Protein AF-0000000075216061 (afdb_homodimer)

Structure (mmCIF, N/CA/C/O backbone):
data_AF-0000000075216061-model_v1
#
loop_
_entity.id
_entity.type
_entity.pdbx_description
1 polymer 'Methyl-accepting chemotaxis protein'
#
loop_
_atom_site.group_PDB
_atom_site.id
_atom_site.type_symbol
_atom_site.label_atom_id
_atom_site.label_alt_id
_atom_site.label_comp_id
_atom_site.label_asym_id
_atom_site.label_entity_id
_atom_site.label_seq_id
_atom_site.pdbx_PDB_ins_code
_atom_site.Cartn_x
_atom_site.Cartn_y
_atom_site.Cartn_z
_atom_site.occupancy
_atom_site.B_iso_or_equiv
_atom_site.auth_seq_id
_atom_site.auth_comp_id
_atom_site.auth_asym_id
_atom_site.auth_atom_id
_atom_site.pdbx_PDB_model_num
ATOM 1 N N . MET A 1 1 ? -27.922 -80 -83.312 1 24.53 1 MET A N 1
ATOM 2 C CA . MET A 1 1 ? -28.703 -79.5 -82.188 1 24.53 1 MET A CA 1
ATOM 3 C C . MET A 1 1 ? -27.812 -79.312 -81 1 24.53 1 MET A C 1
ATOM 5 O O . MET A 1 1 ? -27.844 -80.125 -80.062 1 24.53 1 MET A O 1
ATOM 9 N N . ARG A 1 2 ? -26.609 -78.75 -81.188 1 28.78 2 ARG A N 1
ATOM 10 C CA . ARG A 1 2 ? -25.453 -78.625 -80.312 1 28.78 2 ARG A CA 1
ATOM 11 C C . ARG A 1 2 ? -25.719 -77.625 -79.188 1 28.78 2 ARG A C 1
ATOM 13 O O . ARG A 1 2 ? -25.016 -77.625 -78.188 1 28.78 2 ARG A O 1
ATOM 20 N N . ALA A 1 3 ? -26.641 -76.688 -79.5 1 29.98 3 ALA A N 1
ATOM 21 C CA . ALA A 1 3 ? -26.344 -75.375 -79 1 29.98 3 ALA A CA 1
ATOM 22 C C . ALA A 1 3 ? -26.703 -75.25 -77.5 1 29.98 3 ALA A C 1
ATOM 24 O O . ALA A 1 3 ? -26.328 -74.25 -76.875 1 29.98 3 ALA A O 1
ATOM 25 N N . GLN A 1 4 ? -27.547 -76 -77 1 23.17 4 GLN A N 1
ATOM 26 C CA . GLN A 1 4 ? -28.391 -75.312 -76.062 1 23.17 4 GLN A CA 1
ATOM 27 C C . GLN A 1 4 ? -27.672 -75.125 -74.688 1 23.17 4 GLN A C 1
ATOM 29 O O . GLN A 1 4 ? -28.141 -74.438 -73.812 1 23.17 4 GLN A O 1
ATOM 34 N N . MET A 1 5 ? -26.766 -76.062 -74.25 1 22.55 5 MET A N 1
ATOM 35 C CA . MET A 1 5 ? -26.766 -76.25 -72.812 1 22.55 5 MET A CA 1
ATOM 36 C C . MET A 1 5 ? -25.969 -75.188 -72.125 1 22.55 5 MET A C 1
ATOM 38 O O . MET A 1 5 ? -24.781 -75.375 -71.812 1 22.55 5 MET A O 1
ATOM 42 N N . LYS A 1 6 ? -26.047 -73.812 -72.688 1 34.03 6 LYS A N 1
ATOM 43 C CA . LYS A 1 6 ? -25.297 -72.75 -72.062 1 34.03 6 LYS A CA 1
ATOM 44 C C . LYS A 1 6 ? -25.75 -72.438 -70.625 1 34.03 6 LYS A C 1
ATOM 46 O O . LYS A 1 6 ? -26.422 -71.5 -70.375 1 34.03 6 LYS A O 1
ATOM 51 N N . GLN A 1 7 ? -26.391 -73.5 -69.938 1 27.36 7 GLN A N 1
ATOM 52 C CA . GLN A 1 7 ? -26.938 -72.938 -68.75 1 27.36 7 GLN A CA 1
ATOM 53 C C . GLN A 1 7 ? -25.828 -72.375 -67.812 1 27.36 7 GLN A C 1
ATOM 55 O O . GLN A 1 7 ? -24.797 -73 -67.625 1 27.36 7 GLN A O 1
ATOM 60 N N . PRO A 1 8 ? -25.844 -71 -67.625 1 30.83 8 PRO A N 1
ATOM 61 C CA . PRO A 1 8 ? -24.828 -70.25 -66.875 1 30.83 8 PRO A CA 1
ATOM 62 C C . PRO A 1 8 ? -24.688 -70.688 -65.438 1 30.83 8 PRO A C 1
ATOM 64 O O . PRO A 1 8 ? -25.672 -71.062 -64.812 1 30.83 8 PRO A O 1
ATOM 67 N N . LEU A 1 9 ? -23.734 -71.562 -65.125 1 25.78 9 LEU A N 1
ATOM 68 C CA . LEU A 1 9 ? -23.359 -71.875 -63.781 1 25.78 9 LEU A CA 1
ATOM 69 C C . LEU A 1 9 ? -23.062 -70.625 -62.938 1 25.78 9 LEU A C 1
ATOM 71 O O . LEU A 1 9 ? -21.969 -70.062 -63.031 1 25.78 9 LEU A O 1
ATOM 75 N N . LYS A 1 10 ? -24.062 -69.562 -63.062 1 30.91 10 LYS A N 1
ATOM 76 C CA . LYS A 1 10 ? -23.906 -68.375 -62.312 1 30.91 10 LYS A CA 1
ATOM 77 C C . LYS A 1 10 ? -23.422 -68.625 -60.875 1 30.91 10 LYS A C 1
ATOM 79 O O . LYS A 1 10 ? -22.453 -68.062 -60.406 1 30.91 10 LYS A O 1
ATOM 84 N N . ASN A 1 11 ? -24.359 -68.5 -60.125 1 26.83 11 ASN A N 1
ATOM 85 C CA . ASN A 1 11 ? -24.234 -67.75 -58.875 1 26.83 11 ASN A CA 1
ATOM 86 C C . ASN A 1 11 ? -23.688 -68.688 -57.781 1 26.83 11 ASN A C 1
ATOM 88 O O . ASN A 1 11 ? -24.422 -69.062 -56.844 1 26.83 11 ASN A O 1
ATOM 92 N N . ILE A 1 12 ? -22.969 -69.688 -57.938 1 25.88 12 ILE A N 1
ATOM 93 C CA . ILE A 1 12 ? -22.625 -70.312 -56.656 1 25.88 12 ILE A CA 1
ATOM 94 C C . ILE A 1 12 ? -21.844 -69.312 -55.781 1 25.88 12 ILE A C 1
ATOM 96 O O . ILE A 1 12 ? -20.672 -69.062 -56.062 1 25.88 12 ILE A O 1
ATOM 100 N N . LYS A 1 13 ? -22.5 -68.25 -55.531 1 36.12 13 LYS A N 1
ATOM 101 C CA . LYS A 1 13 ? -21.984 -67.5 -54.406 1 36.12 13 LYS A CA 1
ATOM 102 C C . LYS A 1 13 ? -21.594 -68.375 -53.25 1 36.12 13 LYS A C 1
ATOM 104 O O . LYS A 1 13 ? -22.438 -69.062 -52.656 1 36.12 13 LYS A O 1
ATOM 109 N N . THR A 1 14 ? -20.469 -68.938 -53.406 1 27.11 14 THR A N 1
ATOM 110 C CA . THR A 1 14 ? -19.812 -69.688 -52.344 1 27.11 14 THR A CA 1
ATOM 111 C C . THR A 1 14 ? -19.812 -68.875 -51.062 1 27.11 14 THR A C 1
ATOM 113 O O . THR A 1 14 ? -19.188 -67.812 -50.969 1 27.11 14 THR A O 1
ATOM 116 N N . HIS A 1 15 ? -20.969 -68.688 -50.469 1 31.53 15 HIS A N 1
ATOM 117 C CA . HIS A 1 15 ? -21.016 -68.25 -49.062 1 31.53 15 HIS A CA 1
ATOM 118 C C . HIS A 1 15 ? -20.078 -69.125 -48.219 1 31.53 15 HIS A C 1
ATOM 120 O O . HIS A 1 15 ? -20.406 -70.188 -47.812 1 31.53 15 HIS A O 1
ATOM 126 N N . ILE A 1 16 ? -18.859 -69.125 -48.5 1 29.3 16 ILE A N 1
ATOM 127 C CA . ILE A 1 16 ? -17.906 -69.625 -47.5 1 29.3 16 ILE A CA 1
ATOM 128 C C . ILE A 1 16 ? -18.047 -68.75 -46.219 1 29.3 16 ILE A C 1
ATOM 130 O O . ILE A 1 16 ? -17.641 -67.625 -46.188 1 29.3 16 ILE A O 1
ATOM 134 N N . GLY A 1 17 ? -19.281 -68.688 -45.719 1 33.47 17 GLY A N 1
ATOM 135 C CA . GLY A 1 17 ? -19.391 -68.125 -44.344 1 33.47 17 GLY A CA 1
ATOM 136 C C . GLY A 1 17 ? -18.266 -68.625 -43.438 1 33.47 17 GLY A C 1
ATOM 137 O O . GLY A 1 17 ? -17.922 -69.812 -43.406 1 33.47 17 GLY A O 1
ATOM 138 N N . THR A 1 18 ? -17.281 -67.75 -43.281 1 35.41 18 THR A N 1
ATOM 139 C CA . THR A 1 18 ? -16.266 -67.812 -42.219 1 35.41 18 THR A CA 1
ATOM 140 C C . THR A 1 18 ? -16.906 -68.375 -40.938 1 35.41 18 THR A C 1
ATOM 142 O O . THR A 1 18 ? -17.781 -67.75 -40.375 1 35.41 18 THR A O 1
ATOM 145 N N . PHE A 1 19 ? -17.266 -69.562 -40.78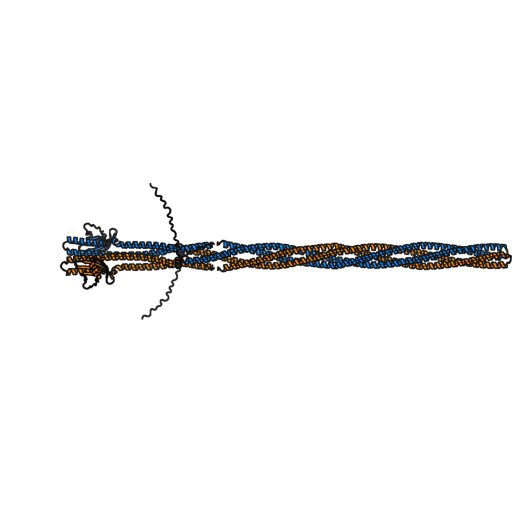1 1 33.97 19 PHE A N 1
ATOM 146 C CA . PHE A 1 19 ? -17.641 -70.188 -39.531 1 33.97 19 PHE A CA 1
ATOM 147 C C . PHE A 1 19 ? -16.812 -69.625 -38.375 1 33.97 19 PHE A C 1
ATOM 149 O O . PHE A 1 19 ? -15.625 -69.938 -38.25 1 33.97 19 PHE A O 1
ATOM 156 N N . HIS A 1 20 ? -17.016 -68.438 -38.031 1 42.38 20 HIS A N 1
ATOM 157 C CA . HIS A 1 20 ? -16.578 -68 -36.719 1 42.38 20 HIS A CA 1
ATOM 158 C C . HIS A 1 20 ? -17.016 -68.938 -35.625 1 42.38 20 HIS A C 1
ATOM 160 O O . HIS A 1 20 ? -18.141 -68.875 -35.125 1 42.38 20 HIS A O 1
ATOM 166 N N . ALA A 1 21 ? -16.766 -70.125 -35.75 1 45.75 21 ALA A N 1
ATOM 167 C CA . ALA A 1 21 ? -17.094 -71 -34.656 1 45.75 21 ALA A CA 1
ATOM 168 C C . ALA A 1 21 ? -16.641 -70.438 -33.312 1 45.75 21 ALA A C 1
ATOM 170 O O . ALA A 1 21 ? -15.445 -70.312 -33.031 1 45.75 21 ALA A O 1
ATOM 171 N N . GLN A 1 22 ? -17.406 -69.562 -32.812 1 49.66 22 GLN A N 1
ATOM 172 C CA . GLN A 1 22 ? -17.281 -69.188 -31.391 1 49.66 22 GLN A CA 1
ATOM 173 C C . GLN A 1 22 ? -16.984 -70.438 -30.531 1 49.66 22 GLN A C 1
ATOM 175 O O . GLN A 1 22 ? -17.828 -71.312 -30.422 1 49.66 22 GLN A O 1
ATOM 180 N N . LEU A 1 23 ? -15.758 -70.812 -30.484 1 55.75 23 LEU A N 1
ATOM 181 C CA . LEU A 1 23 ? -15.375 -71.938 -29.641 1 55.75 23 LEU A CA 1
ATOM 182 C C . LEU A 1 23 ? -16.078 -71.812 -28.281 1 55.75 23 LEU A C 1
ATOM 184 O O . LEU A 1 23 ? -16.203 -70.75 -27.703 1 55.75 23 LEU A O 1
ATOM 188 N N . SER A 1 24 ? -16.859 -72.75 -27.953 1 63.09 24 SER A N 1
ATOM 189 C CA . SER A 1 24 ? -17.5 -72.812 -26.641 1 63.09 24 SER A CA 1
ATOM 190 C C . SER A 1 24 ? -16.531 -72.375 -25.531 1 63.09 24 SER A C 1
ATOM 192 O O . SER A 1 24 ? -15.32 -72.562 -25.672 1 63.09 24 SER A O 1
ATOM 194 N N . PRO A 1 25 ? -17.047 -71.562 -24.625 1 66.69 25 PRO A N 1
ATOM 195 C CA . PRO A 1 25 ? -16.219 -71.125 -23.516 1 66.69 25 PRO A CA 1
ATOM 196 C C . PRO A 1 25 ? -15.391 -72.188 -22.891 1 66.69 25 PRO A C 1
ATOM 198 O O . PRO A 1 25 ? -14.266 -72 -22.438 1 66.69 25 PRO A O 1
ATOM 201 N N . LYS A 1 26 ? -15.938 -73.375 -22.906 1 69.56 26 LYS A N 1
ATOM 202 C CA . LYS A 1 26 ? -15.203 -74.5 -22.344 1 69.56 26 LYS A CA 1
ATOM 203 C C . LYS A 1 26 ? -14.008 -74.875 -23.219 1 69.56 26 LYS A C 1
ATOM 205 O O . LYS A 1 26 ? -12.922 -75.188 -22.703 1 69.56 26 LYS A O 1
ATOM 210 N N . VAL A 1 27 ? -14.172 -74.812 -24.469 1 65.38 27 VAL A N 1
ATOM 211 C CA . VAL A 1 27 ? -13.078 -75.125 -25.375 1 65.38 27 VAL A CA 1
ATOM 212 C C . VAL A 1 27 ? -12.023 -74.062 -25.328 1 65.38 27 VAL A C 1
ATOM 214 O O . VAL A 1 27 ? -10.82 -74.375 -25.344 1 65.38 27 VAL A O 1
ATOM 217 N N . LYS A 1 28 ? -12.609 -72.938 -25.172 1 71.06 28 LYS A N 1
ATOM 218 C CA . LYS A 1 28 ? -11.688 -71.812 -25.078 1 71.06 28 LYS A CA 1
ATOM 219 C C . LYS A 1 28 ? -10.812 -71.875 -23.828 1 71.06 28 LYS A C 1
ATOM 221 O O . LYS A 1 28 ? -9.609 -71.625 -23.891 1 71.06 28 LYS A O 1
ATOM 226 N N . LYS A 1 29 ? -11.398 -72.188 -22.828 1 73.5 29 LYS A N 1
ATOM 227 C CA . LYS A 1 29 ? -10.664 -72.375 -21.578 1 73.5 29 LYS A CA 1
ATOM 228 C C . LYS A 1 29 ? -9.648 -73.5 -21.672 1 73.5 29 LYS A C 1
ATOM 230 O O . LYS A 1 29 ? -8.539 -73.375 -21.141 1 73.5 29 LYS A O 1
ATOM 235 N N . TRP A 1 30 ? -10.023 -74.5 -22.359 1 72.31 30 TRP A N 1
ATOM 236 C CA . TRP A 1 30 ? -9.133 -75.625 -22.5 1 72.31 30 TRP A CA 1
ATOM 237 C C . TRP A 1 30 ? -7.945 -75.25 -23.391 1 72.31 30 TRP A C 1
ATOM 239 O O . TRP A 1 30 ? -6.809 -75.625 -23.094 1 72.31 30 TRP A O 1
ATOM 249 N N . LEU A 1 31 ? -8.148 -74.5 -24.422 1 71.81 31 LEU A N 1
ATOM 250 C CA . LEU A 1 31 ? -7.09 -74.125 -25.344 1 71.81 31 LEU A CA 1
ATOM 251 C C . LEU A 1 31 ? -6.102 -73.188 -24.672 1 71.81 31 LEU A C 1
ATOM 253 O O . LEU A 1 31 ? -4.91 -73.188 -24.984 1 71.81 31 LEU A O 1
ATOM 257 N N . LEU A 1 32 ? -6.582 -72.562 -23.781 1 73.56 32 LEU A N 1
ATOM 258 C CA . LEU A 1 32 ? -5.734 -71.562 -23.109 1 73.56 32 LEU A CA 1
ATOM 259 C C . LEU A 1 32 ? -4.781 -72.25 -22.141 1 73.56 32 LEU A C 1
ATOM 261 O O . LEU A 1 32 ? -3.807 -71.625 -21.688 1 73.56 32 LEU A O 1
ATOM 265 N N . LYS A 1 33 ? -4.965 -73.5 -22 1 74.06 33 LYS A N 1
ATOM 266 C CA . LYS A 1 33 ? -4.082 -74.25 -21.109 1 74.06 33 LYS A CA 1
ATOM 267 C C . LYS A 1 33 ? -2.941 -74.938 -21.875 1 74.06 33 LYS A C 1
ATOM 269 O O . LYS A 1 33 ? -1.955 -75.375 -21.281 1 74.06 33 LYS A O 1
ATOM 274 N N . ILE A 1 34 ? -3.139 -74.812 -23.172 1 75.75 34 ILE A N 1
ATOM 275 C CA . ILE A 1 34 ? -2.123 -75.5 -23.984 1 75.75 34 ILE A CA 1
ATOM 276 C C . ILE A 1 34 ? -1.195 -74.5 -24.609 1 75.75 34 ILE A C 1
ATOM 278 O O . ILE A 1 34 ? -1.646 -73.625 -25.359 1 75.75 34 ILE A O 1
ATOM 282 N N . SER A 1 35 ? 0.084 -74.688 -24.328 1 76.12 35 SER A N 1
ATOM 283 C CA . SER A 1 35 ? 1.083 -73.75 -24.859 1 76.12 35 SER A CA 1
ATOM 284 C C . SER A 1 35 ? 1.168 -73.875 -26.375 1 76.12 35 SER A C 1
ATOM 286 O O . SER A 1 35 ? 0.651 -74.812 -26.969 1 76.12 35 SER A O 1
ATOM 288 N N . LEU A 1 36 ? 1.574 -72.875 -27.031 1 76.31 36 LEU A N 1
ATOM 289 C CA . LEU A 1 36 ? 1.767 -72.875 -28.469 1 76.31 36 LEU A CA 1
ATOM 290 C C . LEU A 1 36 ? 2.623 -74.062 -28.906 1 76.31 36 LEU A C 1
ATOM 292 O O . LEU A 1 36 ? 2.332 -74.75 -29.922 1 76.31 36 LEU A O 1
ATOM 296 N N . GLN A 1 37 ? 3.582 -74.312 -28.125 1 76.12 37 GLN A N 1
ATOM 297 C CA . GLN A 1 37 ? 4.465 -75.438 -28.406 1 76.12 37 GLN A CA 1
ATOM 298 C C . GLN A 1 37 ? 3.691 -76.75 -28.438 1 76.12 37 GLN A C 1
ATOM 300 O O . GLN A 1 37 ? 3.814 -77.5 -29.375 1 76.12 37 GLN A O 1
ATOM 305 N N . ASN A 1 38 ? 2.91 -76.875 -27.406 1 80.31 38 ASN A N 1
ATOM 306 C CA . ASN A 1 38 ? 2.166 -78.125 -27.281 1 80.31 38 ASN A CA 1
ATOM 307 C C . ASN A 1 38 ? 1.09 -78.25 -28.359 1 80.31 38 ASN A C 1
ATOM 309 O O . ASN A 1 38 ? 0.821 -79.375 -28.859 1 80.31 38 ASN A O 1
ATOM 313 N N . ARG A 1 39 ? 0.628 -77.25 -28.703 1 78.06 39 ARG A N 1
ATOM 314 C CA . ARG A 1 39 ? -0.383 -77.25 -29.75 1 78.06 39 ARG A CA 1
ATOM 315 C C . ARG A 1 39 ? 0.227 -77.688 -31.094 1 78.06 39 ARG A C 1
ATOM 317 O O . ARG A 1 39 ? -0.363 -78.438 -31.828 1 78.06 39 ARG A O 1
ATOM 324 N N . LEU A 1 40 ? 1.407 -77.125 -31.312 1 80.12 40 LEU A N 1
ATOM 325 C CA . LEU A 1 40 ? 2.098 -77.5 -32.531 1 80.12 40 LEU A CA 1
ATOM 326 C C . LEU A 1 40 ? 2.539 -78.938 -32.531 1 80.12 40 LEU A C 1
ATOM 328 O O . LEU A 1 40 ? 2.438 -79.625 -33.562 1 80.12 40 LEU A O 1
ATOM 332 N N . PHE A 1 41 ? 2.924 -79.312 -31.359 1 81.38 41 PHE A N 1
ATOM 333 C CA . PHE A 1 41 ? 3.312 -80.75 -31.219 1 81.38 41 PHE A CA 1
ATOM 334 C C . PHE A 1 41 ? 2.139 -81.688 -31.531 1 81.38 41 PHE A C 1
ATOM 336 O O . PHE A 1 41 ? 2.273 -82.625 -32.312 1 81.38 41 PHE A O 1
ATOM 343 N N . ILE A 1 42 ? 1.037 -81.375 -30.984 1 80.75 42 ILE A N 1
ATOM 344 C CA . ILE A 1 42 ? -0.134 -82.25 -31.125 1 80.75 42 ILE A CA 1
ATOM 345 C C . ILE A 1 42 ? -0.576 -82.25 -32.594 1 80.75 42 ILE A C 1
ATOM 347 O O . ILE A 1 42 ? -0.851 -83.312 -33.156 1 80.75 42 ILE A O 1
ATOM 351 N N . LEU A 1 43 ? -0.529 -81.188 -33.156 1 79.38 43 LEU A N 1
ATOM 352 C CA . LEU A 1 43 ? -0.997 -81.062 -34.531 1 79.38 43 LEU A CA 1
ATOM 353 C C . LEU A 1 43 ? -0.025 -81.75 -35.5 1 79.38 43 LEU A C 1
ATOM 355 O O . LEU A 1 43 ? -0.437 -82.562 -36.344 1 79.38 43 LEU A O 1
ATOM 359 N N . PHE A 1 44 ? 1.248 -81.5 -35.25 1 81 44 PHE A N 1
ATOM 360 C CA . PHE A 1 44 ? 2.268 -82 -36.156 1 81 44 PHE A CA 1
ATOM 361 C C . PHE A 1 44 ? 2.4 -83.5 -35.969 1 81 44 PHE A C 1
ATOM 363 O O . PHE A 1 44 ? 2.482 -84.25 -36.969 1 81 44 PHE A O 1
ATOM 370 N N . PHE A 1 45 ? 2.32 -83.938 -34.781 1 83.56 45 PHE A N 1
ATOM 371 C CA . PHE A 1 45 ? 2.48 -85.375 -34.5 1 83.56 45 PHE A CA 1
ATOM 372 C C . PHE A 1 45 ? 1.273 -86.125 -35.031 1 83.56 45 PHE A C 1
ATOM 374 O O . PHE A 1 45 ? 1.422 -87.25 -35.562 1 83.56 45 PHE A O 1
ATOM 381 N N . SER A 1 46 ? 0.167 -85.562 -34.906 1 82.12 46 SER A N 1
ATOM 382 C CA . SER A 1 46 ? -1.037 -86.25 -35.375 1 82.12 46 SER A CA 1
ATOM 383 C C . SER A 1 46 ? -1.021 -86.438 -36.875 1 82.12 46 SER A C 1
ATOM 385 O O . SER A 1 46 ? -1.272 -87.562 -37.344 1 82.12 46 SER A O 1
ATOM 387 N N . VAL A 1 47 ? -0.562 -85.5 -37.562 1 82.12 47 VAL A N 1
ATOM 388 C CA . VAL A 1 47 ? -0.571 -85.562 -39.031 1 82.12 47 VAL A CA 1
ATOM 389 C C . VAL A 1 47 ? 0.561 -86.5 -39.5 1 82.12 47 VAL A C 1
ATOM 391 O O . VAL A 1 47 ? 0.37 -87.312 -40.375 1 82.12 47 VAL A O 1
ATOM 394 N N . LEU A 1 48 ? 1.689 -86.312 -38.844 1 85.06 48 LEU A N 1
ATOM 395 C CA . LEU A 1 48 ? 2.863 -87.062 -39.219 1 85.06 48 LEU A CA 1
ATOM 396 C C . LEU A 1 48 ? 2.654 -88.562 -38.969 1 85.06 48 LEU A C 1
ATOM 398 O O . LEU A 1 48 ? 2.85 -89.438 -39.844 1 85.06 48 LEU A O 1
ATOM 402 N N . ILE A 1 49 ? 2.162 -88.938 -37.844 1 84 49 ILE A N 1
ATOM 403 C CA . ILE A 1 49 ? 1.991 -90.312 -37.438 1 84 49 ILE A CA 1
ATOM 404 C C . ILE A 1 49 ? 0.859 -90.938 -38.25 1 84 49 ILE A C 1
ATOM 406 O O . ILE A 1 49 ? 0.99 -92.125 -38.719 1 84 49 ILE A O 1
ATOM 410 N N . THR A 1 50 ? -0.184 -90.25 -38.438 1 82.38 50 THR A N 1
ATOM 411 C CA . THR A 1 50 ? -1.323 -90.812 -39.188 1 82.38 50 THR A CA 1
ATOM 412 C C . THR A 1 50 ? -0.96 -91.062 -40.656 1 82.38 50 THR A C 1
ATOM 414 O O . THR A 1 50 ? -1.287 -92.062 -41.219 1 82.38 50 THR A O 1
ATOM 417 N N . SER A 1 51 ? -0.185 -90.188 -41.188 1 84.06 51 SER A N 1
ATOM 418 C CA . SER A 1 51 ? 0.171 -90.312 -42.594 1 84.06 51 SER A CA 1
ATOM 419 C C . SER A 1 51 ? 1.168 -91.438 -42.844 1 84.06 51 SER A C 1
ATOM 421 O O . SER A 1 51 ? 1 -92.25 -43.75 1 84.06 51 SER A O 1
ATOM 423 N N . LEU A 1 52 ? 2.141 -91.5 -41.969 1 84.88 52 LEU A N 1
ATOM 424 C CA . LEU A 1 52 ? 3.162 -92.5 -42.094 1 84.88 52 LEU A CA 1
ATOM 425 C C . LEU A 1 52 ? 2.584 -93.938 -41.812 1 84.88 52 LEU A C 1
ATOM 427 O O . LEU A 1 52 ? 2.943 -94.875 -42.438 1 84.88 52 LEU A O 1
ATOM 431 N N . SER A 1 53 ? 1.58 -94 -40.938 1 83.38 53 SER A N 1
ATOM 432 C CA . SER A 1 53 ? 0.938 -95.25 -40.562 1 83.38 53 SER A CA 1
ATOM 433 C C . SER A 1 53 ? 0.06 -95.75 -41.719 1 83.38 53 SER A C 1
ATOM 435 O O . SER A 1 53 ? 0.051 -97 -42 1 83.38 53 SER A O 1
ATOM 437 N N . ILE A 1 54 ? -0.525 -94.938 -42.344 1 82.69 54 ILE A N 1
ATOM 438 C CA . ILE A 1 54 ? -1.414 -95.312 -43.438 1 82.69 54 ILE A CA 1
ATOM 439 C C . ILE A 1 54 ? -0.591 -95.812 -44.625 1 82.69 54 ILE A C 1
ATOM 441 O O . ILE A 1 54 ? -0.883 -96.938 -45.156 1 82.69 54 ILE A O 1
ATOM 445 N N . VAL A 1 55 ? 0.483 -95.125 -44.875 1 81 55 VAL A N 1
ATOM 446 C CA . VAL A 1 55 ? 1.329 -95.5 -45.969 1 81 55 VAL A CA 1
ATOM 447 C C . VAL A 1 55 ? 2.021 -96.812 -45.656 1 81 55 VAL A C 1
ATOM 449 O O . VAL A 1 55 ? 2.1 -97.75 -46.5 1 81 55 VAL A O 1
ATOM 452 N N . GLY A 1 56 ? 2.406 -97 -44.406 1 80.12 56 GLY A N 1
ATOM 453 C CA . GLY A 1 56 ? 3.047 -98.188 -43.969 1 80.12 56 GLY A CA 1
ATOM 454 C C . GLY A 1 56 ? 2.113 -99.438 -44 1 80.12 56 GLY A C 1
ATOM 455 O O . GLY A 1 56 ? 2.492 -100.5 -44.438 1 80.12 56 GLY A O 1
ATOM 456 N N . MET A 1 57 ? 0.912 -99.188 -43.688 1 82.94 57 MET A N 1
ATOM 457 C CA . MET A 1 57 ? -0.076 -100.25 -43.625 1 82.94 57 MET A CA 1
ATOM 458 C C . MET A 1 57 ? -0.474 -100.688 -45.031 1 82.94 57 MET A C 1
ATOM 460 O O . MET A 1 57 ? -0.592 -101.875 -45.281 1 82.94 57 MET A O 1
ATOM 464 N N . ILE A 1 58 ? -0.592 -99.812 -45.812 1 81.31 58 ILE A N 1
ATOM 465 C CA . ILE A 1 58 ? -0.953 -100.125 -47.188 1 81.31 58 ILE A CA 1
ATOM 466 C C . ILE A 1 58 ? 0.179 -100.875 -47.844 1 81.31 58 ILE A C 1
ATOM 468 O O . ILE A 1 58 ? -0.061 -101.938 -48.531 1 81.31 58 ILE A O 1
ATOM 472 N N . ALA A 1 59 ? 1.374 -100.438 -47.562 1 79.81 59 ALA A N 1
ATOM 473 C CA . ALA A 1 59 ? 2.547 -101.125 -48.125 1 79.81 59 ALA A CA 1
ATOM 474 C C . ALA A 1 59 ? 2.674 -102.562 -47.594 1 79.81 59 ALA A C 1
ATOM 476 O O . ALA A 1 59 ? 2.916 -103.5 -48.375 1 79.81 59 ALA A O 1
ATOM 477 N N . TYR A 1 60 ? 2.363 -102.688 -46.375 1 81.5 60 TYR A N 1
ATOM 478 C CA . TYR A 1 60 ? 2.457 -104 -45.75 1 81.5 60 TYR A CA 1
ATOM 479 C C . TYR A 1 60 ? 1.405 -104.938 -46.312 1 81.5 60 TYR A C 1
ATOM 481 O O . TYR A 1 60 ? 1.721 -106.062 -46.688 1 81.5 60 TYR A O 1
ATOM 489 N N . HIS A 1 61 ? 0.251 -104.5 -46.438 1 82.31 61 HIS A N 1
ATOM 490 C CA . HIS A 1 61 ? -0.853 -105.375 -46.875 1 82.31 61 HIS A CA 1
ATOM 491 C C . HIS A 1 61 ? -0.7 -105.75 -48.344 1 82.31 61 HIS A C 1
ATOM 493 O O . HIS A 1 61 ? -0.89 -106.938 -48.719 1 82.31 61 HIS A O 1
ATOM 499 N N . GLN A 1 62 ? -0.264 -104.875 -49.094 1 80 62 GLN A N 1
ATOM 500 C CA . GLN A 1 62 ? -0.126 -105.125 -50.531 1 80 62 GLN A CA 1
ATOM 501 C C . GLN A 1 62 ? 1.054 -106.062 -50.812 1 80 62 GLN A C 1
ATOM 503 O O . GLN A 1 62 ? 0.957 -106.938 -51.625 1 80 62 GLN A O 1
ATOM 508 N N . ALA A 1 63 ? 2.1 -105.938 -50.094 1 78.94 63 ALA A N 1
ATOM 509 C CA . ALA A 1 63 ? 3.275 -106.75 -50.25 1 78.94 63 ALA A CA 1
ATOM 510 C C . ALA A 1 63 ? 2.986 -108.188 -49.75 1 78.94 63 ALA A C 1
ATOM 512 O O . ALA A 1 63 ? 3.385 -109.188 -50.406 1 78.94 63 ALA A O 1
ATOM 513 N N . LYS A 1 64 ? 2.236 -108.312 -48.812 1 82.56 64 LYS A N 1
ATOM 514 C CA . LYS A 1 64 ? 1.877 -109.625 -48.25 1 82.56 64 LYS A CA 1
ATOM 515 C C . LYS A 1 64 ? 0.975 -110.375 -49.219 1 82.56 64 LYS A C 1
ATOM 517 O O . LYS A 1 64 ? 1.22 -111.562 -49.5 1 82.56 64 LYS A O 1
ATOM 522 N N . GLU A 1 65 ? 0.06 -109.688 -49.688 1 82.5 65 GLU A N 1
ATOM 523 C CA . GLU A 1 65 ? -0.887 -110.375 -50.594 1 82.5 65 GLU A CA 1
ATOM 524 C C . GLU A 1 65 ? -0.194 -110.812 -51.875 1 82.5 65 GLU A C 1
ATOM 526 O O . GLU A 1 65 ? -0.424 -111.938 -52.312 1 82.5 65 GLU A O 1
ATOM 531 N N . ALA A 1 66 ? 0.661 -110 -52.312 1 76.69 66 ALA A N 1
ATOM 532 C CA . ALA A 1 66 ? 1.37 -110.312 -53.562 1 76.69 66 ALA A CA 1
ATOM 533 C C . ALA A 1 66 ? 2.293 -111.5 -53.344 1 76.69 66 ALA A C 1
ATOM 535 O O . ALA A 1 66 ? 2.348 -112.438 -54.156 1 76.69 66 ALA A O 1
ATOM 536 N N . THR A 1 67 ? 2.902 -111.688 -52.219 1 78.38 67 THR A N 1
ATOM 537 C CA . THR A 1 67 ? 3.852 -112.75 -51.938 1 78.38 67 THR A CA 1
ATOM 538 C C . THR A 1 67 ? 3.121 -114.062 -51.656 1 78.38 67 THR A C 1
ATOM 540 O O . THR A 1 67 ? 3.498 -115.125 -52.188 1 78.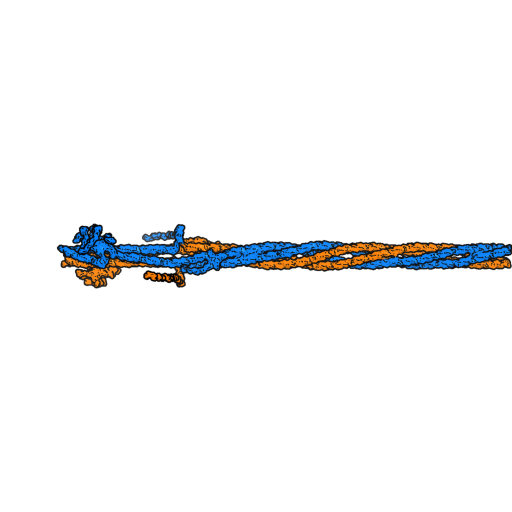38 67 THR A O 1
ATOM 543 N N . VAL A 1 68 ? 2.059 -114 -50.969 1 82.62 68 VAL A N 1
ATOM 544 C CA . VAL A 1 68 ? 1.298 -115.188 -50.625 1 82.62 68 VAL A CA 1
ATOM 545 C C . VAL A 1 68 ? 0.689 -115.812 -51.906 1 82.62 68 VAL A C 1
ATOM 547 O O . VAL A 1 68 ? 0.78 -117 -52.125 1 82.62 68 VAL A O 1
ATOM 550 N N . LYS A 1 69 ? 0.206 -115 -52.719 1 82.69 69 LYS A N 1
ATOM 551 C CA . LYS A 1 69 ? -0.408 -115.5 -53.938 1 82.69 69 LYS A CA 1
ATOM 552 C C . LYS A 1 69 ? 0.631 -116.125 -54.844 1 82.69 69 LYS A C 1
ATOM 554 O O . LYS A 1 69 ? 0.378 -117.188 -55.438 1 82.69 69 LYS A O 1
ATOM 559 N N . ALA A 1 70 ? 1.745 -115.5 -54.875 1 78.75 70 ALA A N 1
ATOM 560 C CA . ALA A 1 70 ? 2.814 -116 -55.719 1 78.75 70 ALA A CA 1
ATOM 561 C C . ALA A 1 70 ? 3.268 -117.375 -55.219 1 78.75 70 ALA A C 1
ATOM 563 O O . ALA A 1 70 ? 3.449 -118.312 -56.031 1 78.75 70 ALA A O 1
ATOM 564 N N . ILE A 1 71 ? 3.359 -117.562 -53.969 1 83 71 ILE A N 1
ATOM 565 C CA . ILE A 1 71 ? 3.838 -118.812 -53.406 1 83 71 ILE A CA 1
ATOM 566 C C . ILE A 1 71 ? 2.748 -119.875 -53.5 1 83 71 ILE A C 1
ATOM 568 O O . ILE A 1 71 ? 3.031 -121.062 -53.812 1 83 71 ILE A O 1
ATOM 572 N N . GLU A 1 72 ? 1.565 -119.562 -53.375 1 87.56 72 GLU A N 1
ATOM 573 C CA . GLU A 1 72 ? 0.445 -120.5 -53.531 1 87.56 72 GLU A CA 1
ATOM 574 C C . GLU A 1 72 ? 0.408 -121.062 -54.938 1 87.56 72 GLU A C 1
ATOM 576 O O . GLU A 1 72 ? 0.293 -122.312 -55.094 1 87.56 72 GLU A O 1
ATOM 581 N N . ASN A 1 73 ? 0.585 -120.188 -55.844 1 84.44 73 ASN A N 1
ATOM 582 C CA . ASN A 1 73 ? 0.569 -120.625 -57.219 1 84.44 73 ASN A CA 1
ATOM 583 C C . ASN A 1 73 ? 1.737 -121.562 -57.531 1 84.44 73 ASN A C 1
ATOM 585 O O . ASN A 1 73 ? 1.568 -122.562 -58.219 1 84.44 73 ASN A O 1
ATOM 589 N N . ARG A 1 74 ? 2.795 -121.25 -56.906 1 83.38 74 ARG A N 1
ATOM 590 C CA . ARG A 1 74 ? 3.992 -122.062 -57.125 1 83.38 74 ARG A CA 1
ATOM 591 C C . ARG A 1 74 ? 3.828 -123.438 -56.5 1 83.38 74 ARG A C 1
ATOM 593 O O . ARG A 1 74 ? 4.121 -124.438 -57.156 1 83.38 74 ARG A O 1
ATOM 600 N N . LEU A 1 75 ? 3.316 -123.562 -55.406 1 88.44 75 LEU A N 1
ATOM 601 C CA . LEU A 1 75 ? 3.158 -124.875 -54.719 1 88.44 75 LEU A CA 1
ATOM 602 C C . LEU A 1 75 ? 2.092 -125.75 -55.375 1 88.44 75 LEU A C 1
ATOM 604 O O . LEU A 1 75 ? 2.26 -126.938 -55.531 1 88.44 75 LEU A O 1
ATOM 608 N N . GLU A 1 76 ? 1.095 -125.125 -55.75 1 90.12 76 GLU A N 1
ATOM 609 C CA . GLU A 1 76 ? 0.056 -125.812 -56.469 1 90.12 76 GLU A CA 1
ATOM 610 C C . GLU A 1 76 ? 0.61 -126.438 -57.75 1 90.12 76 GLU A C 1
ATOM 612 O O . GLU A 1 76 ? 0.297 -127.562 -58.094 1 90.12 76 GLU A O 1
ATOM 617 N N . ARG A 1 77 ? 1.427 -125.688 -58.344 1 86 77 ARG A N 1
ATOM 618 C CA . ARG A 1 77 ? 2.053 -126.188 -59.562 1 86 77 ARG A CA 1
ATOM 619 C C . ARG A 1 77 ? 2.984 -127.375 -59.281 1 86 77 ARG A C 1
ATOM 621 O O . ARG A 1 77 ? 3.029 -128.375 -60.031 1 86 77 ARG A O 1
ATOM 628 N N . GLU A 1 78 ? 3.652 -127.312 -58.25 1 87.38 78 GLU A N 1
ATOM 629 C CA . GLU A 1 78 ? 4.547 -128.375 -57.844 1 87.38 78 GLU A CA 1
ATOM 630 C C . GLU A 1 78 ? 3.775 -129.625 -57.625 1 87.38 78 GLU A C 1
ATOM 632 O O . GLU A 1 78 ? 4.219 -130.75 -58.031 1 87.38 78 GLU A O 1
ATOM 637 N N . ALA A 1 79 ? 2.689 -129.625 -57.062 1 89.38 79 ALA A N 1
ATOM 638 C CA . ALA A 1 79 ? 1.848 -130.75 -56.812 1 89.38 79 ALA A CA 1
ATOM 639 C C . ALA A 1 79 ? 1.302 -131.375 -58.125 1 89.38 79 ALA A C 1
ATOM 641 O O . ALA A 1 79 ? 1.294 -132.625 -58.344 1 89.38 79 ALA A O 1
ATOM 642 N N . THR A 1 80 ? 0.936 -130.5 -58.938 1 86.12 80 THR A N 1
ATOM 643 C CA . THR A 1 80 ? 0.405 -130.875 -60.219 1 86.12 80 THR A CA 1
ATOM 644 C C . THR A 1 80 ? 1.493 -131.5 -61.094 1 86.12 80 THR A C 1
ATOM 646 O O . THR A 1 80 ? 1.232 -132.5 -61.812 1 86.12 80 THR A O 1
ATOM 649 N N . MET A 1 81 ? 2.617 -131.125 -60.938 1 84.56 81 MET A N 1
ATOM 650 C CA . MET A 1 81 ? 3.752 -131.75 -61.656 1 84.56 81 MET A CA 1
ATOM 651 C C . MET A 1 81 ? 4.031 -133.125 -61.219 1 84.56 81 MET A C 1
ATOM 653 O O . MET A 1 81 ? 4.316 -134 -62.031 1 84.56 81 MET A O 1
ATOM 657 N N . MET A 1 82 ? 3.969 -133.375 -60.062 1 87.12 82 MET A N 1
ATOM 658 C CA . MET A 1 82 ? 4.223 -134.625 -59.531 1 87.12 82 MET A CA 1
ATOM 659 C C . MET A 1 82 ? 3.137 -135.625 -60 1 87.12 82 MET A C 1
ATOM 661 O O . MET A 1 82 ? 3.4 -136.875 -60.188 1 87.12 82 MET A O 1
ATOM 665 N N . PHE A 1 83 ? 1.989 -135.125 -60.156 1 84.5 83 PHE A N 1
ATOM 666 C CA . PHE A 1 83 ? 0.919 -136 -60.75 1 84.5 83 PHE A CA 1
ATOM 667 C C . PHE A 1 83 ? 1.311 -136.5 -62.156 1 84.5 83 PHE A C 1
ATOM 669 O O . PHE A 1 83 ? 1.197 -137.625 -62.469 1 84.5 83 PHE A O 1
ATOM 676 N N . GLU A 1 84 ? 1.89 -135.5 -62.875 1 80.06 84 GLU A N 1
ATOM 677 C CA . GLU A 1 84 ? 2.295 -135.875 -64.25 1 80.06 84 GLU A CA 1
ATOM 678 C C . GLU A 1 84 ? 3.498 -136.75 -64.25 1 80.06 84 GLU A C 1
ATOM 680 O O . GLU A 1 84 ? 3.539 -137.75 -65 1 80.06 84 GLU A O 1
ATOM 685 N N . VAL A 1 85 ? 4.312 -136.5 -63.469 1 83.31 85 VAL A N 1
ATOM 686 C CA . VAL A 1 85 ? 5.52 -137.375 -63.375 1 83.31 85 VAL A CA 1
ATOM 687 C C . VAL A 1 85 ? 5.16 -138.75 -62.938 1 83.31 85 VAL A C 1
ATOM 689 O O . VAL A 1 85 ? 5.637 -139.75 -63.5 1 83.31 85 VAL A O 1
ATOM 692 N N . THR A 1 86 ? 4.305 -138.875 -62.031 1 86.19 86 THR A N 1
ATOM 693 C CA . THR A 1 86 ? 3.895 -140.125 -61.5 1 86.19 86 THR A CA 1
ATOM 694 C C . THR A 1 86 ? 3.158 -141 -62.562 1 86.19 86 THR A C 1
ATOM 696 O O . THR A 1 86 ? 3.404 -142.125 -62.719 1 86.19 86 THR A O 1
ATOM 699 N N . ARG A 1 87 ? 2.387 -140.375 -63.25 1 83.12 87 ARG A N 1
ATOM 700 C CA . ARG A 1 87 ? 1.646 -141 -64.312 1 83.12 87 ARG A CA 1
ATOM 701 C C . ARG A 1 87 ? 2.59 -141.5 -65.375 1 83.12 87 ARG A C 1
ATOM 703 O O . ARG A 1 87 ? 2.447 -142.625 -65.812 1 83.12 87 ARG A O 1
ATOM 710 N N . ASN A 1 88 ? 3.518 -140.75 -65.688 1 82.25 88 ASN A N 1
ATOM 711 C CA . ASN A 1 88 ? 4.492 -141.125 -66.688 1 82.25 88 ASN A CA 1
ATOM 712 C C . ASN A 1 88 ? 5.387 -142.375 -66.188 1 82.25 88 ASN A C 1
ATOM 714 O O . ASN A 1 88 ? 5.676 -143.25 -66.875 1 82.25 88 ASN A O 1
ATOM 718 N N . LEU A 1 89 ? 5.754 -142.25 -65 1 85.88 89 LEU A N 1
ATOM 719 C CA . LEU A 1 89 ? 6.598 -143.25 -64.438 1 85.88 89 LEU A CA 1
ATOM 720 C C . LEU A 1 89 ? 5.848 -144.5 -64.375 1 85.88 89 LEU A C 1
ATOM 722 O O . LEU A 1 89 ? 6.43 -145.625 -64.562 1 85.88 89 LEU A O 1
ATOM 726 N N . MET A 1 90 ? 4.637 -144.5 -64.125 1 85.44 90 MET A N 1
ATOM 727 C CA . MET A 1 90 ? 3.828 -145.75 -64.062 1 85.44 90 MET A CA 1
ATOM 728 C C . MET A 1 90 ? 3.727 -146.375 -65.438 1 85.44 90 MET A C 1
ATOM 730 O O . MET A 1 90 ? 3.752 -147.625 -65.562 1 85.44 90 MET A O 1
ATOM 734 N N . TYR A 1 91 ? 3.713 -145.625 -66.375 1 82.44 91 TYR A N 1
ATOM 735 C CA . TYR A 1 91 ? 3.652 -146.125 -67.75 1 82.44 91 TYR A CA 1
ATOM 736 C C . TYR A 1 91 ? 4.988 -146.75 -68.125 1 82.44 91 TYR A C 1
ATOM 738 O O . TYR A 1 91 ? 5.023 -147.75 -68.812 1 82.44 91 TYR A O 1
ATOM 746 N N . ILE A 1 92 ? 6.031 -146.125 -67.75 1 82 92 ILE A N 1
ATOM 747 C CA . ILE A 1 92 ? 7.375 -146.625 -68.062 1 82 92 ILE A CA 1
ATOM 748 C C . ILE A 1 92 ? 7.684 -147.875 -67.375 1 82 92 ILE A C 1
ATOM 750 O O . ILE A 1 92 ? 8.258 -148.875 -68 1 82 92 ILE A O 1
ATOM 754 N N . HIS A 1 93 ? 7.281 -148 -66.25 1 84.38 93 HIS A N 1
ATOM 755 C CA . HIS A 1 93 ? 7.641 -149.125 -65.438 1 84.38 93 HIS A CA 1
ATOM 756 C C . HIS A 1 93 ? 6.434 -150.125 -65.25 1 84.38 93 HIS A C 1
ATOM 758 O O . HIS A 1 93 ? 6.277 -150.625 -64.188 1 84.38 93 HIS A O 1
ATOM 764 N N . ALA A 1 94 ? 5.633 -150.125 -66.188 1 79.69 94 ALA A N 1
ATOM 765 C CA . ALA A 1 94 ? 4.43 -150.875 -66.125 1 79.69 94 ALA A CA 1
ATOM 766 C C . ALA A 1 94 ? 4.773 -152.375 -65.812 1 79.69 94 ALA A C 1
ATOM 768 O O . ALA A 1 94 ? 5.539 -153 -66.562 1 79.69 94 ALA A O 1
ATOM 769 N N . GLY A 1 95 ? 4.418 -153 -64.688 1 80 95 GLY A N 1
ATOM 770 C CA . GLY A 1 95 ? 4.648 -154.375 -64.312 1 80 95 GLY A CA 1
ATOM 771 C C . GLY A 1 95 ? 5.77 -154.5 -63.312 1 80 95 GLY A C 1
ATOM 772 O O . GLY A 1 95 ? 5.969 -155.625 -62.812 1 80 95 GLY A O 1
ATOM 773 N N . ASN A 1 96 ? 6.609 -153.625 -63.062 1 86.62 96 ASN A N 1
ATOM 774 C CA . ASN A 1 96 ? 7.684 -153.625 -62.094 1 86.62 96 ASN A CA 1
ATOM 775 C C . ASN A 1 96 ? 7.484 -152.625 -60.969 1 86.62 96 ASN A C 1
ATOM 777 O O . ASN A 1 96 ? 7.961 -151.5 -61.062 1 86.62 96 ASN A O 1
ATOM 781 N N . GLU A 1 97 ? 6.957 -152.875 -59.938 1 86.75 97 GLU A N 1
ATOM 782 C CA . GLU A 1 97 ? 6.574 -152 -58.844 1 86.75 97 GLU A CA 1
ATOM 783 C C . GLU A 1 97 ? 7.801 -151.5 -58.125 1 86.75 97 GLU A C 1
ATOM 785 O O . GLU A 1 97 ? 7.812 -150.375 -57.656 1 86.75 97 GLU A O 1
ATOM 790 N N . GLN A 1 98 ? 8.859 -152.25 -58.094 1 86.56 98 GLN A N 1
ATOM 791 C CA . GLN A 1 98 ? 10.062 -151.875 -57.344 1 86.56 98 GLN A CA 1
ATOM 792 C C . GLN A 1 98 ? 10.797 -150.75 -58.062 1 86.56 98 GLN A C 1
ATOM 794 O O . GLN A 1 98 ? 11.234 -149.75 -57.438 1 86.56 98 GLN A O 1
ATOM 799 N N . LEU A 1 99 ? 10.789 -150.875 -59.312 1 86.19 99 LEU A N 1
ATOM 800 C CA . LEU A 1 99 ? 11.469 -149.75 -60.062 1 86.19 99 LEU A CA 1
ATOM 801 C C . LEU A 1 99 ? 10.648 -148.5 -60.094 1 86.19 99 LEU A C 1
ATOM 803 O O . LEU A 1 99 ? 11.211 -147.375 -60.125 1 86.19 99 LEU A O 1
ATOM 807 N N . PHE A 1 100 ? 9.445 -148.75 -60.156 1 88.81 100 PHE A N 1
ATOM 808 C CA . PHE A 1 100 ? 8.555 -147.625 -60.094 1 88.81 100 PHE A CA 1
ATOM 809 C C . PHE A 1 100 ? 8.773 -146.75 -58.812 1 88.81 100 PHE A C 1
ATOM 811 O O . PHE A 1 100 ? 8.961 -145.625 -58.812 1 88.81 100 PHE A O 1
ATOM 818 N N . GLU A 1 101 ? 8.797 -147.5 -57.75 1 87.62 101 GLU A N 1
ATOM 819 C CA . GLU A 1 101 ? 8.953 -146.875 -56.438 1 87.62 101 GLU A CA 1
ATOM 820 C C . GLU A 1 101 ? 10.312 -146.125 -56.312 1 87.62 101 GLU A C 1
ATOM 822 O O . GLU A 1 101 ? 10.414 -145.125 -55.719 1 87.62 101 GLU A O 1
ATOM 827 N N . LYS A 1 102 ? 11.25 -146.75 -56.844 1 87.69 102 LYS A N 1
ATOM 828 C CA . LYS A 1 102 ? 12.594 -146.125 -56.812 1 87.69 102 LYS A CA 1
ATOM 829 C C . LYS A 1 102 ? 12.672 -144.875 -57.656 1 87.69 102 LYS A C 1
ATOM 831 O O . LYS A 1 102 ? 13.234 -143.875 -57.219 1 87.69 102 LYS A O 1
ATOM 836 N N . SER A 1 103 ? 12.031 -145 -58.75 1 87.06 103 SER A N 1
ATOM 837 C CA . SER A 1 103 ? 12.031 -143.75 -59.625 1 87.06 103 SER A CA 1
ATOM 838 C C . SER A 1 103 ? 11.188 -142.625 -59.031 1 87.06 103 SER A C 1
ATOM 840 O O . SER A 1 103 ? 11.547 -141.5 -59.156 1 87.06 103 SER A O 1
ATOM 842 N N . LEU A 1 104 ? 10.18 -143 -58.531 1 89.75 104 LEU A N 1
ATOM 843 C CA . LEU A 1 104 ? 9.32 -142 -57.875 1 89.75 104 LEU A CA 1
ATOM 844 C C . LEU A 1 104 ? 10.055 -141.375 -56.719 1 89.75 104 LEU A C 1
ATOM 846 O O . LEU A 1 104 ? 10 -140.125 -56.594 1 89.75 104 LEU A O 1
ATOM 850 N N . ARG A 1 105 ? 10.664 -142.125 -55.875 1 88.25 105 ARG A N 1
ATOM 851 C CA . ARG A 1 105 ? 11.43 -141.5 -54.781 1 88.25 105 ARG A CA 1
ATOM 852 C C . ARG A 1 105 ? 12.523 -140.625 -55.281 1 88.25 105 ARG A C 1
ATOM 854 O O . ARG A 1 105 ? 12.781 -139.5 -54.656 1 88.25 105 ARG A O 1
ATOM 861 N N . SER A 1 106 ? 13.047 -140.875 -56.312 1 87.69 106 SER A N 1
ATOM 862 C CA . SER A 1 106 ? 14.086 -140.125 -56.906 1 87.69 106 SER A CA 1
ATOM 863 C C . SER A 1 106 ? 13.516 -138.75 -57.406 1 87.69 106 SER A C 1
ATOM 865 O O . SER A 1 106 ? 14.117 -137.75 -57.219 1 87.69 106 SER A O 1
ATOM 867 N N . ALA A 1 107 ? 12.391 -138.875 -58 1 85.94 107 ALA A N 1
ATOM 868 C CA . ALA A 1 107 ? 11.727 -137.625 -58.5 1 85.94 107 ALA A CA 1
ATOM 869 C C . ALA A 1 107 ? 11.32 -136.75 -57.375 1 85.94 107 ALA A C 1
ATOM 871 O O . ALA A 1 107 ? 11.477 -135.5 -57.469 1 85.94 107 ALA A O 1
ATOM 872 N N . ILE A 1 108 ? 10.812 -137.25 -56.406 1 90.31 108 ILE A N 1
ATOM 873 C CA . ILE A 1 108 ? 10.398 -136.5 -55.219 1 90.31 108 ILE A CA 1
ATOM 874 C C . ILE A 1 108 ? 11.617 -135.875 -54.562 1 90.31 108 ILE A C 1
ATOM 876 O O . ILE A 1 108 ? 11.578 -134.75 -54.125 1 90.31 108 ILE A O 1
ATOM 880 N N . LYS A 1 109 ? 12.633 -136.625 -54.438 1 88.44 109 LYS A N 1
ATOM 881 C CA . LYS A 1 109 ? 13.867 -136.125 -53.875 1 88.44 109 LYS A CA 1
ATOM 882 C C . LYS A 1 109 ? 14.391 -134.875 -54.688 1 88.44 109 LYS A C 1
ATOM 884 O O . LYS A 1 109 ? 14.867 -133.875 -54.125 1 88.44 109 LYS A O 1
ATOM 889 N N . GLN A 1 110 ? 14.211 -135 -55.906 1 86.12 110 GLN A N 1
ATOM 890 C CA . GLN A 1 110 ? 14.656 -133.875 -56.781 1 86.12 110 GLN A CA 1
ATOM 891 C C . GLN A 1 110 ? 13.773 -132.625 -56.625 1 86.12 110 GLN A C 1
ATOM 893 O O . GLN A 1 110 ? 14.281 -131.5 -56.594 1 86.12 110 GLN A O 1
ATOM 898 N N . GLN A 1 111 ? 12.531 -133 -56.594 1 87.62 111 GLN A N 1
ATOM 899 C CA . GLN A 1 111 ? 11.602 -131.875 -56.344 1 87.62 111 GLN A CA 1
ATOM 900 C C . GLN A 1 111 ? 11.906 -131.125 -55 1 87.62 111 GLN A C 1
ATOM 902 O O . GLN A 1 111 ? 11.953 -130 -54.938 1 87.62 111 GLN A O 1
ATOM 907 N N . LYS A 1 112 ? 12.039 -131.875 -54 1 88.69 112 LYS A N 1
ATOM 908 C CA . LYS A 1 112 ? 12.375 -131.375 -52.688 1 88.69 112 LYS A CA 1
ATOM 909 C C . LYS A 1 112 ? 13.68 -130.5 -52.75 1 88.69 112 LYS A C 1
ATOM 911 O O . LYS A 1 112 ? 13.773 -129.5 -52.188 1 88.69 112 LYS A O 1
ATOM 916 N N . ALA A 1 113 ? 14.609 -131 -53.469 1 88.38 113 ALA A N 1
ATOM 917 C CA . ALA A 1 113 ? 15.906 -130.375 -53.594 1 88.38 113 ALA A CA 1
ATOM 918 C C . ALA A 1 113 ? 15.789 -129 -54.312 1 88.38 113 ALA A C 1
ATOM 920 O O . ALA A 1 113 ? 16.391 -128 -53.906 1 88.38 113 ALA A O 1
ATOM 921 N N . GLU A 1 114 ? 14.992 -129 -55.25 1 85 114 GLU A N 1
ATOM 922 C CA . GLU A 1 114 ? 14.812 -127.75 -56.031 1 85 114 GLU A CA 1
ATOM 923 C C . GLU A 1 114 ? 14.086 -126.688 -55.25 1 85 114 GLU A C 1
ATOM 925 O O . GLU A 1 114 ? 14.453 -125.5 -55.281 1 85 114 GLU A O 1
ATOM 930 N N . LEU A 1 115 ? 13.055 -127.125 -54.625 1 87.75 115 LEU A N 1
ATOM 931 C CA . LEU A 1 115 ? 12.32 -126.188 -53.781 1 87.75 115 LEU A CA 1
ATOM 932 C C . LEU A 1 115 ? 13.188 -125.688 -52.625 1 87.75 115 LEU A C 1
ATOM 934 O O . LEU A 1 115 ? 13.148 -124.5 -52.281 1 87.75 115 LEU A O 1
ATOM 938 N N . MET A 1 116 ? 14.008 -126.625 -52.094 1 87.69 116 MET A N 1
ATOM 939 C CA . MET A 1 116 ? 14.93 -126.188 -51.031 1 87.69 116 MET A CA 1
ATOM 940 C C . MET A 1 116 ? 15.961 -125.25 -51.562 1 87.69 116 MET A C 1
ATOM 942 O O . MET A 1 116 ? 16.344 -124.312 -50.844 1 87.69 116 MET A O 1
ATOM 946 N N . GLN A 1 117 ? 16.406 -125.375 -52.75 1 85.69 117 GLN A N 1
ATOM 947 C CA . GLN A 1 117 ? 17.375 -124.5 -53.375 1 85.69 117 GLN A CA 1
ATOM 948 C C . GLN A 1 117 ? 16.781 -123.125 -53.562 1 85.69 117 GLN A C 1
ATOM 950 O O . GLN A 1 117 ? 17.484 -122.125 -53.5 1 85.69 117 GLN A O 1
ATOM 955 N N . ASP A 1 118 ? 15.523 -123.125 -53.719 1 82.25 118 ASP A N 1
ATOM 956 C CA . ASP A 1 118 ? 14.836 -121.812 -53.906 1 82.25 118 ASP A CA 1
ATOM 957 C C . ASP A 1 118 ? 14.445 -121.188 -52.594 1 82.25 118 ASP A C 1
ATOM 959 O O . ASP A 1 118 ? 13.719 -120.188 -52.531 1 82.25 118 ASP A O 1
ATOM 963 N N . GLY A 1 119 ? 14.867 -121.875 -51.625 1 79.94 119 GLY A N 1
ATOM 964 C CA . GLY A 1 119 ? 14.68 -121.312 -50.281 1 79.94 119 GLY A CA 1
ATOM 965 C C . GLY A 1 119 ? 13.398 -121.812 -49.625 1 79.94 119 GLY A C 1
ATOM 966 O O . GLY A 1 119 ? 12.969 -121.25 -48.625 1 79.94 119 GLY A O 1
ATOM 967 N N . LEU A 1 120 ? 12.727 -122.75 -50.188 1 88.06 120 LEU A N 1
ATOM 968 C CA . LEU A 1 120 ? 11.492 -123.25 -49.625 1 88.06 120 LEU A CA 1
ATOM 969 C C . LEU A 1 120 ? 11.719 -124.688 -49.062 1 88.06 120 LEU A C 1
ATOM 971 O O . LEU A 1 120 ? 11.945 -125.625 -49.812 1 88.06 120 LEU A O 1
ATOM 975 N N . SER A 1 121 ? 11.797 -124.812 -47.812 1 86 121 SER A N 1
ATOM 976 C CA . SER A 1 121 ? 11.859 -126.062 -47.156 1 86 121 SER A CA 1
ATOM 977 C C . SER A 1 121 ? 10.492 -126.75 -47.125 1 86 121 SER A C 1
ATOM 979 O O . SER A 1 121 ? 9.578 -126.312 -46.469 1 86 121 SER A O 1
ATOM 981 N N . VAL A 1 122 ? 10.367 -127.75 -47.875 1 89.25 122 VAL A N 1
ATOM 982 C CA . VAL A 1 122 ? 9.039 -128.25 -48.062 1 89.25 122 VAL A CA 1
ATOM 983 C C . VAL A 1 122 ? 8.977 -129.625 -47.406 1 89.25 122 VAL A C 1
ATOM 985 O O . VAL A 1 122 ? 10 -130.375 -47.281 1 89.25 122 VAL A O 1
ATOM 988 N N . ASP A 1 123 ? 7.906 -130 -46.938 1 90.06 123 ASP A N 1
ATOM 989 C CA . ASP A 1 123 ? 7.551 -131.375 -46.5 1 90.06 123 ASP A CA 1
ATOM 990 C C . ASP A 1 123 ? 6.605 -132 -47.5 1 90.06 123 ASP A C 1
ATOM 992 O O . ASP A 1 123 ? 5.543 -131.5 -47.812 1 90.06 123 ASP A O 1
ATOM 996 N N . ILE A 1 124 ? 7.07 -133.125 -47.969 1 92.06 124 ILE A N 1
ATOM 997 C CA . ILE A 1 124 ? 6.27 -133.875 -48.969 1 92.06 124 ILE A CA 1
ATOM 998 C C . ILE A 1 124 ? 5.805 -135.125 -48.406 1 92.06 124 ILE A C 1
ATOM 1000 O O . ILE A 1 124 ? 6.605 -135.875 -47.875 1 92.06 124 ILE A O 1
ATOM 1004 N N . PHE A 1 125 ? 4.586 -135.5 -48.594 1 92.06 125 PHE A N 1
ATOM 1005 C CA . PHE A 1 125 ? 4.062 -136.75 -48.125 1 92.06 125 PHE A CA 1
ATOM 1006 C C . PHE A 1 125 ? 2.816 -137.125 -48.906 1 92.06 125 PHE A C 1
ATOM 1008 O O . PHE A 1 125 ? 2.279 -136.375 -49.688 1 92.06 125 PHE A O 1
ATOM 1015 N N . LEU A 1 126 ? 2.525 -138.5 -48.688 1 90.56 126 LEU A N 1
ATOM 1016 C CA . LEU A 1 126 ? 1.352 -139 -49.344 1 90.56 126 LEU A CA 1
ATOM 1017 C C . LEU A 1 126 ? 0.299 -139.375 -48.344 1 90.56 126 LEU A C 1
ATOM 1019 O O . LEU A 1 126 ? 0.62 -140 -47.312 1 90.56 126 LEU A O 1
ATOM 1023 N N . ILE A 1 127 ? -0.883 -139 -48.594 1 91.75 127 ILE A N 1
ATOM 1024 C CA . ILE A 1 127 ? -1.993 -139.5 -47.75 1 91.75 127 ILE A CA 1
ATOM 1025 C C . ILE A 1 127 ? -2.793 -140.5 -48.438 1 91.75 127 ILE A C 1
ATOM 1027 O O . ILE A 1 127 ? -3.4 -140.375 -49.469 1 91.75 127 ILE A O 1
ATOM 1031 N N . ARG A 1 128 ? -2.693 -141.75 -47.875 1 87.69 128 ARG A N 1
ATOM 1032 C CA . ARG A 1 128 ? -3.414 -142.875 -48.375 1 87.69 128 ARG A CA 1
ATOM 1033 C C . ARG A 1 128 ? -4.223 -143.625 -47.281 1 87.69 128 ARG A C 1
ATOM 1035 O O . ARG A 1 128 ? -3.67 -144 -46.25 1 87.69 128 ARG A O 1
ATOM 1042 N N . ASP A 1 129 ? -5.457 -144 -47.562 1 81.38 129 ASP A N 1
ATOM 1043 C CA . ASP A 1 129 ? -6.336 -144.625 -46.594 1 81.38 129 ASP A CA 1
ATOM 1044 C C . ASP A 1 129 ? -6.168 -144.125 -45.188 1 81.38 129 ASP A C 1
ATOM 1046 O O . ASP A 1 129 ? -6.012 -144.875 -44.25 1 81.38 129 ASP A O 1
ATOM 1050 N N . GLU A 1 130 ? -6.133 -142.75 -44.938 1 79.44 130 GLU A N 1
ATOM 1051 C CA . GLU A 1 130 ? -6.059 -141.875 -43.688 1 79.44 130 GLU A CA 1
ATOM 1052 C C . GLU A 1 130 ? -4.734 -142.125 -42.969 1 79.44 130 GLU A C 1
ATOM 1054 O O . GLU A 1 130 ? -4.668 -142.125 -41.75 1 79.44 130 GLU A O 1
ATOM 1059 N N . LYS A 1 131 ? -3.715 -142.5 -43.688 1 83.56 131 LYS A N 1
ATOM 1060 C CA . LYS A 1 131 ? -2.369 -142.625 -43.156 1 83.56 131 LYS A CA 1
ATOM 1061 C C . LYS A 1 131 ? -1.354 -141.875 -43.969 1 83.56 131 LYS A C 1
ATOM 1063 O O . LYS A 1 131 ? -1.494 -141.75 -45.188 1 83.56 131 LYS A O 1
ATOM 1068 N N . VAL A 1 132 ? -0.371 -141.375 -43.219 1 88.56 132 VAL A N 1
ATOM 1069 C CA . VAL A 1 132 ? 0.669 -140.5 -43.844 1 88.56 132 VAL A CA 1
ATOM 1070 C C . VAL A 1 132 ? 1.87 -141.375 -44.188 1 88.56 132 VAL A C 1
ATOM 1072 O O . VAL A 1 132 ? 2.402 -142.125 -43.344 1 88.56 132 VAL A O 1
ATOM 1075 N N . LYS A 1 133 ? 2.213 -141.5 -45.469 1 88.38 133 LYS A N 1
ATOM 1076 C CA . LYS A 1 133 ? 3.398 -142.25 -45.938 1 88.38 133 LYS A CA 1
ATOM 1077 C C . LYS A 1 133 ? 4.453 -141.25 -46.438 1 88.38 133 LYS A C 1
ATOM 1079 O O . LYS A 1 133 ? 4.137 -140.375 -47.219 1 88.38 133 LYS A O 1
ATOM 1084 N N . THR A 1 134 ? 5.566 -141.375 -45.938 1 87.56 134 THR A N 1
ATOM 1085 C CA . THR A 1 134 ? 6.676 -140.625 -46.406 1 87.56 134 THR A CA 1
ATOM 1086 C C . THR A 1 134 ? 7.492 -141.375 -47.469 1 87.56 134 THR A C 1
ATOM 1088 O O . THR A 1 134 ? 7.41 -142.5 -47.594 1 87.56 134 THR A O 1
ATOM 1091 N N . PHE A 1 135 ? 8.023 -140.625 -48.281 1 83.62 135 PHE A N 1
ATOM 1092 C CA . PHE A 1 135 ? 8.781 -141.25 -49.375 1 83.62 135 PHE A CA 1
ATOM 1093 C C . PHE A 1 135 ? 10.242 -141.375 -48.969 1 83.62 135 PHE A C 1
ATOM 1095 O O . PHE A 1 135 ? 10.984 -142.125 -49.656 1 83.62 135 PHE A O 1
ATOM 1102 N N . GLU A 1 136 ? 10.695 -140.875 -47.875 1 77.19 136 GLU A N 1
ATOM 1103 C CA . GLU A 1 136 ? 12.055 -141.125 -47.375 1 77.19 136 GLU A CA 1
ATOM 1104 C C . GLU A 1 136 ? 12.086 -142.125 -46.219 1 77.19 136 GLU A C 1
ATOM 1106 O O . GLU A 1 136 ? 11.164 -142.125 -45.375 1 77.19 136 GLU A O 1
ATOM 1111 N N . ARG A 1 137 ? 12.945 -143.375 -46.188 1 65.44 137 ARG A N 1
ATOM 1112 C CA . ARG A 1 137 ? 12.992 -144.5 -45.312 1 65.44 137 ARG A CA 1
ATOM 1113 C C . ARG A 1 137 ? 12.961 -144.125 -43.844 1 65.44 137 ARG A C 1
ATOM 1115 O O . ARG A 1 137 ? 12.352 -144.75 -43 1 65.44 137 ARG A O 1
ATOM 1122 N N . ASN A 1 138 ? 13.586 -143.125 -43.438 1 63.16 138 ASN A N 1
ATOM 1123 C CA . ASN A 1 138 ? 13.781 -142.875 -42.031 1 63.16 138 ASN A CA 1
ATOM 1124 C C . ASN A 1 138 ? 13.039 -141.625 -41.562 1 63.16 138 ASN A C 1
ATOM 1126 O O . ASN A 1 138 ? 13.312 -141 -40.5 1 63.16 138 ASN A O 1
ATOM 1130 N N . GLU A 1 139 ? 12.016 -141.25 -42.375 1 70.38 139 GLU A N 1
ATOM 1131 C CA . GLU A 1 139 ? 11.391 -140 -41.969 1 70.38 139 GLU A CA 1
ATOM 1132 C C . GLU A 1 139 ? 9.945 -140.125 -41.531 1 70.38 139 GLU A C 1
ATOM 1134 O O . GLU A 1 139 ? 9.156 -140.75 -42.25 1 70.38 139 GLU A O 1
ATOM 1139 N N . LYS A 1 140 ? 9.711 -140.125 -40.125 1 70.19 140 LYS A N 1
ATOM 1140 C CA . LYS A 1 140 ? 8.352 -140.25 -39.594 1 70.19 140 LYS A CA 1
ATOM 1141 C C . LYS A 1 140 ? 7.766 -138.875 -39.438 1 70.19 140 LYS A C 1
ATOM 1143 O O . LYS A 1 140 ? 8.32 -138 -38.719 1 70.19 140 LYS A O 1
ATOM 1148 N N . LEU A 1 141 ? 6.82 -138.375 -40.438 1 80.94 141 LEU A N 1
ATOM 1149 C CA . LEU A 1 141 ? 6.117 -137.125 -40.344 1 80.94 141 LEU A CA 1
ATOM 1150 C C . LEU A 1 141 ? 4.758 -137.25 -39.656 1 80.94 141 LEU A C 1
ATOM 1152 O O . LEU A 1 141 ? 3.965 -138.125 -40.062 1 80.94 141 LEU A O 1
ATOM 1156 N N . HIS A 1 142 ? 4.539 -136.75 -38.438 1 82 142 HIS A N 1
ATOM 1157 C CA . HIS A 1 142 ? 3.258 -136.75 -37.75 1 82 142 HIS A CA 1
ATOM 1158 C C . HIS A 1 142 ? 2.354 -135.625 -38.188 1 82 142 HIS A C 1
ATOM 1160 O O . HIS A 1 142 ? 2.492 -134.5 -37.688 1 82 142 HIS A O 1
ATOM 1166 N N . VAL A 1 143 ? 1.544 -135.875 -39.156 1 88.25 143 VAL A N 1
ATOM 1167 C CA . VAL A 1 143 ? 0.561 -134.875 -39.625 1 88.25 143 VAL A CA 1
ATOM 1168 C C . VAL A 1 143 ? -0.769 -135.125 -38.906 1 88.25 143 VAL A C 1
ATOM 1170 O O . VAL A 1 143 ? -1.307 -136.25 -38.938 1 88.25 143 VAL A O 1
ATOM 1173 N N . PRO A 1 144 ? -1.246 -134.125 -38.156 1 88.19 144 PRO A N 1
ATOM 1174 C CA . PRO A 1 144 ? -2.506 -134.375 -37.438 1 88.19 144 PRO A CA 1
ATOM 1175 C C . PRO A 1 144 ? -3.652 -134.75 -38.344 1 88.19 144 PRO A C 1
ATOM 1177 O O . PRO A 1 144 ? -3.682 -134.5 -39.531 1 88.19 144 PRO A O 1
ATOM 1180 N N . THR A 1 145 ? -4.594 -135.5 -37.781 1 87.31 145 THR A N 1
ATOM 1181 C CA . THR A 1 145 ? -5.727 -136.125 -38.469 1 87.31 145 THR A CA 1
ATOM 1182 C C . THR A 1 145 ? -6.617 -135 -39.062 1 87.31 145 THR A C 1
ATOM 1184 O O . THR A 1 145 ? -7.246 -135.25 -40.125 1 87.31 145 THR A O 1
ATOM 1187 N N . SER A 1 146 ? -6.594 -133.875 -38.438 1 87.5 146 SER A N 1
ATOM 1188 C CA . SER A 1 146 ? -7.422 -132.875 -38.906 1 87.5 146 SER A CA 1
ATOM 1189 C C . SER A 1 146 ? -6.934 -132.375 -40.25 1 87.5 146 SER A C 1
ATOM 1191 O O . SER A 1 146 ? -7.738 -132 -41.156 1 87.5 146 SER A O 1
ATOM 1193 N N . ILE A 1 147 ? -5.645 -132.25 -40.406 1 90.94 147 ILE A N 1
ATOM 1194 C CA . ILE A 1 147 ? -5.043 -131.875 -41.688 1 90.94 147 ILE A CA 1
ATOM 1195 C C . ILE A 1 147 ? -5.277 -132.875 -42.75 1 90.94 147 ILE A C 1
ATOM 1197 O O . ILE A 1 147 ? -5.625 -132.625 -43.875 1 90.94 147 ILE A O 1
ATOM 1201 N N . GLN A 1 148 ? -5.227 -134.125 -42.375 1 89.19 148 GLN A N 1
ATOM 1202 C CA . GLN A 1 148 ? -5.422 -135.25 -43.281 1 89.19 148 GLN A CA 1
ATOM 1203 C C . GLN A 1 148 ? -6.848 -135.25 -43.844 1 89.19 148 GLN A C 1
ATOM 1205 O O . GLN A 1 148 ? -7.062 -135.375 -45.031 1 89.19 148 GLN A O 1
ATOM 1210 N N . LYS A 1 149 ? -7.797 -135 -43.031 1 88.44 149 LYS A N 1
ATOM 1211 C CA . LYS A 1 149 ? -9.203 -135 -43.406 1 88.44 149 LYS A CA 1
ATOM 1212 C C . LYS A 1 149 ? -9.523 -133.875 -44.344 1 88.44 149 LYS A C 1
ATOM 1214 O O . LYS A 1 149 ? -10.25 -134 -45.344 1 88.44 149 LYS A O 1
ATOM 1219 N N . THR A 1 150 ? -8.898 -132.75 -44.031 1 87.56 150 THR A N 1
ATOM 1220 C CA . THR A 1 150 ? -9.164 -131.625 -44.875 1 87.56 150 THR A CA 1
ATOM 1221 C C . THR A 1 150 ? -8.609 -131.75 -46.281 1 87.56 150 THR A C 1
ATOM 1223 O O . THR A 1 150 ? -9.281 -131.5 -47.281 1 87.56 150 THR A O 1
ATOM 1226 N N . ILE A 1 151 ? -7.441 -132.25 -46.344 1 88.06 151 ILE A N 1
ATOM 1227 C CA . ILE A 1 151 ? -6.773 -132.375 -47.625 1 88.06 151 ILE A CA 1
ATOM 1228 C C . ILE A 1 151 ? -7.473 -133.5 -48.375 1 88.06 151 ILE A C 1
ATOM 1230 O O . ILE A 1 151 ? -7.668 -133.5 -49.594 1 88.06 151 ILE A O 1
ATOM 1234 N N . ALA A 1 152 ? -7.867 -134.625 -47.688 1 83.81 152 ALA A N 1
ATOM 1235 C CA . ALA A 1 152 ? -8.539 -135.75 -48.312 1 83.81 152 ALA A CA 1
ATOM 1236 C C . ALA A 1 152 ? -9.898 -135.375 -48.875 1 83.81 152 ALA A C 1
ATOM 1238 O O . ALA A 1 152 ? -10.328 -135.875 -49.906 1 83.81 152 ALA A O 1
ATOM 1239 N N . LYS A 1 153 ? -10.523 -134.5 -48.156 1 85.69 153 LYS A N 1
ATOM 1240 C CA . LYS A 1 153 ? -11.844 -134 -48.594 1 85.69 153 LYS A CA 1
ATOM 1241 C C . LYS A 1 153 ? -11.75 -133.125 -49.844 1 85.69 153 LYS A C 1
ATOM 1243 O O . LYS A 1 153 ? -12.586 -133.25 -50.719 1 85.69 153 LYS A O 1
ATOM 1248 N N . GLN A 1 154 ? -10.703 -132.25 -49.969 1 86.44 154 GLN A N 1
ATOM 1249 C CA . GLN A 1 154 ? -10.625 -131.375 -51.062 1 86.44 154 GLN A CA 1
ATOM 1250 C C . GLN A 1 154 ? -10.008 -132 -52.281 1 86.44 154 GLN A C 1
ATOM 1252 O O . GLN A 1 154 ? -10.234 -131.5 -53.406 1 86.44 154 GLN A O 1
ATOM 1257 N N . LYS A 1 155 ? -9.281 -133.125 -52.188 1 83.06 155 LYS A N 1
ATOM 1258 C CA . LYS A 1 155 ? -8.656 -133.875 -53.219 1 83.06 155 LYS A CA 1
ATOM 1259 C C . LYS A 1 155 ? -7.582 -133.125 -53.969 1 83.06 155 LYS A C 1
ATOM 1261 O O . LYS A 1 155 ? -6.512 -133.625 -54.25 1 83.06 155 LYS A O 1
ATOM 1266 N N . ASN A 1 156 ? -7.902 -131.75 -54.438 1 87.62 156 ASN A N 1
ATOM 1267 C CA . ASN A 1 156 ? -6.961 -130.875 -55.125 1 87.62 156 ASN A CA 1
ATOM 1268 C C . ASN A 1 156 ? -7.082 -129.5 -54.656 1 87.62 156 ASN A C 1
ATOM 1270 O O . ASN A 1 156 ? -8.172 -129 -54.344 1 87.62 156 ASN A O 1
ATOM 1274 N N . GLY A 1 157 ? -5.801 -128.75 -54.469 1 88.38 157 GLY A N 1
ATOM 1275 C CA . GLY A 1 157 ? -5.852 -127.375 -54.156 1 88.38 157 GLY A CA 1
ATOM 1276 C C . GLY A 1 157 ? -4.773 -126.938 -53.188 1 88.38 157 GLY A C 1
ATOM 1277 O O . GLY A 1 157 ? -3.736 -127.562 -53.062 1 88.38 157 GLY A O 1
ATOM 1278 N N . VAL A 1 158 ? -4.93 -125.625 -52.719 1 92.06 158 VAL A N 1
ATOM 1279 C CA . VAL A 1 158 ? -4.004 -125 -51.781 1 92.06 158 VAL A CA 1
ATOM 1280 C C . VAL A 1 158 ? -4.766 -124.625 -50.5 1 92.06 158 VAL A C 1
ATOM 1282 O O . VAL A 1 158 ? -5.883 -124.125 -50.594 1 92.06 158 VAL A O 1
ATOM 1285 N N . SER A 1 159 ? -4.34 -124.875 -49.312 1 91.5 159 SER A N 1
ATOM 1286 C CA . SER A 1 159 ? -4.941 -124.5 -48.062 1 91.5 159 SER A CA 1
ATOM 1287 C C . SER A 1 159 ? -3.891 -124 -47.062 1 91.5 159 SER A C 1
ATOM 1289 O O . SER A 1 159 ? -2.729 -124.375 -47.125 1 91.5 159 SER A O 1
ATOM 1291 N N . HIS A 1 160 ? -4.336 -123.125 -46.344 1 91.25 160 HIS A N 1
ATOM 1292 C CA . HIS A 1 160 ? -3.496 -122.625 -45.281 1 91.25 160 HIS A CA 1
ATOM 1293 C C . HIS A 1 160 ? -3.92 -123.188 -43.938 1 91.25 160 HIS A C 1
ATOM 1295 O O . HIS A 1 160 ? -5.031 -122.938 -43.469 1 91.25 160 HIS A O 1
ATOM 1301 N N . LEU A 1 161 ? -3.051 -124.062 -43.344 1 87.25 161 LEU A N 1
ATOM 1302 C CA . LEU A 1 161 ? -3.396 -124.75 -42.094 1 87.25 161 LEU A CA 1
ATOM 1303 C C . LEU A 1 161 ? -2.275 -124.625 -41.062 1 87.25 161 LEU A C 1
ATOM 1305 O O . LEU A 1 161 ? -1.116 -124.375 -41.438 1 87.25 161 LEU A O 1
ATOM 1309 N N . GLU A 1 162 ? -2.619 -124.75 -39.844 1 89.94 162 GLU A N 1
ATOM 1310 C CA . GLU A 1 162 ? -1.663 -124.688 -38.75 1 89.94 162 GLU A CA 1
ATOM 1311 C C . GLU A 1 162 ? -1.09 -126.062 -38.406 1 89.94 162 GLU A C 1
ATOM 1313 O O . GLU A 1 162 ? -1.838 -127 -38.188 1 89.94 162 GLU A O 1
ATOM 1318 N N . TRP A 1 163 ? 0.161 -126.188 -38.562 1 84.38 163 TRP A N 1
ATOM 1319 C CA . TRP A 1 163 ? 0.895 -127.375 -38.25 1 84.38 163 TRP A CA 1
ATOM 1320 C C . TRP A 1 163 ? 2.033 -127.062 -37.281 1 84.38 163 TRP A C 1
ATOM 1322 O O . TRP A 1 163 ? 2.926 -126.312 -37.594 1 84.38 163 TRP A O 1
ATOM 1332 N N . ASN A 1 164 ? 2.031 -127.688 -36.062 1 83.75 164 ASN A N 1
ATOM 1333 C CA . ASN A 1 164 ? 3.045 -127.5 -35.031 1 83.75 164 ASN A CA 1
ATOM 1334 C C . ASN A 1 164 ? 3.213 -126.062 -34.656 1 83.75 164 ASN A C 1
ATOM 1336 O O . ASN A 1 164 ? 4.336 -125.5 -34.594 1 83.75 164 ASN A O 1
ATOM 1340 N N . ARG A 1 165 ? 2.125 -125.188 -34.625 1 82.88 165 ARG A N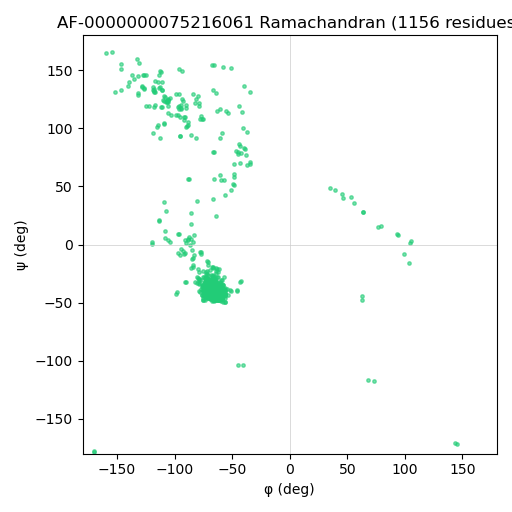 1
ATOM 1341 C CA . ARG A 1 165 ? 2.037 -123.812 -34.156 1 82.88 165 ARG A CA 1
ATOM 1342 C C . ARG A 1 165 ? 2.582 -122.875 -35.188 1 82.88 165 ARG A C 1
ATOM 1344 O O . ARG A 1 165 ? 2.949 -121.75 -34.875 1 82.88 165 ARG A O 1
ATOM 1351 N N . ARG A 1 166 ? 2.707 -123.375 -36.312 1 88.38 166 ARG A N 1
ATOM 1352 C CA . ARG A 1 166 ? 3.094 -122.562 -37.406 1 88.38 166 ARG A CA 1
ATOM 1353 C C . ARG A 1 166 ? 2.107 -122.688 -38.594 1 88.38 166 ARG A C 1
ATOM 1355 O O . ARG A 1 166 ? 1.494 -123.688 -38.781 1 88.38 166 ARG A O 1
ATOM 1362 N N . THR A 1 167 ? 1.961 -121.5 -39.281 1 89.31 167 THR A N 1
ATOM 1363 C CA . THR A 1 167 ? 1.08 -121.562 -40.438 1 89.31 167 THR A CA 1
ATOM 1364 C C . THR A 1 167 ? 1.811 -122.125 -41.656 1 89.31 167 THR A C 1
ATOM 1366 O O . THR A 1 167 ? 2.914 -121.688 -41.969 1 89.31 167 THR A O 1
ATOM 1369 N N . TYR A 1 168 ? 1.231 -123.188 -42.25 1 89 168 TYR A N 1
ATOM 1370 C CA . TYR A 1 168 ? 1.796 -123.812 -43.438 1 89 168 TYR A CA 1
ATOM 1371 C C . TYR A 1 168 ? 0.881 -123.625 -44.656 1 89 168 TYR A C 1
ATOM 1373 O O . TYR A 1 168 ? -0.341 -123.562 -44.5 1 89 168 TYR A O 1
ATOM 1381 N N . THR A 1 169 ? 1.426 -123.5 -45.688 1 92.44 169 THR A N 1
ATOM 1382 C CA . THR A 1 169 ? 0.714 -123.562 -46.969 1 92.44 169 THR A CA 1
ATOM 1383 C C . THR A 1 169 ? 0.821 -124.938 -47.562 1 92.44 169 THR A C 1
ATOM 1385 O O . THR A 1 169 ? 1.922 -125.438 -47.844 1 92.44 169 THR A O 1
ATOM 1388 N N . PHE A 1 170 ? -0.305 -125.625 -47.75 1 92.12 170 PHE A N 1
ATOM 1389 C CA . PHE A 1 170 ? -0.372 -126.938 -48.281 1 92.12 170 PHE A CA 1
ATOM 1390 C C . PHE A 1 170 ? -0.883 -126.938 -49.719 1 92.12 170 PHE A C 1
ATOM 1392 O O . PHE A 1 170 ? -1.921 -126.375 -50.031 1 92.12 170 PHE A O 1
ATOM 1399 N N . ALA A 1 171 ? -0.212 -127.438 -50.5 1 94 171 ALA A N 1
ATOM 1400 C CA . ALA A 1 171 ? -0.688 -127.75 -51.844 1 94 171 ALA A CA 1
ATOM 1401 C C . ALA A 1 171 ? -0.819 -129.25 -52.062 1 94 171 ALA A C 1
ATOM 1403 O O . ALA A 1 171 ? 0.062 -130 -51.688 1 94 171 ALA A O 1
ATOM 1404 N N . TYR A 1 172 ? -1.875 -129.75 -52.594 1 93.06 172 TYR A N 1
ATOM 1405 C CA . TYR A 1 172 ? -2.105 -131.125 -52.688 1 93.06 172 TYR A CA 1
ATOM 1406 C C . TYR A 1 172 ? -2.877 -131.5 -53.969 1 93.06 172 TYR A C 1
ATOM 1408 O O . TYR A 1 172 ? -3.619 -130.625 -54.5 1 93.06 172 TYR A O 1
ATOM 1416 N N . LYS A 1 173 ? -2.619 -132.625 -54.375 1 92.62 173 LYS A N 1
ATOM 1417 C CA . LYS A 1 173 ? -3.266 -133.25 -55.562 1 92.62 173 LYS A CA 1
ATOM 1418 C C . LYS A 1 173 ? -3.434 -134.75 -55.438 1 92.62 173 LYS A C 1
ATOM 1420 O O . LYS A 1 173 ? -2.482 -135.375 -55.125 1 92.62 173 LYS A O 1
ATOM 1425 N N . THR A 1 174 ? -4.602 -135.25 -55.75 1 93.44 174 THR A N 1
ATOM 1426 C CA . THR A 1 174 ? -4.875 -136.625 -55.719 1 93.44 174 THR A CA 1
ATOM 1427 C C . THR A 1 174 ? -4.332 -137.375 -56.969 1 93.44 174 THR A C 1
ATOM 1429 O O . THR A 1 174 ? -4.637 -136.875 -58.094 1 93.44 174 THR A O 1
ATOM 1432 N N . ILE A 1 175 ? -3.494 -138.25 -56.688 1 90.94 175 ILE A N 1
ATOM 1433 C CA . ILE A 1 175 ? -2.875 -139 -57.781 1 90.94 175 ILE A CA 1
ATOM 1434 C C . ILE A 1 175 ? -3.389 -140.5 -57.719 1 90.94 175 ILE A C 1
ATOM 1436 O O . ILE A 1 175 ? -3.086 -141.25 -56.781 1 90.94 175 ILE A O 1
ATOM 1440 N N . GLN A 1 176 ? -4.055 -141 -58.688 1 87.19 176 GLN A N 1
ATOM 1441 C CA . GLN A 1 176 ? -4.68 -142.25 -58.75 1 87.19 176 GLN A CA 1
ATOM 1442 C C . GLN A 1 176 ? -3.627 -143.375 -58.781 1 87.19 176 GLN A C 1
ATOM 1444 O O . GLN A 1 176 ? -3.801 -144.375 -58.188 1 87.19 176 GLN A O 1
ATOM 1449 N N . GLU A 1 177 ? -2.602 -143.125 -59.406 1 86.69 177 GLU A N 1
ATOM 1450 C CA . GLU A 1 177 ? -1.525 -144.125 -59.562 1 86.69 177 GLU A CA 1
ATOM 1451 C C . GLU A 1 177 ? -0.88 -144.375 -58.219 1 86.69 177 GLU A C 1
ATOM 1453 O O . GLU A 1 177 ? -0.341 -145.5 -58.031 1 86.69 177 GLU A O 1
ATOM 1458 N N . LEU A 1 178 ? -1.062 -143.5 -57.375 1 89.69 178 LEU A N 1
ATOM 1459 C CA . LEU A 1 178 ? -0.472 -143.75 -56.031 1 89.69 178 LEU A CA 1
ATOM 1460 C C . LEU A 1 178 ? -1.54 -144.125 -55.031 1 89.69 178 LEU A C 1
ATOM 1462 O O . LEU A 1 178 ? -1.231 -144.25 -53.844 1 89.69 178 LEU A O 1
ATOM 1466 N N . LYS A 1 179 ? -2.754 -144.25 -55.469 1 88.62 179 LYS A N 1
ATOM 1467 C CA . LYS A 1 179 ? -3.906 -144.5 -54.625 1 88.62 179 LYS A CA 1
ATOM 1468 C C . LYS A 1 179 ? -3.916 -143.625 -53.406 1 88.62 179 LYS A C 1
ATOM 1470 O O . LYS A 1 179 ? -4.148 -144.125 -52.281 1 88.62 179 LYS A O 1
ATOM 1475 N N . GLY A 1 180 ? -3.562 -142.25 -53.688 1 91.31 180 GLY A N 1
ATOM 1476 C CA . GLY A 1 180 ? -3.52 -141.375 -52.562 1 91.31 180 GLY A CA 1
ATOM 1477 C C . GLY A 1 180 ? -3.365 -139.875 -53.031 1 91.31 180 GLY A C 1
ATOM 1478 O O . GLY A 1 180 ? -3.4 -139.625 -54.219 1 91.31 180 GLY A O 1
ATOM 1479 N N . THR A 1 181 ? -3.291 -139 -51.938 1 92.75 181 THR A N 1
ATOM 1480 C CA . THR A 1 181 ? -3.15 -137.625 -52.188 1 92.75 181 THR A CA 1
ATOM 1481 C C . THR A 1 181 ? -1.732 -137.125 -51.875 1 92.75 181 THR A C 1
ATOM 1483 O O . THR A 1 181 ? -1.265 -137.25 -50.75 1 92.75 181 THR A O 1
ATOM 1486 N N . TYR A 1 182 ? -1.011 -136.5 -52.906 1 93.25 182 TYR A N 1
ATOM 1487 C CA . TYR A 1 182 ? 0.333 -136 -52.781 1 93.25 182 TYR A CA 1
ATOM 1488 C C . TYR A 1 182 ? 0.295 -134.625 -52.188 1 93.25 182 TYR A C 1
ATOM 1490 O O . TYR A 1 182 ? -0.448 -133.75 -52.688 1 93.25 182 TYR A O 1
ATOM 1498 N N . VAL A 1 183 ? 1.036 -134.375 -51.188 1 92.56 183 VAL A N 1
ATOM 1499 C CA . VAL A 1 183 ? 0.979 -133.125 -50.469 1 92.56 183 VAL A CA 1
ATOM 1500 C C . VAL A 1 183 ? 2.379 -132.5 -50.375 1 92.56 183 VAL A C 1
ATOM 1502 O O . VAL A 1 183 ? 3.344 -133.125 -50.062 1 92.56 183 VAL A O 1
ATOM 1505 N N . VAL A 1 184 ? 2.443 -131.25 -50.656 1 93 184 VAL A N 1
ATOM 1506 C CA . VAL A 1 184 ? 3.633 -130.375 -50.469 1 93 184 VAL A CA 1
ATOM 1507 C C . VAL A 1 184 ? 3.332 -129.25 -49.469 1 93 184 VAL A C 1
ATOM 1509 O O . VAL A 1 184 ? 2.436 -128.5 -49.688 1 93 184 VAL A O 1
ATOM 1512 N N . ALA A 1 185 ? 4.004 -129.25 -48.469 1 92.38 185 ALA A N 1
ATOM 1513 C CA . ALA A 1 185 ? 3.764 -128.25 -47.406 1 92.38 185 ALA A CA 1
ATOM 1514 C C . ALA A 1 185 ? 4.988 -127.375 -47.188 1 92.38 185 ALA A C 1
ATOM 1516 O O . ALA A 1 185 ? 6.117 -127.875 -47.125 1 92.38 185 ALA A O 1
ATOM 1517 N N . VAL A 1 186 ? 4.785 -126 -47.062 1 91.56 186 VAL A N 1
ATOM 1518 C CA . VAL A 1 186 ? 5.852 -125 -46.781 1 91.56 186 VAL A CA 1
ATOM 1519 C C . VAL A 1 186 ? 5.441 -124.062 -45.656 1 91.56 186 VAL A C 1
ATOM 1521 O O . VAL A 1 186 ? 4.328 -123.562 -45.656 1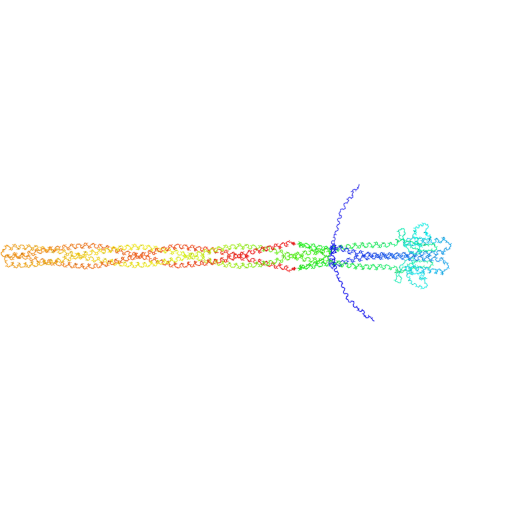 91.56 186 VAL A O 1
ATOM 1524 N N . PRO A 1 187 ? 6.234 -123.875 -44.719 1 89.38 187 PRO A N 1
ATOM 1525 C CA . PRO A 1 187 ? 5.945 -122.938 -43.688 1 89.38 187 PRO A CA 1
ATOM 1526 C C . PRO A 1 187 ? 5.93 -121.5 -44.188 1 89.38 187 PRO A C 1
ATOM 1528 O O . PRO A 1 187 ? 6.812 -121.062 -44.969 1 89.38 187 PRO A O 1
ATOM 1531 N N . ASP A 1 188 ? 4.93 -120.812 -43.812 1 87.56 188 ASP A N 1
ATOM 1532 C CA . ASP A 1 188 ? 4.734 -119.438 -44.281 1 87.56 188 ASP A CA 1
ATOM 1533 C C . ASP A 1 188 ? 5.918 -118.562 -43.906 1 87.56 188 ASP A C 1
ATOM 1535 O O . ASP A 1 188 ? 6.234 -117.562 -44.625 1 87.56 188 ASP A O 1
ATOM 1539 N N . GLU A 1 189 ? 6.582 -118.812 -42.844 1 86.5 189 GLU A N 1
ATOM 1540 C CA . GLU A 1 189 ? 7.672 -118 -42.344 1 86.5 189 GLU A CA 1
ATOM 1541 C C . GLU A 1 189 ? 8.828 -117.938 -43.312 1 86.5 189 GLU A C 1
ATOM 1543 O O . GLU A 1 189 ? 9.586 -116.938 -43.344 1 86.5 189 GLU A O 1
ATOM 1548 N N . GLN A 1 190 ? 8.906 -118.938 -44.156 1 81.19 190 GLN A N 1
ATOM 1549 C CA . GLN A 1 190 ? 10.031 -119 -45.094 1 81.19 190 GLN A CA 1
ATOM 1550 C C . GLN A 1 190 ? 9.922 -117.938 -46.188 1 81.19 190 GLN A C 1
ATOM 1552 O O . GLN A 1 190 ? 10.938 -117.438 -46.688 1 81.19 190 GLN A O 1
ATOM 1557 N N . PHE A 1 191 ? 8.688 -117.438 -46.469 1 79.19 191 PHE A N 1
ATOM 1558 C CA . PHE A 1 191 ? 8.586 -116.438 -47.531 1 79.19 191 PHE A CA 1
ATOM 1559 C C . PHE A 1 191 ? 8.031 -115.125 -47.031 1 79.19 191 PHE A C 1
ATOM 1561 O O . PHE A 1 191 ? 7.953 -114.188 -47.781 1 79.19 191 PHE A O 1
ATOM 1568 N N . MET A 1 192 ? 7.801 -115.125 -45.812 1 81.69 192 MET A N 1
ATOM 1569 C CA . MET A 1 192 ? 7.281 -113.875 -45.25 1 81.69 192 MET A CA 1
ATOM 1570 C C . MET A 1 192 ? 8.414 -113 -44.688 1 81.69 192 MET A C 1
ATOM 1572 O O . MET A 1 192 ? 8.188 -111.875 -44.281 1 81.69 192 MET A O 1
ATOM 1576 N N . GLN A 1 193 ? 9.594 -113.438 -44.688 1 81.06 193 GLN A N 1
ATOM 1577 C CA . GLN A 1 193 ? 10.734 -112.75 -44.125 1 81.06 193 GLN A CA 1
ATOM 1578 C C . GLN A 1 193 ? 10.914 -111.375 -44.719 1 81.06 193 GLN A C 1
ATOM 1580 O O . GLN A 1 193 ? 11.078 -110.375 -44.031 1 81.06 193 GLN A O 1
ATOM 1585 N N . PRO A 1 194 ? 10.695 -111.188 -46.031 1 74.56 194 PRO A N 1
ATOM 1586 C CA . PRO A 1 194 ? 10.867 -109.812 -46.625 1 74.56 194 PRO A CA 1
ATOM 1587 C C . PRO A 1 194 ? 9.773 -108.875 -46.188 1 74.56 194 PRO A C 1
ATOM 1589 O O . PRO A 1 194 ? 10.031 -107.625 -46.094 1 74.56 194 PRO A O 1
ATOM 1592 N N . ILE A 1 195 ? 8.664 -109.438 -45.938 1 78 195 ILE A N 1
ATOM 1593 C CA . ILE A 1 195 ? 7.531 -108.562 -45.5 1 78 195 ILE A CA 1
ATOM 1594 C C . ILE A 1 195 ? 7.738 -108.125 -44.094 1 78 195 ILE A C 1
ATOM 1596 O O . ILE A 1 195 ? 7.426 -106.938 -43.75 1 78 195 ILE A O 1
ATOM 1600 N N . GLN A 1 196 ? 8.266 -108.938 -43.25 1 82.69 196 GLN A N 1
ATOM 1601 C CA . GLN A 1 196 ? 8.562 -108.562 -41.875 1 82.69 196 GLN A CA 1
ATOM 1602 C C . GLN A 1 196 ? 9.664 -107.5 -41.844 1 82.69 196 GLN A C 1
ATOM 1604 O O . GLN A 1 196 ? 9.633 -106.562 -41 1 82.69 196 GLN A O 1
ATOM 1609 N N . GLN A 1 197 ? 10.547 -107.5 -42.844 1 81.06 197 GLN A N 1
ATOM 1610 C CA . GLN A 1 197 ? 11.602 -106.5 -42.938 1 81.06 197 GLN A CA 1
ATOM 1611 C C . GLN A 1 197 ? 11.031 -105.125 -43.344 1 81.06 197 GLN A C 1
ATOM 1613 O O . GLN A 1 197 ? 11.469 -104.125 -42.844 1 81.06 197 GLN A O 1
ATOM 1618 N N . LEU A 1 198 ? 9.992 -105.25 -44.156 1 78.56 198 LEU A N 1
ATOM 1619 C CA . LEU A 1 198 ? 9.305 -104 -44.531 1 78.56 198 LEU A CA 1
ATOM 1620 C C . LEU A 1 198 ? 8.625 -103.375 -43.344 1 78.56 198 LEU A C 1
ATOM 1622 O O . LEU A 1 198 ? 8.695 -102.125 -43.188 1 78.56 198 LEU A O 1
ATOM 1626 N N . ALA A 1 199 ? 8.039 -104.188 -42.562 1 81.69 199 ALA A N 1
ATOM 1627 C CA . ALA A 1 199 ? 7.355 -103.688 -41.375 1 81.69 199 ALA A CA 1
ATOM 1628 C C . ALA A 1 199 ? 8.336 -103 -40.406 1 81.69 199 ALA A C 1
ATOM 1630 O O . ALA A 1 199 ? 8.078 -101.875 -39.906 1 81.69 199 ALA A O 1
ATOM 1631 N N . ASN A 1 200 ? 9.523 -103.562 -40.219 1 86.38 200 ASN A N 1
ATOM 1632 C CA . ASN A 1 200 ? 10.508 -103.062 -39.281 1 86.38 200 ASN A CA 1
ATOM 1633 C C . ASN A 1 200 ? 11.125 -101.75 -39.812 1 86.38 200 ASN A C 1
ATOM 1635 O O . ASN A 1 200 ? 11.352 -100.812 -39.062 1 86.38 200 ASN A O 1
ATOM 1639 N N . LEU A 1 201 ? 11.219 -101.688 -41.188 1 80.62 201 LEU A N 1
ATOM 1640 C CA . LEU A 1 201 ? 11.805 -100.438 -41.781 1 80.62 201 LEU A CA 1
ATOM 1641 C C . LEU A 1 201 ? 10.82 -99.312 -41.719 1 80.62 201 LEU A C 1
ATOM 1643 O O . LEU A 1 201 ? 11.211 -98.188 -41.5 1 80.62 201 LEU A O 1
ATOM 1647 N N . THR A 1 202 ? 9.57 -99.688 -41.906 1 79.31 202 THR A N 1
ATOM 1648 C CA . THR A 1 202 ? 8.547 -98.688 -41.844 1 79.31 202 THR A CA 1
ATOM 1649 C C . THR A 1 202 ? 8.453 -98.125 -40.438 1 79.31 202 THR A C 1
ATOM 1651 O O . THR A 1 202 ? 8.359 -96.875 -40.25 1 79.31 202 THR A O 1
ATOM 1654 N N . LEU A 1 203 ? 8.57 -99 -39.469 1 85.19 203 LEU A N 1
ATOM 1655 C CA . LEU A 1 203 ? 8.5 -98.562 -38.062 1 85.19 203 LEU A CA 1
ATOM 1656 C C . LEU A 1 203 ? 9.695 -97.688 -37.719 1 85.19 203 LEU A C 1
ATOM 1658 O O . LEU A 1 203 ? 9.555 -96.688 -37 1 85.19 203 LEU A O 1
ATOM 1662 N N . MET A 1 204 ? 10.867 -98.062 -38.281 1 86.25 204 MET A N 1
ATOM 1663 C CA . MET A 1 204 ? 12.062 -97.25 -38.031 1 86.25 204 MET A CA 1
ATOM 1664 C C . MET A 1 204 ? 11.93 -95.875 -38.656 1 86.25 204 MET A C 1
ATOM 1666 O O . MET A 1 204 ? 12.32 -94.875 -38.062 1 86.25 204 MET A O 1
ATOM 1670 N N . ALA A 1 205 ? 11.273 -95.812 -39.812 1 79.69 205 ALA A N 1
ATOM 1671 C CA . ALA A 1 205 ? 11.094 -94.5 -40.469 1 79.69 205 ALA A CA 1
ATOM 1672 C C . ALA A 1 205 ? 10.141 -93.625 -39.719 1 79.69 205 ALA A C 1
ATOM 1674 O O . ALA A 1 205 ? 10.359 -92.375 -39.625 1 79.69 205 ALA A O 1
ATOM 1675 N N . ILE A 1 206 ? 9.172 -94.25 -39.125 1 81.75 206 ILE A N 1
ATOM 1676 C CA . ILE A 1 206 ? 8.219 -93.5 -38.344 1 81.75 206 ILE A CA 1
ATOM 1677 C C . ILE A 1 206 ? 8.922 -92.875 -37.125 1 81.75 206 ILE A C 1
ATOM 1679 O O . ILE A 1 206 ? 8.789 -91.688 -36.875 1 81.75 206 ILE A O 1
ATOM 1683 N N . VAL A 1 207 ? 9.75 -93.625 -36.469 1 87.19 207 VAL A N 1
ATOM 1684 C CA . VAL A 1 207 ? 10.422 -93.188 -35.25 1 87.19 207 VAL A CA 1
ATOM 1685 C C . VAL A 1 207 ? 11.398 -92.062 -35.594 1 87.19 207 VAL A C 1
ATOM 1687 O O . VAL A 1 207 ? 11.422 -91 -34.938 1 87.19 207 VAL A O 1
ATOM 1690 N N . ILE A 1 208 ? 12.094 -92.25 -36.719 1 86 208 ILE A N 1
ATOM 1691 C CA . ILE A 1 208 ? 13.07 -91.25 -37.125 1 86 208 ILE A CA 1
ATOM 1692 C C . ILE A 1 208 ? 12.352 -89.938 -37.531 1 86 208 ILE A C 1
ATOM 1694 O O . ILE A 1 208 ? 12.781 -88.875 -37.156 1 86 208 ILE A O 1
ATOM 1698 N N . SER A 1 209 ? 11.227 -90.062 -38.188 1 83.56 209 SER A N 1
ATOM 1699 C CA . SER A 1 209 ? 10.477 -88.938 -38.625 1 83.56 209 SER A CA 1
ATOM 1700 C C . SER A 1 209 ? 9.93 -88.125 -37.406 1 83.56 209 SER A C 1
ATOM 1702 O O . SER A 1 209 ? 9.938 -86.938 -37.406 1 83.56 209 SER A O 1
ATOM 1704 N N . VAL A 1 210 ? 9.508 -88.812 -36.438 1 83.19 210 VAL A N 1
ATOM 1705 C CA . VAL A 1 210 ? 8.961 -88.188 -35.25 1 83.19 210 VAL A CA 1
ATOM 1706 C C . VAL A 1 210 ? 10.07 -87.438 -34.469 1 83.19 210 VAL A C 1
ATOM 1708 O O . VAL A 1 210 ? 9.867 -86.312 -34 1 83.19 210 VAL A O 1
ATOM 1711 N N . ILE A 1 211 ? 11.25 -88 -34.406 1 87.38 211 ILE A N 1
ATOM 1712 C CA . ILE A 1 211 ? 12.367 -87.375 -33.688 1 87.38 211 ILE A CA 1
ATOM 1713 C C . ILE A 1 211 ? 12.789 -86.125 -34.438 1 87.38 211 ILE A C 1
ATOM 1715 O O . ILE A 1 211 ? 12.961 -85.062 -33.781 1 87.38 211 ILE A O 1
ATOM 1719 N N . VAL A 1 212 ? 12.82 -86.125 -35.75 1 84.38 212 VAL A N 1
ATOM 1720 C CA . VAL A 1 212 ? 13.227 -84.938 -36.562 1 84.38 212 VAL A CA 1
ATOM 1721 C C . VAL A 1 212 ? 12.18 -83.875 -36.406 1 84.38 212 VAL A C 1
ATOM 1723 O O . VAL A 1 212 ? 12.523 -82.688 -36.25 1 84.38 212 VAL A O 1
ATOM 1726 N N . ALA A 1 213 ? 10.969 -84.25 -36.469 1 81.44 213 ALA A N 1
ATOM 1727 C CA . ALA A 1 213 ? 9.891 -83.312 -36.344 1 81.44 213 ALA A CA 1
ATOM 1728 C C . ALA A 1 213 ? 9.922 -82.625 -34.969 1 81.44 213 ALA A C 1
ATOM 1730 O O . ALA A 1 213 ? 9.711 -81.438 -34.844 1 81.44 213 ALA A O 1
ATOM 1731 N N . THR A 1 214 ? 10.203 -83.438 -33.906 1 82.88 214 THR A N 1
ATOM 1732 C CA . THR A 1 214 ? 10.258 -82.875 -32.531 1 82.88 214 THR A CA 1
ATOM 1733 C C . THR A 1 214 ? 11.367 -81.812 -32.406 1 82.88 214 THR A C 1
ATOM 1735 O O . THR A 1 214 ? 11.156 -80.75 -31.844 1 82.88 214 THR A O 1
ATOM 1738 N N . LEU A 1 215 ? 12.492 -82.062 -32.969 1 85.44 215 LEU A N 1
ATOM 1739 C CA . LEU A 1 215 ? 13.625 -81.125 -32.875 1 85.44 215 LEU A CA 1
ATOM 1740 C C . LEU A 1 215 ? 13.344 -79.875 -33.656 1 85.44 215 LEU A C 1
ATOM 1742 O O . LEU A 1 215 ? 13.641 -78.75 -33.156 1 85.44 215 LEU A O 1
ATOM 1746 N N . MET A 1 216 ? 12.664 -80 -34.719 1 80.44 216 MET A N 1
ATOM 1747 C CA . MET A 1 216 ? 12.375 -78.812 -35.562 1 80.44 216 MET A CA 1
ATOM 1748 C C . MET A 1 216 ? 11.336 -77.938 -34.906 1 80.44 216 MET A C 1
ATOM 1750 O O . MET A 1 216 ? 11.484 -76.688 -34.906 1 80.44 216 MET A O 1
ATOM 1754 N N . ILE A 1 217 ? 10.344 -78.562 -34.344 1 79.12 217 ILE A N 1
ATOM 1755 C CA . ILE A 1 217 ? 9.273 -77.812 -33.719 1 79.12 217 ILE A CA 1
ATOM 1756 C C . ILE A 1 217 ? 9.828 -77.062 -32.5 1 79.12 217 ILE A C 1
ATOM 1758 O O . ILE A 1 217 ? 9.508 -75.875 -32.25 1 79.12 217 ILE A O 1
ATOM 1762 N N . ARG A 1 218 ? 10.656 -77.688 -31.719 1 81.38 218 ARG A N 1
ATOM 1763 C CA . ARG A 1 218 ? 11.242 -77.062 -30.531 1 81.38 218 ARG A CA 1
ATOM 1764 C C . ARG A 1 218 ? 12.094 -75.875 -30.938 1 81.38 218 ARG A C 1
ATOM 1766 O O . ARG A 1 218 ? 12.062 -74.812 -30.266 1 81.38 218 ARG A O 1
ATOM 1773 N N . TRP A 1 219 ? 12.742 -76 -31.984 1 80.38 219 TRP A N 1
ATOM 1774 C CA . TRP A 1 219 ? 13.602 -74.938 -32.469 1 80.38 219 TRP A CA 1
ATOM 1775 C C . TRP A 1 219 ? 12.773 -73.75 -32.969 1 80.38 219 TRP A C 1
ATOM 1777 O O . TRP A 1 219 ? 13.07 -72.625 -32.625 1 80.38 219 TRP A O 1
ATOM 1787 N N . LEU A 1 220 ? 11.672 -73.938 -33.594 1 75 220 LEU A N 1
ATOM 1788 C CA . LEU A 1 220 ? 10.82 -72.875 -34.125 1 75 220 LEU A CA 1
ATOM 1789 C C . LEU A 1 220 ? 10.047 -72.125 -33.031 1 75 220 LEU A C 1
ATOM 1791 O O . LEU A 1 220 ? 10.008 -70.938 -33 1 75 220 LEU A O 1
ATOM 1795 N N . VAL A 1 221 ? 9.492 -73 -32.219 1 76.19 221 VAL A N 1
ATOM 1796 C CA . VAL A 1 221 ? 8.633 -72.438 -31.188 1 76.19 221 VAL A CA 1
ATOM 1797 C C . VAL A 1 221 ? 9.453 -71.625 -30.203 1 76.19 221 VAL A C 1
ATOM 1799 O O . VAL A 1 221 ? 9 -70.562 -29.734 1 76.19 221 VAL A O 1
ATOM 1802 N N . SER A 1 222 ? 10.648 -72.062 -29.938 1 77.31 222 SER A N 1
ATOM 1803 C CA . SER A 1 222 ? 11.5 -71.312 -29.031 1 77.31 222 SER A CA 1
ATOM 1804 C C . SER A 1 222 ? 11.852 -69.938 -29.609 1 77.31 222 SER A C 1
ATOM 1806 O O . SER A 1 222 ? 11.992 -68.938 -28.875 1 77.31 222 SER A O 1
ATOM 1808 N N . GLY A 1 223 ? 11.984 -69.812 -30.891 1 74.69 223 GLY A N 1
ATOM 1809 C CA . GLY A 1 223 ? 12.258 -68.562 -31.562 1 74.69 223 GLY A CA 1
ATOM 1810 C C . GLY A 1 223 ? 11.086 -67.562 -31.531 1 74.69 223 GLY A C 1
ATOM 1811 O O . GLY A 1 223 ? 11.266 -66.375 -31.609 1 74.69 223 GLY A O 1
ATOM 1812 N N . LEU A 1 224 ? 9.875 -68.062 -31.328 1 73.62 224 LEU A N 1
ATOM 1813 C CA . LEU A 1 224 ? 8.664 -67.25 -31.281 1 73.62 224 LEU A CA 1
ATOM 1814 C C . LEU A 1 224 ? 8.273 -66.938 -29.859 1 73.62 224 LEU A C 1
ATOM 1816 O O . LEU A 1 224 ? 7.91 -65.75 -29.562 1 73.62 224 LEU A O 1
ATOM 1820 N N . THR A 1 225 ? 8.375 -67.812 -29.016 1 76.69 225 THR A N 1
ATOM 1821 C CA . THR A 1 225 ? 7.836 -67.625 -27.672 1 76.69 225 THR A CA 1
ATOM 1822 C C . THR A 1 225 ? 8.773 -66.812 -26.797 1 76.69 225 THR A C 1
ATOM 1824 O O . THR A 1 225 ? 8.328 -66.062 -25.938 1 76.69 225 THR A O 1
ATOM 1827 N N . LYS A 1 226 ? 10.07 -66.875 -27.078 1 81.19 226 LYS A N 1
ATOM 1828 C CA . LYS A 1 226 ? 11.016 -66.188 -26.219 1 81.19 226 LYS A CA 1
ATOM 1829 C C . LYS A 1 226 ? 10.859 -64.625 -26.391 1 81.19 226 LYS A C 1
ATOM 1831 O O . LYS A 1 226 ? 10.703 -63.938 -25.406 1 81.19 226 LYS A O 1
ATOM 1836 N N . PRO A 1 227 ? 10.805 -64.188 -27.641 1 81.06 227 PRO A N 1
ATOM 1837 C CA . PRO A 1 227 ? 10.617 -62.719 -27.781 1 81.06 227 PRO A CA 1
ATOM 1838 C C . PRO A 1 227 ? 9.266 -62.25 -27.266 1 81.06 227 PRO A C 1
ATOM 1840 O O . PRO A 1 227 ? 9.164 -61.156 -26.719 1 81.06 227 PRO A O 1
ATOM 1843 N N . ILE A 1 228 ? 8.25 -62.938 -27.375 1 80.88 228 ILE A N 1
ATOM 1844 C CA . ILE A 1 228 ? 6.926 -62.562 -26.875 1 80.88 228 ILE A CA 1
ATOM 1845 C C . ILE A 1 228 ? 6.949 -62.5 -25.359 1 80.88 228 ILE A C 1
ATOM 1847 O O . ILE A 1 228 ? 6.348 -61.594 -24.766 1 80.88 228 ILE A O 1
ATOM 1851 N N . ALA A 1 229 ? 7.656 -63.438 -24.766 1 82.38 229 ALA A N 1
ATOM 1852 C CA . ALA A 1 229 ? 7.793 -63.438 -23.312 1 82.38 229 ALA A CA 1
ATOM 1853 C C . ALA A 1 229 ? 8.57 -62.219 -22.844 1 82.38 229 ALA A C 1
ATOM 1855 O O . ALA A 1 229 ? 8.219 -61.594 -21.828 1 82.38 229 ALA A O 1
ATOM 1856 N N . GLN A 1 230 ? 9.562 -61.844 -23.578 1 85.62 230 GLN A N 1
ATOM 1857 C CA . GLN A 1 230 ? 10.336 -60.656 -23.25 1 85.62 230 GLN A CA 1
ATOM 1858 C C . GLN A 1 230 ? 9.492 -59.375 -23.359 1 85.62 230 GLN A C 1
ATOM 1860 O O . GLN A 1 230 ? 9.562 -58.5 -22.5 1 85.62 230 GLN A O 1
ATOM 1865 N N . LEU A 1 231 ? 8.75 -59.25 -24.391 1 84.5 231 LEU A N 1
ATOM 1866 C CA . LEU A 1 231 ? 7.852 -58.094 -24.578 1 84.5 231 LEU A CA 1
ATOM 1867 C C . LEU A 1 231 ? 6.816 -58.031 -23.453 1 84.5 231 LEU A C 1
ATOM 1869 O O . LEU A 1 231 ? 6.512 -56.969 -22.953 1 84.5 231 LEU A O 1
ATOM 1873 N N . ARG A 1 232 ? 6.309 -59.25 -23.172 1 83.75 232 ARG A N 1
ATOM 1874 C CA . ARG A 1 232 ? 5.352 -59.312 -22.062 1 83.75 232 ARG A CA 1
ATOM 1875 C C . ARG A 1 232 ? 5.965 -58.812 -20.766 1 83.75 232 ARG A C 1
ATOM 1877 O O . ARG A 1 232 ? 5.336 -58.031 -20.047 1 83.75 232 ARG A O 1
ATOM 1884 N N . HIS A 1 233 ? 7.188 -59.219 -20.484 1 86.25 233 HIS A N 1
ATOM 1885 C CA . HIS A 1 233 ? 7.879 -58.781 -19.281 1 86.25 233 HIS A CA 1
ATOM 1886 C C . HIS A 1 233 ? 8.133 -57.281 -19.312 1 86.25 233 HIS A C 1
ATOM 1888 O O . HIS A 1 233 ? 7.93 -56.594 -18.312 1 86.25 233 HIS A O 1
ATOM 1894 N N . ALA A 1 234 ? 8.523 -56.781 -20.391 1 86.31 234 ALA A N 1
ATOM 1895 C CA . ALA A 1 234 ? 8.773 -55.344 -20.547 1 86.31 234 ALA A CA 1
ATOM 1896 C C . ALA A 1 234 ? 7.488 -54.531 -20.344 1 86.31 234 ALA A C 1
ATOM 1898 O O . ALA A 1 234 ? 7.488 -53.531 -19.656 1 86.31 234 ALA A O 1
ATOM 1899 N N . MET A 1 235 ? 6.434 -54.969 -20.906 1 83.69 235 MET A N 1
ATOM 1900 C CA . MET A 1 235 ? 5.145 -54.281 -20.781 1 83.69 235 MET A CA 1
ATOM 1901 C C . MET A 1 235 ? 4.645 -54.344 -19.328 1 83.69 235 MET A C 1
ATOM 1903 O O . MET A 1 235 ? 4.074 -53.344 -18.844 1 83.69 235 MET A O 1
ATOM 1907 N N . SER A 1 236 ? 4.855 -55.469 -18.766 1 84.88 236 SER A N 1
ATOM 1908 C CA . SER A 1 236 ? 4.461 -55.594 -17.359 1 84.88 236 SER A CA 1
ATOM 1909 C C . SER A 1 236 ? 5.246 -54.656 -16.484 1 84.88 236 SER A C 1
ATOM 1911 O O . SER A 1 236 ? 4.672 -54 -15.602 1 84.88 236 SER A O 1
ATOM 1913 N N . ARG A 1 237 ? 6.492 -54.531 -16.719 1 85.88 237 ARG A N 1
ATOM 1914 C CA . ARG A 1 237 ? 7.32 -53.594 -15.961 1 85.88 237 ARG A CA 1
ATOM 1915 C C . ARG A 1 237 ? 6.883 -52.156 -16.219 1 85.88 237 ARG A C 1
ATOM 1917 O O . ARG A 1 237 ? 6.82 -51.344 -15.289 1 85.88 237 ARG A O 1
ATOM 1924 N N . LEU A 1 238 ? 6.633 -51.844 -17.422 1 83.31 238 LEU A N 1
ATOM 1925 C CA . LEU A 1 238 ? 6.168 -50.5 -17.766 1 83.31 238 LEU A CA 1
ATOM 1926 C C . LEU A 1 238 ? 4.852 -50.188 -17.062 1 83.31 238 LEU A C 1
ATOM 1928 O O . LEU A 1 238 ? 4.656 -49.062 -16.594 1 83.31 238 LEU A O 1
ATOM 1932 N N . SER A 1 239 ? 3.941 -51.188 -17.047 1 81.25 239 SER A N 1
ATOM 1933 C CA . SER A 1 239 ? 2.648 -50.969 -16.406 1 81.25 239 SER A CA 1
ATOM 1934 C C . SER A 1 239 ? 2.812 -50.719 -14.906 1 81.25 239 SER A C 1
ATOM 1936 O O . SER A 1 239 ? 1.936 -50.125 -14.281 1 81.25 239 SER A O 1
ATOM 1938 N N . ARG A 1 240 ? 3.957 -51.25 -14.336 1 82.19 240 ARG A N 1
ATOM 1939 C CA . ARG A 1 240 ? 4.238 -51 -12.922 1 82.19 240 ARG A CA 1
ATOM 1940 C C . ARG A 1 240 ? 5.074 -49.75 -12.727 1 82.19 240 ARG A C 1
ATOM 1942 O O . ARG A 1 240 ? 5.539 -49.469 -11.617 1 82.19 240 ARG A O 1
ATOM 1949 N N . GLY A 1 241 ? 5.316 -49.094 -13.805 1 85.56 241 GLY A N 1
ATOM 1950 C CA . GLY A 1 241 ? 5.938 -47.812 -13.688 1 85.56 241 GLY A CA 1
ATOM 1951 C C . GLY A 1 241 ? 7.406 -47.812 -14.062 1 85.56 241 GLY A C 1
ATOM 1952 O O . GLY A 1 241 ? 8.07 -46.75 -14.016 1 85.56 241 GLY A O 1
ATOM 1953 N N . ASP A 1 242 ? 7.973 -48.906 -14.477 1 87.19 242 ASP A N 1
ATOM 1954 C CA . ASP A 1 242 ? 9.383 -49 -14.844 1 87.19 242 ASP A CA 1
ATOM 1955 C C . ASP A 1 242 ? 9.578 -48.656 -16.328 1 87.19 242 ASP A C 1
ATOM 1957 O O . ASP A 1 242 ? 9.328 -49.5 -17.188 1 87.19 242 ASP A O 1
ATOM 1961 N N . LEU A 1 243 ? 10.07 -47.438 -16.562 1 85.88 243 LEU A N 1
ATOM 1962 C CA . LEU A 1 243 ? 10.273 -47.031 -17.938 1 85.88 243 LEU A CA 1
ATOM 1963 C C . LEU A 1 243 ? 11.719 -47.25 -18.375 1 85.88 243 LEU A C 1
ATOM 1965 O O . LEU A 1 243 ? 12.117 -46.844 -19.469 1 85.88 243 LEU A O 1
ATOM 1969 N N . THR A 1 244 ? 12.578 -47.938 -17.578 1 85.25 244 THR A N 1
ATOM 1970 C CA . THR A 1 244 ? 13.984 -48.188 -17.891 1 85.25 244 THR A CA 1
ATOM 1971 C C . THR A 1 244 ? 14.141 -49.438 -18.75 1 85.25 244 THR A C 1
ATOM 1973 O O . THR A 1 244 ? 15.258 -49.875 -19.047 1 85.25 244 THR A O 1
ATOM 1976 N N . VAL A 1 245 ? 13.086 -50 -19.141 1 76.75 245 VAL A N 1
ATOM 1977 C CA . VAL A 1 245 ? 13.117 -51.25 -19.891 1 76.75 245 VAL A CA 1
ATOM 1978 C C . VAL A 1 245 ? 13.766 -51 -21.25 1 76.75 245 VAL A C 1
ATOM 1980 O O . VAL A 1 245 ? 13.336 -50.125 -22.016 1 76.75 245 VAL A O 1
ATOM 1983 N N . ASP A 1 246 ? 15.078 -50.906 -21.469 1 66.81 246 ASP A N 1
ATOM 1984 C CA . ASP A 1 246 ? 15.797 -50.781 -22.734 1 66.81 246 ASP A CA 1
ATOM 1985 C C . ASP A 1 246 ? 16.109 -52.156 -23.312 1 66.81 246 ASP A C 1
ATOM 1987 O O . ASP A 1 246 ? 17.203 -52.688 -23.094 1 66.81 246 ASP A O 1
ATOM 1991 N N . GLU A 1 247 ? 15.125 -52.969 -23.516 1 62 247 GLU A N 1
ATOM 1992 C CA . GLU A 1 247 ? 15.555 -54.281 -24.016 1 62 247 GLU A CA 1
ATOM 1993 C C . GLU A 1 247 ? 15.477 -54.344 -25.547 1 62 247 GLU A C 1
ATOM 1995 O O . GLU A 1 247 ? 14.398 -54.156 -26.109 1 62 247 GLU A O 1
ATOM 2000 N N . HIS A 1 248 ? 16.609 -54.031 -26.188 1 66.81 248 HIS A N 1
ATOM 2001 C CA . HIS A 1 248 ? 16.688 -54.375 -27.609 1 66.81 248 HIS A CA 1
ATOM 2002 C C . HIS A 1 248 ? 16.141 -55.781 -27.891 1 66.81 248 HIS A C 1
ATOM 2004 O O . HIS A 1 248 ? 16.703 -56.781 -27.438 1 66.81 248 HIS A O 1
ATOM 2010 N N . MET A 1 249 ? 14.805 -55.875 -28.062 1 68.56 249 MET A N 1
ATOM 2011 C CA . MET A 1 249 ? 14.188 -57.156 -28.344 1 68.56 249 MET A CA 1
ATOM 2012 C C . MET A 1 249 ? 14.414 -57.562 -29.797 1 68.56 249 MET A C 1
ATOM 2014 O O . MET A 1 249 ? 14.141 -56.781 -30.719 1 68.56 249 MET A O 1
ATOM 2018 N N . TYR A 1 250 ? 15.266 -58.531 -29.844 1 67.56 250 TYR A N 1
ATOM 2019 C CA . TYR A 1 250 ? 15.609 -59.062 -31.156 1 67.56 250 TYR A CA 1
ATOM 2020 C C . TYR A 1 250 ? 14.695 -60.25 -31.531 1 67.56 250 TYR A C 1
ATOM 2022 O O . TYR A 1 250 ? 14.438 -61.125 -30.703 1 67.56 250 TYR A O 1
ATOM 2030 N N . SER A 1 251 ? 13.797 -59.906 -32.5 1 73.81 251 SER A N 1
ATOM 2031 C CA . SER A 1 251 ? 13.023 -61.031 -33.031 1 73.81 251 SER A CA 1
ATOM 2032 C C . SER A 1 251 ? 13.336 -61.312 -34.5 1 73.81 251 SER A C 1
ATOM 2034 O O . SER A 1 251 ? 13.727 -60.406 -35.219 1 73.81 251 SER A O 1
ATOM 2036 N N . THR A 1 252 ? 13.414 -62.531 -34.812 1 72.62 252 THR A N 1
ATOM 2037 C CA . THR A 1 252 ? 13.672 -62.938 -36.188 1 72.62 252 THR A CA 1
ATOM 2038 C C . THR A 1 252 ? 12.375 -63 -37 1 72.62 252 THR A C 1
ATOM 2040 O O . THR A 1 252 ? 12.398 -63.188 -38.219 1 72.62 252 THR A O 1
ATOM 2043 N N . THR A 1 253 ? 11.242 -62.938 -36.375 1 75.06 253 THR A N 1
ATOM 2044 C CA . THR A 1 253 ? 9.953 -62.938 -37.062 1 75.06 253 THR A CA 1
ATOM 2045 C C . THR A 1 253 ? 9.43 -61.531 -37.25 1 75.06 253 THR A C 1
ATOM 2047 O O . THR A 1 253 ? 9.398 -60.719 -36.281 1 75.06 253 THR A O 1
ATOM 2050 N N . PRO A 1 254 ? 9.055 -61.219 -38.438 1 77.25 254 PRO A N 1
ATOM 2051 C CA . PRO A 1 254 ? 8.609 -59.844 -38.719 1 77.25 254 PRO A CA 1
ATOM 2052 C C . PRO A 1 254 ? 7.43 -59.406 -37.844 1 77.25 254 PRO A C 1
ATOM 2054 O O . PRO A 1 254 ? 7.34 -58.25 -37.469 1 77.25 254 PRO A O 1
ATOM 2057 N N . GLU A 1 255 ? 6.535 -60.344 -37.531 1 76.06 255 GLU A N 1
ATOM 2058 C CA . GLU A 1 255 ? 5.359 -60 -36.75 1 76.06 255 GLU A CA 1
ATOM 2059 C C . GLU A 1 255 ? 5.754 -59.562 -35.344 1 76.06 255 GLU A C 1
ATOM 2061 O O . GLU A 1 255 ? 5.23 -58.594 -34.812 1 76.06 255 GLU A O 1
ATOM 2066 N N . ILE A 1 256 ? 6.707 -60.219 -34.781 1 79.38 256 ILE A N 1
ATOM 2067 C CA . ILE A 1 256 ? 7.148 -59.906 -33.406 1 79.38 256 ILE A CA 1
ATOM 2068 C C . ILE A 1 256 ? 8.055 -58.656 -33.438 1 79.38 256 ILE A C 1
ATOM 2070 O O . ILE A 1 256 ? 8.008 -57.844 -32.5 1 79.38 256 ILE A O 1
ATOM 2074 N N . ASP A 1 257 ? 8.805 -58.531 -34.531 1 83.94 257 ASP A N 1
ATOM 2075 C CA . ASP A 1 257 ? 9.672 -57.344 -34.656 1 83.94 257 ASP A CA 1
ATOM 2076 C C . ASP A 1 257 ? 8.859 -56.062 -34.75 1 83.94 257 ASP A C 1
ATOM 2078 O O . ASP A 1 257 ? 9.203 -55.062 -34.125 1 83.94 257 ASP A O 1
ATOM 2082 N N . SER A 1 258 ? 7.801 -56.094 -35.562 1 82.12 258 SER A N 1
ATOM 2083 C CA . SER A 1 258 ? 6.934 -54.938 -35.688 1 82.12 258 SER A CA 1
ATOM 2084 C C . SER A 1 258 ? 6.281 -54.594 -34.344 1 82.12 258 SER A C 1
ATOM 2086 O O . SER A 1 258 ? 6.121 -53.406 -34 1 82.12 258 SER A O 1
ATOM 2088 N N . LEU A 1 259 ? 5.926 -55.531 -33.594 1 81.88 259 LEU A N 1
ATOM 2089 C CA . LEU A 1 259 ? 5.352 -55.344 -32.281 1 81.88 259 LEU A CA 1
ATOM 2090 C C . LEU A 1 259 ? 6.363 -54.719 -31.328 1 81.88 259 LEU A C 1
ATOM 2092 O O . LEU A 1 259 ? 6.031 -53.781 -30.578 1 81.88 259 LEU A O 1
ATOM 2096 N N . ALA A 1 260 ? 7.574 -55.25 -31.359 1 84.75 260 ALA A N 1
ATOM 2097 C CA . ALA A 1 260 ? 8.641 -54.719 -30.516 1 84.75 260 ALA A CA 1
ATOM 2098 C C . ALA A 1 260 ? 8.922 -53.25 -30.828 1 84.75 260 ALA A C 1
ATOM 2100 O O . ALA A 1 260 ? 9.117 -52.438 -29.938 1 84.75 260 ALA A O 1
ATOM 2101 N N . ARG A 1 261 ? 8.875 -52.844 -32.094 1 84.81 261 ARG A N 1
ATOM 2102 C CA . ARG A 1 261 ? 9.109 -51.469 -32.5 1 84.81 261 ARG A CA 1
ATOM 2103 C C . ARG A 1 261 ? 7.988 -50.531 -32.031 1 84.81 261 ARG A C 1
ATOM 2105 O O . ARG A 1 261 ? 8.234 -49.406 -31.609 1 84.81 261 ARG A O 1
ATOM 2112 N N . SER A 1 262 ? 6.781 -51.031 -32.156 1 82.75 262 SER A N 1
ATOM 2113 C CA . SER A 1 262 ? 5.645 -50.25 -31.688 1 82.75 262 SER A CA 1
ATOM 2114 C C . SER A 1 262 ? 5.707 -50.031 -30.172 1 82.75 262 SER A C 1
ATOM 2116 O O . SER A 1 262 ? 5.398 -48.938 -29.688 1 82.75 262 SER A O 1
ATOM 2118 N N . PHE A 1 263 ? 6.117 -51.031 -29.453 1 85.44 263 PHE A N 1
ATOM 2119 C CA . PHE A 1 263 ? 6.305 -50.906 -28.016 1 85.44 263 PHE A CA 1
ATOM 2120 C C . PHE A 1 263 ? 7.383 -49.875 -27.703 1 85.44 263 PHE A C 1
ATOM 2122 O O . PHE A 1 263 ? 7.203 -49.031 -26.828 1 85.44 263 PHE A O 1
ATOM 2129 N N . GLN A 1 264 ? 8.453 -49.938 -28.453 1 85.44 264 GLN A N 1
ATOM 2130 C CA . GLN A 1 264 ? 9.547 -49 -28.219 1 85.44 264 GLN A CA 1
ATOM 2131 C C . GLN A 1 264 ? 9.102 -47.562 -28.453 1 85.44 264 GLN A C 1
ATOM 2133 O O . GLN A 1 264 ? 9.492 -46.656 -27.703 1 85.44 264 GLN A O 1
ATOM 2138 N N . ARG A 1 265 ? 8.328 -47.25 -29.438 1 84.06 265 ARG A N 1
ATOM 2139 C CA . ARG A 1 265 ? 7.801 -45.906 -29.703 1 84.06 265 ARG A CA 1
ATOM 2140 C C . ARG A 1 265 ? 6.895 -45.438 -28.578 1 84.06 265 ARG A C 1
ATOM 2142 O O . ARG A 1 265 ? 6.953 -44.281 -28.156 1 84.06 265 ARG A O 1
ATOM 2149 N N . MET A 1 266 ? 6.125 -46.312 -28.156 1 82.5 266 MET A N 1
ATOM 2150 C CA . MET A 1 266 ? 5.246 -46 -27.031 1 82.5 266 MET A CA 1
ATOM 2151 C C . MET A 1 266 ? 6.055 -45.688 -25.781 1 82.5 266 MET A C 1
ATOM 2153 O O . MET A 1 266 ? 5.742 -44.719 -25.062 1 82.5 266 MET A O 1
ATOM 2157 N N . LEU A 1 267 ? 7.012 -46.531 -25.516 1 84.81 267 LEU A N 1
ATOM 2158 C CA . LEU A 1 267 ? 7.879 -46.344 -24.359 1 84.81 267 LEU A CA 1
ATOM 2159 C C . LEU A 1 267 ? 8.555 -44.969 -24.422 1 84.81 267 LEU A C 1
ATOM 2161 O O . LEU A 1 267 ? 8.578 -44.219 -23.422 1 84.81 267 LEU A O 1
ATOM 2165 N N . THR A 1 268 ? 9.008 -44.562 -25.578 1 85.88 268 THR A N 1
ATOM 2166 C CA . THR A 1 268 ? 9.664 -43.281 -25.766 1 85.88 268 THR A CA 1
ATOM 2167 C C . THR A 1 268 ? 8.688 -42.125 -25.547 1 85.88 268 THR A C 1
ATOM 2169 O O . THR A 1 268 ? 9.031 -41.125 -24.891 1 85.88 268 THR A O 1
ATOM 2172 N N . SER A 1 269 ? 7.523 -42.281 -26.031 1 83.12 269 SER A N 1
ATOM 2173 C CA . SER A 1 269 ? 6.504 -41.25 -25.844 1 83.12 269 SER A CA 1
ATOM 2174 C C . SER A 1 269 ? 6.148 -41.094 -24.375 1 83.12 269 SER A C 1
ATOM 2176 O O . SER A 1 269 ? 6.027 -39.969 -23.875 1 83.12 269 SER A O 1
ATOM 2178 N N . MET A 1 270 ? 6.059 -42.156 -23.703 1 83.06 270 MET A N 1
ATOM 2179 C CA . MET A 1 270 ? 5.734 -42.125 -22.281 1 83.06 270 MET A CA 1
ATOM 2180 C C . MET A 1 270 ? 6.867 -41.5 -21.484 1 83.06 270 MET A C 1
ATOM 2182 O O . MET A 1 270 ? 6.617 -40.688 -20.578 1 83.06 270 MET A O 1
ATOM 2186 N N . LYS A 1 271 ? 8.055 -41.906 -21.859 1 87.19 271 LYS A N 1
ATOM 2187 C CA . LYS A 1 271 ? 9.211 -41.312 -21.188 1 87.19 271 LYS A CA 1
ATOM 2188 C C . LYS A 1 271 ? 9.203 -39.812 -21.344 1 87.19 271 LYS A C 1
ATOM 2190 O O . LYS A 1 271 ? 9.453 -39.062 -20.375 1 87.19 271 LYS A O 1
ATOM 2195 N N . THR A 1 272 ? 8.852 -39.281 -22.469 1 84.75 272 THR A N 1
ATOM 2196 C CA . THR A 1 272 ? 8.82 -37.844 -22.75 1 84.75 272 THR A CA 1
ATOM 2197 C C . THR A 1 272 ? 7.742 -37.156 -21.922 1 84.75 272 THR A C 1
ATOM 2199 O O . THR A 1 272 ? 7.98 -36.125 -21.328 1 84.75 272 THR A O 1
ATOM 2202 N N . VAL A 1 273 ? 6.617 -37.781 -21.844 1 82.81 273 VAL A N 1
ATOM 2203 C CA . VAL A 1 273 ? 5.504 -37.219 -21.094 1 82.81 273 VAL A CA 1
ATOM 2204 C C . VAL A 1 273 ? 5.867 -37.125 -19.609 1 82.81 273 VAL A C 1
ATOM 2206 O O . VAL A 1 273 ? 5.672 -36.094 -18.969 1 82.81 273 VAL A O 1
ATOM 2209 N N . ILE A 1 274 ? 6.387 -38.188 -19.078 1 86.25 274 ILE A N 1
ATOM 2210 C CA . ILE A 1 274 ? 6.703 -38.25 -17.656 1 86.25 274 ILE A CA 1
ATOM 2211 C C . ILE A 1 274 ? 7.844 -37.281 -17.344 1 86.25 274 ILE A C 1
ATOM 2213 O O . ILE A 1 274 ? 7.832 -36.594 -16.312 1 86.25 274 ILE A O 1
ATOM 2217 N N . ARG A 1 275 ? 8.828 -37.156 -18.219 1 88.94 275 ARG A N 1
ATOM 2218 C CA . ARG A 1 275 ? 9.922 -36.219 -18.031 1 88.94 275 ARG A CA 1
ATOM 2219 C C . ARG A 1 275 ? 9.398 -34.781 -17.984 1 88.94 275 ARG A C 1
ATOM 2221 O O . ARG A 1 275 ? 9.781 -34 -17.109 1 88.94 275 ARG A O 1
ATOM 2228 N N . GLU A 1 276 ? 8.555 -34.469 -18.875 1 83.06 276 GLU A N 1
ATOM 2229 C CA . GLU A 1 276 ? 7.969 -33.125 -18.922 1 83.06 276 GLU A CA 1
ATOM 2230 C C . GLU A 1 276 ? 7.105 -32.844 -17.688 1 83.06 276 GLU A C 1
ATOM 2232 O O . GLU A 1 276 ? 7.109 -31.75 -17.141 1 83.06 276 GLU A O 1
ATOM 2237 N N . MET A 1 277 ? 6.418 -33.812 -17.312 1 82.31 277 MET A N 1
ATOM 2238 C CA . MET A 1 277 ? 5.602 -33.688 -16.109 1 82.31 277 MET A CA 1
ATOM 2239 C C . MET A 1 277 ? 6.473 -33.469 -14.875 1 82.31 277 MET A C 1
ATOM 2241 O O . MET A 1 277 ? 6.137 -32.656 -14.008 1 82.31 277 MET A O 1
ATOM 2245 N N . ASN A 1 278 ? 7.535 -34.156 -14.852 1 87.38 278 ASN A N 1
ATOM 2246 C CA . ASN A 1 278 ? 8.469 -33.969 -13.75 1 87.38 278 ASN A CA 1
ATOM 2247 C C . ASN A 1 278 ? 9.016 -32.531 -13.711 1 87.38 278 ASN A C 1
ATOM 2249 O O . ASN A 1 278 ? 9.086 -31.922 -12.648 1 87.38 278 ASN A O 1
ATOM 2253 N N . GLU A 1 279 ? 9.375 -32.031 -14.812 1 85.69 279 GLU A N 1
ATOM 2254 C CA . GLU A 1 279 ? 9.891 -30.672 -14.906 1 85.69 279 GLU A CA 1
ATOM 2255 C C . GLU A 1 279 ? 8.828 -29.656 -14.516 1 85.69 279 GLU A C 1
ATOM 2257 O O . GLU A 1 279 ? 9.109 -28.703 -13.781 1 85.69 279 GLU A O 1
ATOM 2262 N N . THR A 1 280 ? 7.668 -29.891 -15 1 82 280 THR A N 1
ATOM 2263 C CA . THR A 1 280 ? 6.562 -29 -14.664 1 82 280 THR A CA 1
ATOM 2264 C C . THR A 1 280 ? 6.285 -29.031 -13.164 1 82 280 THR A C 1
ATOM 2266 O O . THR A 1 280 ? 6.047 -27.984 -12.555 1 82 280 THR A O 1
ATOM 2269 N N . THR A 1 281 ? 6.281 -30.188 -12.578 1 84.31 281 THR A N 1
ATOM 2270 C CA . THR A 1 281 ? 6.059 -30.344 -11.141 1 84.31 281 THR A CA 1
ATOM 2271 C C . THR A 1 281 ? 7.078 -29.531 -10.344 1 84.31 281 THR A C 1
ATOM 2273 O O . THR A 1 281 ? 6.719 -28.844 -9.391 1 84.31 281 THR A O 1
ATOM 2276 N N . LYS A 1 282 ? 8.312 -29.609 -10.766 1 86.75 282 LYS A N 1
ATOM 2277 C CA . LYS A 1 282 ? 9.359 -28.859 -10.086 1 86.75 282 LYS A CA 1
ATOM 2278 C C . LYS A 1 282 ? 9.117 -27.359 -10.203 1 86.75 282 LYS A C 1
ATOM 2280 O O . LYS A 1 282 ? 9.242 -26.625 -9.219 1 86.75 282 LYS A O 1
ATOM 2285 N N . GLN A 1 283 ? 8.781 -26.953 -11.336 1 83.06 283 GLN A N 1
ATOM 2286 C CA . GLN A 1 283 ? 8.539 -25.531 -11.57 1 83.06 283 GLN A CA 1
ATOM 2287 C C . GLN A 1 283 ? 7.332 -25.031 -10.773 1 83.06 283 GLN A C 1
ATOM 2289 O O . GLN A 1 283 ? 7.344 -23.922 -10.25 1 83.06 283 GLN A O 1
ATOM 2294 N N . LEU A 1 284 ? 6.316 -25.844 -10.68 1 81.75 284 LEU A N 1
ATOM 2295 C CA . LEU A 1 284 ? 5.125 -25.5 -9.914 1 81.75 284 LEU A CA 1
ATOM 2296 C C . LEU A 1 284 ? 5.457 -25.344 -8.43 1 81.75 284 LEU A C 1
ATOM 2298 O O . LEU A 1 284 ? 4.992 -24.406 -7.781 1 81.75 284 LEU A O 1
ATOM 2302 N N . ALA A 1 285 ? 6.266 -26.188 -7.918 1 84.88 285 ALA A N 1
ATOM 2303 C CA . ALA A 1 285 ? 6.672 -26.125 -6.516 1 84.88 285 ALA A CA 1
ATOM 2304 C C . ALA A 1 285 ? 7.445 -24.828 -6.234 1 84.88 285 ALA A C 1
ATOM 2306 O O . ALA A 1 285 ? 7.203 -24.156 -5.23 1 84.88 285 ALA A O 1
ATOM 2307 N N . ILE A 1 286 ? 8.328 -24.469 -7.094 1 85.75 286 ILE A N 1
ATOM 2308 C CA . ILE A 1 286 ? 9.125 -23.25 -6.949 1 85.75 286 ILE A CA 1
ATOM 2309 C C . ILE A 1 286 ? 8.227 -22.031 -7.012 1 85.75 286 ILE A C 1
ATOM 2311 O O . ILE A 1 286 ? 8.297 -21.141 -6.152 1 85.75 286 ILE A O 1
ATOM 2315 N N . THR A 1 287 ? 7.367 -22.047 -8 1 82.62 287 THR A N 1
ATOM 2316 C CA . THR A 1 287 ? 6.465 -20.922 -8.18 1 82.62 287 THR A CA 1
ATOM 2317 C C . THR A 1 287 ? 5.527 -20.781 -6.988 1 82.62 287 THR A C 1
ATOM 2319 O O . THR A 1 287 ? 5.27 -19.672 -6.523 1 82.62 287 THR A O 1
ATOM 2322 N N . GLY A 1 288 ? 4.961 -21.922 -6.566 1 83.75 288 GLY A N 1
ATOM 2323 C CA . GLY A 1 288 ? 4.129 -21.891 -5.371 1 83.75 288 GLY A CA 1
ATOM 2324 C C . GLY A 1 288 ? 4.848 -21.344 -4.156 1 83.75 288 GLY A C 1
ATOM 2325 O O . GLY A 1 288 ? 4.305 -20.516 -3.43 1 83.75 288 GLY A O 1
ATOM 2326 N N . GLY A 1 289 ? 6.047 -21.719 -3.953 1 84.38 289 GLY A N 1
ATOM 2327 C CA . GLY A 1 289 ? 6.863 -21.188 -2.871 1 84.38 289 GLY A CA 1
ATOM 2328 C C . GLY A 1 289 ? 7.125 -19.703 -2.996 1 84.38 289 GLY A C 1
ATOM 2329 O O . GLY A 1 289 ? 7.035 -18.969 -2.014 1 84.38 289 GLY A O 1
ATOM 2330 N N . ASP A 1 290 ? 7.387 -19.266 -4.125 1 82.94 290 ASP A N 1
ATOM 2331 C CA . ASP A 1 290 ? 7.625 -17.844 -4.383 1 82.94 290 ASP A CA 1
ATOM 2332 C C . ASP A 1 290 ? 6.383 -17.016 -4.066 1 82.94 290 ASP A C 1
ATOM 2334 O O . ASP A 1 290 ? 6.484 -15.945 -3.461 1 82.94 290 ASP A O 1
ATOM 2338 N N . LEU A 1 291 ? 5.258 -17.516 -4.438 1 82.94 291 LEU A N 1
ATOM 2339 C CA . LEU A 1 291 ? 4.008 -16.812 -4.203 1 82.94 291 LEU A CA 1
ATOM 2340 C C . LEU A 1 291 ? 3.719 -16.688 -2.711 1 82.94 291 LEU A C 1
ATOM 2342 O O . LEU A 1 291 ? 3.293 -15.641 -2.234 1 82.94 291 LEU A O 1
ATOM 2346 N N . GLU A 1 292 ? 3.945 -17.75 -2.023 1 86.5 292 GLU A N 1
ATOM 2347 C CA . GLU A 1 292 ? 3.756 -17.719 -0.577 1 86.5 292 GLU A CA 1
ATOM 2348 C C . GLU A 1 292 ? 4.68 -16.688 0.078 1 86.5 292 GLU A C 1
ATOM 2350 O O . GLU A 1 292 ? 4.238 -15.891 0.905 1 86.5 292 GLU A O 1
ATOM 2355 N N . HIS A 1 293 ? 5.883 -16.656 -0.336 1 86.94 293 HIS A N 1
ATOM 2356 C CA . HIS A 1 293 ? 6.875 -15.734 0.224 1 86.94 293 HIS A CA 1
ATOM 2357 C C . HIS A 1 293 ? 6.523 -14.289 -0.085 1 86.94 293 HIS A C 1
ATOM 2359 O O . HIS A 1 293 ? 6.547 -13.43 0.806 1 86.94 293 HIS A O 1
ATOM 2365 N N . VAL A 1 294 ? 6.195 -14.031 -1.324 1 84.25 294 VAL A N 1
ATOM 2366 C CA . VAL A 1 294 ? 5.859 -12.68 -1.738 1 84.25 294 VAL A CA 1
ATOM 2367 C C . VAL A 1 294 ? 4.602 -12.211 -1.009 1 84.25 294 VAL A C 1
ATOM 2369 O O . VAL A 1 294 ? 4.531 -11.062 -0.553 1 84.25 294 VAL A O 1
ATOM 2372 N N . SER A 1 295 ? 3.596 -13.039 -0.898 1 86.31 295 SER A N 1
ATOM 2373 C CA . SER A 1 295 ? 2.357 -12.695 -0.207 1 86.31 295 SER A CA 1
ATOM 2374 C C . SER A 1 295 ? 2.619 -12.352 1.255 1 86.31 295 SER A C 1
ATOM 2376 O O . SER A 1 295 ? 2.113 -11.344 1.761 1 86.31 295 SER A O 1
ATOM 2378 N N . GLU A 1 296 ? 3.484 -13.117 1.87 1 87.25 296 GLU A N 1
ATOM 2379 C CA . GLU A 1 296 ? 3.822 -12.867 3.268 1 87.25 296 GLU A CA 1
ATOM 2380 C C . GLU A 1 296 ? 4.539 -11.531 3.428 1 87.25 296 GLU A C 1
ATOM 2382 O O . GLU A 1 296 ? 4.238 -10.766 4.348 1 87.25 296 GLU A O 1
ATOM 2387 N N . HIS A 1 297 ? 5.375 -11.305 2.561 1 86.94 297 HIS A N 1
ATOM 2388 C CA . HIS A 1 297 ? 6.137 -10.062 2.615 1 86.94 297 HIS A CA 1
ATOM 2389 C C . HIS A 1 297 ? 5.234 -8.852 2.398 1 86.94 297 HIS A C 1
ATOM 2391 O O . HIS A 1 297 ? 5.367 -7.84 3.09 1 86.94 297 HIS A O 1
ATOM 2397 N N . VAL A 1 298 ? 4.32 -8.945 1.477 1 85.94 298 VAL A N 1
ATOM 2398 C CA . VAL A 1 298 ? 3.43 -7.832 1.183 1 85.94 298 VAL A CA 1
ATOM 2399 C C . VAL A 1 298 ? 2.469 -7.617 2.352 1 85.94 298 VAL A C 1
ATOM 2401 O O . VAL A 1 298 ? 2.141 -6.477 2.689 1 85.94 298 VAL A O 1
ATOM 2404 N N . ILE A 1 299 ? 2.088 -8.688 2.957 1 88.62 299 ILE A N 1
ATOM 2405 C CA . ILE A 1 299 ? 1.221 -8.57 4.125 1 88.62 299 ILE A CA 1
ATOM 2406 C C . ILE A 1 299 ? 1.956 -7.84 5.242 1 88.62 299 ILE A C 1
ATOM 2408 O O . ILE A 1 299 ? 1.403 -6.93 5.867 1 88.62 299 ILE A O 1
ATOM 2412 N N . GLU A 1 300 ? 3.211 -8.141 5.469 1 90 300 GLU A N 1
ATOM 2413 C CA . GLU A 1 300 ? 4.023 -7.465 6.477 1 90 300 GLU A CA 1
ATOM 2414 C C . GLU A 1 300 ? 4.207 -5.988 6.137 1 90 300 GLU A C 1
ATOM 2416 O O . GLU A 1 300 ? 4.098 -5.129 7.012 1 90 300 GLU A O 1
ATOM 2421 N N . SER A 1 301 ? 4.512 -5.766 4.891 1 88.62 301 SER A N 1
ATOM 2422 C CA . SER A 1 301 ? 4.672 -4.391 4.426 1 88.62 301 SER A CA 1
ATOM 2423 C C . SER A 1 301 ? 3.379 -3.602 4.578 1 88.62 301 SER A C 1
ATOM 2425 O O . SER A 1 301 ? 3.406 -2.412 4.898 1 88.62 301 SER A O 1
ATOM 2427 N N . ASN A 1 302 ? 2.283 -4.215 4.391 1 89.44 302 ASN A N 1
ATOM 2428 C CA . ASN A 1 302 ? 0.986 -3.564 4.551 1 89.44 302 ASN A CA 1
ATOM 2429 C C . ASN A 1 302 ? 0.71 -3.215 6.012 1 89.44 302 ASN A C 1
ATOM 2431 O O . ASN A 1 302 ? 0.1 -2.184 6.301 1 89.44 302 ASN A O 1
ATOM 2435 N N . ASP A 1 303 ? 1.191 -4.051 6.855 1 91.38 303 ASP A N 1
ATOM 2436 C CA . ASP A 1 303 ? 1.062 -3.74 8.273 1 91.38 303 ASP A CA 1
ATOM 2437 C C . ASP A 1 303 ? 1.827 -2.467 8.633 1 91.38 303 ASP A C 1
ATOM 2439 O O . ASP A 1 303 ? 1.339 -1.637 9.398 1 91.38 303 ASP A O 1
ATOM 2443 N N . GLN A 1 304 ? 2.969 -2.367 8.07 1 89.94 304 GLN A N 1
ATOM 2444 C CA . GLN A 1 304 ? 3.764 -1.159 8.266 1 89.94 304 GLN A CA 1
ATOM 2445 C C . GLN A 1 304 ? 3.061 0.063 7.68 1 89.94 304 GLN A C 1
ATOM 2447 O O . GLN A 1 304 ? 3.061 1.135 8.289 1 89.94 304 GLN A O 1
ATOM 2452 N N . LEU A 1 305 ? 2.459 -0.122 6.582 1 90.88 305 LEU A N 1
ATOM 2453 C CA . LEU A 1 305 ? 1.726 0.958 5.93 1 90.88 305 LEU A CA 1
ATOM 2454 C C . LEU A 1 305 ? 0.533 1.393 6.777 1 90.88 305 LEU A C 1
ATOM 2456 O O . LEU A 1 305 ? 0.314 2.59 6.977 1 90.88 305 LEU A O 1
ATOM 2460 N N . ILE A 1 306 ? -0.179 0.442 7.285 1 93.12 306 ILE A N 1
ATOM 2461 C CA . ILE A 1 306 ? -1.352 0.725 8.102 1 93.12 306 ILE A CA 1
ATOM 2462 C C . ILE A 1 306 ? -0.934 1.496 9.352 1 93.12 306 ILE A C 1
ATOM 2464 O O . ILE A 1 306 ? -1.596 2.459 9.75 1 93.12 306 ILE A O 1
ATOM 2468 N N . SER A 1 307 ? 0.189 1.162 9.93 1 94.38 307 SER A N 1
ATOM 2469 C CA . SER A 1 307 ? 0.704 1.858 11.102 1 94.38 307 SER A CA 1
ATOM 2470 C C . SER A 1 307 ? 1.077 3.301 10.773 1 94.38 307 SER A C 1
ATOM 2472 O O . SER A 1 307 ? 0.747 4.219 11.523 1 94.38 307 SER A O 1
ATOM 2474 N N . ALA A 1 308 ? 1.746 3.412 9.68 1 93.44 308 ALA A N 1
ATOM 2475 C CA . ALA A 1 308 ? 2.143 4.75 9.242 1 93.44 308 ALA A CA 1
ATOM 2476 C C . ALA A 1 308 ? 0.922 5.609 8.93 1 93.44 308 ALA A C 1
ATOM 2478 O O . ALA A 1 308 ? 0.884 6.793 9.281 1 93.44 308 ALA A O 1
ATOM 2479 N N . ILE A 1 309 ? -0.097 5.039 8.352 1 94.5 309 ILE A N 1
ATOM 2480 C CA . ILE A 1 309 ? -1.331 5.746 8.031 1 94.5 309 ILE A CA 1
ATOM 2481 C C . ILE A 1 309 ? -2.039 6.168 9.312 1 94.5 309 ILE A C 1
ATOM 2483 O O . ILE A 1 309 ? -2.576 7.273 9.398 1 94.5 309 ILE A O 1
ATOM 2487 N N . THR A 1 310 ? -2.002 5.301 10.297 1 94.5 310 THR A N 1
ATOM 2488 C CA . THR A 1 310 ? -2.629 5.609 11.578 1 94.5 310 THR A CA 1
ATOM 2489 C C . THR A 1 310 ? -1.944 6.805 12.234 1 94.5 310 THR A C 1
ATOM 2491 O O . THR A 1 310 ? -2.611 7.676 12.797 1 94.5 310 THR A O 1
ATOM 2494 N N . THR A 1 311 ? -0.652 6.859 12.125 1 93.19 311 THR A N 1
ATOM 2495 C CA . THR A 1 311 ? 0.11 7.98 12.664 1 93.19 311 THR A CA 1
ATOM 2496 C C . THR A 1 311 ? -0.261 9.281 11.945 1 93.19 311 THR A C 1
ATOM 2498 O O . THR A 1 311 ? -0.471 10.312 12.586 1 93.19 311 THR A O 1
ATOM 2501 N N . VAL A 1 312 ? -0.371 9.227 10.664 1 94.56 312 VAL A N 1
ATOM 2502 C CA . VAL A 1 312 ? -0.747 10.375 9.844 1 94.56 312 VAL A CA 1
ATOM 2503 C C . VAL A 1 312 ? -2.158 10.836 10.211 1 94.56 312 VAL A C 1
ATOM 2505 O O . VAL A 1 312 ? -2.414 12.031 10.359 1 94.56 312 VAL A O 1
ATOM 2508 N N . ARG A 1 313 ? -3.043 9.867 10.375 1 95.5 313 ARG A N 1
ATOM 2509 C CA . ARG A 1 313 ? -4.422 10.164 10.742 1 95.5 313 ARG A CA 1
ATOM 2510 C C . ARG A 1 313 ? -4.488 10.852 12.102 1 95.5 313 ARG A C 1
ATOM 2512 O O . ARG A 1 313 ? -5.188 11.852 12.266 1 95.5 313 ARG A O 1
ATOM 2519 N N . GLN A 1 314 ? -3.75 10.391 13.07 1 94.56 314 GLN A N 1
ATOM 2520 C CA . GLN A 1 314 ? -3.701 10.977 14.406 1 94.56 314 GLN A CA 1
ATOM 2521 C C . GLN A 1 314 ? -3.125 12.391 14.367 1 94.56 314 GLN A C 1
ATOM 2523 O O . GLN A 1 314 ? -3.643 13.297 15.023 1 94.56 314 GLN A O 1
ATOM 2528 N N . GLY A 1 315 ? -2.059 12.469 13.562 1 93.06 315 GLY A N 1
ATOM 2529 C CA . GLY A 1 315 ? -1.484 13.789 13.383 1 93.06 315 GLY A CA 1
ATOM 2530 C C . GLY A 1 315 ? -2.453 14.781 12.766 1 93.06 315 GLY A C 1
ATOM 2531 O O . GLY A 1 315 ? -2.535 15.93 13.203 1 93.06 315 GLY A O 1
ATOM 2532 N N . ALA A 1 316 ? -3.201 14.391 11.828 1 93.81 316 ALA A N 1
ATOM 2533 C CA . ALA A 1 316 ? -4.188 15.242 11.164 1 93.81 316 ALA A CA 1
ATOM 2534 C C . ALA A 1 316 ? -5.316 15.617 12.117 1 93.81 316 ALA A C 1
ATOM 2536 O O . ALA A 1 316 ? -5.789 16.75 12.117 1 93.81 316 ALA A O 1
ATOM 2537 N N . GLU A 1 317 ? -5.754 14.711 12.961 1 94.31 317 GLU A N 1
ATOM 2538 C CA . GLU A 1 317 ? -6.793 14.977 13.953 1 94.31 317 GLU A CA 1
ATOM 2539 C C . GLU A 1 317 ? -6.32 15.992 14.992 1 94.31 317 GLU A C 1
ATOM 2541 O O . GLU A 1 317 ? -7.066 16.906 15.359 1 94.31 317 GLU A O 1
ATOM 2546 N N . GLU A 1 318 ? -5.098 15.844 15.391 1 92.75 318 GLU A N 1
ATOM 2547 C CA . GLU A 1 318 ? -4.504 16.797 16.328 1 92.75 318 GLU A CA 1
ATOM 2548 C C . GLU A 1 318 ? -4.395 18.188 15.719 1 92.75 318 GLU A C 1
ATOM 2550 O O . GLU A 1 318 ? -4.688 19.188 16.391 1 92.75 318 GLU A O 1
ATOM 2555 N N . THR A 1 319 ? -4.031 18.172 14.516 1 92.38 319 THR A N 1
ATOM 2556 C CA . THR A 1 319 ? -3.896 19.438 13.812 1 92.38 319 THR A CA 1
ATOM 2557 C C . THR A 1 319 ? -5.258 20.109 13.648 1 92.38 319 THR A C 1
ATOM 2559 O O . THR A 1 319 ? -5.383 21.328 13.852 1 92.38 319 THR A O 1
ATOM 2562 N N . ALA A 1 320 ? -6.266 19.375 13.289 1 93.88 320 ALA A N 1
ATOM 2563 C CA . ALA A 1 320 ? -7.613 19.922 13.133 1 93.88 320 ALA A CA 1
ATOM 2564 C C . ALA A 1 320 ? -8.133 20.484 14.445 1 93.88 320 ALA A C 1
ATOM 2566 O O . ALA A 1 320 ? -8.625 21.609 14.492 1 93.88 320 ALA A O 1
ATOM 2567 N N . ASN A 1 321 ? -7.965 19.797 15.562 1 94.19 321 ASN A N 1
ATOM 2568 C CA . ASN A 1 321 ? -8.43 20.234 16.875 1 94.19 321 ASN A CA 1
ATOM 2569 C C . ASN A 1 321 ? -7.676 21.469 17.359 1 94.19 321 ASN A C 1
ATOM 2571 O O . ASN A 1 321 ? -8.289 22.406 17.859 1 94.19 321 ASN A O 1
ATOM 2575 N N . ALA A 1 322 ? -6.379 21.391 17.172 1 92.38 322 ALA A N 1
ATOM 2576 C CA . ALA A 1 322 ? -5.543 22.516 17.578 1 92.38 322 ALA A CA 1
ATOM 2577 C C . ALA A 1 322 ? -5.855 23.766 16.75 1 92.38 322 ALA A C 1
ATOM 2579 O O . ALA A 1 322 ? -5.801 24.891 17.266 1 92.38 322 ALA A O 1
ATOM 2580 N N . SER A 1 323 ? -6.168 23.562 15.5 1 93.81 323 SER A N 1
ATOM 2581 C CA . SER A 1 323 ? -6.531 24.672 14.625 1 93.81 323 SER A CA 1
ATOM 2582 C C . SER A 1 323 ? -7.836 25.328 15.078 1 93.81 323 SER A C 1
ATOM 2584 O O . SER A 1 323 ? -7.949 26.562 15.094 1 93.81 323 SER A O 1
ATOM 2586 N N . ASP A 1 324 ? -8.781 24.531 15.484 1 93.5 324 ASP A N 1
ATOM 2587 C CA . ASP A 1 324 ? -10.055 25.047 15.977 1 93.5 324 ASP A CA 1
ATOM 2588 C C . ASP A 1 324 ? -9.859 25.891 17.234 1 93.5 324 ASP A C 1
ATOM 2590 O O . ASP A 1 324 ? -10.422 26.984 17.344 1 93.5 324 ASP A O 1
ATOM 2594 N N . GLU A 1 325 ? -9.039 25.453 18.094 1 92.31 325 GLU A N 1
ATOM 2595 C CA . GLU A 1 325 ? -8.727 26.188 19.312 1 92.31 325 GLU A CA 1
ATOM 2596 C C . GLU A 1 325 ? -8 27.484 19 1 92.31 325 GLU A C 1
ATOM 2598 O O . GLU A 1 325 ? -8.305 28.531 19.594 1 92.31 325 GLU A O 1
ATOM 2603 N N . SER A 1 326 ? -7.129 27.422 18.047 1 92.44 326 SER A N 1
ATOM 2604 C CA . SER A 1 326 ? -6.344 28.594 17.672 1 92.44 326 SER A CA 1
ATOM 2605 C C . SER A 1 326 ? -7.219 29.656 17.016 1 92.44 326 SER A C 1
ATOM 2607 O O . SER A 1 326 ? -7.02 30.859 17.234 1 92.44 326 SER A O 1
ATOM 2609 N N . ILE A 1 327 ? -8.156 29.219 16.219 1 93.44 327 ILE A N 1
ATOM 2610 C CA . ILE A 1 327 ? -9.102 30.141 15.594 1 93.44 327 ILE A CA 1
ATOM 2611 C C . ILE A 1 327 ? -9.867 30.891 16.672 1 93.44 327 ILE A C 1
ATOM 2613 O O . ILE A 1 327 ? -10.055 32.125 16.562 1 93.44 327 ILE A O 1
ATOM 2617 N N . HIS A 1 328 ? -10.227 30.234 17.766 1 93.81 328 HIS A N 1
ATOM 2618 C CA . HIS A 1 328 ? -10.93 30.859 18.875 1 93.81 328 HIS A CA 1
ATOM 2619 C C . HIS A 1 328 ? -10.039 31.875 19.594 1 93.81 328 HIS A C 1
ATOM 2621 O O . HIS A 1 328 ? -10.484 32.969 19.938 1 93.81 328 HIS A O 1
ATOM 2627 N N . HIS A 1 329 ? -8.773 31.484 19.766 1 92.44 329 HIS A N 1
ATOM 2628 C CA . HIS A 1 329 ? -7.832 32.375 20.438 1 92.44 329 HIS A CA 1
ATOM 2629 C C . HIS A 1 329 ? -7.598 33.656 19.609 1 92.44 329 HIS A C 1
ATOM 2631 O O . HIS A 1 329 ? -7.527 34.75 20.156 1 92.44 329 HIS A O 1
ATOM 2637 N N . VAL A 1 330 ? -7.516 33.5 18.312 1 92.12 330 VAL A N 1
ATOM 2638 C CA . VAL A 1 330 ? -7.281 34.625 17.438 1 92.12 330 VAL A CA 1
ATOM 2639 C C . VAL A 1 330 ? -8.5 35.562 17.453 1 92.12 330 VAL A C 1
ATOM 2641 O O . VAL A 1 330 ? -8.352 36.781 17.453 1 92.12 330 VAL A O 1
ATOM 2644 N N . ASP A 1 331 ? -9.648 34.969 17.484 1 93.69 331 ASP A N 1
ATOM 2645 C CA . ASP A 1 331 ? -10.875 35.75 17.562 1 93.69 331 ASP A CA 1
ATOM 2646 C C . ASP A 1 331 ? -10.938 36.562 18.859 1 93.69 331 ASP A C 1
ATOM 2648 O O . ASP A 1 331 ? -11.312 37.719 18.844 1 93.69 331 ASP A O 1
ATOM 2652 N N . GLU A 1 332 ? -10.539 35.938 19.922 1 93.5 332 GLU A N 1
ATOM 2653 C CA . GLU A 1 332 ? -10.492 36.625 21.203 1 93.5 332 GLU A CA 1
ATOM 2654 C C . GLU A 1 332 ? -9.477 37.781 21.188 1 93.5 332 GLU A C 1
ATOM 2656 O O . GLU A 1 332 ? -9.742 38.844 21.734 1 93.5 332 GLU A O 1
ATOM 2661 N N . MET A 1 333 ? -8.43 37.562 20.578 1 90.88 333 MET A N 1
ATOM 2662 C CA . MET A 1 333 ? -7.395 38.562 20.484 1 90.88 333 MET A CA 1
ATOM 2663 C C . MET A 1 333 ? -7.883 39.781 19.672 1 90.88 333 MET A C 1
ATOM 2665 O O . MET A 1 333 ? -7.598 40.906 20.016 1 90.88 333 MET A O 1
ATOM 2669 N N . LYS A 1 334 ? -8.578 39.531 18.625 1 91.94 334 LYS A N 1
ATOM 2670 C CA . LYS A 1 334 ? -9.133 40.594 17.797 1 91.94 334 LYS A CA 1
ATOM 2671 C C . LYS A 1 334 ? -10.086 41.469 18.594 1 91.94 334 LYS A C 1
ATOM 2673 O O . LYS A 1 334 ? -10.031 42.688 18.5 1 91.94 334 LYS A O 1
ATOM 2678 N N . LYS A 1 335 ? -10.945 40.844 19.406 1 92.62 335 LYS A N 1
ATOM 2679 C CA . LYS A 1 335 ? -11.891 41.594 20.25 1 92.62 335 LYS A CA 1
ATOM 2680 C C . LYS A 1 335 ? -11.164 42.438 21.281 1 92.62 335 LYS A C 1
ATOM 2682 O O . LYS A 1 335 ? -11.516 43.594 21.484 1 92.62 335 LYS A O 1
ATOM 2687 N N . ARG A 1 336 ? -10.172 41.844 21.797 1 92.38 336 ARG A N 1
ATOM 2688 C CA . ARG A 1 336 ? -9.414 42.562 22.828 1 92.38 336 ARG A CA 1
ATOM 2689 C C . ARG A 1 336 ? -8.617 43.719 22.219 1 92.38 336 ARG A C 1
ATOM 2691 O O . ARG A 1 336 ? -8.453 44.75 22.844 1 92.38 336 ARG A O 1
ATOM 2698 N N . MET A 1 337 ? -8.141 43.5 21.062 1 91.62 337 MET A N 1
ATOM 2699 C CA . MET A 1 337 ? -7.402 44.531 20.359 1 91.62 337 MET A CA 1
ATOM 2700 C C . MET A 1 337 ? -8.297 45.75 20.094 1 91.62 337 MET A C 1
ATOM 2702 O O . MET A 1 337 ? -7.844 46.875 20.172 1 91.62 337 MET A O 1
ATOM 2706 N N . GLN A 1 338 ? -9.539 45.5 19.797 1 92.56 338 GLN A N 1
ATOM 2707 C CA . GLN A 1 338 ? -10.484 46.594 19.562 1 92.56 338 GLN A CA 1
ATOM 2708 C C . GLN A 1 338 ? -10.688 47.406 20.828 1 92.56 338 GLN A C 1
ATOM 2710 O O . GLN A 1 338 ? -10.789 48.656 20.766 1 92.56 338 GLN A O 1
ATOM 2715 N N . HIS A 1 339 ? -10.664 46.75 21.969 1 94 339 HIS A N 1
ATOM 2716 C CA . HIS A 1 339 ? -10.805 47.438 23.234 1 94 339 HIS A CA 1
ATOM 2717 C C . HIS A 1 339 ? -9.586 48.312 23.516 1 94 339 HIS A C 1
ATOM 2719 O O . HIS A 1 339 ? -9.727 49.438 24 1 94 339 HIS A O 1
ATOM 2725 N N . VAL A 1 340 ? -8.453 47.781 23.219 1 95.12 340 VAL A N 1
ATOM 2726 C CA . VAL A 1 340 ? -7.219 48.531 23.438 1 95.12 340 VAL A CA 1
ATOM 2727 C C . VAL A 1 340 ? -7.188 49.781 22.531 1 95.12 340 VAL A C 1
ATOM 2729 O O . VAL A 1 340 ? -6.844 50.875 22.984 1 95.12 340 VAL A O 1
ATOM 2732 N N . LEU A 1 341 ? -7.59 49.594 21.297 1 94.69 341 LEU A N 1
ATOM 2733 C CA . LEU A 1 341 ? -7.621 50.688 20.344 1 94.69 341 LEU A CA 1
ATOM 2734 C C . LEU A 1 341 ? -8.57 51.781 20.812 1 94.69 341 LEU A C 1
ATOM 2736 O O . LEU A 1 341 ? -8.258 52.969 20.703 1 94.69 341 LEU A O 1
ATOM 2740 N N . ALA A 1 342 ? -9.703 51.406 21.312 1 95.56 342 ALA A N 1
ATOM 2741 C CA . ALA A 1 342 ? -10.672 52.344 21.828 1 95.56 342 ALA A CA 1
ATOM 2742 C C . ALA A 1 342 ? -10.102 53.125 23.031 1 95.56 342 ALA A C 1
ATOM 2744 O O . ALA A 1 342 ? -10.297 54.344 23.141 1 95.56 342 ALA A O 1
ATOM 2745 N N . SER A 1 343 ? -9.438 52.406 23.875 1 96.75 343 SER A N 1
ATOM 2746 C CA . SER A 1 343 ? -8.828 53.031 25.047 1 96.75 343 SER A CA 1
ATOM 2747 C C . SER A 1 343 ? -7.762 54.031 24.641 1 96.75 343 SER A C 1
ATOM 2749 O O . SER A 1 343 ? -7.68 55.125 25.203 1 96.75 343 SER A O 1
ATOM 2751 N N . VAL A 1 344 ? -6.977 53.688 23.672 1 96.94 344 VAL A N 1
ATOM 2752 C CA . VAL A 1 344 ? -5.914 54.562 23.188 1 96.94 344 VAL A CA 1
ATOM 2753 C C . VAL A 1 344 ? -6.523 55.844 22.594 1 96.94 344 VAL A C 1
ATOM 2755 O O . VAL A 1 344 ? -6.023 56.938 22.828 1 96.94 344 VAL A O 1
ATOM 2758 N N . GLN A 1 345 ? -7.625 55.719 21.891 1 96.38 345 GLN A N 1
ATOM 2759 C CA . GLN A 1 345 ? -8.312 56.875 21.312 1 96.38 345 GLN A CA 1
ATOM 2760 C C . GLN A 1 345 ? -8.891 57.781 22.391 1 96.38 345 GLN A C 1
ATOM 2762 O O . GLN A 1 345 ? -8.82 59 22.297 1 96.38 345 GLN A O 1
ATOM 2767 N N . ASN A 1 346 ? -9.375 57.188 23.422 1 97.5 346 ASN A N 1
ATOM 2768 C CA . ASN A 1 346 ? -9.914 57.938 24.547 1 97.5 346 ASN A CA 1
ATOM 2769 C C . ASN A 1 346 ? -8.82 58.719 25.281 1 97.5 346 ASN A C 1
ATOM 2771 O O . ASN A 1 346 ? -9.023 59.875 25.672 1 97.5 346 ASN A O 1
ATOM 2775 N N . ILE A 1 347 ? -7.727 58.094 25.453 1 98.06 347 ILE A N 1
ATOM 2776 C CA . ILE A 1 347 ? -6.602 58.75 26.109 1 98.06 347 ILE A CA 1
ATOM 2777 C C . ILE A 1 347 ? -6.121 59.906 25.266 1 98.06 347 ILE A C 1
ATOM 2779 O O . ILE A 1 347 ? -5.809 61 25.797 1 98.06 347 ILE A O 1
ATOM 2783 N N . SER A 1 348 ? -6.051 59.688 23.984 1 97.38 348 SER A N 1
ATOM 2784 C CA . SER A 1 348 ? -5.648 60.719 23.062 1 97.38 348 SER A CA 1
ATOM 2785 C C . SER A 1 348 ? -6.582 61.938 23.156 1 97.38 348 SER A C 1
ATOM 2787 O O . SER A 1 348 ? -6.125 63.094 23.219 1 97.38 348 SER A O 1
ATOM 2789 N N . ALA A 1 349 ? -7.887 61.719 23.203 1 97.31 349 ALA A N 1
ATOM 2790 C CA . ALA A 1 349 ? -8.875 62.781 23.328 1 97.31 349 ALA A CA 1
ATOM 2791 C C . ALA A 1 349 ? -8.727 63.531 24.656 1 97.31 349 ALA A C 1
ATOM 2793 O O . ALA A 1 349 ? -8.789 64.75 24.703 1 97.31 349 ALA A O 1
ATOM 2794 N N . SER A 1 350 ? -8.516 62.719 25.688 1 98.12 350 SER A N 1
ATOM 2795 C CA . SER A 1 350 ? -8.32 63.312 27 1 98.12 350 SER A CA 1
ATOM 2796 C C . SER A 1 350 ? -7.066 64.188 27.047 1 98.12 350 SER A C 1
ATOM 2798 O O . SER A 1 350 ? -7.062 65.25 27.656 1 98.12 350 SER A O 1
ATOM 2800 N N . ALA A 1 351 ? -6.051 63.719 26.438 1 97.62 351 ALA A N 1
ATOM 2801 C CA . ALA A 1 351 ? -4.797 64.438 26.406 1 97.62 351 ALA A CA 1
ATOM 2802 C C . ALA A 1 351 ? -4.973 65.75 25.656 1 97.62 351 ALA A C 1
ATOM 2804 O O . ALA A 1 351 ? -4.426 66.812 26.078 1 97.62 351 ALA A O 1
ATOM 2805 N N . THR A 1 352 ? -5.711 65.812 24.578 1 97 352 THR A N 1
ATOM 2806 C CA . THR A 1 352 ? -5.988 67 23.812 1 97 352 THR A CA 1
ATOM 2807 C C . THR A 1 352 ? -6.77 68 24.672 1 97 352 THR A C 1
ATOM 2809 O O . THR A 1 352 ? -6.434 69.188 24.703 1 97 352 THR A O 1
ATOM 2812 N N . ASP A 1 353 ? -7.746 67.562 25.406 1 97.56 353 ASP A N 1
ATOM 2813 C CA . ASP A 1 353 ? -8.547 68.375 26.281 1 97.56 353 ASP A CA 1
ATOM 2814 C C . ASP A 1 353 ? -7.688 68.938 27.406 1 97.56 353 ASP A C 1
ATOM 2816 O O . ASP A 1 353 ? -7.82 70.125 27.75 1 97.56 353 ASP A O 1
ATOM 2820 N N . MET A 1 354 ? -6.84 68.125 27.938 1 97.81 354 MET A N 1
ATOM 2821 C CA . MET A 1 354 ? -5.953 68.562 29 1 97.81 354 MET A CA 1
ATOM 2822 C C . MET A 1 354 ? -4.996 69.625 28.516 1 97.81 354 MET A C 1
ATOM 2824 O O . MET A 1 354 ? -4.711 70.625 29.234 1 97.81 354 MET A O 1
ATOM 2828 N N . ASN A 1 355 ? -4.516 69.438 27.281 1 97.25 355 ASN A N 1
ATOM 2829 C CA . ASN A 1 355 ? -3.621 70.375 26.703 1 97.25 355 ASN A CA 1
ATOM 2830 C C . ASN A 1 355 ? -4.293 71.75 26.578 1 97.25 355 ASN A C 1
ATOM 2832 O O . ASN A 1 355 ? -3.709 72.812 26.938 1 97.25 355 ASN A O 1
ATOM 2836 N N . GLU A 1 356 ? -5.523 71.812 26.125 1 96.69 356 GLU A N 1
ATOM 2837 C CA . GLU A 1 356 ? -6.277 73.062 25.969 1 96.69 356 GLU A CA 1
ATOM 2838 C C . GLU A 1 356 ? -6.555 73.75 27.328 1 96.69 356 GLU A C 1
ATOM 2840 O O . GLU A 1 356 ? -6.375 74.938 27.484 1 96.69 356 GLU A O 1
ATOM 2845 N N . SER A 1 357 ? -6.934 72.875 28.234 1 96.56 357 SER A N 1
ATOM 2846 C CA . SER A 1 357 ? -7.234 73.375 29.578 1 96.56 357 SER A CA 1
ATOM 2847 C C . SER A 1 357 ? -5.984 73.938 30.25 1 96.56 357 SER A C 1
ATOM 2849 O O . SER A 1 357 ? -6.047 75 30.906 1 96.56 357 SER A O 1
ATOM 2851 N N . SER A 1 358 ? -4.887 73.312 30.094 1 97.31 358 SER A N 1
ATOM 2852 C CA . SER A 1 358 ? -3.631 73.75 30.703 1 97.31 358 SER A CA 1
ATOM 2853 C C . SER A 1 358 ? -3.133 75 30.078 1 97.31 358 SER A C 1
ATOM 2855 O O . SER A 1 358 ? -2.701 75.938 30.781 1 97.31 358 SER A O 1
ATOM 2857 N N . LYS A 1 359 ? -3.234 75.188 28.75 1 95.94 359 LYS A N 1
ATOM 2858 C CA . LYS A 1 359 ? -2.832 76.375 28.062 1 95.94 359 LYS A CA 1
ATOM 2859 C C . LYS A 1 359 ? -3.707 77.562 28.484 1 95.94 359 LYS A C 1
ATOM 2861 O O . LYS A 1 359 ? -3.205 78.688 28.719 1 95.94 359 LYS A O 1
ATOM 2866 N N . GLY A 1 360 ? -4.977 77.25 28.531 1 95.06 360 GLY A N 1
ATOM 2867 C CA . GLY A 1 360 ? -5.895 78.312 29 1 95.06 360 GLY A CA 1
ATOM 2868 C C . GLY A 1 360 ? -5.629 78.75 30.422 1 95.06 360 GLY A C 1
ATOM 2869 O O . GLY A 1 360 ? -5.613 79.938 30.719 1 95.06 360 GLY A O 1
ATOM 2870 N N . GLY A 1 361 ? -5.43 77.688 31.297 1 94.44 361 GLY A N 1
ATOM 2871 C CA . GLY A 1 361 ? -5.117 78 32.688 1 94.44 361 GLY A CA 1
ATOM 2872 C C . GLY A 1 361 ? -3.82 78.812 32.844 1 94.44 361 GLY A C 1
ATOM 2873 O O . GLY A 1 361 ? -3.756 79.75 33.625 1 94.44 361 GLY A O 1
ATOM 2874 N N . GLU A 1 362 ? -2.818 78.438 32.125 1 94.25 362 GLU A N 1
ATOM 2875 C CA . GLU A 1 362 ? -1.52 79.062 32.156 1 94.25 362 GLU A CA 1
ATOM 2876 C C . GLU A 1 362 ? -1.635 80.5 31.703 1 94.25 362 GLU A C 1
ATOM 2878 O O . GLU A 1 362 ? -1.056 81.438 32.312 1 94.25 362 GLU A O 1
ATOM 2883 N N . LYS A 1 363 ? -2.379 80.875 30.641 1 94.88 363 LYS A N 1
ATOM 2884 C CA . LYS A 1 363 ? -2.584 82.25 30.125 1 94.88 363 LYS A CA 1
ATOM 2885 C C . LYS A 1 363 ? -3.311 83.125 31.156 1 94.88 363 LYS A C 1
ATOM 2887 O O . LYS A 1 363 ? -2.945 84.25 31.359 1 94.88 363 LYS A O 1
ATOM 2892 N N . ARG A 1 364 ? -4.293 82.5 31.766 1 94.19 364 ARG A N 1
ATOM 2893 C CA . ARG A 1 364 ? -5.059 83.25 32.75 1 94.19 364 ARG A CA 1
ATOM 2894 C C . ARG A 1 364 ? -4.188 83.625 33.969 1 94.19 364 ARG A C 1
ATOM 2896 O O . ARG A 1 364 ? -4.309 84.688 34.531 1 94.19 364 ARG A O 1
ATOM 2903 N N . LEU A 1 365 ? -3.32 82.75 34.312 1 95.75 365 LEU A N 1
ATOM 2904 C CA . LEU A 1 365 ? -2.434 83 35.438 1 95.75 365 LEU A CA 1
ATOM 2905 C C . LEU A 1 365 ? -1.371 84 35.094 1 95.75 365 LEU A C 1
ATOM 2907 O O . LEU A 1 365 ? -0.964 84.812 35.938 1 95.75 365 LEU A O 1
ATOM 2911 N N . ALA A 1 366 ? -0.904 84 33.844 1 94.31 366 ALA A N 1
ATOM 2912 C CA . ALA A 1 366 ? 0.046 85 33.406 1 94.31 366 ALA A CA 1
ATOM 2913 C C . ALA A 1 366 ? -0.567 86.375 33.469 1 94.31 366 ALA A C 1
ATOM 2915 O O . ALA A 1 366 ? 0.08 87.375 33.938 1 94.31 366 ALA A O 1
ATOM 2916 N N . HIS A 1 367 ? -1.799 86.5 33.125 1 94.25 367 HIS A N 1
ATOM 2917 C CA . HIS A 1 367 ? -2.512 87.812 33.219 1 94.25 367 HIS A CA 1
ATOM 2918 C C . HIS A 1 367 ? -2.699 88.188 34.656 1 94.25 367 HIS A C 1
ATOM 2920 O O . HIS A 1 367 ? -2.553 89.375 35 1 94.25 367 HIS A O 1
ATOM 2926 N N . LEU A 1 368 ? -3.023 87.188 35.438 1 95.69 368 LEU A N 1
ATOM 2927 C CA . LEU A 1 368 ? -3.225 87.438 36.875 1 95.69 368 LEU A CA 1
ATOM 2928 C C . LEU A 1 368 ? -1.945 88 37.5 1 95.69 368 LEU A C 1
ATOM 2930 O O . LEU A 1 368 ? -1.984 88.938 38.281 1 95.69 368 LEU A O 1
ATOM 2934 N N . ILE A 1 369 ? -0.841 87.375 37.188 1 95.5 369 ILE A N 1
ATOM 2935 C CA . ILE A 1 369 ? 0.457 87.812 37.719 1 95.5 369 ILE A CA 1
ATOM 2936 C C . ILE A 1 369 ? 0.766 89.25 37.281 1 95.5 369 ILE A C 1
ATOM 2938 O O . ILE A 1 369 ? 1.197 90.062 38.062 1 95.5 369 ILE A O 1
ATOM 2942 N N . ALA A 1 370 ? 0.474 89.625 36.062 1 94.19 370 ALA A N 1
ATOM 2943 C CA . ALA A 1 370 ? 0.666 90.938 35.531 1 94.19 370 ALA A CA 1
ATOM 2944 C C . ALA A 1 370 ? -0.239 91.938 36.25 1 94.19 370 ALA A C 1
ATOM 2946 O O . ALA A 1 370 ? 0.181 93.062 36.594 1 94.19 370 ALA A O 1
ATOM 2947 N N . ASP A 1 371 ? -1.385 91.5 36.5 1 92.38 371 ASP A N 1
ATOM 2948 C CA . ASP A 1 371 ? -2.344 92.312 37.219 1 92.38 371 ASP A CA 1
ATOM 2949 C C . ASP A 1 371 ? -1.877 92.625 38.625 1 92.38 371 ASP A C 1
ATOM 2951 O O . ASP A 1 371 ? -2.004 93.75 39.125 1 92.38 371 ASP A O 1
ATOM 2955 N N . ILE A 1 372 ? -1.342 91.625 39.281 1 92.69 372 ILE A N 1
ATOM 2956 C CA . ILE A 1 372 ? -0.861 91.812 40.656 1 92.69 372 ILE A CA 1
ATOM 2957 C C . ILE A 1 372 ? 0.321 92.75 40.688 1 92.69 372 ILE A C 1
ATOM 2959 O O . ILE A 1 372 ? 0.425 93.625 41.562 1 92.69 372 ILE A O 1
ATOM 2963 N N . HIS A 1 373 ? 1.152 92.75 39.656 1 91.62 373 HIS A N 1
ATOM 2964 C CA . HIS A 1 373 ? 2.262 93.688 39.562 1 91.62 373 HIS A CA 1
ATOM 2965 C C . HIS A 1 373 ? 1.757 95.125 39.375 1 91.62 373 HIS A C 1
ATOM 2967 O O . HIS A 1 373 ? 2.238 96 40.031 1 91.62 373 HIS A O 1
ATOM 2973 N N . SER A 1 374 ? 0.811 95.25 38.531 1 90.25 374 SER A N 1
ATOM 2974 C CA . SER A 1 374 ? 0.228 96.562 38.281 1 90.25 374 SER A CA 1
ATOM 2975 C C . SER A 1 374 ? -0.445 97.125 39.531 1 90.25 374 SER A C 1
ATOM 2977 O O . SER A 1 374 ? -0.354 98.312 39.812 1 90.25 374 SER A O 1
ATOM 2979 N N . PHE A 1 375 ? -1.068 96.188 40.188 1 87 375 PHE A N 1
ATOM 2980 C CA . PHE A 1 375 ? -1.744 96.562 41.438 1 87 375 PHE A CA 1
ATOM 2981 C C . PHE A 1 375 ? -0.741 97.062 42.469 1 87 375 PHE A C 1
ATOM 2983 O O . PHE A 1 375 ? -0.985 98 43.156 1 87 375 PHE A O 1
ATOM 2990 N N . ALA A 1 376 ? 0.401 96.375 42.562 1 85.31 376 ALA A N 1
ATOM 2991 C CA . ALA A 1 376 ? 1.466 96.75 43.469 1 85.31 376 ALA A CA 1
ATOM 2992 C C . ALA A 1 376 ? 1.982 98.188 43.188 1 85.31 376 ALA A C 1
ATOM 2994 O O . ALA A 1 376 ? 2.285 98.938 44.094 1 85.31 376 ALA A O 1
ATOM 2995 N N . GLU A 1 377 ? 1.99 98.625 41.938 1 86.75 377 GLU A N 1
ATOM 2996 C CA . GLU A 1 377 ? 2.447 99.938 41.562 1 86.75 377 GLU A CA 1
ATOM 2997 C C . GLU A 1 377 ? 1.427 101 41.938 1 86.75 377 GLU A C 1
ATOM 2999 O O . GLU A 1 377 ? 1.795 102.125 42.406 1 86.75 377 GLU A O 1
ATOM 3004 N N . GLN A 1 378 ? 0.226 100.688 41.688 1 82.38 378 GLN A N 1
ATOM 3005 C CA . GLN A 1 378 ? -0.84 101.625 42.062 1 82.38 378 GLN A CA 1
ATOM 3006 C C . GLN A 1 378 ? -0.893 101.812 43.562 1 82.38 378 GLN A C 1
ATOM 3008 O O . GLN A 1 378 ? -1.166 102.938 44.031 1 82.38 378 GLN A O 1
ATOM 3013 N N . PHE A 1 379 ? -0.612 100.75 44.156 1 80.62 379 PHE A N 1
ATOM 3014 C CA . PHE A 1 379 ? -0.608 100.75 45.594 1 80.62 379 PHE A CA 1
ATOM 3015 C C . PHE A 1 379 ? 0.488 101.688 46.125 1 80.62 379 PHE A C 1
ATOM 3017 O O . PHE A 1 379 ? 0.293 102.375 47.125 1 80.62 379 PHE A O 1
ATOM 3024 N N . LYS A 1 380 ? 1.601 101.75 45.562 1 82.69 380 LYS A N 1
ATOM 3025 C CA . LYS A 1 380 ? 2.688 102.688 45.906 1 82.69 380 LYS A CA 1
ATOM 3026 C C . LYS A 1 380 ? 2.264 104.125 45.75 1 82.69 380 LYS A C 1
ATOM 3028 O O . LYS A 1 380 ? 2.617 105 46.562 1 82.69 380 LYS A O 1
ATOM 3033 N N . GLU A 1 381 ? 1.521 104.375 44.812 1 83.19 381 GLU A N 1
ATOM 3034 C CA . GLU A 1 381 ? 1.031 105.75 44.562 1 83.19 381 GLU A CA 1
ATOM 3035 C C . GLU A 1 381 ? 0.087 106.188 45.688 1 83.19 381 GLU A C 1
ATOM 3037 O O . GLU A 1 381 ? 0.122 107.375 46.094 1 83.19 381 GLU A O 1
ATOM 3042 N N . VAL A 1 382 ? -0.69 105.312 46.062 1 80.12 382 VAL A N 1
ATOM 3043 C CA . VAL A 1 382 ? -1.621 105.562 47.156 1 80.12 382 VAL A CA 1
ATOM 3044 C C . VAL A 1 382 ? -0.846 105.875 48.438 1 80.12 382 VAL A C 1
ATOM 3046 O O . VAL A 1 382 ? -1.185 106.75 49.188 1 80.12 382 VAL A O 1
ATOM 3049 N N . ASN A 1 383 ? 0.187 105.062 48.75 1 80.25 383 ASN A N 1
ATOM 3050 C CA . ASN A 1 383 ? 1.035 105.25 49.906 1 80.25 383 ASN A CA 1
ATOM 3051 C C . ASN A 1 383 ? 1.683 106.688 49.875 1 80.25 383 ASN A C 1
ATOM 3053 O O . ASN A 1 383 ? 1.746 107.312 50.906 1 80.25 383 ASN A O 1
ATOM 3057 N N . ASP A 1 384 ? 2.059 107.125 48.719 1 83.94 384 ASP A N 1
ATOM 3058 C CA . ASP A 1 384 ? 2.654 108.438 48.594 1 83.94 384 ASP A CA 1
ATOM 3059 C C . ASP A 1 384 ? 1.633 109.562 48.875 1 83.94 384 ASP A C 1
ATOM 3061 O O . ASP A 1 384 ? 1.965 110.562 49.5 1 83.94 384 ASP A O 1
ATOM 3065 N N . THR A 1 385 ? 0.494 109.188 48.406 1 80 385 THR A N 1
ATOM 3066 C CA . THR A 1 385 ? -0.587 110.188 48.656 1 80 385 THR A CA 1
ATOM 3067 C C . THR A 1 385 ? -0.87 110.312 50.156 1 80 385 THR A C 1
ATOM 3069 O O . THR A 1 385 ? -1.024 111.438 50.625 1 80 385 THR A O 1
ATOM 3072 N N . ILE A 1 386 ? -0.823 109.25 50.875 1 80 386 ILE A N 1
ATOM 3073 C CA . ILE A 1 386 ? -1.085 109.25 52.312 1 80 386 ILE A CA 1
ATOM 3074 C C . ILE A 1 386 ? 0.071 109.938 53.031 1 80 386 ILE A C 1
ATOM 3076 O O . ILE A 1 386 ? -0.143 110.625 54 1 80 386 ILE A O 1
ATOM 3080 N N . GLN A 1 387 ? 1.243 109.875 52.594 1 83.56 387 GLN A N 1
ATOM 3081 C CA . GLN A 1 387 ? 2.404 110.5 53.188 1 83.56 387 GLN A CA 1
ATOM 3082 C C . GLN A 1 387 ? 2.328 112 52.969 1 83.56 387 GLN A C 1
ATOM 3084 O O . GLN A 1 387 ? 2.744 112.812 53.844 1 83.56 387 GLN A O 1
ATOM 3089 N N . SER A 1 388 ? 1.774 112.375 51.906 1 84.19 388 SER A N 1
ATOM 3090 C CA . SER A 1 388 ? 1.577 113.812 51.625 1 84.19 388 SER A CA 1
ATOM 3091 C C . SER A 1 388 ? 0.575 114.438 52.625 1 84.19 388 SER A C 1
ATOM 3093 O O . SER A 1 388 ? 0.735 115.562 53.031 1 84.19 388 SER A O 1
ATOM 3095 N N . VAL A 1 389 ? -0.394 113.625 52.875 1 81.38 389 VAL A N 1
ATOM 3096 C CA . VAL A 1 389 ? -1.379 114.062 53.844 1 81.38 389 VAL A CA 1
ATOM 3097 C C . VAL A 1 389 ? -0.702 114.25 55.188 1 81.38 389 VAL A C 1
ATOM 3099 O O . VAL A 1 389 ? -0.959 115.25 55.875 1 81.38 389 VAL A O 1
ATOM 3102 N N . LYS A 1 390 ? 0.129 113.375 55.562 1 81.44 390 LYS A N 1
ATOM 3103 C CA . LYS A 1 390 ? 0.873 113.5 56.812 1 81.44 390 LYS A CA 1
ATOM 3104 C C . LYS A 1 390 ? 1.745 114.75 56.844 1 81.44 390 LYS A C 1
ATOM 3106 O O . LYS A 1 390 ? 1.77 115.5 57.844 1 81.44 390 LYS A O 1
ATOM 3111 N N . HIS A 1 391 ? 2.336 115.125 55.781 1 86.69 391 HIS A N 1
ATOM 3112 C CA . HIS A 1 391 ? 3.219 116.25 55.688 1 86.69 391 HIS A CA 1
ATOM 3113 C C . HIS A 1 391 ? 2.432 117.562 55.812 1 86.69 391 HIS A C 1
ATOM 3115 O O . HIS A 1 391 ? 2.82 118.5 56.531 1 86.69 391 HIS A O 1
ATOM 3121 N N . HIS A 1 392 ? 1.395 117.562 55.094 1 84.31 392 HIS A N 1
ATOM 3122 C CA . HIS A 1 392 ? 0.564 118.75 55.156 1 84.31 392 HIS A CA 1
ATOM 3123 C C . HIS A 1 392 ? -0.036 118.938 56.562 1 84.31 392 HIS A C 1
ATOM 3125 O O . HIS A 1 392 ? -0.129 120.062 57.062 1 84.31 392 HIS A O 1
ATOM 3131 N N . SER A 1 393 ? -0.368 117.812 57.156 1 84.31 393 SER A N 1
ATOM 3132 C CA . SER A 1 393 ? -0.913 117.875 58.531 1 84.31 393 SER A CA 1
ATOM 3133 C C . SER A 1 393 ? 0.108 118.438 59.5 1 84.31 393 SER A C 1
ATOM 3135 O O . SER A 1 393 ? -0.235 119.25 60.375 1 84.31 393 SER A O 1
ATOM 3137 N N . MET A 1 394 ? 1.29 118.125 59.344 1 86.62 394 MET A N 1
ATOM 3138 C CA . MET A 1 394 ? 2.363 118.625 60.188 1 86.62 394 MET A CA 1
ATOM 3139 C C . MET A 1 394 ? 2.582 120.125 59.969 1 86.62 394 MET A C 1
ATOM 3141 O O . MET A 1 394 ? 2.803 120.875 60.938 1 86.62 394 MET A O 1
ATOM 3145 N N . SER A 1 395 ? 2.463 120.562 58.812 1 88.81 395 SER A N 1
ATOM 3146 C CA . SER A 1 395 ? 2.613 122 58.5 1 88.81 395 SER A CA 1
ATOM 3147 C C . SER A 1 395 ? 1.49 122.812 59.125 1 88.81 395 SER A C 1
ATOM 3149 O O . SER A 1 395 ? 1.728 123.875 59.625 1 88.81 395 SER A O 1
ATOM 3151 N N . ILE A 1 396 ? 0.413 122.188 59.031 1 89.88 396 ILE A N 1
ATOM 3152 C CA . ILE A 1 396 ? -0.744 122.875 59.594 1 89.88 396 ILE A CA 1
ATOM 3153 C C . ILE A 1 396 ? -0.589 123 61.125 1 89.88 396 ILE A C 1
ATOM 3155 O O . ILE A 1 396 ? -0.922 124.062 61.688 1 89.88 396 ILE A O 1
ATOM 3159 N N . THR A 1 397 ? -0.108 122 61.688 1 88.06 397 THR A N 1
ATOM 3160 C CA . THR A 1 397 ? 0.11 122 63.125 1 88.06 397 THR A CA 1
ATOM 3161 C C . THR A 1 397 ? 1.022 123.188 63.562 1 88.06 397 THR A C 1
ATOM 3163 O O . THR A 1 397 ? 0.742 123.875 64.5 1 88.06 397 THR A O 1
ATOM 3166 N N . LYS A 1 398 ? 1.94 123.5 62.844 1 92.75 398 LYS A N 1
ATOM 3167 C CA . LYS A 1 398 ? 2.887 124.562 63.156 1 92.75 398 LYS A CA 1
ATOM 3168 C C . LYS A 1 398 ? 2.225 125.938 63 1 92.75 398 LYS A C 1
ATOM 3170 O O . LYS A 1 398 ? 2.422 126.812 63.875 1 92.75 398 LYS A O 1
ATOM 3175 N N . VAL A 1 399 ? 1.519 126.062 62.031 1 93.12 399 VAL A N 1
ATOM 3176 C CA . VAL A 1 399 ? 0.887 127.312 61.781 1 93.12 399 VAL A CA 1
ATOM 3177 C C . VAL A 1 399 ? -0.202 127.562 62.812 1 93.12 399 VAL A C 1
ATOM 3179 O O . VAL A 1 399 ? -0.384 128.75 63.25 1 93.12 399 VAL A O 1
ATOM 3182 N N . VAL A 1 400 ? -0.858 126.562 63.156 1 93.5 400 VAL A N 1
ATOM 3183 C CA . VAL A 1 400 ? -1.915 126.688 64.125 1 93.5 400 VAL A CA 1
ATOM 3184 C C . VAL A 1 400 ? -1.308 127.062 65.5 1 93.5 400 VAL A C 1
ATOM 3186 O O . VAL A 1 400 ? -1.896 127.875 66.25 1 93.5 400 VAL A O 1
ATOM 3189 N N . ASP A 1 401 ? -0.214 126.625 65.75 1 91.88 401 ASP A N 1
ATOM 3190 C CA . ASP A 1 401 ? 0.505 127 66.938 1 91.88 401 ASP A CA 1
ATOM 3191 C C . ASP A 1 401 ? 0.856 128.5 66.938 1 91.88 401 ASP A C 1
ATOM 3193 O O . ASP A 1 401 ? 0.757 129.125 68 1 91.88 401 ASP A O 1
ATOM 3197 N N . VAL A 1 402 ? 1.186 129 65.938 1 93.31 402 VAL A N 1
ATOM 3198 C CA . VAL A 1 402 ? 1.492 130.375 65.75 1 93.31 402 VAL A CA 1
ATOM 3199 C C . VAL A 1 402 ? 0.231 131.25 66 1 93.31 402 VAL A C 1
ATOM 3201 O O . VAL A 1 402 ? 0.265 132.25 66.75 1 93.31 402 VAL A O 1
ATOM 3204 N N . ILE A 1 403 ? -0.756 130.75 65.5 1 93.44 403 ILE A N 1
ATOM 3205 C CA . ILE A 1 403 ? -2.02 131.375 65.625 1 93.44 403 ILE A CA 1
ATOM 3206 C C . ILE A 1 403 ? -2.439 131.375 67.125 1 93.44 403 ILE A C 1
ATOM 3208 O O . ILE A 1 403 ? -2.947 132.375 67.625 1 93.44 403 ILE A O 1
ATOM 3212 N N . ARG A 1 404 ? -2.254 130.5 67.75 1 92.69 404 ARG A N 1
ATOM 3213 C CA . ARG A 1 404 ? -2.561 130.375 69.125 1 92.69 404 ARG A CA 1
ATOM 3214 C C . ARG A 1 404 ? -1.723 131.25 69.938 1 92.69 404 ARG A C 1
ATOM 3216 O O . ARG A 1 404 ? -2.236 132 70.875 1 92.69 404 ARG A O 1
ATOM 3223 N N . GLN A 1 405 ? -0.564 131.375 69.625 1 93.75 405 GLN A N 1
ATOM 3224 C CA . GLN A 1 405 ? 0.327 132.375 70.312 1 93.75 405 GLN A CA 1
ATOM 3225 C C . GLN A 1 405 ? -0.105 133.75 70.062 1 93.75 405 GLN A C 1
ATOM 3227 O O . GLN A 1 405 ? -0.099 134.625 71 1 93.75 405 GLN A O 1
ATOM 3232 N N . ILE A 1 406 ? -0.458 133.875 68.875 1 93.38 406 ILE A N 1
ATOM 3233 C CA . ILE A 1 406 ? -0.934 135.25 68.562 1 93.38 406 ILE A CA 1
ATOM 3234 C C . ILE A 1 406 ? -2.203 135.625 69.312 1 93.38 406 ILE A C 1
ATOM 3236 O O . ILE A 1 406 ? -2.361 136.75 69.812 1 93.38 406 ILE A O 1
ATOM 3240 N N . ALA A 1 407 ? -3.012 134.625 69.438 1 94.12 407 ALA A N 1
ATOM 3241 C CA . ALA A 1 407 ? -4.262 134.875 70.125 1 94.12 407 ALA A CA 1
ATOM 3242 C C . ALA A 1 407 ? -3.992 135.125 71.625 1 94.12 407 ALA A C 1
ATOM 3244 O O . ALA A 1 407 ? -4.617 136 72.25 1 94.12 407 ALA A O 1
ATOM 3245 N N . GLU A 1 408 ? -3.09 134.5 72.125 1 93.31 408 GLU A N 1
ATOM 3246 C CA . GLU A 1 408 ? -2.727 134.75 73.562 1 93.31 408 GLU A CA 1
ATOM 3247 C C . GLU A 1 408 ? -2.061 136.125 73.75 1 93.31 408 GLU A C 1
ATOM 3249 O O . GLU A 1 408 ? -2.312 136.75 74.75 1 93.31 408 GLU A O 1
ATOM 3254 N N . GLN A 1 409 ? -1.292 136.375 72.938 1 93.88 409 GLN A N 1
ATOM 3255 C CA . GLN A 1 409 ? -0.626 137.625 73 1 93.88 409 GLN A CA 1
ATOM 3256 C C . GLN A 1 409 ? -1.623 138.75 72.875 1 93.88 409 GLN A C 1
ATOM 3258 O O . GLN A 1 409 ? -1.532 139.875 73.562 1 93.88 409 GLN A O 1
ATOM 3263 N N . THR A 1 410 ? -2.486 138.5 71.938 1 91.56 410 THR A N 1
ATOM 3264 C CA . THR A 1 410 ? -3.537 139.5 71.688 1 91.56 410 THR A CA 1
ATOM 3265 C C . THR A 1 410 ? -4.43 139.625 72.938 1 91.56 410 THR A C 1
ATOM 3267 O O . THR A 1 410 ? -4.828 140.75 73.312 1 91.56 410 THR A O 1
ATOM 3270 N N . LYS A 1 411 ? -4.738 138.75 73.562 1 92.25 411 LYS A N 1
ATOM 3271 C CA . LYS A 1 411 ? -5.52 138.625 74.75 1 92.25 411 LYS A CA 1
ATOM 3272 C C . LYS A 1 411 ? -4.812 139.375 75.875 1 92.25 411 LYS A C 1
ATOM 3274 O O . LYS A 1 411 ? -5.434 140.25 76.625 1 92.25 411 LYS A O 1
ATOM 3279 N N . LEU A 1 412 ? -3.564 139.375 76 1 92.31 412 LEU A N 1
ATOM 3280 C CA . LEU A 1 412 ? -2.773 140 77 1 92.31 412 LEU A CA 1
ATOM 3281 C C . LEU A 1 412 ? -2.682 141.5 76.75 1 92.31 412 LEU A C 1
ATOM 3283 O O . LEU A 1 412 ? -2.771 142.25 77.688 1 92.31 412 LEU A O 1
ATOM 3287 N N . LEU A 1 413 ? -2.496 141.75 75.562 1 90.81 413 LEU A N 1
ATOM 3288 C CA . LEU A 1 413 ? -2.443 143.125 75.188 1 90.81 413 LEU A CA 1
ATOM 3289 C C . LEU A 1 413 ? -3.787 143.75 75.438 1 90.81 413 LEU A C 1
ATOM 3291 O O . LEU A 1 413 ? -3.838 145 75.875 1 90.81 413 LEU A O 1
ATOM 3295 N N . ALA A 1 414 ? -4.824 143 75.188 1 90.25 414 ALA A N 1
ATOM 3296 C CA . ALA A 1 414 ? -6.172 143.625 75.438 1 90.25 414 ALA A CA 1
ATOM 3297 C C . ALA A 1 414 ? -6.457 143.75 76.875 1 90.25 414 ALA A C 1
ATOM 3299 O O . ALA A 1 414 ? -7.113 144.625 77.312 1 90.25 414 ALA A O 1
ATOM 3300 N N . LEU A 1 415 ? -5.914 143 77.688 1 88.94 415 LEU A N 1
ATOM 3301 C CA . LEU A 1 415 ? -6.043 143 79.188 1 88.94 415 LEU A CA 1
ATOM 3302 C C . LEU A 1 415 ? -5.293 144.25 79.688 1 88.94 415 LEU A C 1
ATOM 3304 O O . LEU A 1 415 ? -5.82 145 80.562 1 88.94 415 LEU A O 1
ATOM 3308 N N . ASN A 1 416 ? -4.254 144.5 79.25 1 85.62 416 ASN A N 1
ATOM 3309 C CA . ASN A 1 416 ? -3.463 145.625 79.625 1 85.62 416 ASN A CA 1
ATOM 3310 C C . ASN A 1 416 ? -4.129 146.875 79.188 1 85.62 416 ASN A C 1
ATOM 3312 O O . ASN A 1 416 ? -4.098 147.875 79.938 1 85.62 416 ASN A O 1
ATOM 3316 N N . ALA A 1 417 ? -4.648 146.75 78.062 1 84.19 417 ALA A N 1
ATOM 3317 C CA . ALA A 1 417 ? -5.371 147.875 77.562 1 84.19 417 ALA A CA 1
ATOM 3318 C C . ALA A 1 417 ? -6.629 148.125 78.375 1 84.19 417 ALA A C 1
ATOM 3320 O O . ALA A 1 417 ? -7 149.375 78.625 1 84.19 417 ALA A O 1
ATOM 3321 N N . THR A 1 418 ? -7.262 147.25 78.875 1 86.5 418 THR A N 1
ATOM 3322 C CA . THR A 1 418 ? -8.422 147.375 79.75 1 86.5 418 THR A CA 1
ATOM 33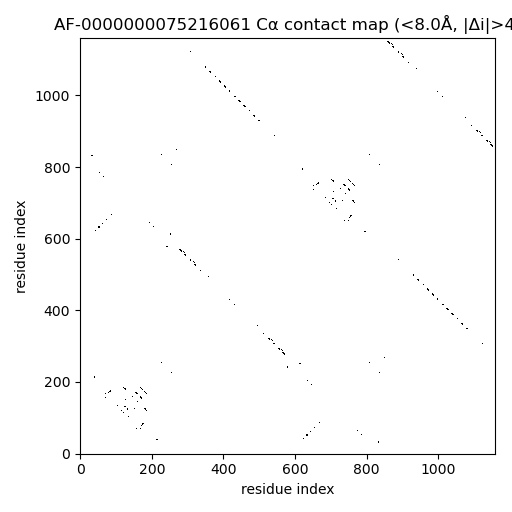23 C C . THR A 1 418 ? -8.023 148 81.062 1 86.5 418 THR A C 1
ATOM 3325 O O . THR A 1 418 ? -8.734 148.875 81.625 1 86.5 418 THR A O 1
ATOM 3328 N N . ILE A 1 419 ? -6.934 147.75 81.5 1 82.25 419 ILE A N 1
ATOM 3329 C CA . ILE A 1 419 ? -6.418 148.25 82.812 1 82.25 419 ILE A CA 1
ATOM 3330 C C . ILE A 1 419 ? -6.055 149.75 82.625 1 82.25 419 ILE A C 1
ATOM 3332 O O . ILE A 1 419 ? -6.379 150.5 83.5 1 82.25 419 ILE A O 1
ATOM 3336 N N . GLU A 1 420 ? -5.418 150 81.625 1 78.5 420 GLU A N 1
ATOM 3337 C CA . GLU A 1 420 ? -5 151.375 81.375 1 78.5 420 GLU A CA 1
ATOM 3338 C C . GLU A 1 420 ? -6.203 152.25 81.125 1 78.5 420 GLU A C 1
ATOM 3340 O O . GLU A 1 420 ? -6.203 153.5 81.562 1 78.5 420 GLU A O 1
ATOM 3345 N N . ALA A 1 421 ? -7.191 151.75 80.438 1 82.94 421 ALA A N 1
ATOM 3346 C CA . ALA A 1 421 ? -8.422 152.5 80.188 1 82.94 421 ALA A CA 1
ATOM 3347 C C . ALA A 1 421 ? -9.148 152.75 81.5 1 82.94 421 ALA A C 1
ATOM 3349 O O . ALA A 1 421 ? -9.742 153.75 81.688 1 82.94 421 ALA A O 1
ATOM 3350 N N . ALA A 1 422 ? -9.109 152 82.5 1 81.56 422 ALA A N 1
ATOM 3351 C CA . ALA A 1 422 ? -9.703 152.25 83.812 1 81.56 422 ALA A CA 1
ATOM 3352 C C . ALA A 1 422 ? -8.953 153.25 84.625 1 81.56 422 ALA A C 1
ATOM 3354 O O . ALA A 1 422 ? -9.562 154.125 85.312 1 81.56 422 ALA A O 1
ATOM 3355 N N . ARG A 1 423 ? -7.758 153.375 84.438 1 79.06 423 ARG A N 1
ATOM 3356 C CA . ARG A 1 423 ? -6.879 154.375 85.125 1 79.06 423 ARG A CA 1
ATOM 3357 C C . ARG A 1 423 ? -7.086 155.75 84.625 1 79.06 423 ARG A C 1
ATOM 3359 O O . ARG A 1 423 ? -6.934 156.75 85.375 1 79.06 423 ARG A O 1
ATOM 3366 N N . ALA A 1 424 ? -7.488 155.75 83.375 1 79.56 424 ALA A N 1
ATOM 3367 C CA . ALA A 1 424 ? -7.645 157.125 82.75 1 79.56 424 ALA A CA 1
ATOM 3368 C C . ALA A 1 424 ? -9.016 157.625 83.062 1 79.56 424 ALA A C 1
ATOM 3370 O O . ALA A 1 424 ? -9.328 158.75 82.625 1 79.56 424 ALA A O 1
ATOM 3371 N N . GLY A 1 425 ? -9.953 157 83.75 1 77.38 425 GLY A N 1
ATOM 3372 C CA . GLY A 1 425 ? -11.227 157.5 84.312 1 77.38 425 GLY A CA 1
ATOM 3373 C C . GLY A 1 425 ? -12.258 157.75 83.188 1 77.38 425 GLY A C 1
ATOM 3374 O O . GLY A 1 425 ? -12.531 156.875 82.375 1 77.38 425 GLY A O 1
ATOM 3375 N N . GLU A 1 426 ? -12.719 159.125 83 1 76.19 426 GLU A N 1
ATOM 3376 C CA . GLU A 1 426 ? -13.797 159.375 82.062 1 76.19 426 GLU A CA 1
ATOM 3377 C C . GLU A 1 426 ? -13.297 159.5 80.625 1 76.19 426 GLU A C 1
ATOM 3379 O O . GLU A 1 426 ? -14.047 159.125 79.75 1 76.19 426 GLU A O 1
ATOM 3384 N N . ALA A 1 427 ? -12.07 159.75 80.375 1 74.94 427 ALA A N 1
ATOM 3385 C CA . ALA A 1 427 ? -11.469 159.75 79.062 1 74.94 427 ALA A CA 1
ATOM 3386 C C . ALA A 1 427 ? -11.18 158.375 78.5 1 74.94 427 ALA A C 1
ATOM 3388 O O . ALA A 1 427 ? -11.008 158.25 77.25 1 74.94 427 ALA A O 1
ATOM 3389 N N . GLY A 1 428 ? -11.367 157.375 79.375 1 79.06 428 GLY A N 1
ATOM 3390 C CA . GLY A 1 428 ? -10.977 156 78.938 1 79.06 428 GLY A CA 1
ATOM 3391 C C . GLY A 1 428 ? -12.156 155.125 78.688 1 79.06 428 GLY A C 1
ATOM 3392 O O . GLY A 1 428 ? -11.977 154 78.312 1 79.06 428 GLY A O 1
ATOM 3393 N N . LYS A 1 429 ? -13.211 155.625 78.75 1 81.25 429 LYS A N 1
ATOM 3394 C CA . LYS A 1 429 ? -14.414 154.75 78.688 1 81.25 429 LYS A CA 1
ATOM 3395 C C . LYS A 1 429 ? -14.578 154.25 77.25 1 81.25 429 LYS A C 1
ATOM 3397 O O . LYS A 1 429 ? -14.945 153 77.125 1 81.25 429 LYS A O 1
ATOM 3402 N N . GLY A 1 430 ? -14.352 154.875 76.312 1 80.94 430 GLY A N 1
ATOM 3403 C CA . GLY A 1 430 ? -14.422 154.375 74.938 1 80.94 430 GLY A CA 1
ATOM 3404 C C . GLY A 1 430 ? -13.383 153.375 74.625 1 80.94 430 GLY A C 1
ATOM 3405 O O . GLY A 1 430 ? -13.68 152.375 74 1 80.94 430 GLY A O 1
ATOM 3406 N N . PHE A 1 431 ? -12.164 153.5 75.188 1 83.44 431 PHE A N 1
ATOM 3407 C CA . PHE A 1 431 ? -11.07 152.5 75 1 83.44 431 PHE A CA 1
ATOM 3408 C C . PHE A 1 431 ? -11.312 151.25 75.75 1 83.44 431 PHE A C 1
ATOM 3410 O O . PHE A 1 431 ? -10.922 150.125 75.312 1 83.44 431 PHE A O 1
ATOM 3417 N N . ALA A 1 432 ? -11.992 151.375 76.875 1 85.44 432 ALA A N 1
ATOM 3418 C CA . ALA A 1 432 ? -12.312 150.125 77.688 1 85.44 432 ALA A CA 1
ATOM 3419 C C . ALA A 1 432 ? -13.25 149.25 76.938 1 85.44 432 ALA A C 1
ATOM 3421 O O . ALA A 1 432 ? -13.109 148 77 1 85.44 432 ALA A O 1
ATOM 3422 N N . VAL A 1 433 ? -14.086 149.75 76.062 1 88.12 433 VAL A N 1
ATOM 3423 C CA . VAL A 1 433 ? -15.039 149 75.25 1 88.12 433 VAL A CA 1
ATOM 3424 C C . VAL A 1 433 ? -14.312 148.25 74.125 1 88.12 433 VAL A C 1
ATOM 3426 O O . VAL A 1 433 ? -14.531 147.125 73.938 1 88.12 433 VAL A O 1
ATOM 3429 N N . VAL A 1 434 ? -13.453 149 73.562 1 88.25 434 VAL A N 1
ATOM 3430 C CA . VAL A 1 434 ? -12.688 148.375 72.5 1 88.25 434 VAL A CA 1
ATOM 3431 C C . VAL A 1 434 ? -11.758 147.25 73 1 88.25 434 VAL A C 1
ATOM 3433 O O . VAL A 1 434 ? -11.641 146.25 72.438 1 88.25 434 VAL A O 1
ATOM 3436 N N . ALA A 1 435 ? -11.094 147.5 74.125 1 86.69 435 ALA A N 1
ATOM 3437 C CA . ALA A 1 435 ? -10.164 146.5 74.688 1 86.69 435 ALA A CA 1
ATOM 3438 C C . ALA A 1 435 ? -10.883 145.25 75.125 1 86.69 435 ALA A C 1
ATOM 3440 O O . ALA A 1 435 ? -10.359 144.125 75 1 86.69 435 ALA A O 1
ATOM 3441 N N . THR A 1 436 ? -12.109 145.5 75.625 1 89.5 436 THR A N 1
ATOM 3442 C CA . THR A 1 436 ? -12.883 144.25 76.062 1 89.5 436 THR A CA 1
ATOM 3443 C C . THR A 1 436 ? -13.344 143.5 74.875 1 89.5 436 THR A C 1
ATOM 3445 O O . THR A 1 436 ? -13.359 142.25 74.938 1 89.5 436 THR A O 1
ATOM 3448 N N . GLU A 1 437 ? -13.602 144.125 73.812 1 92.56 437 GLU A N 1
ATOM 3449 C CA . GLU A 1 437 ? -14.039 143.5 72.625 1 92.56 437 GLU A CA 1
ATOM 3450 C C . GLU A 1 437 ? -12.875 142.75 72 1 92.56 437 GLU A C 1
ATOM 3452 O O . GLU A 1 437 ? -13.039 141.625 71.562 1 92.56 437 GLU A O 1
ATOM 3457 N N . VAL A 1 438 ? -11.758 143.25 71.938 1 91.88 438 VAL A N 1
ATOM 3458 C CA . VAL A 1 438 ? -10.562 142.625 71.438 1 91.88 438 VAL A CA 1
ATOM 3459 C C . VAL A 1 438 ? -10.188 141.375 72.312 1 91.88 438 VAL A C 1
ATOM 3461 O O . VAL A 1 438 ? -9.75 140.375 71.75 1 91.88 438 VAL A O 1
ATOM 3464 N N . ARG A 1 439 ? -10.367 141.625 73.5 1 92.5 439 ARG A N 1
ATOM 3465 C CA . ARG A 1 439 ? -10.086 140.5 74.438 1 92.5 439 ARG A CA 1
ATOM 3466 C C . ARG A 1 439 ? -11.023 139.25 74.188 1 92.5 439 ARG A C 1
ATOM 3468 O O . ARG A 1 439 ? -10.578 138.125 74.125 1 92.5 439 ARG A O 1
ATOM 3475 N N . LYS A 1 440 ? -12.25 139.5 73.875 1 93.31 440 LYS A N 1
ATOM 3476 C CA . LYS A 1 440 ? -13.234 138.5 73.625 1 93.31 440 LYS A CA 1
ATOM 3477 C C . LYS A 1 440 ? -12.922 137.875 72.25 1 93.31 440 LYS A C 1
ATOM 3479 O O . LYS A 1 440 ? -13.047 136.625 72.188 1 93.31 440 LYS A O 1
ATOM 3484 N N . LEU A 1 441 ? -12.453 138.5 71.375 1 92.12 441 LEU A N 1
ATOM 3485 C CA . LEU A 1 441 ? -12.094 138 70.062 1 92.12 441 LEU A CA 1
ATOM 3486 C C . LEU A 1 441 ? -10.836 137.125 70.125 1 92.12 441 LEU A C 1
ATOM 3488 O O . LEU A 1 441 ? -10.75 136 69.5 1 92.12 441 LEU A O 1
ATOM 3492 N N . ALA A 1 442 ? -9.938 137.5 70.938 1 93.12 442 ALA A N 1
ATOM 3493 C CA . ALA A 1 442 ? -8.719 136.75 71.125 1 93.12 442 ALA A CA 1
ATOM 3494 C C . ALA A 1 442 ? -9.031 135.375 71.875 1 93.12 442 ALA A C 1
ATOM 3496 O O . ALA A 1 442 ? -8.43 134.375 71.562 1 93.12 442 ALA A O 1
ATOM 3497 N N . GLU A 1 443 ? -9.961 135.5 72.75 1 93.25 443 GLU A N 1
ATOM 3498 C CA . GLU A 1 443 ? -10.391 134.25 73.438 1 93.25 443 GLU A CA 1
ATOM 3499 C C . GLU A 1 443 ? -11.102 133.375 72.5 1 93.25 443 GLU A C 1
ATOM 3501 O O . GLU A 1 443 ? -10.906 132.125 72.625 1 93.25 443 GLU A O 1
ATOM 3506 N N . HIS A 1 444 ? -11.828 133.875 71.625 1 93.69 444 HIS A N 1
ATOM 3507 C CA . HIS A 1 444 ? -12.508 133 70.625 1 93.69 444 HIS A CA 1
ATOM 3508 C C . HIS A 1 444 ? -11.516 132.5 69.688 1 93.69 444 HIS A C 1
ATOM 3510 O O . HIS A 1 444 ? -11.672 131.25 69.25 1 93.69 444 HIS A O 1
ATOM 3516 N N . ALA A 1 445 ? -10.539 133.125 69.312 1 92.44 445 ALA A N 1
ATOM 3517 C CA . ALA A 1 445 ? -9.508 132.625 68.375 1 92.44 445 ALA A CA 1
ATOM 3518 C C . ALA A 1 445 ? -8.695 131.5 69.062 1 92.44 445 ALA A C 1
ATOM 3520 O O . ALA A 1 445 ? -8.344 130.5 68.375 1 92.44 445 ALA A O 1
ATOM 3521 N N . SER A 1 446 ? -8.438 131.625 70.312 1 93.12 446 SER A N 1
ATOM 3522 C CA . SER A 1 446 ? -7.707 130.625 71.062 1 93.12 446 SER A CA 1
ATOM 3523 C C . SER A 1 446 ? -8.492 129.375 71.125 1 93.12 446 SER A C 1
ATOM 3525 O O . SER A 1 446 ? -7.926 128.25 70.938 1 93.12 446 SER A O 1
ATOM 3527 N N . LYS A 1 447 ? -9.789 129.5 71.25 1 93.5 447 LYS A N 1
ATOM 3528 C CA . LYS A 1 447 ? -10.641 128.25 71.312 1 93.5 447 LYS A CA 1
ATOM 3529 C C . LYS A 1 447 ? -10.719 127.625 69.938 1 93.5 447 LYS A C 1
ATOM 3531 O O . LYS A 1 447 ? -10.711 126.375 69.875 1 93.5 447 LYS A O 1
ATOM 3536 N N . ALA A 1 448 ? -10.695 128.375 69 1 92.25 448 ALA A N 1
ATOM 3537 C CA . ALA A 1 448 ? -10.727 127.812 67.625 1 92.25 448 ALA A CA 1
ATOM 3538 C C . ALA A 1 448 ? -9.422 127.125 67.312 1 92.25 448 ALA A C 1
ATOM 3540 O O . ALA A 1 448 ? -9.438 126.062 66.625 1 92.25 448 ALA A O 1
ATOM 3541 N N . THR A 1 449 ? -8.336 127.562 67.688 1 92.69 449 THR A N 1
ATOM 3542 C CA . THR A 1 449 ? -7.055 126.875 67.438 1 92.69 449 THR A CA 1
ATOM 3543 C C . THR A 1 449 ? -6.965 125.562 68.125 1 92.69 449 THR A C 1
ATOM 3545 O O . THR A 1 449 ? -6.332 124.625 67.688 1 92.69 449 THR A O 1
ATOM 3548 N N . GLU A 1 450 ? -7.652 125.562 69.312 1 92.5 450 GLU A N 1
ATOM 3549 C CA . GLU A 1 450 ? -7.695 124.312 70.062 1 92.5 450 GLU A CA 1
ATOM 3550 C C . GLU A 1 450 ? -8.5 123.25 69.312 1 92.5 450 GLU A C 1
ATOM 3552 O O . GLU A 1 450 ? -8.125 122.062 69.25 1 92.5 450 GLU A O 1
ATOM 3557 N N . GLU A 1 451 ? -9.492 123.75 68.625 1 92.56 451 GLU A N 1
ATOM 3558 C CA . GLU A 1 451 ? -10.305 122.875 67.812 1 92.56 451 GLU A CA 1
ATOM 3559 C C . GLU A 1 451 ? -9.547 122.375 66.625 1 92.56 451 GLU A C 1
ATOM 3561 O O . GLU A 1 451 ? -9.633 121.188 66.25 1 92.56 451 GLU A O 1
ATOM 3566 N N . ILE A 1 452 ? -8.812 123.125 66 1 91.81 452 ILE A N 1
ATOM 3567 C CA . ILE A 1 452 ? -8.016 122.75 64.875 1 91.81 452 ILE A CA 1
ATOM 3568 C C . ILE A 1 452 ? -6.926 121.75 65.25 1 91.81 452 ILE A C 1
ATOM 3570 O O . ILE A 1 452 ? -6.672 120.75 64.562 1 91.81 452 ILE A O 1
ATOM 3574 N N . THR A 1 453 ? -6.301 122.125 66.438 1 90.44 453 THR A N 1
ATOM 3575 C CA . THR A 1 453 ? -5.238 121.25 66.938 1 90.44 453 THR A CA 1
ATOM 3576 C C . THR A 1 453 ? -5.758 119.875 67.125 1 90.44 453 THR A C 1
ATOM 3578 O O . THR A 1 453 ? -5.102 118.875 66.812 1 90.44 453 THR A O 1
ATOM 3581 N N . SER A 1 454 ? -7.027 119.75 67.688 1 91.75 454 SER A N 1
ATOM 3582 C CA . SER A 1 454 ? -7.633 118.438 67.938 1 91.75 454 SER A CA 1
ATOM 3583 C C . SER A 1 454 ? -7.934 117.688 66.625 1 91.75 454 SER A C 1
ATOM 3585 O O . SER A 1 454 ? -7.711 116.5 66.5 1 91.75 454 SER A O 1
ATOM 3587 N N . SER A 1 455 ? -8.32 118.375 65.625 1 87.38 455 SER A N 1
ATOM 3588 C CA . SER A 1 455 ? -8.656 117.812 64.375 1 87.38 455 SER A CA 1
ATOM 3589 C C . SER A 1 455 ? -7.402 117.312 63.625 1 87.38 455 SER A C 1
ATOM 3591 O O . SER A 1 455 ? -7.402 116.25 63 1 87.38 455 SER A O 1
ATOM 3593 N N . ILE A 1 456 ? -6.371 118 63.688 1 87.94 456 ILE A N 1
ATOM 3594 C CA . ILE A 1 456 ? -5.113 117.688 63.031 1 87.94 456 ILE A CA 1
ATOM 3595 C C . ILE A 1 456 ? -4.512 116.438 63.688 1 87.94 456 ILE A C 1
ATOM 3597 O O . ILE A 1 456 ? -3.961 115.562 63.031 1 87.94 456 ILE A O 1
ATOM 3601 N N . PHE A 1 457 ? -4.664 116.438 65.062 1 88.06 457 PHE A N 1
ATOM 3602 C CA . PHE A 1 457 ? -4.168 115.312 65.75 1 88.06 457 PHE A CA 1
ATOM 3603 C C . PHE A 1 457 ? -4.914 114.062 65.312 1 88.06 457 PHE A C 1
ATOM 3605 O O . PHE A 1 457 ? -4.309 113 65.188 1 88.06 457 PHE A O 1
ATOM 3612 N N . ALA A 1 458 ? -6.184 114.188 65.125 1 84.81 458 ALA A N 1
ATOM 3613 C CA . ALA A 1 458 ? -6.988 113.062 64.625 1 84.81 458 ALA A CA 1
ATOM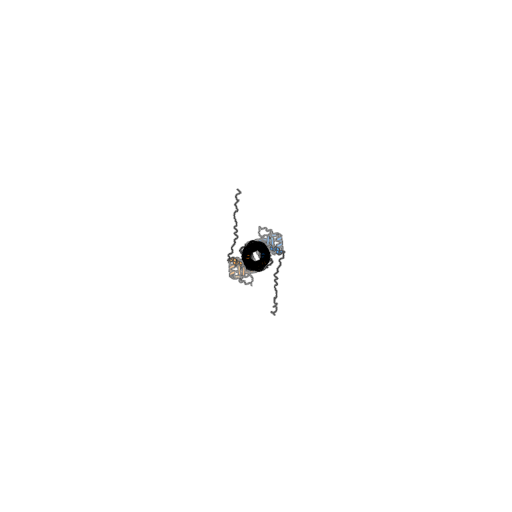 3614 C C . ALA A 1 458 ? -6.594 112.688 63.219 1 84.81 458 ALA A C 1
ATOM 3616 O O . ALA A 1 458 ? -6.516 111.5 62.906 1 84.81 458 ALA A O 1
ATOM 3617 N N . MET A 1 459 ? -6.191 113.438 62.375 1 81.12 459 MET A N 1
ATOM 3618 C CA . MET A 1 459 ? -5.793 113.188 61 1 81.12 459 MET A CA 1
ATOM 3619 C C . MET A 1 459 ? -4.426 112.5 60.969 1 81.12 459 MET A C 1
ATOM 3621 O O . MET A 1 459 ? -4.191 111.625 60.125 1 81.12 459 MET A O 1
ATOM 3625 N N . GLU A 1 460 ? -3.568 113 61.844 1 80.19 460 GLU A N 1
ATOM 3626 C CA . GLU A 1 460 ? -2.248 112.375 61.938 1 80.19 460 GLU A CA 1
ATOM 3627 C C . GLU A 1 460 ? -2.344 110.938 62.375 1 80.19 460 GLU A C 1
ATOM 3629 O O . GLU A 1 460 ? -1.631 110.062 61.875 1 80.19 460 GLU A O 1
ATOM 3634 N N . GLU A 1 461 ? -3.303 110.75 63.312 1 84.12 461 GLU A N 1
ATOM 3635 C CA . GLU A 1 461 ? -3.49 109.375 63.781 1 84.12 461 GLU A CA 1
ATOM 3636 C C . GLU A 1 461 ? -4.043 108.438 62.688 1 84.12 461 GLU A C 1
ATOM 3638 O O . GLU A 1 461 ? -3.604 107.312 62.531 1 84.12 461 GLU A O 1
ATOM 3643 N N . VAL A 1 462 ? -4.883 109 61.906 1 78.62 462 VAL A N 1
ATOM 3644 C CA . VAL A 1 462 ? -5.484 108.25 60.812 1 78.62 462 VAL A CA 1
ATOM 3645 C C . VAL A 1 462 ? -4.434 107.938 59.719 1 78.62 462 VAL A C 1
ATOM 3647 O O . VAL A 1 462 ? -4.41 106.875 59.156 1 78.62 462 VAL A O 1
ATOM 3650 N N . SER A 1 463 ? -3.574 108.875 59.469 1 77.88 463 SER A N 1
ATOM 3651 C CA . SER A 1 463 ? -2.531 108.688 58.469 1 77.88 463 SER A CA 1
ATOM 3652 C C . SER A 1 463 ? -1.517 107.625 58.875 1 77.88 463 SER A C 1
ATOM 3654 O O . SER A 1 463 ? -1.051 106.812 58.062 1 77.88 463 SER A O 1
ATOM 3656 N N . ILE A 1 464 ? -1.232 107.688 60.188 1 81.75 464 ILE A N 1
ATOM 3657 C CA . ILE A 1 464 ? -0.301 106.688 60.719 1 81.75 464 ILE A CA 1
ATOM 3658 C C . ILE A 1 464 ? -0.916 105.312 60.625 1 81.75 464 ILE A C 1
ATOM 3660 O O . ILE A 1 464 ? -0.244 104.312 60.219 1 81.75 464 ILE A O 1
ATOM 3664 N N . HIS A 1 465 ? -2.18 105.25 60.875 1 83.44 465 HIS A N 1
ATOM 3665 C CA . HIS A 1 465 ? -2.883 103.938 60.781 1 83.44 465 HIS A CA 1
ATOM 3666 C C . HIS A 1 465 ? -2.955 103.438 59.344 1 83.44 465 HIS A C 1
ATOM 3668 O O . HIS A 1 465 ? -2.756 102.25 59.094 1 83.44 465 HIS A O 1
ATOM 3674 N N . ALA A 1 466 ? -3.117 104.312 58.438 1 78.88 466 ALA A N 1
ATOM 3675 C CA . ALA A 1 466 ? -3.205 103.938 57.031 1 78.88 466 ALA A CA 1
ATOM 3676 C C . ALA A 1 466 ? -1.859 103.438 56.5 1 78.88 466 ALA A C 1
ATOM 3678 O O . ALA A 1 466 ? -1.798 102.5 55.719 1 78.88 466 ALA A O 1
ATOM 3679 N N . THR A 1 467 ? -0.821 104.188 56.875 1 78.88 467 THR A N 1
ATOM 3680 C CA . THR A 1 467 ? 0.517 103.812 56.438 1 78.88 467 THR A CA 1
ATOM 3681 C C . THR A 1 467 ? 0.869 102.375 56.969 1 78.88 467 THR A C 1
ATOM 3683 O O . THR A 1 467 ? 1.465 101.562 56.219 1 78.88 467 THR A O 1
ATOM 3686 N N . ASN A 1 468 ? 0.421 102.062 58.219 1 84.06 468 ASN A N 1
ATOM 3687 C CA . ASN A 1 468 ? 0.669 100.75 58.781 1 84.06 468 ASN A CA 1
ATOM 3688 C C . ASN A 1 468 ? -0.129 99.625 58.062 1 84.06 468 ASN A C 1
ATOM 3690 O O . ASN A 1 468 ? 0.383 98.562 57.812 1 84.06 468 ASN A O 1
ATOM 3694 N N . GLN A 1 469 ? -1.287 99.938 57.719 1 79.38 469 GLN A N 1
ATOM 3695 C CA . GLN A 1 469 ? -2.121 99 56.969 1 79.38 469 GLN A CA 1
ATOM 3696 C C . GLN A 1 469 ? -1.555 98.75 55.562 1 79.38 469 GLN A C 1
ATOM 3698 O O . GLN A 1 469 ? -1.577 97.625 55.094 1 79.38 469 GLN A O 1
ATOM 3703 N N . PHE A 1 470 ? -0.948 99.75 55 1 79.38 470 PHE A N 1
ATOM 3704 C CA . PHE A 1 470 ? -0.36 99.688 53.656 1 79.38 470 PHE A CA 1
ATOM 3705 C C . PHE A 1 470 ? 0.855 98.75 53.688 1 79.38 470 PHE A C 1
ATOM 3707 O O . PHE A 1 470 ? 1.059 97.938 52.75 1 79.38 470 PHE A O 1
ATOM 3714 N N . GLN A 1 471 ? 1.602 98.875 54.719 1 82 471 GLN A N 1
ATOM 3715 C CA . GLN A 1 471 ? 2.781 98.062 54.812 1 82 471 GLN A CA 1
ATOM 3716 C C . GLN A 1 471 ? 2.389 96.562 54.906 1 82 471 GLN A C 1
ATOM 3718 O O . GLN A 1 471 ? 3.047 95.688 54.344 1 82 471 GLN A O 1
ATOM 3723 N N . GLY A 1 472 ? 1.266 96.312 55.625 1 84.25 472 GLY A N 1
ATOM 3724 C CA . GLY A 1 472 ? 0.745 94.938 55.688 1 84.25 472 GLY A CA 1
ATOM 3725 C C . GLY A 1 472 ? 0.217 94.438 54.344 1 84.25 472 GLY A C 1
ATOM 3726 O O . GLY A 1 472 ? 0.405 93.25 54 1 84.25 472 GLY A O 1
ATOM 3727 N N . MET A 1 473 ? -0.276 95.25 53.562 1 84.19 473 MET A N 1
ATOM 3728 C CA . MET A 1 473 ? -0.854 94.938 52.281 1 84.19 473 MET A CA 1
ATOM 3729 C C . MET A 1 473 ? 0.236 94.562 51.25 1 84.19 473 MET A C 1
ATOM 3731 O O . MET A 1 473 ? 0.057 93.688 50.406 1 84.19 473 MET A O 1
ATOM 3735 N N . VAL A 1 474 ? 1.354 95.312 51.312 1 84 474 VAL A N 1
ATOM 3736 C CA . VAL A 1 474 ? 2.475 95 50.406 1 84 474 VAL A CA 1
ATOM 3737 C C . VAL A 1 474 ? 2.973 93.625 50.656 1 84 474 VAL A C 1
ATOM 3739 O O . VAL A 1 474 ? 3.293 92.875 49.688 1 84 474 VAL A O 1
ATOM 3742 N N . THR A 1 475 ? 2.938 93.125 51.906 1 87.38 475 THR A N 1
ATOM 3743 C CA . THR A 1 475 ? 3.357 91.812 52.25 1 87.38 475 THR A CA 1
ATOM 3744 C C . THR A 1 475 ? 2.373 90.75 51.688 1 87.38 475 THR A C 1
ATOM 3746 O O . THR A 1 475 ? 2.779 89.75 51.188 1 87.38 475 THR A O 1
ATOM 3749 N N . HIS A 1 476 ? 1.126 91.125 51.719 1 86.94 476 HIS A N 1
ATOM 3750 C CA . HIS A 1 476 ? 0.101 90.188 51.188 1 86.94 476 HIS A CA 1
ATOM 3751 C C . HIS A 1 476 ? 0.21 90.062 49.688 1 86.94 476 HIS A C 1
ATOM 3753 O O . HIS A 1 476 ? -0.036 89 49.125 1 86.94 476 HIS A O 1
ATOM 3759 N N . LEU A 1 477 ? 0.57 91.125 49 1 90.25 477 LEU A N 1
ATOM 3760 C CA . LEU A 1 477 ? 0.742 91.125 47.531 1 90.25 477 LEU A CA 1
ATOM 3761 C C . LEU A 1 477 ? 1.914 90.25 47.156 1 90.25 477 LEU A C 1
ATOM 3763 O O . LEU A 1 477 ? 1.848 89.5 46.156 1 90.25 477 LEU A O 1
ATOM 3767 N N . GLN A 1 478 ? 2.934 90.25 47.969 1 91.12 478 GLN A N 1
ATOM 3768 C CA . GLN A 1 478 ? 4.086 89.375 47.719 1 91.12 478 GLN A CA 1
ATOM 3769 C C . GLN A 1 478 ? 3.721 87.938 47.844 1 91.12 478 GLN A C 1
ATOM 3771 O O . GLN A 1 478 ? 4.164 87.062 47.031 1 91.12 478 GLN A O 1
ATOM 3776 N N . HIS A 1 479 ? 2.842 87.625 48.812 1 91.06 479 HIS A N 1
ATOM 3777 C CA . HIS A 1 479 ? 2.371 86.25 48.969 1 91.06 479 HIS A CA 1
ATOM 3778 C C . HIS A 1 479 ? 1.479 85.875 47.812 1 91.06 479 HIS A C 1
ATOM 3780 O O . HIS A 1 479 ? 1.556 84.688 47.344 1 91.06 479 HIS A O 1
ATOM 3786 N N . GLN A 1 480 ? 0.704 86.688 47.344 1 92.69 480 GLN A N 1
ATOM 3787 C CA . GLN A 1 480 ? -0.158 86.438 46.219 1 92.69 480 GLN A CA 1
ATOM 3788 C C . GLN A 1 480 ? 0.666 86.125 44.969 1 92.69 480 GLN A C 1
ATOM 3790 O O . GLN A 1 480 ? 0.36 85.188 44.219 1 92.69 480 GLN A O 1
ATOM 3795 N N . LEU A 1 481 ? 1.692 86.938 44.781 1 93.88 481 LEU A N 1
ATOM 3796 C CA . LEU A 1 481 ? 2.559 86.75 43.625 1 93.88 481 LEU A CA 1
ATOM 3797 C C . LEU A 1 481 ? 3.256 85.375 43.688 1 93.88 481 LEU A C 1
ATOM 3799 O O . LEU A 1 481 ? 3.381 84.688 42.656 1 93.88 481 LEU A O 1
ATOM 3803 N N . ALA A 1 482 ? 3.637 85 44.875 1 93.69 482 ALA A N 1
ATOM 3804 C CA . ALA A 1 482 ? 4.293 83.688 45.062 1 93.69 482 ALA A CA 1
ATOM 3805 C C . ALA A 1 482 ? 3.332 82.562 44.75 1 93.69 482 ALA A C 1
ATOM 3807 O O . ALA A 1 482 ? 3.695 81.562 44.062 1 93.69 482 ALA A O 1
ATOM 3808 N N . SER A 1 483 ? 2.145 82.625 45.25 1 93.56 483 SER A N 1
ATOM 3809 C CA . SER A 1 483 ? 1.135 81.625 45.031 1 93.56 483 SER A CA 1
ATOM 3810 C C . SER A 1 483 ? 0.766 81.5 43.562 1 93.56 483 SER A C 1
ATOM 3812 O O . SER A 1 483 ? 0.627 80.438 43.031 1 93.56 483 SER A O 1
ATOM 3814 N N . ALA A 1 484 ? 0.629 82.562 42.875 1 94.88 484 ALA A N 1
ATOM 3815 C CA . ALA A 1 484 ? 0.296 82.562 41.438 1 94.88 484 ALA A CA 1
ATOM 3816 C C . ALA A 1 484 ? 1.421 81.938 40.625 1 94.88 484 ALA A C 1
ATOM 3818 O O . ALA A 1 484 ? 1.167 81.188 39.656 1 94.88 484 ALA A O 1
ATOM 3819 N N . ASN A 1 485 ? 2.633 82.312 41.031 1 95.06 485 ASN A N 1
ATOM 3820 C CA . ASN A 1 485 ? 3.779 81.812 40.281 1 95.06 485 ASN A CA 1
ATOM 3821 C C . ASN A 1 485 ? 3.889 80.25 40.469 1 95.06 485 ASN A C 1
ATOM 3823 O O . ASN A 1 485 ? 4.23 79.562 39.531 1 95.06 485 ASN A O 1
ATOM 3827 N N . GLU A 1 486 ? 3.592 79.812 41.656 1 94.5 486 GLU A N 1
ATOM 3828 C CA . GLU A 1 486 ? 3.631 78.375 41.906 1 94.5 486 GLU A CA 1
ATOM 3829 C C . GLU A 1 486 ? 2.529 77.688 41.125 1 94.5 486 GLU A C 1
ATOM 3831 O O . GLU A 1 486 ? 2.742 76.562 40.625 1 94.5 486 GLU A O 1
ATOM 3836 N N . ALA A 1 487 ? 1.404 78.188 41.031 1 95.38 487 ALA A N 1
ATOM 3837 C CA . ALA A 1 487 ? 0.318 77.625 40.25 1 95.38 487 ALA A CA 1
ATOM 3838 C C . ALA A 1 487 ? 0.679 77.625 38.75 1 95.38 487 ALA A C 1
ATOM 3840 O O . ALA A 1 487 ? 0.36 76.625 38.062 1 95.38 487 ALA A O 1
ATOM 3841 N N . LYS A 1 488 ? 1.293 78.625 38.281 1 95.75 488 LYS A N 1
ATOM 3842 C CA . LYS A 1 488 ? 1.733 78.688 36.906 1 95.75 488 LYS A CA 1
ATOM 3843 C C . LYS A 1 488 ? 2.744 77.562 36.625 1 95.75 488 LYS A C 1
ATOM 3845 O O . LYS A 1 488 ? 2.703 76.938 35.562 1 95.75 488 LYS A O 1
ATOM 3850 N N . ARG A 1 489 ? 3.613 77.25 37.594 1 95.12 489 ARG A N 1
ATOM 3851 C CA . ARG A 1 489 ? 4.586 76.188 37.438 1 95.12 489 ARG A CA 1
ATOM 3852 C C . ARG A 1 489 ? 3.896 74.812 37.344 1 95.12 489 ARG A C 1
ATOM 3854 O O . ARG A 1 489 ? 4.359 73.938 36.656 1 95.12 489 ARG A O 1
ATOM 3861 N N . SER A 1 490 ? 2.84 74.75 38.094 1 97.12 490 SER A N 1
ATOM 3862 C CA . SER A 1 490 ? 2.061 73.5 38.031 1 97.12 490 SER A CA 1
ATOM 3863 C C . SER A 1 490 ? 1.494 73.312 36.625 1 97.12 490 SER A C 1
ATOM 3865 O O . SER A 1 490 ? 1.525 72.188 36.125 1 97.12 490 SER A O 1
ATOM 3867 N N . PHE A 1 491 ? 1.005 74.312 35.938 1 96.44 491 PHE A N 1
ATOM 3868 C CA . PHE A 1 491 ? 0.508 74.188 34.594 1 96.44 491 PHE A CA 1
ATOM 3869 C C . PHE A 1 491 ? 1.643 73.875 33.625 1 96.44 491 PHE A C 1
ATOM 3871 O O . PHE A 1 491 ? 1.467 73.062 32.688 1 96.44 491 PHE A O 1
ATOM 3878 N N . ASP A 1 492 ? 2.803 74.438 33.906 1 95.81 492 ASP A N 1
ATOM 3879 C CA . ASP A 1 492 ? 3.963 74.188 33.062 1 95.81 492 ASP A CA 1
ATOM 3880 C C . ASP A 1 492 ? 4.336 72.688 33.156 1 95.81 492 ASP A C 1
ATOM 3882 O O . ASP A 1 492 ? 4.641 72.062 32.125 1 95.81 492 ASP A O 1
ATOM 3886 N N . HIS A 1 493 ? 4.293 72.188 34.312 1 96.69 493 HIS A N 1
ATOM 3887 C CA . HIS A 1 493 ? 4.582 70.812 34.531 1 96.69 493 HIS A CA 1
ATOM 3888 C C . HIS A 1 493 ? 3.529 69.938 33.875 1 96.69 493 HIS A C 1
ATOM 3890 O O . HIS A 1 493 ? 3.863 68.875 33.25 1 96.69 493 HIS A O 1
ATOM 3896 N N . LEU A 1 494 ? 2.312 70.25 33.938 1 97.38 494 LEU A N 1
ATOM 3897 C CA . LEU A 1 494 ? 1.22 69.5 33.312 1 97.38 494 LEU A CA 1
ATOM 3898 C C . LEU A 1 494 ? 1.379 69.5 31.797 1 97.38 494 LEU A C 1
ATOM 3900 O O . LEU A 1 494 ? 1.19 68.438 31.172 1 97.38 494 LEU A O 1
ATOM 3904 N N . LEU A 1 495 ? 1.738 70.625 31.203 1 97.44 495 LEU A N 1
ATOM 3905 C CA . LEU A 1 495 ? 1.921 70.688 29.75 1 97.44 495 LEU A CA 1
ATOM 3906 C C . LEU A 1 495 ? 3.027 69.75 29.297 1 97.44 495 LEU A C 1
ATOM 3908 O O . LEU A 1 495 ? 2.902 69.062 28.266 1 97.44 495 LEU A O 1
ATOM 3912 N N . LYS A 1 496 ? 4.074 69.562 30.125 1 97.19 496 LYS A N 1
ATOM 3913 C CA . LYS A 1 496 ? 5.164 68.625 29.812 1 97.19 496 LYS A CA 1
ATOM 3914 C C . LYS A 1 496 ? 4.699 67.188 29.891 1 97.19 496 LYS A C 1
ATOM 3916 O O . LYS A 1 496 ? 5.023 66.375 29.031 1 97.19 496 LYS A O 1
ATOM 3921 N N . GLU A 1 497 ? 3.975 66.938 30.922 1 97.56 497 GLU A N 1
ATOM 3922 C CA . GLU A 1 497 ? 3.496 65.562 31.109 1 97.56 497 GLU A CA 1
ATOM 3923 C C . GLU A 1 497 ? 2.469 65.188 30.047 1 97.56 497 GLU A C 1
ATOM 3925 O O . GLU A 1 497 ? 2.42 64.062 29.594 1 97.56 497 GLU A O 1
ATOM 3930 N N . ILE A 1 498 ? 1.607 66.062 29.641 1 97.88 498 ILE A N 1
ATOM 3931 C CA . ILE A 1 498 ? 0.631 65.875 28.594 1 97.88 498 ILE A CA 1
ATOM 3932 C C . ILE A 1 498 ? 1.352 65.562 27.281 1 97.88 498 ILE A C 1
ATOM 3934 O O . ILE A 1 498 ? 0.926 64.688 26.516 1 97.88 498 ILE A O 1
ATOM 3938 N N . GLN A 1 499 ? 2.459 66.25 27.062 1 97.25 499 GLN A N 1
ATOM 3939 C CA . GLN A 1 499 ? 3.264 65.938 25.875 1 97.25 499 GLN A CA 1
ATOM 3940 C C . GLN A 1 499 ? 3.836 64.562 25.922 1 97.25 499 GLN A C 1
ATOM 3942 O O . GLN A 1 499 ? 3.91 63.875 24.891 1 97.25 499 GLN A O 1
ATOM 3947 N N . ARG A 1 500 ? 4.188 64.125 27.047 1 97.12 500 ARG A N 1
ATOM 3948 C CA . ARG A 1 500 ? 4.688 62.75 27.219 1 97.12 500 ARG A CA 1
ATOM 3949 C C . ARG A 1 500 ? 3.592 61.719 26.938 1 97.12 500 ARG A C 1
ATOM 3951 O O . ARG A 1 500 ? 3.83 60.688 26.281 1 97.12 500 ARG A O 1
ATOM 3958 N N . VAL A 1 501 ? 2.418 61.938 27.422 1 97.56 501 VAL A N 1
ATOM 3959 C CA . VAL A 1 501 ? 1.275 61.062 27.156 1 97.56 501 VAL A CA 1
ATOM 3960 C C . VAL A 1 501 ? 1.006 61 25.656 1 97.56 501 VAL A C 1
ATOM 3962 O O . VAL A 1 501 ? 0.842 59.906 25.109 1 97.56 501 VAL A O 1
ATOM 3965 N N . ASN A 1 502 ? 1.036 62.156 25.016 1 97.19 502 ASN A N 1
ATOM 3966 C CA . ASN A 1 502 ? 0.773 62.219 23.578 1 97.19 502 ASN A CA 1
ATOM 3967 C C . ASN A 1 502 ? 1.806 61.406 22.797 1 97.19 502 ASN A C 1
ATOM 3969 O O . ASN A 1 502 ? 1.461 60.719 21.828 1 97.19 502 ASN A O 1
ATOM 3973 N N . ARG A 1 503 ? 3.043 61.438 23.203 1 96.62 503 ARG A N 1
ATOM 3974 C CA . ARG A 1 503 ? 4.102 60.688 22.531 1 96.62 503 ARG A CA 1
ATOM 3975 C C . ARG A 1 503 ? 3.898 59.188 22.703 1 96.62 503 ARG A C 1
ATOM 3977 O O . ARG A 1 503 ? 4.062 58.438 21.766 1 96.62 503 ARG A O 1
ATOM 3984 N N . ASN A 1 504 ? 3.543 58.844 23.859 1 96.75 504 ASN A N 1
ATOM 3985 C CA . ASN A 1 504 ? 3.326 57.406 24.141 1 96.75 504 ASN A CA 1
ATOM 3986 C C . ASN A 1 504 ? 2.082 56.906 23.422 1 96.75 504 ASN A C 1
ATOM 3988 O O . ASN A 1 504 ? 2.061 55.75 22.969 1 96.75 504 ASN A O 1
ATOM 3992 N N . VAL A 1 505 ? 1.059 57.656 23.359 1 96.69 505 VAL A N 1
ATOM 3993 C CA . VAL A 1 505 ? -0.159 57.312 22.641 1 96.69 505 VAL A CA 1
ATOM 3994 C C . VAL A 1 505 ? 0.151 57.125 21.156 1 96.69 505 VAL A C 1
ATOM 3996 O O . VAL A 1 505 ? -0.298 56.156 20.547 1 96.69 505 VAL A O 1
ATOM 3999 N N . ALA A 1 506 ? 0.941 58.031 20.625 1 95.81 506 ALA A N 1
ATOM 4000 C CA . ALA A 1 506 ? 1.329 57.938 19.219 1 95.81 506 ALA A CA 1
ATOM 4001 C C . ALA A 1 506 ? 2.119 56.656 18.969 1 95.81 506 ALA A C 1
ATOM 4003 O O . ALA A 1 506 ? 1.912 55.969 17.953 1 95.81 506 ALA A O 1
ATOM 4004 N N . GLN A 1 507 ? 2.955 56.344 19.859 1 94.94 507 GLN A N 1
ATOM 4005 C CA . GLN A 1 507 ? 3.732 55.094 19.766 1 94.94 507 GLN A CA 1
ATOM 4006 C C . GLN A 1 507 ? 2.83 53.875 19.844 1 94.94 507 GLN A C 1
ATOM 4008 O O . GLN A 1 507 ? 2.992 52.938 19.078 1 94.94 507 GLN A O 1
ATOM 4013 N N . MET A 1 508 ? 1.895 53.844 20.656 1 94.5 508 MET A N 1
ATOM 4014 C CA . MET A 1 508 ? 0.958 52.75 20.812 1 94.5 508 MET A CA 1
ATOM 4015 C C . MET A 1 508 ? 0.106 52.562 19.562 1 94.5 508 MET A C 1
ATOM 4017 O O . MET A 1 508 ? -0.135 51.438 19.109 1 94.5 508 MET A O 1
ATOM 4021 N N . GLU A 1 509 ? -0.355 53.688 19.078 1 94.69 509 GLU A N 1
ATOM 4022 C CA . GLU A 1 509 ? -1.149 53.656 17.859 1 94.69 509 GLU A CA 1
ATOM 4023 C C . GLU A 1 509 ? -0.371 52.969 16.719 1 94.69 509 GLU A C 1
ATOM 4025 O O . GLU A 1 509 ? -0.92 52.156 15.984 1 94.69 509 GLU A O 1
ATOM 4030 N N . SER A 1 510 ? 0.913 53.312 16.609 1 94.75 510 SER A N 1
ATOM 4031 C CA . SER A 1 510 ? 1.77 52.719 15.594 1 94.75 510 SER A CA 1
ATOM 4032 C C . SER A 1 510 ? 1.933 51.219 15.805 1 94.75 510 SER A C 1
ATOM 4034 O O . SER A 1 510 ? 1.87 50.438 14.852 1 94.75 510 SER A O 1
ATOM 4036 N N . GLU A 1 511 ? 2.123 50.812 17.031 1 94.06 511 GLU A N 1
ATOM 4037 C CA . GLU A 1 511 ? 2.268 49.406 17.359 1 94.06 511 GLU A CA 1
ATOM 4038 C C . GLU A 1 511 ? 0.973 48.625 17.094 1 94.06 511 GLU A C 1
ATOM 4040 O O . GLU A 1 511 ? 0.997 47.531 16.562 1 94.06 511 GLU A O 1
ATOM 4045 N N . LEU A 1 512 ? -0.128 49.219 17.438 1 92.06 512 LEU A N 1
ATOM 4046 C CA . LEU A 1 512 ? -1.43 48.562 17.297 1 92.06 512 LEU A CA 1
ATOM 4047 C C . LEU A 1 512 ? -1.807 48.438 15.82 1 92.06 512 LEU A C 1
ATOM 4049 O O . LEU A 1 512 ? -2.459 47.469 15.43 1 92.06 512 LEU A O 1
ATOM 4053 N N . GLU A 1 513 ? -1.353 49.375 15.008 1 92.12 513 GLU A N 1
ATOM 4054 C CA . GLU A 1 513 ? -1.547 49.25 13.562 1 92.12 513 GLU A CA 1
ATOM 4055 C C . GLU A 1 513 ? -0.829 48.031 13.016 1 92.12 513 GLU A C 1
ATOM 4057 O O . GLU A 1 513 ? -1.358 47.344 12.141 1 92.12 513 GLU A O 1
ATOM 4062 N N . GLN A 1 514 ? 0.312 47.781 13.492 1 90.38 514 GLN A N 1
ATOM 4063 C CA . GLN A 1 514 ? 1.061 46.625 13.078 1 90.38 514 GLN A CA 1
ATOM 4064 C C . GLN A 1 514 ? 0.378 45.344 13.547 1 90.38 514 GLN A C 1
ATOM 4066 O O . GLN A 1 514 ? 0.346 44.344 12.828 1 90.38 514 GLN A O 1
ATOM 4071 N N . PHE A 1 515 ? -0.226 45.344 14.688 1 89.12 515 PHE A N 1
ATOM 4072 C CA . PHE A 1 515 ? -0.982 44.188 15.195 1 89.12 515 PHE A CA 1
ATOM 4073 C C . PHE A 1 515 ? -2.174 43.906 14.297 1 89.12 515 PHE A C 1
ATOM 4075 O O . PHE A 1 515 ? -2.482 42.719 14.039 1 89.12 515 PHE A O 1
ATOM 4082 N N . GLN A 1 516 ? -2.775 44.938 13.883 1 88.31 516 GLN A N 1
ATOM 4083 C CA . GLN A 1 516 ? -3.949 44.781 13.031 1 88.31 516 GLN A CA 1
ATOM 4084 C C . GLN A 1 516 ? -3.584 44.094 11.703 1 88.31 516 GLN A C 1
ATOM 4086 O O . GLN A 1 516 ? -4.43 43.469 11.07 1 88.31 516 GLN A O 1
ATOM 4091 N N . GLN A 1 517 ? -2.262 44.156 11.336 1 90.81 517 GLN A N 1
ATOM 4092 C CA . GLN A 1 517 ? -1.802 43.531 10.109 1 90.81 517 GLN A CA 1
ATOM 4093 C C . GLN A 1 517 ? -1.372 42.094 10.367 1 90.81 517 GLN A C 1
ATOM 4095 O O . GLN A 1 517 ? -1.561 41.219 9.508 1 90.81 517 GLN A O 1
ATOM 4100 N N . LEU A 1 518 ? -0.856 41.781 11.516 1 90.44 518 LEU A N 1
ATOM 4101 C CA . LEU A 1 518 ? -0.283 40.469 11.828 1 90.44 518 LEU A CA 1
ATOM 4102 C C . LEU A 1 518 ? -1.372 39.469 12.211 1 90.44 518 LEU A C 1
ATOM 4104 O O . LEU A 1 518 ? -1.287 38.281 11.867 1 90.44 518 LEU A O 1
ATOM 4108 N N . LEU A 1 519 ? -2.43 39.969 12.836 1 89.69 519 LEU A N 1
ATOM 4109 C CA . LEU A 1 519 ? -3.461 39.062 13.367 1 89.69 519 LEU A CA 1
ATOM 4110 C C . LEU A 1 519 ? -4.207 38.375 12.242 1 89.69 519 LEU A C 1
ATOM 4112 O O . LEU A 1 519 ? -4.406 37.156 12.289 1 89.69 519 LEU A O 1
ATOM 4116 N N . PRO A 1 520 ? -4.555 39.062 11.148 1 91.06 520 PRO A N 1
ATOM 4117 C CA . PRO A 1 520 ? -5.199 38.375 10.031 1 91.06 520 PRO A CA 1
ATOM 4118 C C . PRO A 1 520 ? -4.293 37.344 9.375 1 91.06 520 PRO A C 1
ATOM 4120 O O . PRO A 1 520 ? -4.773 36.312 8.891 1 91.06 520 PRO A O 1
ATOM 4123 N N . MET A 1 521 ? -3.051 37.531 9.375 1 91.69 521 MET A N 1
ATOM 4124 C CA . MET A 1 521 ? -2.117 36.594 8.805 1 91.69 521 MET A CA 1
ATOM 4125 C C . MET A 1 521 ? -2.109 35.281 9.609 1 91.69 521 MET A C 1
ATOM 4127 O O . MET A 1 521 ? -2.107 34.188 9.039 1 91.69 521 MET A O 1
ATOM 4131 N N . ILE A 1 522 ? -2.143 35.406 10.852 1 90.56 522 ILE A N 1
ATOM 4132 C CA . ILE A 1 522 ? -2.188 34.25 11.727 1 90.56 522 ILE A CA 1
ATOM 4133 C C . ILE A 1 522 ? -3.516 33.531 11.539 1 90.56 522 ILE A C 1
ATOM 4135 O O . ILE A 1 522 ? -3.557 32.281 11.508 1 90.56 522 ILE A O 1
ATOM 4139 N N . GLU A 1 523 ? -4.551 34.25 11.445 1 92.75 523 GLU A N 1
ATOM 4140 C CA . GLU A 1 523 ? -5.871 33.688 11.227 1 92.75 523 GLU A CA 1
ATOM 4141 C C . GLU A 1 523 ? -5.906 32.875 9.93 1 92.75 523 GLU A C 1
ATOM 4143 O O . GLU A 1 523 ? -6.383 31.734 9.922 1 92.75 523 GLU A O 1
ATOM 4148 N N . THR A 1 524 ? -5.375 33.406 8.867 1 93.25 524 THR A N 1
ATOM 4149 C CA . THR A 1 524 ? -5.363 32.781 7.559 1 93.25 524 THR A CA 1
ATOM 4150 C C . THR A 1 524 ? -4.559 31.469 7.605 1 93.25 524 THR A C 1
ATOM 4152 O O . THR A 1 524 ? -4.988 30.453 7.062 1 93.25 524 THR A O 1
ATOM 4155 N N . VAL A 1 525 ? -3.443 31.562 8.219 1 93.31 525 VAL A N 1
ATOM 4156 C CA . VAL A 1 525 ? -2.574 30.391 8.32 1 93.31 525 VAL A CA 1
ATOM 4157 C C . VAL A 1 525 ? -3.268 29.297 9.133 1 93.31 525 VAL A C 1
ATOM 4159 O O . VAL A 1 525 ? -3.195 28.109 8.789 1 93.31 525 VAL A O 1
ATOM 4162 N N . THR A 1 526 ? -3.949 29.641 10.133 1 91.81 526 THR A N 1
ATOM 4163 C CA . THR A 1 526 ? -4.633 28.672 10.984 1 91.81 526 THR A CA 1
ATOM 4164 C C . THR A 1 526 ? -5.777 28 10.242 1 91.81 526 THR A C 1
ATOM 4166 O O . THR A 1 526 ? -5.988 26.797 10.375 1 91.81 526 THR A O 1
ATOM 4169 N N . VAL A 1 527 ? -6.484 28.766 9.477 1 92.62 527 VAL A N 1
ATOM 4170 C CA . VAL A 1 527 ? -7.559 28.219 8.656 1 92.62 527 VAL A CA 1
ATOM 4171 C C . VAL A 1 527 ? -6.973 27.25 7.629 1 92.62 527 VAL A C 1
ATOM 4173 O O . VAL A 1 527 ? -7.543 26.188 7.363 1 92.62 527 VAL A O 1
ATOM 4176 N N . ALA A 1 528 ? -5.867 27.625 7.098 1 92.19 528 ALA A N 1
ATOM 4177 C CA . ALA A 1 528 ? -5.18 26.766 6.141 1 92.19 528 ALA A CA 1
ATOM 4178 C C . ALA A 1 528 ? -4.766 25.453 6.789 1 92.19 528 ALA A C 1
ATOM 4180 O O . ALA A 1 528 ? -4.859 24.391 6.168 1 92.19 528 ALA A O 1
ATOM 4181 N N . PHE A 1 529 ? -4.324 25.453 8.023 1 92.31 529 PHE A N 1
ATOM 4182 C CA . PHE A 1 529 ? -3.965 24.25 8.758 1 92.31 529 PHE A CA 1
ATOM 4183 C C . PHE A 1 529 ? -5.164 23.328 8.898 1 92.31 529 PHE A C 1
ATOM 4185 O O . PHE A 1 529 ? -5.051 22.109 8.695 1 92.31 529 PHE A O 1
ATOM 4192 N N . ALA A 1 530 ? -6.289 23.922 9.258 1 93.75 530 ALA A N 1
ATOM 4193 C CA . ALA A 1 530 ? -7.512 23.125 9.391 1 93.75 530 ALA A CA 1
ATOM 4194 C C . ALA A 1 530 ? -7.871 22.453 8.07 1 93.75 530 ALA A C 1
ATOM 4196 O O . ALA A 1 530 ? -8.266 21.281 8.055 1 93.75 530 ALA A O 1
ATOM 4197 N N . SER A 1 531 ? -7.738 23.125 6.992 1 94.31 531 SER A N 1
ATOM 4198 C CA . SER A 1 531 ? -8.039 22.594 5.668 1 94.31 531 SER A CA 1
ATOM 4199 C C . SER A 1 531 ? -7.098 21.453 5.301 1 94.31 531 SER A C 1
ATOM 4201 O O . SER A 1 531 ? -7.539 20.406 4.82 1 94.31 531 SER A O 1
ATOM 4203 N N . VAL A 1 532 ? -5.836 21.656 5.508 1 92.5 532 VAL A N 1
ATOM 4204 C CA . VAL A 1 532 ? -4.84 20.641 5.211 1 92.5 532 VAL A CA 1
ATOM 4205 C C . VAL A 1 532 ? -5.098 19.406 6.07 1 92.5 532 VAL A C 1
ATOM 4207 O O . VAL A 1 532 ? -4.961 18.266 5.594 1 92.5 532 VAL A O 1
ATOM 4210 N N . ALA A 1 533 ? -5.445 19.609 7.316 1 94.38 533 ALA A N 1
ATOM 4211 C CA . ALA A 1 533 ? -5.746 18.5 8.211 1 94.38 533 ALA A CA 1
ATOM 4212 C C . ALA A 1 533 ? -6.926 17.688 7.691 1 94.38 533 ALA A C 1
ATOM 4214 O O . ALA A 1 533 ? -6.883 16.453 7.691 1 94.38 533 ALA A O 1
ATOM 4215 N N . GLN A 1 534 ? -7.957 18.359 7.215 1 93.69 534 GLN A N 1
ATOM 4216 C CA . GLN A 1 534 ? -9.125 17.672 6.68 1 93.69 534 GLN A CA 1
ATOM 4217 C C . GLN A 1 534 ? -8.758 16.875 5.43 1 93.69 534 GLN A C 1
ATOM 4219 O O . GLN A 1 534 ? -9.211 15.742 5.258 1 93.69 534 GLN A O 1
ATOM 4224 N N . GLN A 1 535 ? -8.008 17.484 4.586 1 92.44 535 GLN A N 1
ATOM 4225 C CA . GLN A 1 535 ? -7.555 16.781 3.385 1 92.44 535 GLN A CA 1
ATOM 4226 C C . GLN A 1 535 ? -6.703 15.57 3.738 1 92.44 535 GLN A C 1
ATOM 4228 O O . GLN A 1 535 ? -6.824 14.516 3.113 1 92.44 535 GLN A O 1
ATOM 4233 N N . THR A 1 536 ? -5.848 15.688 4.668 1 93.56 536 THR A N 1
ATOM 4234 C CA . THR A 1 536 ? -4.996 14.594 5.117 1 93.56 536 THR A CA 1
ATOM 4235 C C . THR A 1 536 ? -5.832 13.461 5.715 1 93.56 536 THR A C 1
ATOM 4237 O O . THR A 1 536 ? -5.555 12.289 5.473 1 93.56 536 THR A O 1
ATOM 4240 N N . LEU A 1 537 ? -6.844 13.867 6.492 1 95.56 537 LEU A N 1
ATOM 4241 C CA . LEU A 1 537 ? -7.742 12.859 7.051 1 95.56 537 LEU A CA 1
ATOM 4242 C C . LEU A 1 537 ? -8.438 12.078 5.941 1 95.56 537 LEU A C 1
ATOM 4244 O O . LEU A 1 537 ? -8.531 10.852 6 1 95.56 537 LEU A O 1
ATOM 4248 N N . ALA A 1 538 ? -8.898 12.758 4.941 1 94.81 538 ALA A N 1
ATOM 4249 C CA . ALA A 1 538 ? -9.547 12.109 3.807 1 94.81 538 ALA A CA 1
ATOM 4250 C C . ALA A 1 538 ? -8.578 11.172 3.082 1 94.81 538 ALA A C 1
ATOM 4252 O O . ALA A 1 538 ? -8.938 10.047 2.742 1 94.81 538 ALA A O 1
ATOM 4253 N N . SER A 1 539 ? -7.422 11.672 2.854 1 94.44 539 SER A N 1
ATOM 4254 C CA . SER A 1 539 ? -6.402 10.859 2.189 1 94.44 539 SER A CA 1
ATOM 4255 C C . SER A 1 539 ? -6.027 9.648 3.027 1 94.44 539 SER A C 1
ATOM 4257 O O . SER A 1 539 ? -5.809 8.555 2.49 1 94.44 539 SER A O 1
ATOM 4259 N N . ALA A 1 540 ? -5.895 9.789 4.285 1 93.75 540 ALA A N 1
ATOM 4260 C CA . ALA A 1 540 ? -5.582 8.68 5.18 1 93.75 540 ALA A CA 1
ATOM 4261 C C . ALA A 1 540 ? -6.668 7.609 5.129 1 93.75 540 ALA A C 1
ATOM 4263 O O . ALA A 1 540 ? -6.371 6.414 5.121 1 93.75 540 ALA A O 1
ATOM 4264 N N . GLU A 1 541 ? -7.918 8.055 5.078 1 94.38 541 GLU A N 1
ATOM 4265 C CA . GLU A 1 541 ? -9.023 7.105 4.961 1 94.38 541 GLU A CA 1
ATOM 4266 C C . GLU A 1 541 ? -8.945 6.328 3.652 1 94.38 541 GLU A C 1
ATOM 4268 O O . GLU A 1 541 ? -9.172 5.117 3.629 1 94.38 541 GLU A O 1
ATOM 4273 N N . GLU A 1 542 ? -8.672 7.02 2.633 1 93.25 542 GLU A N 1
ATOM 4274 C CA . GLU A 1 542 ? -8.508 6.375 1.333 1 93.25 542 GLU A CA 1
ATOM 4275 C C . GLU A 1 542 ? -7.359 5.367 1.359 1 93.25 542 GLU A C 1
ATOM 4277 O O . GLU A 1 542 ? -7.512 4.234 0.895 1 93.25 542 GLU A O 1
ATOM 4282 N N . MET A 1 543 ? -6.25 5.754 1.903 1 93 543 MET A N 1
ATOM 4283 C CA . MET A 1 543 ? -5.082 4.879 2 1 93 543 MET A CA 1
ATOM 4284 C C . MET A 1 543 ? -5.398 3.648 2.844 1 93 543 MET A C 1
ATOM 4286 O O . MET A 1 543 ? -4.977 2.539 2.51 1 93 543 MET A O 1
ATOM 4290 N N . MET A 1 544 ? -6.137 3.906 3.938 1 93.81 544 MET A N 1
ATOM 4291 C CA . MET A 1 544 ? -6.527 2.801 4.805 1 93.81 544 MET A CA 1
ATOM 4292 C C . MET A 1 544 ? -7.391 1.796 4.047 1 93.81 544 MET A C 1
ATOM 4294 O O . MET A 1 544 ? -7.184 0.586 4.156 1 93.81 544 MET A O 1
ATOM 4298 N N . SER A 1 545 ? -8.344 2.256 3.289 1 94.38 545 SER A N 1
ATOM 4299 C CA . SER A 1 545 ? -9.227 1.403 2.5 1 94.38 545 SER A CA 1
ATOM 4300 C C . SER A 1 545 ? -8.438 0.585 1.481 1 94.38 545 SER A C 1
ATOM 4302 O O . SER A 1 545 ? -8.633 -0.625 1.363 1 94.38 545 SER A O 1
ATOM 4304 N N . VAL A 1 546 ? -7.559 1.265 0.784 1 91.94 546 VAL A N 1
ATOM 4305 C CA . VAL A 1 546 ? -6.734 0.602 -0.221 1 91.94 546 VAL A CA 1
ATOM 4306 C C . VAL A 1 546 ? -5.863 -0.46 0.445 1 91.94 546 VAL A C 1
ATOM 4308 O O . VAL A 1 546 ? -5.711 -1.565 -0.08 1 91.94 546 VAL A O 1
ATOM 4311 N N . SER A 1 547 ? -5.301 -0.175 1.6 1 91.94 547 SER A N 1
ATOM 4312 C CA . SER A 1 547 ? -4.43 -1.103 2.314 1 91.94 547 SER A CA 1
ATOM 4313 C C . SER A 1 547 ? -5.195 -2.34 2.77 1 91.94 547 SER A C 1
ATOM 4315 O O . SER A 1 547 ? -4.688 -3.459 2.68 1 91.94 547 SER A O 1
ATOM 4317 N N . TYR A 1 548 ? -6.441 -2.176 3.229 1 91.5 548 TYR A N 1
ATOM 4318 C CA . TYR A 1 548 ? -7.262 -3.312 3.633 1 91.5 548 TYR A CA 1
ATOM 4319 C C . TYR A 1 548 ? -7.598 -4.195 2.436 1 91.5 548 TYR A C 1
ATOM 4321 O O . TYR A 1 548 ? -7.527 -5.422 2.525 1 91.5 548 TYR A O 1
ATOM 4329 N N . ASP A 1 549 ? -7.898 -3.57 1.366 1 91.12 549 ASP A N 1
ATOM 4330 C CA . ASP A 1 549 ? -8.18 -4.312 0.141 1 91.12 549 ASP A CA 1
ATOM 4331 C C . ASP A 1 549 ? -6.957 -5.102 -0.317 1 91.12 549 ASP A C 1
ATOM 4333 O O . ASP A 1 549 ? -7.074 -6.258 -0.727 1 91.12 549 ASP A O 1
ATOM 4337 N N . GLN A 1 550 ? -5.836 -4.492 -0.191 1 88.06 550 GLN A N 1
ATOM 4338 C CA . GLN A 1 550 ? -4.594 -5.148 -0.579 1 88.06 550 GLN A CA 1
ATOM 4339 C C . GLN A 1 550 ? -4.301 -6.348 0.319 1 88.06 550 GLN A C 1
ATOM 4341 O O . GLN A 1 550 ? -3.818 -7.379 -0.152 1 88.06 550 GLN A O 1
ATOM 4346 N N . THR A 1 551 ? -4.578 -6.152 1.574 1 89.81 551 THR A N 1
ATOM 4347 C CA . THR A 1 551 ? -4.391 -7.27 2.49 1 89.81 551 THR A CA 1
ATOM 4348 C C . THR A 1 551 ? -5.27 -8.453 2.088 1 89.81 551 THR A C 1
ATOM 4350 O O . THR A 1 551 ? -4.812 -9.594 2.076 1 89.81 551 THR A O 1
ATOM 4353 N N . LYS A 1 552 ? -6.523 -8.219 1.727 1 90.38 552 LYS A N 1
ATOM 4354 C CA . LYS A 1 552 ? -7.441 -9.258 1.276 1 90.38 552 LYS A CA 1
ATOM 4355 C C . LYS A 1 552 ? -6.922 -9.938 0.01 1 90.38 552 LYS A C 1
ATOM 4357 O O . LYS A 1 552 ? -6.945 -11.164 -0.097 1 90.38 552 LYS A O 1
ATOM 4362 N N . GLN A 1 553 ? -6.441 -9.109 -0.908 1 86.44 553 GLN A N 1
ATOM 4363 C CA . GLN A 1 553 ? -5.918 -9.633 -2.166 1 86.44 553 GLN A CA 1
ATOM 4364 C C . GLN A 1 553 ? -4.684 -10.5 -1.93 1 86.44 553 GLN A C 1
ATOM 4366 O O . GLN A 1 553 ? -4.516 -11.539 -2.574 1 86.44 553 GLN A O 1
ATOM 4371 N N . MET A 1 554 ? -3.875 -10.125 -0.983 1 86.88 554 MET A N 1
ATOM 4372 C CA . MET A 1 554 ? -2.66 -10.883 -0.687 1 86.88 554 MET A CA 1
ATOM 4373 C C . MET A 1 554 ? -2.996 -12.203 -0.006 1 86.88 554 MET A C 1
ATOM 4375 O O . MET A 1 554 ? -2.326 -13.211 -0.237 1 86.88 554 MET A O 1
ATOM 4379 N N . ASN A 1 555 ? -4.031 -12.219 0.774 1 88.44 555 ASN A N 1
ATOM 4380 C CA . ASN A 1 555 ? -4.504 -13.469 1.356 1 88.44 555 ASN A CA 1
ATOM 4381 C C . ASN A 1 555 ? -5 -14.438 0.283 1 88.44 555 ASN A C 1
ATOM 4383 O O . ASN A 1 555 ? -4.734 -15.633 0.351 1 88.44 555 ASN A O 1
ATOM 4387 N N . ASP A 1 556 ? -5.645 -13.859 -0.689 1 85.81 556 ASP A N 1
ATOM 4388 C CA . ASP A 1 556 ? -6.098 -14.68 -1.811 1 85.81 556 ASP A CA 1
ATOM 4389 C C . ASP A 1 556 ? -4.914 -15.242 -2.592 1 85.81 556 ASP A C 1
ATOM 4391 O O . ASP A 1 556 ? -4.918 -16.422 -2.971 1 85.81 556 ASP A O 1
ATOM 4395 N N . LEU A 1 557 ? -3.902 -14.484 -2.734 1 82.44 557 LEU A N 1
ATOM 4396 C CA . LEU A 1 557 ? -2.699 -14.922 -3.438 1 82.44 557 LEU A CA 1
ATOM 4397 C C . LEU A 1 557 ? -1.977 -16.016 -2.652 1 82.44 557 LEU A C 1
ATOM 4399 O O . LEU A 1 557 ? -1.448 -16.953 -3.238 1 82.44 557 LEU A O 1
ATOM 4403 N N . TYR A 1 558 ? -1.943 -15.867 -1.368 1 87.12 558 TYR A N 1
ATOM 4404 C CA . TYR A 1 558 ? -1.371 -16.891 -0.504 1 87.12 558 TYR A CA 1
ATOM 4405 C C . TYR A 1 558 ? -2.084 -18.219 -0.697 1 87.12 558 TYR A C 1
ATOM 4407 O O . TYR A 1 558 ? -1.438 -19.266 -0.832 1 87.12 558 TYR A O 1
ATOM 4415 N N . ARG A 1 559 ? -3.426 -18.188 -0.812 1 86.5 559 ARG A N 1
ATOM 4416 C CA . ARG A 1 559 ? -4.219 -19.391 -1.032 1 86.5 559 ARG A CA 1
ATOM 4417 C C . ARG A 1 559 ? -3.936 -19.984 -2.406 1 86.5 559 ARG A C 1
ATOM 4419 O O . ARG A 1 559 ? -3.898 -21.219 -2.561 1 86.5 559 ARG A O 1
ATOM 4426 N N . VAL A 1 560 ? -3.74 -19.094 -3.35 1 82.94 560 VAL A N 1
ATOM 4427 C CA . VAL A 1 560 ? -3.377 -19.562 -4.684 1 82.94 560 VAL A CA 1
ATOM 4428 C C . VAL A 1 560 ? -2.025 -20.266 -4.633 1 82.94 560 VAL A C 1
ATOM 4430 O O . VAL A 1 560 ? -1.849 -21.328 -5.25 1 82.94 560 VAL A O 1
ATOM 4433 N N . GLY A 1 561 ? -1.059 -19.719 -3.863 1 83.94 561 GLY A N 1
ATOM 4434 C CA . GLY A 1 561 ? 0.224 -20.375 -3.666 1 83.94 561 GLY A CA 1
ATOM 4435 C C . GLY A 1 561 ? 0.1 -21.734 -3.023 1 83.94 561 GLY A C 1
ATOM 4436 O O . GLY A 1 561 ? 0.736 -22.703 -3.467 1 83.94 561 GLY A O 1
ATOM 4437 N N . GLU A 1 562 ? -0.793 -21.875 -2.1 1 86.44 562 GLU A N 1
ATOM 4438 C CA . GLU A 1 562 ? -1.057 -23.156 -1.448 1 86.44 562 GLU A CA 1
ATOM 4439 C C . GLU A 1 562 ? -1.633 -24.172 -2.434 1 86.44 562 GLU A C 1
ATOM 4441 O O . GLU A 1 562 ? -1.216 -25.328 -2.453 1 86.44 562 GLU A O 1
ATOM 4446 N N . ARG A 1 563 ? -2.512 -23.703 -3.195 1 85.06 563 ARG A N 1
ATOM 4447 C CA . ARG A 1 563 ? -3.139 -24.562 -4.188 1 85.06 563 ARG A CA 1
ATOM 4448 C C . ARG A 1 563 ? -2.113 -25.078 -5.199 1 85.06 563 ARG A C 1
ATOM 4450 O O . ARG A 1 563 ? -2.145 -26.234 -5.594 1 85.06 563 ARG A O 1
ATOM 4457 N N . LEU A 1 564 ? -1.199 -24.219 -5.625 1 84.19 564 LEU A N 1
ATOM 4458 C CA . LEU A 1 564 ? -0.148 -24.609 -6.562 1 84.19 564 LEU A CA 1
ATOM 4459 C C . LEU A 1 564 ? 0.78 -25.641 -5.941 1 84.19 564 LEU A C 1
ATOM 4461 O O . LEU A 1 564 ? 1.192 -26.594 -6.609 1 84.19 564 LEU A O 1
ATOM 4465 N N . ASN A 1 565 ? 1.06 -25.484 -4.711 1 87.19 565 ASN A N 1
ATOM 4466 C CA . ASN A 1 565 ? 1.875 -26.453 -3.996 1 87.19 565 ASN A CA 1
ATOM 4467 C C . ASN A 1 565 ? 1.174 -27.812 -3.902 1 87.19 565 ASN A C 1
ATOM 4469 O O . ASN A 1 565 ? 1.804 -28.844 -4.082 1 87.19 565 ASN A O 1
ATOM 4473 N N . GLU A 1 566 ? -0.125 -27.797 -3.689 1 87 566 GLU A N 1
ATOM 4474 C CA . GLU A 1 566 ? -0.904 -29.031 -3.635 1 87 566 GLU A CA 1
ATOM 4475 C C . GLU A 1 566 ? -0.92 -29.734 -4.988 1 87 566 GLU A C 1
ATOM 4477 O O . GLU A 1 566 ? -0.772 -30.953 -5.062 1 87 566 GLU A O 1
ATOM 4482 N N . LEU A 1 567 ? -1.08 -28.922 -5.973 1 81.69 567 LEU A N 1
ATOM 4483 C CA . LEU A 1 567 ? -1.063 -29.484 -7.32 1 81.69 567 LEU A CA 1
ATOM 4484 C C . LEU A 1 567 ? 0.297 -30.094 -7.641 1 81.69 567 LEU A C 1
ATOM 4486 O O . LEU A 1 567 ? 0.374 -31.172 -8.234 1 81.69 567 LEU A O 1
ATOM 4490 N N . SER A 1 568 ? 1.349 -29.391 -7.281 1 87.19 568 SER A N 1
ATOM 4491 C CA . SER A 1 568 ? 2.705 -29.891 -7.477 1 87.19 568 SER A CA 1
ATOM 4492 C C . SER A 1 568 ? 2.916 -31.219 -6.75 1 87.19 568 SER A C 1
ATOM 4494 O O . SER A 1 568 ? 3.498 -32.156 -7.309 1 87.19 568 SER A O 1
ATOM 4496 N N . GLN A 1 569 ? 2.422 -31.328 -5.586 1 85.75 569 GLN A N 1
ATOM 4497 C CA . GLN A 1 569 ? 2.559 -32.531 -4.801 1 85.75 569 GLN A CA 1
ATOM 4498 C C . GLN A 1 569 ? 1.765 -33.688 -5.426 1 85.75 569 GLN A C 1
ATOM 4500 O O . GLN A 1 569 ? 2.25 -34.812 -5.5 1 85.75 569 GLN A O 1
ATOM 4505 N N . SER A 1 570 ? 0.601 -33.344 -5.906 1 83.62 570 SER A N 1
ATOM 4506 C CA . SER A 1 570 ? -0.234 -34.375 -6.551 1 83.62 570 SER A CA 1
ATOM 4507 C C . SER A 1 570 ? 0.428 -34.906 -7.812 1 83.62 570 SER A C 1
ATOM 4509 O O . SER A 1 570 ? 0.478 -36.125 -8.023 1 83.62 570 SER A O 1
ATOM 4511 N N . LEU A 1 571 ? 0.985 -34.031 -8.602 1 83.06 571 LEU A N 1
ATOM 4512 C CA . LEU A 1 571 ? 1.678 -34.438 -9.82 1 83.06 571 LEU A CA 1
ATOM 4513 C C . LEU A 1 571 ? 2.947 -35.219 -9.492 1 83.06 571 LEU A C 1
ATOM 4515 O O . LEU A 1 571 ? 3.281 -36.188 -10.18 1 83.06 571 LEU A O 1
ATOM 4519 N N . SER A 1 572 ? 3.623 -34.75 -8.445 1 86.75 572 SER A N 1
ATOM 4520 C CA . SER A 1 572 ? 4.836 -35.438 -8.016 1 86.75 572 SER A CA 1
ATOM 4521 C C . SER A 1 572 ? 4.543 -36.875 -7.605 1 86.75 572 SER A C 1
ATOM 4523 O O . SER A 1 572 ? 5.293 -37.781 -7.953 1 86.75 572 SER A O 1
ATOM 4525 N N . THR A 1 573 ? 3.449 -37.125 -6.938 1 85.5 573 THR A N 1
ATOM 4526 C CA . THR A 1 573 ? 3.053 -38.469 -6.527 1 85.5 573 THR A CA 1
ATOM 4527 C C . THR A 1 573 ? 2.791 -39.344 -7.742 1 85.5 573 THR A C 1
ATOM 4529 O O . THR A 1 573 ? 3.162 -40.5 -7.758 1 85.5 573 THR A O 1
ATOM 4532 N N . LEU A 1 574 ? 2.26 -38.75 -8.766 1 80.31 574 LEU A N 1
ATOM 4533 C CA . LEU A 1 574 ? 1.978 -39.469 -9.992 1 80.31 574 LEU A CA 1
ATOM 4534 C C . LEU A 1 574 ? 3.266 -39.812 -10.734 1 80.31 574 LEU A C 1
ATOM 4536 O O . LEU A 1 574 ? 3.436 -40.938 -11.219 1 80.31 574 LEU A O 1
ATOM 4540 N N . THR A 1 575 ? 4.168 -38.844 -10.766 1 83.56 575 THR A N 1
ATOM 4541 C CA . THR A 1 575 ? 5.387 -39.031 -11.539 1 83.56 575 THR A CA 1
ATOM 4542 C C . THR A 1 575 ? 6.367 -39.938 -10.789 1 83.56 575 THR A C 1
ATOM 4544 O O . THR A 1 575 ? 7.172 -40.656 -11.414 1 83.56 575 THR A O 1
ATOM 4547 N N . THR A 1 576 ? 6.34 -39.906 -9.477 1 85.44 576 THR A N 1
ATOM 4548 C CA . THR A 1 576 ? 7.25 -40.719 -8.68 1 85.44 576 THR A CA 1
ATOM 4549 C C . THR A 1 576 ? 6.945 -42.219 -8.852 1 85.44 576 THR A C 1
ATOM 4551 O O . THR A 1 576 ? 7.816 -43.062 -8.641 1 85.44 576 THR A O 1
ATOM 4554 N N . ALA A 1 577 ? 5.734 -42.5 -9.305 1 82.5 577 ALA A N 1
ATOM 4555 C CA . ALA A 1 577 ? 5.352 -43.906 -9.562 1 82.5 577 ALA A CA 1
ATOM 4556 C C . ALA A 1 577 ? 6.074 -44.438 -10.789 1 82.5 577 ALA A C 1
ATOM 4558 O O . ALA A 1 577 ? 6.137 -45.656 -10.984 1 82.5 577 ALA A O 1
ATOM 4559 N N . PHE A 1 578 ? 6.645 -43.562 -11.547 1 85.19 578 PHE A N 1
ATOM 4560 C CA . PHE A 1 578 ? 7.34 -43.969 -12.758 1 85.19 578 PHE A CA 1
ATOM 4561 C C . PHE A 1 578 ? 8.844 -43.781 -12.609 1 85.19 578 PHE A C 1
ATOM 4563 O O . PHE A 1 578 ? 9.297 -42.75 -12.102 1 85.19 578 PHE A O 1
ATOM 4570 N N . LYS A 1 579 ? 9.594 -44.844 -12.82 1 87.44 579 LYS A N 1
ATOM 4571 C CA . LYS A 1 579 ? 11.055 -44.781 -12.797 1 87.44 579 LYS A CA 1
ATOM 4572 C C . LYS A 1 579 ? 11.609 -44.531 -14.195 1 87.44 579 LYS A C 1
ATOM 4574 O O . LYS A 1 579 ? 11.352 -45.312 -15.117 1 87.44 579 LYS A O 1
ATOM 4579 N N . LEU A 1 580 ? 12.391 -43.5 -14.406 1 81.19 580 LEU A N 1
ATOM 4580 C CA . LEU A 1 580 ? 12.969 -43.156 -15.695 1 81.19 580 LEU A CA 1
ATOM 4581 C C . LEU A 1 580 ? 14.43 -43.594 -15.773 1 81.19 580 LEU A C 1
ATOM 4583 O O . LEU A 1 580 ? 15.164 -43.5 -14.781 1 81.19 580 LEU A O 1
ATOM 4587 N N . MET B 1 1 ? 39.5 -106.562 -0.238 1 25.12 1 MET B N 1
ATOM 4588 C CA . MET B 1 1 ? 40.219 -105.938 -1.365 1 25.12 1 MET B CA 1
ATOM 4589 C C . MET B 1 1 ? 39.344 -105 -2.123 1 25.12 1 MET B C 1
ATOM 4591 O O . MET B 1 1 ? 39.688 -104.562 -3.23 1 25.12 1 MET B O 1
ATOM 4595 N N . ARG B 1 2 ? 38.156 -104.688 -1.532 1 28.14 2 ARG B N 1
ATOM 4596 C CA . ARG B 1 2 ? 36.906 -104.25 -2.156 1 28.14 2 ARG B CA 1
ATOM 4597 C C . ARG B 1 2 ? 37.031 -102.812 -2.643 1 28.14 2 ARG B C 1
ATOM 4599 O O . ARG B 1 2 ? 36.344 -102.375 -3.584 1 28.14 2 ARG B O 1
ATOM 4606 N N . ALA B 1 3 ? 37.688 -102 -1.812 1 32.66 3 ALA B N 1
ATOM 4607 C CA . ALA B 1 3 ? 37.188 -100.688 -1.53 1 32.66 3 ALA B CA 1
ATOM 4608 C C . ALA B 1 3 ? 37.594 -99.688 -2.621 1 32.66 3 ALA B C 1
ATOM 4610 O O . ALA B 1 3 ? 37.469 -98.438 -2.445 1 32.66 3 ALA B O 1
ATOM 4611 N N . GLN B 1 4 ? 38.156 -100.188 -3.688 1 23.52 4 GLN B N 1
ATOM 4612 C CA . GLN B 1 4 ? 39.031 -99.312 -4.457 1 23.52 4 GLN B CA 1
ATOM 4613 C C . GLN B 1 4 ? 38.188 -98.312 -5.254 1 23.52 4 GLN B C 1
ATOM 4615 O O . GLN B 1 4 ? 38.75 -97.438 -5.895 1 23.52 4 GLN B O 1
ATOM 4620 N N . MET B 1 5 ? 36.875 -98.625 -5.539 1 22.67 5 MET B N 1
ATOM 4621 C CA . MET B 1 5 ? 36.469 -98.188 -6.879 1 22.67 5 MET B CA 1
ATOM 4622 C C . MET B 1 5 ? 36.031 -96.75 -6.91 1 22.67 5 MET B C 1
ATOM 4624 O O . MET B 1 5 ? 35.281 -96.312 -7.77 1 22.67 5 MET B O 1
ATOM 4628 N N . LYS B 1 6 ? 36.125 -96 -5.648 1 34.25 6 LYS B N 1
ATOM 4629 C CA . LYS B 1 6 ? 35.25 -94.812 -5.57 1 34.25 6 LYS B CA 1
ATOM 4630 C C . LYS B 1 6 ? 35.688 -93.75 -6.551 1 34.25 6 LYS B C 1
ATOM 4632 O O . LYS B 1 6 ? 36.531 -92.875 -6.203 1 34.25 6 LYS B O 1
ATOM 4637 N N . GLN B 1 7 ? 36.125 -94.188 -7.801 1 26.72 7 GLN B N 1
ATOM 4638 C CA . GLN B 1 7 ? 36.719 -93.188 -8.656 1 26.72 7 GLN B CA 1
ATOM 4639 C C . GLN B 1 7 ? 35.719 -92.062 -8.977 1 26.72 7 GLN B C 1
ATOM 4641 O O . GLN B 1 7 ? 34.562 -92.375 -9.312 1 26.72 7 GLN B O 1
ATOM 4646 N N . PRO B 1 8 ? 35.969 -90.75 -8.547 1 31.55 8 PRO B N 1
ATOM 4647 C CA . PRO B 1 8 ? 35.094 -89.562 -8.562 1 31.55 8 PRO B CA 1
ATOM 4648 C C . PRO B 1 8 ? 34.656 -89.188 -9.969 1 31.55 8 PRO B C 1
ATOM 4650 O O . PRO B 1 8 ? 35.438 -89.188 -10.898 1 31.55 8 PRO B O 1
ATOM 4653 N N . LEU B 1 9 ? 33.5 -89.688 -10.469 1 26.66 9 LEU B N 1
ATOM 4654 C CA . LEU B 1 9 ? 32.906 -89.312 -11.727 1 26.66 9 LEU B CA 1
ATOM 4655 C C . LEU B 1 9 ? 32.688 -87.812 -11.766 1 26.66 9 LEU B C 1
ATOM 4657 O O . LEU B 1 9 ? 31.656 -87.312 -11.281 1 26.66 9 LEU B O 1
ATOM 4661 N N . LYS B 1 10 ? 33.719 -86.938 -11.266 1 30.33 10 LYS B N 1
ATOM 4662 C CA . LYS B 1 10 ? 33.562 -85.5 -11.141 1 30.33 10 LYS B CA 1
ATOM 4663 C C . LYS B 1 10 ? 32.906 -84.875 -12.383 1 30.33 10 LYS B C 1
ATOM 4665 O O . LYS B 1 10 ? 31.953 -84.125 -12.281 1 30.33 10 LYS B O 1
ATOM 4670 N N . ASN B 1 11 ? 33.75 -84.312 -13.07 1 26.45 11 ASN B N 1
ATOM 4671 C CA . ASN B 1 11 ? 33.594 -83 -13.641 1 26.45 11 ASN B CA 1
ATOM 4672 C C . ASN B 1 11 ? 32.875 -83.062 -14.984 1 26.45 11 ASN B C 1
ATOM 4674 O O . ASN B 1 11 ? 33.031 -82.188 -15.828 1 26.45 11 ASN B O 1
ATOM 4678 N N . ILE B 1 12 ? 32.188 -84 -15.422 1 26.52 12 ILE B N 1
ATOM 4679 C CA . ILE B 1 12 ? 31.734 -83.75 -16.797 1 26.52 12 ILE B CA 1
ATOM 4680 C C . ILE B 1 12 ? 30.781 -82.562 -16.812 1 26.52 12 ILE B C 1
ATOM 4682 O O . ILE B 1 12 ? 29.609 -82.688 -16.453 1 26.52 12 ILE B O 1
ATOM 4686 N N . LYS B 1 13 ? 31.25 -81.438 -16.312 1 35.34 13 LYS B N 1
ATOM 4687 C CA . LYS B 1 13 ? 30.5 -80.25 -16.641 1 35.34 13 LYS B CA 1
ATOM 4688 C C . LYS B 1 13 ? 30.125 -80.188 -18.109 1 35.34 13 LYS B C 1
ATOM 4690 O O . LYS B 1 13 ? 31 -80.188 -18.984 1 35.34 13 LYS B O 1
ATOM 4695 N N . THR B 1 14 ? 29.141 -80.938 -18.422 1 28.27 14 THR B N 1
ATOM 4696 C CA . THR B 1 14 ? 28.469 -80.875 -19.719 1 28.27 14 THR B CA 1
ATOM 4697 C C . THR B 1 14 ? 28.25 -79.438 -20.156 1 28.27 14 THR B C 1
ATOM 4699 O O . THR B 1 14 ? 27.484 -78.688 -19.516 1 28.27 14 THR B O 1
ATOM 4702 N N . HIS B 1 15 ? 29.297 -78.688 -20.516 1 32.25 15 HIS B N 1
ATOM 4703 C CA . HIS B 1 15 ? 29.172 -77.438 -21.266 1 32.25 15 HIS B CA 1
ATOM 4704 C C . HIS B 1 15 ? 28.25 -77.625 -22.469 1 32.25 15 HIS B C 1
ATOM 4706 O O . HIS B 1 15 ? 28.672 -78.062 -23.516 1 32.25 15 HIS B O 1
ATOM 4712 N N . ILE B 1 16 ? 27.078 -78 -22.344 1 30.23 16 ILE B N 1
ATOM 4713 C CA . ILE B 1 16 ? 26.094 -77.812 -23.406 1 30.23 16 ILE B CA 1
ATOM 4714 C C . ILE B 1 16 ? 26.031 -76.312 -23.734 1 30.23 16 ILE B C 1
ATOM 4716 O O . ILE B 1 16 ? 25.484 -75.5 -22.953 1 30.23 16 ILE B O 1
ATOM 4720 N N . GLY B 1 17 ? 27.125 -75.688 -24.062 1 33.59 17 GLY B N 1
ATOM 4721 C CA . GLY B 1 17 ? 27.078 -74.375 -24.641 1 33.59 17 GLY B CA 1
ATOM 4722 C C . GLY B 1 17 ? 25.922 -74.188 -25.594 1 33.59 17 GLY B C 1
ATOM 4723 O O . GLY B 1 17 ? 25.703 -75 -26.5 1 33.59 17 GLY B O 1
ATOM 4724 N N . THR B 1 18 ? 24.844 -73.625 -25.109 1 35.5 18 THR B N 1
ATOM 4725 C CA . THR B 1 18 ? 23.781 -73.062 -25.938 1 35.5 18 THR B CA 1
ATOM 4726 C C . THR B 1 18 ? 24.359 -72.375 -27.172 1 35.5 18 THR B C 1
ATOM 4728 O O . THR B 1 18 ? 25.141 -71.438 -27.047 1 35.5 18 THR B O 1
ATOM 4731 N N . PHE B 1 19 ? 24.781 -73 -28.172 1 34.16 19 PHE B N 1
ATOM 4732 C CA . PHE B 1 19 ? 25.125 -72.375 -29.469 1 34.16 19 PHE B CA 1
ATOM 4733 C C . PHE B 1 19 ? 24.188 -71.25 -29.812 1 34.16 19 PHE B C 1
ATOM 4735 O O . PHE B 1 19 ? 23.031 -71.5 -30.172 1 34.16 19 PHE B O 1
ATOM 4742 N N . HIS B 1 20 ? 24.25 -70.25 -29.125 1 42.56 20 HIS B N 1
ATOM 4743 C CA . HIS B 1 20 ? 23.703 -69 -29.641 1 42.56 20 HIS B CA 1
ATOM 4744 C C . HIS B 1 20 ? 24.172 -68.688 -31.078 1 42.56 20 HIS B C 1
ATOM 4746 O O . HIS B 1 20 ? 25.25 -68.188 -31.281 1 42.56 20 HIS B O 1
ATOM 4752 N N . ALA B 1 21 ? 24.031 -69.562 -31.906 1 45.94 21 ALA B N 1
ATOM 4753 C CA . ALA B 1 21 ? 24.375 -69.25 -33.281 1 45.94 21 ALA B CA 1
ATOM 4754 C C . ALA B 1 21 ? 23.812 -67.875 -33.688 1 45.94 21 ALA B C 1
ATOM 4756 O O . ALA B 1 21 ? 22.594 -67.75 -33.844 1 45.94 21 ALA B O 1
ATOM 4757 N N . GLN B 1 22 ? 24.469 -66.875 -33.312 1 49.78 22 GLN B N 1
ATOM 4758 C CA . GLN B 1 22 ? 24.234 -65.562 -33.938 1 49.78 22 GLN B CA 1
ATOM 4759 C C . GLN B 1 22 ? 24.016 -65.75 -35.438 1 49.78 22 GLN B C 1
ATOM 4761 O O . GLN B 1 22 ? 24.938 -66.125 -36.188 1 49.78 22 GLN B O 1
ATOM 4766 N N . LEU B 1 23 ? 22.844 -66.062 -35.812 1 55.09 23 LEU B N 1
ATOM 4767 C CA . LEU B 1 23 ? 22.531 -66.125 -37.219 1 55.09 23 LEU B CA 1
ATOM 4768 C C . LEU B 1 23 ? 23.156 -65 -37.969 1 55.09 23 LEU B C 1
ATOM 4770 O O . LEU B 1 23 ? 23.141 -63.844 -37.5 1 55.09 23 LEU B O 1
ATOM 4774 N N . SER B 1 24 ? 24.031 -65.188 -38.812 1 63.06 24 SER B N 1
ATOM 4775 C CA . SER B 1 24 ? 24.609 -64.188 -39.688 1 63.06 24 SER B CA 1
ATOM 4776 C C . SER B 1 24 ? 23.578 -63.156 -40.094 1 63.06 24 SER B C 1
ATOM 4778 O O . SER B 1 24 ? 22.375 -63.469 -40.188 1 63.06 24 SER B O 1
ATOM 4780 N N . PRO B 1 25 ? 23.938 -61.875 -39.969 1 66.56 25 PRO B N 1
ATOM 4781 C CA . PRO B 1 25 ? 23.016 -60.812 -40.344 1 66.56 25 PRO B CA 1
ATOM 4782 C C . PRO B 1 25 ? 22.281 -61.094 -41.656 1 66.56 25 PRO B C 1
ATOM 4784 O O . PRO B 1 25 ? 21.109 -60.688 -41.812 1 66.56 25 PRO B O 1
ATOM 4787 N N . LYS B 1 26 ? 22.938 -61.781 -42.531 1 69.69 26 LYS B N 1
ATOM 4788 C CA . LYS B 1 26 ? 22.281 -62.125 -43.812 1 69.69 26 LYS B CA 1
ATOM 4789 C C . LYS B 1 26 ? 21.156 -63.125 -43.625 1 69.69 26 LYS B C 1
ATOM 4791 O O . LYS B 1 26 ? 20.078 -63 -44.188 1 69.69 26 LYS B O 1
ATOM 4796 N N . VAL B 1 27 ? 21.359 -64 -42.75 1 66.12 27 VAL B N 1
ATOM 4797 C CA . VAL B 1 27 ? 20.344 -65.062 -42.5 1 66.12 27 VAL B CA 1
ATOM 4798 C C . VAL B 1 27 ? 19.188 -64.438 -41.719 1 66.12 27 VAL B C 1
ATOM 4800 O O . VAL B 1 27 ? 18.016 -64.688 -42 1 66.12 27 VAL B O 1
ATOM 4803 N N . LYS B 1 28 ? 19.656 -63.531 -40.906 1 71.25 28 LYS B N 1
ATOM 4804 C CA . LYS B 1 28 ? 18.625 -62.844 -40.125 1 71.25 28 LYS B CA 1
ATOM 4805 C C . LYS B 1 28 ? 17.719 -62 -41.031 1 71.25 28 LYS B C 1
ATOM 4807 O O . LYS B 1 28 ? 16.5 -62 -40.844 1 71.25 28 LYS B O 1
ATOM 4812 N N . LYS B 1 29 ? 18.297 -61.375 -41.875 1 73.88 29 LYS B N 1
ATOM 4813 C CA . LYS B 1 29 ? 17.531 -60.562 -42.812 1 73.88 29 LYS B CA 1
ATOM 4814 C C . LYS B 1 29 ? 16.625 -61.438 -43.688 1 73.88 29 LYS B C 1
ATOM 4816 O O . LYS B 1 29 ? 15.5 -61.031 -44 1 73.88 29 LYS B O 1
ATOM 4821 N N . TRP B 1 30 ? 17.125 -62.531 -44 1 72.88 30 TRP B N 1
ATOM 4822 C CA . TRP B 1 30 ? 16.344 -63.438 -44.875 1 72.88 30 TRP B CA 1
ATOM 4823 C C . TRP B 1 30 ? 15.172 -64 -44.094 1 72.88 30 TRP B C 1
ATOM 4825 O O . TRP B 1 30 ? 14.062 -64.125 -44.625 1 72.88 30 TRP B O 1
ATOM 4835 N N . LEU B 1 31 ? 15.352 -64.312 -42.844 1 71.75 31 LEU B N 1
ATOM 4836 C CA . LEU B 1 31 ? 14.305 -64.938 -42.031 1 71.75 31 LEU B CA 1
ATOM 4837 C C . LEU B 1 31 ? 13.203 -63.906 -41.719 1 71.75 31 LEU B C 1
ATOM 4839 O O . LEU B 1 31 ? 12.031 -64.25 -41.594 1 71.75 31 LEU B O 1
ATOM 4843 N N . LEU B 1 32 ? 13.594 -62.75 -41.75 1 73.38 32 LEU B N 1
ATOM 4844 C CA . LEU B 1 32 ? 12.633 -61.688 -41.438 1 73.38 32 LEU B CA 1
ATOM 4845 C C . LEU B 1 32 ? 11.711 -61.438 -42.625 1 73.38 32 LEU B C 1
ATOM 4847 O O . LEU B 1 32 ? 10.672 -60.781 -42.469 1 73.38 32 LEU B O 1
ATOM 4851 N N . LYS B 1 33 ? 12 -62.094 -43.719 1 74.12 33 LYS B N 1
ATOM 4852 C CA . LYS B 1 33 ? 11.148 -61.938 -44.875 1 74.12 33 LYS B CA 1
ATOM 4853 C C . LYS B 1 33 ? 10.102 -63.031 -44.969 1 74.12 33 LYS B C 1
ATOM 4855 O O . LYS B 1 33 ? 9.133 -62.938 -45.719 1 74.12 33 LYS B O 1
ATOM 4860 N N . ILE B 1 34 ? 10.328 -64 -44.062 1 75.94 34 ILE B N 1
ATOM 4861 C CA . ILE B 1 34 ? 9.406 -65.125 -44.156 1 75.94 34 ILE B CA 1
ATOM 4862 C C . ILE B 1 34 ? 8.422 -65.062 -43 1 75.94 34 ILE B C 1
ATOM 4864 O O . ILE B 1 34 ? 8.828 -65.062 -41.812 1 75.94 34 ILE B O 1
ATOM 4868 N N . SER B 1 35 ? 7.16 -65.062 -43.375 1 75.88 35 SER B N 1
ATOM 4869 C CA . SER B 1 35 ? 6.109 -65 -42.375 1 75.88 35 SER B CA 1
ATOM 4870 C C . SER B 1 35 ? 6.102 -66.312 -41.5 1 75.88 35 SER B C 1
ATOM 4872 O O . SER B 1 35 ? 6.723 -67.312 -41.875 1 75.88 35 SER B O 1
ATOM 4874 N N . LEU B 1 36 ? 5.625 -66.188 -40.344 1 76.31 36 LEU B N 1
ATOM 4875 C CA . LEU B 1 36 ? 5.496 -67.375 -39.469 1 76.31 36 LEU B CA 1
ATOM 4876 C C . LEU B 1 36 ? 4.762 -68.5 -40.156 1 76.31 36 LEU B C 1
ATOM 4878 O O . LEU B 1 36 ? 5.148 -69.688 -40.031 1 76.31 36 LEU B O 1
ATOM 4882 N N . GLN B 1 37 ? 3.795 -68.125 -40.875 1 76.12 37 GLN B N 1
ATOM 4883 C CA . GLN B 1 37 ? 3.025 -69.125 -41.594 1 76.12 37 GLN B CA 1
ATOM 4884 C C . GLN B 1 37 ? 3.91 -69.875 -42.594 1 76.12 37 GLN B C 1
ATOM 4886 O O . GLN B 1 37 ? 3.896 -71.125 -42.625 1 76.12 37 GLN B O 1
ATOM 4891 N N . ASN B 1 38 ? 4.66 -69.062 -43.344 1 80.19 38 ASN B N 1
ATOM 4892 C CA . ASN B 1 38 ? 5.508 -69.688 -44.344 1 80.19 38 ASN B CA 1
ATOM 4893 C C . ASN B 1 38 ? 6.633 -70.5 -43.719 1 80.19 38 ASN B C 1
ATOM 4895 O O . ASN B 1 38 ? 7.016 -71.562 -44.25 1 80.19 38 ASN B O 1
ATOM 4899 N N . ARG B 1 39 ? 7.023 -70.125 -42.688 1 78.25 39 ARG B N 1
ATOM 4900 C CA . ARG B 1 39 ? 8.078 -70.875 -42 1 78.25 39 ARG B CA 1
ATOM 4901 C C . ARG B 1 39 ? 7.559 -72.188 -41.531 1 78.25 39 ARG B C 1
ATOM 4903 O O . ARG B 1 39 ? 8.25 -73.25 -41.656 1 78.25 39 ARG B O 1
ATOM 4910 N N . LEU B 1 40 ? 6.344 -72.188 -41.031 1 79.88 40 LEU B N 1
ATOM 4911 C CA . LEU B 1 40 ? 5.738 -73.375 -40.562 1 79.88 40 LEU B CA 1
ATOM 4912 C C . LEU B 1 40 ? 5.426 -74.312 -41.75 1 79.88 40 LEU B C 1
ATOM 4914 O O . LEU B 1 40 ? 5.629 -75.562 -41.656 1 79.88 40 LEU B O 1
ATOM 4918 N N . PHE B 1 41 ? 5.035 -73.688 -42.781 1 81.19 41 PHE B N 1
ATOM 4919 C CA . PHE B 1 41 ? 4.766 -74.5 -43.969 1 81.19 41 PHE B CA 1
ATOM 4920 C C . PHE B 1 41 ? 6.027 -75.188 -44.469 1 81.19 41 PHE B C 1
ATOM 4922 O O . PHE B 1 41 ? 6.012 -76.375 -44.719 1 81.19 41 PHE B O 1
ATOM 4929 N N . ILE B 1 42 ? 7.07 -74.5 -44.531 1 80.75 42 ILE B N 1
ATOM 4930 C CA . ILE B 1 42 ? 8.32 -75 -45.062 1 80.75 42 ILE B CA 1
ATOM 4931 C C . ILE B 1 42 ? 8.82 -76.125 -44.156 1 80.75 42 ILE B C 1
ATOM 4933 O O . ILE B 1 42 ? 9.211 -77.188 -44.625 1 80.75 42 ILE B O 1
ATOM 4937 N N . LEU B 1 43 ? 8.703 -75.938 -42.938 1 79.38 43 LEU B N 1
ATOM 4938 C CA . LEU B 1 43 ? 9.219 -76.875 -42 1 79.38 43 LEU B CA 1
ATOM 4939 C C . LEU B 1 43 ? 8.352 -78.125 -42 1 79.38 43 LEU B C 1
ATOM 4941 O O . LEU B 1 43 ? 8.867 -79.25 -42.062 1 79.38 43 LEU B O 1
ATOM 4945 N N . PHE B 1 44 ? 7.051 -77.875 -41.969 1 80.75 44 PHE B N 1
ATOM 4946 C CA . PHE B 1 44 ? 6.121 -79 -41.906 1 80.75 44 PHE B CA 1
ATOM 4947 C C . PHE B 1 44 ? 6.113 -79.812 -43.188 1 80.75 44 PHE B C 1
ATOM 4949 O O . PHE B 1 44 ? 6.141 -81.062 -43.156 1 80.75 44 PHE B O 1
ATOM 4956 N N . PHE B 1 45 ? 6.184 -79.125 -44.25 1 83.69 45 PHE B N 1
ATOM 4957 C CA . PHE B 1 45 ? 6.141 -79.812 -45.531 1 83.69 45 PHE B CA 1
ATOM 4958 C C . PHE B 1 45 ? 7.43 -80.562 -45.781 1 83.69 45 PHE B C 1
ATOM 4960 O O . PHE B 1 45 ? 7.402 -81.688 -46.312 1 83.69 45 PHE B O 1
ATOM 4967 N N . SER B 1 46 ? 8.469 -80.062 -45.344 1 82.31 46 SER B N 1
ATOM 4968 C CA . SER B 1 46 ? 9.75 -80.75 -45.562 1 82.31 46 SER B CA 1
ATOM 4969 C C . SER B 1 46 ? 9.812 -82.062 -44.781 1 82.31 46 SER B C 1
ATOM 4971 O O . SER B 1 46 ? 10.188 -83.062 -45.344 1 82.31 46 SER B O 1
ATOM 4973 N N . VAL B 1 47 ? 9.297 -82 -43.594 1 82.31 47 VAL B N 1
ATOM 4974 C CA . VAL B 1 47 ? 9.375 -83.188 -42.781 1 82.31 47 VAL B CA 1
ATOM 4975 C C . VAL B 1 47 ? 8.352 -84.25 -43.25 1 82.31 47 VAL B C 1
ATOM 4977 O O . VAL B 1 47 ? 8.648 -85.438 -43.344 1 82.31 47 VAL B O 1
ATOM 4980 N N . LEU B 1 48 ? 7.195 -83.75 -43.594 1 84.94 48 LEU B N 1
ATOM 4981 C CA . LEU B 1 48 ? 6.113 -84.625 -44 1 84.94 48 LEU B CA 1
ATOM 4982 C C . LEU B 1 48 ? 6.438 -85.312 -45.312 1 84.94 48 LEU B C 1
ATOM 4984 O O . LEU B 1 48 ? 6.348 -86.5 -45.438 1 84.94 48 LEU B O 1
ATOM 4988 N N . ILE B 1 49 ? 6.898 -84.562 -46.281 1 84.25 49 ILE B N 1
ATOM 4989 C CA . ILE B 1 49 ? 7.172 -85.125 -47.625 1 84.25 49 ILE B CA 1
ATOM 4990 C C . ILE B 1 49 ? 8.391 -86 -47.562 1 84.25 49 ILE B C 1
ATOM 4992 O O . ILE B 1 49 ? 8.383 -87.125 -48.156 1 84.25 49 ILE B O 1
ATOM 4996 N N . THR B 1 50 ? 9.383 -85.688 -46.844 1 82.62 50 THR B N 1
ATOM 4997 C CA . THR B 1 50 ? 10.594 -86.5 -46.75 1 82.62 50 THR B CA 1
ATOM 4998 C C . THR B 1 50 ? 10.312 -87.812 -46.062 1 82.62 50 THR B C 1
ATOM 5000 O O . THR B 1 50 ? 10.75 -88.875 -46.531 1 82.62 50 THR B O 1
ATOM 5003 N N . SER B 1 51 ? 9.492 -87.75 -45.094 1 83.88 51 SER B N 1
ATOM 5004 C CA . SER B 1 51 ? 9.211 -89 -44.312 1 83.88 51 SER B CA 1
ATOM 5005 C C . SER B 1 51 ? 8.328 -89.938 -45.125 1 83.88 51 SER B C 1
ATOM 5007 O O . SER B 1 51 ? 8.602 -91.125 -45.188 1 83.88 51 SER B O 1
ATOM 5009 N N . LEU B 1 52 ? 7.332 -89.375 -45.75 1 85.06 52 LEU B N 1
ATOM 5010 C CA . LEU B 1 52 ? 6.41 -90.25 -46.531 1 85.06 52 LEU B CA 1
ATOM 5011 C C . LEU B 1 52 ? 7.094 -90.812 -47.75 1 85.06 52 LEU B C 1
ATOM 5013 O O . LEU B 1 52 ? 6.848 -91.938 -48.156 1 85.06 52 LEU B O 1
ATOM 5017 N N . SER B 1 53 ? 8.062 -90.062 -48.344 1 83.38 53 SER B N 1
ATOM 5018 C CA . SER B 1 53 ? 8.797 -90.5 -49.5 1 83.38 53 SER B CA 1
ATOM 5019 C C . SER B 1 53 ? 9.766 -91.625 -49.156 1 83.38 53 SER B C 1
ATOM 5021 O O . SER B 1 53 ? 9.891 -92.625 -49.906 1 83.38 53 SER B O 1
ATOM 5023 N N . ILE B 1 54 ? 10.305 -91.562 -48.094 1 83.06 54 ILE B N 1
ATOM 5024 C CA . ILE B 1 54 ? 11.266 -92.562 -47.688 1 83.06 54 ILE B CA 1
ATOM 5025 C C . ILE B 1 54 ? 10.539 -93.875 -47.406 1 83.06 54 ILE B C 1
ATOM 5027 O O . ILE B 1 54 ? 10.945 -94.938 -47.875 1 83.06 54 ILE B O 1
ATOM 5031 N N . VAL B 1 55 ? 9.414 -93.75 -46.719 1 81.12 55 VAL B N 1
ATOM 5032 C CA . VAL B 1 55 ? 8.648 -94.938 -46.375 1 81.12 55 VAL B CA 1
ATOM 5033 C C . VAL B 1 55 ? 8.062 -95.5 -47.656 1 81.12 55 VAL B C 1
ATOM 5035 O O . VAL B 1 55 ? 8.102 -96.75 -47.844 1 81.12 55 VAL B O 1
ATOM 5038 N N . GLY B 1 56 ? 7.66 -94.688 -48.562 1 80.31 56 GLY B N 1
ATOM 5039 C CA . GLY B 1 56 ? 7.113 -95.188 -49.812 1 80.31 56 GLY B CA 1
ATOM 5040 C C . GLY B 1 56 ? 8.148 -95.812 -50.719 1 80.31 56 GLY B C 1
ATOM 5041 O O . GLY B 1 56 ? 7.891 -96.875 -51.312 1 80.31 56 GLY B O 1
ATOM 5042 N N . MET B 1 57 ? 9.312 -95.312 -50.656 1 82.94 57 MET B N 1
ATOM 5043 C CA . MET B 1 57 ? 10.391 -95.812 -51.5 1 82.94 57 MET B CA 1
ATOM 5044 C C . MET B 1 57 ? 10.891 -97.188 -50.969 1 82.94 57 MET B C 1
ATOM 5046 O O . MET B 1 57 ? 11.133 -98.125 -51.719 1 82.94 57 MET B O 1
ATOM 5050 N N . ILE B 1 58 ? 10.961 -97.25 -49.781 1 81.38 58 ILE B N 1
ATOM 5051 C CA . ILE B 1 58 ? 11.414 -98.5 -49.156 1 81.38 58 ILE B CA 1
ATOM 5052 C C . ILE B 1 58 ? 10.383 -99.625 -49.406 1 81.38 58 ILE B C 1
ATOM 5054 O O . ILE B 1 58 ? 10.742 -100.688 -49.781 1 81.38 58 ILE B O 1
ATOM 5058 N N . ALA B 1 59 ? 9.141 -99.188 -49.312 1 80.06 59 ALA B N 1
ATOM 5059 C CA . ALA B 1 59 ? 8.062 -100.188 -49.531 1 80.06 59 ALA B CA 1
ATOM 5060 C C . ALA B 1 59 ? 8.039 -100.625 -51 1 80.06 59 ALA B C 1
ATOM 5062 O O . ALA B 1 59 ? 7.918 -101.812 -51.25 1 80.06 59 ALA B O 1
ATOM 5063 N N . TYR B 1 60 ? 8.312 -99.75 -51.812 1 81.62 60 TYR B N 1
ATOM 5064 C CA . TYR B 1 60 ? 8.312 -100.062 -53.25 1 81.62 60 TYR B CA 1
ATOM 5065 C C . TYR B 1 60 ? 9.469 -100.938 -53.594 1 81.62 60 TYR B C 1
ATOM 5067 O O . TYR B 1 60 ? 9.281 -102 -54.281 1 81.62 60 TYR B O 1
ATOM 5075 N N . HIS B 1 61 ? 10.586 -100.688 -53.156 1 82.5 61 HIS B N 1
ATOM 5076 C CA . HIS B 1 61 ? 11.781 -101.438 -53.5 1 82.5 61 HIS B CA 1
ATOM 5077 C C . HIS B 1 61 ? 11.727 -102.875 -52.875 1 82.5 61 HIS B C 1
ATOM 5079 O O . HIS B 1 61 ? 12.039 -103.812 -53.562 1 82.5 61 HIS B O 1
ATOM 5085 N N . GLN B 1 62 ? 11.242 -102.938 -51.75 1 80.19 62 GLN B N 1
ATOM 5086 C CA . GLN B 1 62 ? 11.188 -104.25 -51.062 1 80.19 62 GLN B CA 1
ATOM 5087 C C . GLN B 1 62 ? 10.117 -105.125 -51.688 1 80.19 62 GLN B C 1
ATOM 5089 O O . GLN B 1 62 ? 10.328 -106.312 -51.875 1 80.19 62 GLN B O 1
ATOM 5094 N N . ALA B 1 63 ? 9.031 -104.562 -52.062 1 79.19 63 ALA B N 1
ATOM 5095 C CA . ALA B 1 63 ? 7.945 -105.312 -52.719 1 79.19 63 ALA B CA 1
ATOM 5096 C C . ALA B 1 63 ? 8.344 -105.812 -54.094 1 79.19 63 ALA B C 1
ATOM 5098 O O . ALA B 1 63 ? 8.062 -106.938 -54.5 1 79.19 63 ALA B O 1
ATOM 5099 N N . LYS B 1 64 ? 9.062 -105.062 -54.75 1 82.69 64 LYS B N 1
ATOM 5100 C CA . LYS B 1 64 ? 9.516 -105.375 -56.094 1 82.69 64 LYS B CA 1
ATOM 5101 C C . LYS B 1 64 ? 10.531 -106.5 -56.062 1 82.69 64 LYS B C 1
ATOM 5103 O O . LYS B 1 64 ? 10.406 -107.5 -56.812 1 82.69 64 LYS B O 1
ATOM 5108 N N . GLU B 1 65 ? 11.398 -106.438 -55.219 1 82.5 65 GLU B N 1
ATOM 5109 C CA . GLU B 1 65 ? 12.438 -107.438 -55.125 1 82.5 65 GLU B CA 1
ATOM 5110 C C . GLU B 1 65 ? 11.844 -108.812 -54.75 1 82.5 65 GLU B C 1
ATOM 5112 O O . GLU B 1 65 ? 12.195 -109.812 -55.344 1 82.5 65 GLU B O 1
ATOM 5117 N N . ALA B 1 66 ? 10.945 -108.688 -53.844 1 76.75 66 ALA B N 1
ATOM 5118 C CA . ALA B 1 66 ? 10.328 -109.938 -53.375 1 76.75 66 ALA B CA 1
ATOM 5119 C C . ALA B 1 66 ? 9.508 -110.562 -54.5 1 76.75 66 ALA B C 1
ATOM 5121 O O . ALA B 1 66 ? 9.57 -111.812 -54.719 1 76.75 66 ALA B O 1
ATOM 5122 N N . THR B 1 67 ? 8.859 -109.875 -55.344 1 78.56 67 THR B N 1
ATOM 5123 C CA . THR B 1 67 ? 8 -110.375 -56.406 1 78.56 67 THR B CA 1
ATOM 5124 C C . THR B 1 67 ? 8.836 -110.875 -57.562 1 78.56 67 THR B C 1
ATOM 5126 O O . THR B 1 67 ? 8.578 -112 -58.062 1 78.56 67 THR B O 1
ATOM 5129 N N . VAL B 1 68 ? 9.859 -110.188 -57.906 1 82.75 68 VAL B N 1
ATOM 5130 C CA . VAL B 1 68 ? 10.711 -110.625 -59.031 1 82.75 68 VAL B CA 1
ATOM 5131 C C . VAL B 1 68 ? 11.422 -111.938 -58.688 1 82.75 68 VAL B C 1
ATOM 5133 O O . VAL B 1 68 ? 11.445 -112.812 -59.5 1 82.75 68 VAL B O 1
ATOM 5136 N N . LYS B 1 69 ? 11.867 -112 -57.531 1 82.75 69 LYS B N 1
ATOM 5137 C CA . LYS B 1 69 ? 12.578 -113.25 -57.125 1 82.75 69 LYS B CA 1
ATOM 5138 C C . LYS B 1 69 ? 11.641 -114.438 -57.125 1 82.75 69 LYS B C 1
ATOM 5140 O O . LYS B 1 69 ? 12.008 -115.5 -57.562 1 82.75 69 LYS B O 1
ATOM 5145 N N . ALA B 1 70 ? 10.469 -114.125 -56.656 1 79 70 ALA B N 1
ATOM 5146 C CA . ALA B 1 70 ? 9.484 -115.25 -56.594 1 79 70 ALA B CA 1
ATOM 5147 C C . ALA B 1 70 ? 9.141 -115.75 -58 1 79 70 ALA B C 1
ATOM 5149 O O . ALA B 1 70 ? 9.07 -116.938 -58.219 1 79 70 ALA B O 1
ATOM 5150 N N . ILE B 1 71 ? 9.023 -114.875 -58.906 1 83.19 71 ILE B N 1
ATOM 5151 C CA . ILE B 1 71 ? 8.633 -115.25 -60.281 1 83.19 71 ILE B CA 1
ATOM 5152 C C . ILE B 1 71 ? 9.82 -115.875 -61 1 83.19 71 ILE B C 1
ATOM 5154 O O . ILE B 1 71 ? 9.648 -116.812 -61.719 1 83.19 71 ILE B O 1
ATOM 5158 N N . GLU B 1 72 ? 10.961 -115.438 -60.781 1 87.56 72 GLU B N 1
ATOM 5159 C CA . GLU B 1 72 ? 12.164 -116 -61.344 1 87.56 72 GLU B CA 1
ATOM 5160 C C . GLU B 1 72 ? 12.312 -117.5 -60.938 1 87.56 72 GLU B C 1
ATOM 5162 O O . GLU B 1 72 ? 12.547 -118.375 -61.781 1 87.56 72 GLU B O 1
ATOM 5167 N N . ASN B 1 73 ? 12.109 -117.688 -59.688 1 84.62 73 ASN B N 1
ATOM 5168 C CA . ASN B 1 73 ? 12.219 -119 -59.188 1 84.62 73 ASN B CA 1
ATOM 5169 C C . ASN B 1 73 ? 11.156 -119.938 -59.781 1 84.62 73 ASN B C 1
ATOM 5171 O O . ASN B 1 73 ? 11.445 -121.062 -60.156 1 84.62 73 ASN B O 1
ATOM 5175 N N . ARG B 1 74 ? 10.039 -119.375 -59.969 1 83.44 74 ARG B N 1
ATOM 5176 C CA . ARG B 1 74 ? 8.93 -120.125 -60.531 1 83.44 74 ARG B CA 1
ATOM 5177 C C . ARG B 1 74 ? 9.195 -120.5 -62 1 83.44 74 ARG B C 1
ATOM 5179 O O . ARG B 1 74 ? 9.023 -121.625 -62.406 1 83.44 74 ARG B O 1
ATOM 5186 N N . LEU B 1 75 ? 9.672 -119.625 -62.781 1 88.5 75 LEU B N 1
ATOM 5187 C CA . LEU B 1 75 ? 9.906 -119.875 -64.188 1 88.5 75 LEU B CA 1
ATOM 5188 C C . LEU B 1 75 ? 11.07 -120.812 -64.438 1 88.5 75 LEU B C 1
ATOM 5190 O O . LEU B 1 75 ? 11.016 -121.688 -65.312 1 88.5 75 LEU B O 1
ATOM 5194 N N . GLU B 1 76 ? 12.031 -120.625 -63.656 1 90.06 76 GLU B N 1
ATOM 5195 C CA . GLU B 1 76 ? 13.156 -121.562 -63.75 1 90.06 76 GLU B CA 1
ATOM 5196 C C . GLU B 1 76 ? 12.711 -123 -63.469 1 90.06 76 GLU B C 1
ATOM 5198 O O . GLU B 1 76 ? 13.141 -123.938 -64.125 1 90.06 76 GLU B O 1
ATOM 5203 N N . ARG B 1 77 ? 11.867 -123.062 -62.562 1 86.31 77 ARG B N 1
ATOM 5204 C CA . ARG B 1 77 ? 11.344 -124.375 -62.219 1 86.31 77 ARG B CA 1
ATOM 5205 C C . ARG B 1 77 ? 10.508 -124.938 -63.344 1 86.31 77 ARG B C 1
ATOM 5207 O O . ARG B 1 77 ? 10.578 -126.188 -63.656 1 86.31 77 ARG B O 1
ATOM 5214 N N . GLU B 1 78 ? 9.781 -124.125 -63.938 1 87.44 78 GLU B N 1
ATOM 5215 C CA . GLU B 1 78 ? 8.969 -124.562 -65.062 1 87.44 78 GLU B CA 1
ATOM 5216 C C . GLU B 1 78 ? 9.844 -125.125 -66.188 1 87.44 78 GLU B C 1
ATOM 5218 O O . GLU B 1 78 ? 9.508 -126.125 -66.812 1 87.44 78 GLU B O 1
ATOM 5223 N N . ALA B 1 79 ? 10.891 -124.562 -66.5 1 89.44 79 ALA B N 1
ATOM 5224 C CA . ALA B 1 79 ? 11.82 -125 -67.5 1 89.44 79 ALA B CA 1
ATOM 5225 C C . ALA B 1 79 ? 12.469 -126.375 -67.125 1 89.44 79 ALA B C 1
ATOM 5227 O O . ALA B 1 79 ? 12.594 -127.25 -68 1 89.44 79 ALA B O 1
ATOM 5228 N N . THR B 1 80 ? 12.805 -126.438 -65.938 1 86.19 80 THR B N 1
ATOM 5229 C CA . THR B 1 80 ? 13.43 -127.625 -65.438 1 86.19 80 THR B CA 1
ATOM 5230 C C . THR B 1 80 ? 12.438 -128.75 -65.5 1 86.19 80 THR B C 1
ATOM 5232 O O . THR B 1 80 ? 12.812 -130 -65.812 1 86.19 80 THR B O 1
ATOM 5235 N N . MET B 1 81 ? 11.281 -128.5 -65.25 1 84.5 81 MET B N 1
ATOM 5236 C CA . MET B 1 81 ? 10.234 -129.5 -65.312 1 84.5 81 MET B CA 1
ATOM 5237 C C . MET B 1 81 ? 10.055 -130.125 -66.75 1 84.5 81 MET B C 1
ATOM 5239 O O . MET B 1 81 ? 9.883 -131.25 -66.938 1 84.5 81 MET B O 1
ATOM 5243 N N . MET B 1 82 ? 10.086 -129.25 -67.625 1 87.12 82 MET B N 1
ATOM 5244 C CA . MET B 1 82 ? 9.93 -129.75 -69 1 87.12 82 MET B CA 1
ATOM 5245 C C . MET B 1 82 ? 11.117 -130.625 -69.438 1 87.12 82 MET B C 1
ATOM 5247 O O . MET B 1 82 ? 10.961 -131.5 -70.25 1 87.12 82 MET B O 1
ATOM 5251 N N . PHE B 1 83 ? 12.227 -130.375 -68.938 1 84.62 83 PHE B N 1
ATOM 5252 C CA . PHE B 1 83 ? 13.383 -131.25 -69.125 1 84.62 83 PHE B CA 1
ATOM 5253 C C . PHE B 1 83 ? 13.094 -132.625 -68.688 1 84.62 83 PHE B C 1
ATOM 5255 O O . PHE B 1 83 ? 13.328 -133.625 -69.438 1 84.62 83 PHE B O 1
ATOM 5262 N N . GLU B 1 84 ? 12.477 -132.625 -67.5 1 79.88 84 GLU B N 1
ATOM 5263 C CA . GLU B 1 84 ? 12.164 -134 -66.938 1 79.88 84 GLU B CA 1
ATOM 5264 C C . GLU B 1 84 ? 11.047 -134.625 -67.75 1 79.88 84 GLU B C 1
ATOM 5266 O O . GLU B 1 84 ? 11.125 -135.875 -68 1 79.88 84 GLU B O 1
ATOM 5271 N N . VAL B 1 85 ? 10.172 -134 -68.062 1 83.25 85 VAL B N 1
ATOM 5272 C CA . VAL B 1 85 ? 9.039 -134.5 -68.812 1 83.25 85 VAL B CA 1
ATOM 5273 C C . VAL B 1 85 ? 9.5 -135 -70.188 1 83.25 85 VAL B C 1
ATOM 5275 O O . VAL B 1 85 ? 9.133 -136.125 -70.625 1 83.25 85 VAL B O 1
ATOM 5278 N N . THR B 1 86 ? 10.32 -134.25 -70.812 1 86.31 86 THR B N 1
ATOM 5279 C CA . THR B 1 86 ? 10.82 -134.625 -72.125 1 86.31 86 THR B CA 1
ATOM 5280 C C . THR B 1 86 ? 11.664 -135.875 -72.062 1 86.31 86 THR B C 1
ATOM 5282 O O . THR B 1 86 ? 11.531 -136.75 -72.938 1 86.31 86 THR B O 1
ATOM 5285 N N . ARG B 1 87 ? 12.406 -135.875 -71.125 1 83.12 87 ARG B N 1
ATOM 5286 C CA . ARG B 1 87 ? 13.25 -137.125 -70.938 1 83.12 87 ARG B CA 1
ATOM 5287 C C . ARG B 1 87 ? 12.406 -138.375 -70.75 1 83.12 87 ARG B C 1
ATOM 5289 O O . ARG B 1 87 ? 12.672 -139.375 -71.375 1 83.12 87 ARG B O 1
ATOM 5296 N N . ASN B 1 88 ? 11.422 -138.25 -70 1 82.31 88 ASN B N 1
ATOM 5297 C CA . ASN B 1 88 ? 10.531 -139.375 -69.75 1 82.31 88 ASN B CA 1
ATOM 5298 C C . ASN B 1 88 ? 9.719 -139.75 -71 1 82.31 88 ASN B C 1
ATOM 5300 O O . ASN B 1 88 ? 9.547 -140.875 -71.312 1 82.31 88 ASN B O 1
ATOM 5304 N N . LEU B 1 89 ? 9.297 -138.75 -71.625 1 85.81 89 LEU B N 1
ATOM 5305 C CA . LEU B 1 89 ? 8.523 -139 -72.812 1 85.81 89 LEU B CA 1
ATOM 5306 C C . LEU B 1 89 ? 9.383 -139.75 -73.875 1 85.81 89 LEU B C 1
ATOM 5308 O O . LEU B 1 89 ? 8.906 -140.625 -74.625 1 85.81 89 LEU B O 1
ATOM 5312 N N . MET B 1 90 ? 10.562 -139.375 -74 1 85.81 90 MET B N 1
ATOM 5313 C CA . MET B 1 90 ? 11.469 -140 -74.938 1 85.81 90 MET B CA 1
ATOM 5314 C C . MET B 1 90 ? 11.688 -141.5 -74.625 1 85.81 90 MET B C 1
ATOM 5316 O O . MET B 1 90 ? 11.773 -142.25 -75.5 1 85.81 90 MET B O 1
ATOM 5320 N N . TYR B 1 91 ? 11.695 -141.75 -73.375 1 82.56 91 TYR B N 1
ATOM 5321 C CA . TYR B 1 91 ? 11.859 -143.125 -72.938 1 82.56 91 TYR B CA 1
ATOM 5322 C C . TYR B 1 91 ? 10.602 -143.875 -73.25 1 82.56 91 TYR B C 1
ATOM 5324 O O . TYR B 1 91 ? 10.688 -145 -73.625 1 82.56 91 TYR B O 1
ATOM 5332 N N . ILE B 1 92 ? 9.492 -143.375 -73.062 1 81.75 92 ILE B N 1
ATOM 5333 C CA . ILE B 1 92 ? 8.203 -144 -73.25 1 81.75 92 ILE B CA 1
ATOM 5334 C C . ILE B 1 92 ? 7.988 -144.25 -74.75 1 81.75 92 ILE B C 1
ATOM 5336 O O . ILE B 1 92 ? 7.531 -145.375 -75.125 1 81.75 92 ILE B O 1
ATOM 5340 N N . HIS B 1 93 ? 8.328 -143.375 -75.5 1 84.31 93 HIS B N 1
ATOM 5341 C CA . HIS B 1 93 ? 8.047 -143.5 -76.938 1 84.31 93 HIS B CA 1
ATOM 5342 C C . HIS B 1 93 ? 9.32 -143.75 -77.75 1 84.31 93 HIS B C 1
ATOM 5344 O O . HIS B 1 93 ? 9.484 -143.375 -78.875 1 84.31 93 HIS B O 1
ATOM 5350 N N . ALA B 1 94 ? 10.148 -144.5 -77.125 1 79.5 94 ALA B N 1
ATOM 5351 C CA . ALA B 1 94 ? 11.422 -144.875 -77.75 1 79.5 94 ALA B CA 1
ATOM 5352 C C . ALA B 1 94 ? 11.195 -145.5 -79.125 1 79.5 94 ALA B C 1
ATOM 5354 O O . ALA B 1 94 ? 10.516 -146.5 -79.188 1 79.5 94 ALA B O 1
ATOM 5355 N N . GLY B 1 95 ? 11.547 -145 -80.312 1 79.94 95 GLY B N 1
ATOM 5356 C CA . GLY B 1 95 ? 11.422 -145.5 -81.625 1 79.94 95 GLY B CA 1
ATOM 5357 C C . GLY B 1 95 ? 10.281 -145 -82.438 1 79.94 95 GLY B C 1
ATOM 5358 O O . GLY B 1 95 ? 10.164 -145.25 -83.625 1 79.94 95 GLY B O 1
ATOM 5359 N N . ASN B 1 96 ? 9.359 -144.25 -81.875 1 86.25 96 ASN B N 1
ATOM 5360 C CA . ASN B 1 96 ? 8.258 -143.625 -82.562 1 86.25 96 ASN B CA 1
ATOM 5361 C C . ASN B 1 96 ? 8.32 -142.125 -82.438 1 86.25 96 ASN B C 1
ATOM 5363 O O . ASN B 1 96 ? 7.754 -141.5 -81.5 1 86.25 96 ASN B O 1
ATOM 5367 N N . GLU B 1 97 ? 8.805 -141.375 -83.25 1 86.69 97 GLU B N 1
ATOM 5368 C CA . GLU B 1 97 ? 9.062 -140 -83.188 1 86.69 97 GLU B CA 1
ATOM 5369 C C . GLU B 1 97 ? 7.766 -139.125 -83.25 1 86.69 97 GLU B C 1
ATOM 5371 O O . GLU B 1 97 ? 7.633 -138.125 -82.625 1 86.69 97 GLU B O 1
ATOM 5376 N N . GLN B 1 98 ? 6.805 -139.75 -83.938 1 86.75 98 GLN B N 1
ATOM 5377 C CA . GLN B 1 98 ? 5.543 -139 -84.125 1 86.75 98 GLN B CA 1
ATOM 5378 C C . GLN B 1 98 ? 4.746 -138.875 -82.812 1 86.75 98 GLN B C 1
ATOM 5380 O O . GLN B 1 98 ? 4.195 -137.875 -82.5 1 86.75 98 GLN B O 1
ATOM 5385 N N . LEU B 1 99 ? 4.801 -140 -82.188 1 86.31 99 LEU B N 1
ATOM 5386 C CA . LEU B 1 99 ? 4.066 -140 -80.938 1 86.31 99 LEU B CA 1
ATOM 5387 C C . LEU B 1 99 ? 4.77 -139.25 -79.812 1 86.31 99 LEU B C 1
ATOM 5389 O O . LEU B 1 99 ? 4.117 -138.625 -79 1 86.31 99 LEU B O 1
ATOM 5393 N N . PHE B 1 100 ? 6 -139.25 -79.938 1 88.94 100 PHE B N 1
ATOM 5394 C CA . PHE B 1 100 ? 6.785 -138.5 -79 1 88.94 100 PHE B CA 1
ATOM 5395 C C . PHE B 1 100 ? 6.445 -137 -79.25 1 88.94 100 PHE B C 1
ATOM 5397 O O . PHE B 1 100 ? 6.152 -136.25 -78.25 1 88.94 100 PHE B O 1
ATOM 5404 N N . GLU B 1 101 ? 6.422 -136.5 -80.375 1 87.75 101 GLU B N 1
ATOM 5405 C CA . GLU B 1 101 ? 6.152 -135.125 -80.688 1 87.75 101 GLU B CA 1
ATOM 5406 C C . GLU B 1 101 ? 4.738 -134.75 -80.312 1 87.75 101 GLU B C 1
ATOM 5408 O O . GLU B 1 101 ? 4.52 -133.625 -79.812 1 87.75 101 GLU B O 1
ATOM 5413 N N . LYS B 1 102 ? 3.887 -135.625 -80.5 1 87.94 102 LYS B N 1
ATOM 5414 C CA . LYS B 1 102 ? 2.5 -135.375 -80.125 1 87.94 102 LYS B CA 1
ATOM 5415 C C . LYS B 1 102 ? 2.348 -135.25 -78.562 1 87.94 102 LYS B C 1
ATOM 5417 O O . LYS B 1 102 ? 1.675 -134.25 -78.125 1 87.94 102 LYS B O 1
ATOM 5422 N N . SER B 1 103 ? 3.029 -136.125 -77.938 1 87 103 SER B N 1
ATOM 5423 C CA . SER B 1 103 ? 2.965 -136.125 -76.5 1 87 103 SER B CA 1
ATOM 5424 C C . SER B 1 103 ? 3.678 -134.875 -75.938 1 87 103 SER B C 1
ATOM 5426 O O . SER B 1 103 ? 3.229 -134.25 -74.938 1 87 103 SER B O 1
ATOM 5428 N N . LEU B 1 104 ? 4.695 -134.5 -76.5 1 89.81 104 LEU B N 1
ATOM 5429 C CA . LEU B 1 104 ? 5.434 -133.375 -76.062 1 89.81 104 LEU B CA 1
ATOM 5430 C C . LEU B 1 104 ? 4.602 -132.125 -76.25 1 89.81 104 LEU B C 1
ATOM 5432 O O . LEU B 1 104 ? 4.535 -131.25 -75.375 1 89.81 104 LEU B O 1
ATOM 5436 N N . ARG B 1 105 ? 4.023 -132 -77.375 1 88.44 105 ARG B N 1
ATOM 5437 C CA . ARG B 1 105 ? 3.166 -130.75 -77.688 1 88.44 105 ARG B CA 1
ATOM 5438 C C . ARG B 1 105 ? 2.018 -130.75 -76.688 1 88.44 105 ARG B C 1
ATOM 5440 O O . ARG B 1 105 ? 1.643 -129.625 -76.25 1 88.44 105 ARG B O 1
ATOM 5447 N N . SER B 1 106 ? 1.568 -131.75 -76.312 1 87.69 106 SER B N 1
ATOM 5448 C CA . SER B 1 106 ? 0.482 -131.875 -75.312 1 87.69 106 SER B CA 1
ATOM 5449 C C . SER B 1 106 ? 0.96 -131.375 -73.938 1 87.69 106 SER B C 1
ATOM 5451 O O . SER B 1 106 ? 0.26 -130.625 -73.25 1 87.69 106 SER B O 1
ATOM 5453 N N . ALA B 1 107 ? 2.129 -131.875 -73.625 1 85.88 107 ALA B N 1
ATOM 5454 C CA . ALA B 1 107 ? 2.703 -131.375 -72.312 1 85.88 107 ALA B CA 1
ATOM 5455 C C . ALA B 1 107 ? 2.973 -129.875 -72.312 1 85.88 107 ALA B C 1
ATOM 5457 O O . ALA B 1 107 ? 2.715 -129.25 -71.312 1 85.88 107 ALA B O 1
ATOM 5458 N N . ILE B 1 108 ? 3.475 -129.375 -73.25 1 90.44 108 ILE B N 1
ATOM 5459 C CA . ILE B 1 108 ? 3.771 -128 -73.375 1 90.44 108 ILE B CA 1
ATOM 5460 C C . ILE B 1 108 ? 2.471 -127.188 -73.312 1 90.44 108 ILE B C 1
ATOM 5462 O O . ILE B 1 108 ? 2.391 -126.125 -72.688 1 90.44 108 ILE B O 1
ATOM 5466 N N . LYS B 1 109 ? 1.528 -127.625 -74.062 1 88.69 109 LYS B N 1
ATOM 5467 C CA . LYS B 1 109 ? 0.222 -127 -74.062 1 88.69 109 LYS B CA 1
ATOM 5468 C C . LYS B 1 109 ? -0.367 -126.938 -72.625 1 88.69 109 LYS B C 1
ATOM 5470 O O . LYS B 1 109 ? -0.95 -125.938 -72.25 1 88.69 109 LYS B O 1
ATOM 5475 N N . GLN B 1 110 ? -0.128 -127.938 -71.938 1 86.06 110 GLN B N 1
ATOM 5476 C CA . GLN B 1 110 ? -0.625 -128 -70.562 1 86.06 110 GLN B CA 1
ATOM 5477 C C . GLN B 1 110 ? 0.133 -127.062 -69.688 1 86.06 110 GLN B C 1
ATOM 5479 O O . GLN B 1 110 ? -0.468 -126.375 -68.812 1 86.06 110 GLN B O 1
ATOM 5484 N N . GLN B 1 111 ? 1.406 -127.125 -69.875 1 87.62 111 GLN B N 1
ATOM 5485 C CA . GLN B 1 111 ? 2.219 -126.188 -69.125 1 87.62 111 GLN B CA 1
ATOM 5486 C C . GLN B 1 111 ? 1.798 -124.75 -69.375 1 87.62 111 GLN B C 1
ATOM 5488 O O . GLN B 1 111 ? 1.643 -123.938 -68.438 1 87.62 111 GLN B O 1
ATOM 5493 N N . LYS B 1 112 ? 1.666 -124.375 -70.562 1 88.75 112 LYS B N 1
ATOM 5494 C CA . LYS B 1 112 ? 1.225 -123.062 -71 1 88.75 112 LYS B CA 1
ATOM 5495 C C . LYS B 1 112 ? -0.139 -122.75 -70.375 1 88.75 112 LYS B C 1
ATOM 5497 O O . LYS B 1 112 ? -0.35 -121.625 -69.875 1 88.75 112 LYS B O 1
ATOM 5502 N N . ALA B 1 113 ? -0.983 -123.688 -70.312 1 88.5 113 ALA B N 1
ATOM 5503 C CA . ALA B 1 113 ? -2.33 -123.438 -69.812 1 88.5 113 ALA B CA 1
ATOM 5504 C C . ALA B 1 113 ? -2.299 -123.25 -68.312 1 88.5 113 ALA B C 1
ATOM 5506 O O . ALA B 1 113 ? -3.004 -122.375 -67.812 1 88.5 113 ALA B O 1
ATOM 5507 N N . GLU B 1 114 ? -1.478 -123.875 -67.625 1 84.94 114 GLU B N 1
ATOM 5508 C CA . GLU B 1 114 ? -1.37 -123.688 -66.188 1 84.94 114 GLU B CA 1
ATOM 5509 C C . GLU B 1 114 ? -0.776 -122.375 -65.812 1 84.94 114 GLU B C 1
ATOM 5511 O O . GLU B 1 114 ? -1.251 -121.688 -64.875 1 84.94 114 GLU B O 1
ATOM 5516 N N . LEU B 1 115 ? 0.253 -122.062 -66.5 1 87.69 115 LEU B N 1
ATOM 5517 C CA . LEU B 1 115 ? 0.865 -120.75 -66.25 1 87.69 115 LEU B CA 1
ATOM 5518 C C . LEU B 1 115 ? -0.096 -119.625 -66.562 1 87.69 115 LEU B C 1
ATOM 5520 O O . LEU B 1 115 ? -0.176 -118.625 -65.875 1 87.69 115 LEU B O 1
ATOM 5524 N N . MET B 1 116 ? -0.84 -119.812 -67.688 1 87.88 116 MET B N 1
ATOM 5525 C CA . MET B 1 116 ? -1.837 -118.812 -68.062 1 87.88 116 MET B CA 1
ATOM 5526 C C . MET B 1 116 ? -2.932 -118.75 -67 1 87.88 116 MET B C 1
ATOM 5528 O O . MET B 1 116 ? -3.424 -117.625 -66.688 1 87.88 116 MET B O 1
ATOM 5532 N N . GLN B 1 117 ? -3.311 -119.812 -66.438 1 85.81 117 GLN B N 1
ATOM 5533 C CA . GLN B 1 117 ? -4.328 -119.812 -65.375 1 85.81 117 GLN B CA 1
ATOM 5534 C C . GLN B 1 117 ? -3.848 -119.125 -64.125 1 85.81 117 GLN B C 1
ATOM 5536 O O . GLN B 1 117 ? -4.648 -118.5 -63.406 1 85.81 117 GLN B O 1
ATOM 5541 N N . ASP B 1 118 ? -2.59 -119.125 -63.969 1 82.31 118 ASP B N 1
ATOM 5542 C CA . ASP B 1 118 ? -2.014 -118.438 -62.812 1 82.31 118 ASP B CA 1
ATOM 5543 C C . ASP B 1 118 ? -1.744 -116.938 -63.125 1 82.31 118 ASP B C 1
ATOM 5545 O O . ASP B 1 118 ? -1.112 -116.25 -62.344 1 82.31 118 ASP B O 1
ATOM 5549 N N . GLY B 1 119 ? -2.146 -116.625 -64.25 1 79.81 119 GLY B N 1
ATOM 5550 C CA . GLY B 1 119 ? -2.068 -115.25 -64.625 1 79.81 119 GLY B CA 1
ATOM 5551 C C . GLY B 1 119 ? -0.778 -114.875 -65.375 1 79.81 119 GLY B C 1
ATOM 5552 O O . GLY B 1 119 ? -0.44 -113.688 -65.5 1 79.81 119 GLY B O 1
ATOM 5553 N N . LEU B 1 120 ? 0.007 -115.875 -65.75 1 88.19 120 LEU B N 1
ATOM 5554 C CA . LEU B 1 120 ? 1.258 -115.625 -66.438 1 88.19 120 LEU B CA 1
ATOM 5555 C C . LEU B 1 120 ? 1.133 -116.062 -67.938 1 88.19 120 LEU B C 1
ATOM 5557 O O . LEU B 1 120 ? 1.028 -117.25 -68.188 1 88.19 120 LEU B O 1
ATOM 5561 N N . SER B 1 121 ? 1.004 -115.125 -68.75 1 86 121 SER B N 1
ATOM 5562 C CA . SER B 1 121 ? 1.028 -115.438 -70.188 1 86 121 SER B CA 1
ATOM 5563 C C . SER B 1 121 ? 2.449 -115.688 -70.688 1 86 121 SER B C 1
ATOM 5565 O O . SER B 1 121 ? 3.293 -114.812 -70.688 1 86 121 SER B O 1
ATOM 5567 N N . VAL B 1 122 ? 2.693 -116.875 -71 1 89.44 122 VAL B N 1
ATOM 5568 C CA . VAL B 1 122 ? 4.074 -117.25 -71.25 1 89.44 122 VAL B CA 1
ATOM 5569 C C . VAL B 1 122 ? 4.227 -117.562 -72.75 1 89.44 122 VAL B C 1
ATOM 5571 O O . VAL B 1 122 ? 3.27 -118 -73.438 1 89.44 122 VAL B O 1
ATOM 5574 N N . ASP B 1 123 ? 5.301 -117.312 -73.25 1 90.25 123 ASP B N 1
ATOM 5575 C CA . ASP B 1 123 ? 5.754 -117.75 -74.562 1 90.25 123 ASP B CA 1
ATOM 5576 C C . ASP B 1 123 ? 6.801 -118.875 -74.438 1 90.25 123 ASP B C 1
ATOM 5578 O O . ASP B 1 123 ? 7.824 -118.688 -73.812 1 90.25 123 ASP B O 1
ATOM 5582 N N . ILE B 1 124 ? 6.461 -119.938 -75.062 1 92.06 124 ILE B N 1
ATOM 5583 C CA . ILE B 1 124 ? 7.363 -121.062 -74.938 1 92.06 124 ILE B CA 1
ATOM 5584 C C . ILE B 1 124 ? 7.922 -121.438 -76.312 1 92.06 124 ILE B C 1
ATOM 5586 O O . ILE B 1 124 ? 7.168 -121.562 -77.312 1 92.06 124 ILE B O 1
ATOM 5590 N N . PHE B 1 125 ? 9.164 -121.625 -76.438 1 92 125 PHE B N 1
ATOM 5591 C CA . PHE B 1 125 ? 9.781 -122 -77.688 1 92 125 PHE B CA 1
ATOM 5592 C C . PHE B 1 125 ? 11.086 -122.75 -77.438 1 92 125 PHE B C 1
ATOM 5594 O O . PHE B 1 125 ? 11.586 -122.812 -76.312 1 92 125 PHE B O 1
ATOM 5601 N N . LEU B 1 126 ? 11.5 -123.375 -78.625 1 90.5 126 LEU B N 1
ATOM 5602 C CA . LEU B 1 126 ? 12.742 -124.125 -78.562 1 90.5 126 LEU B CA 1
ATOM 5603 C C . LEU B 1 126 ? 13.781 -123.5 -79.5 1 90.5 126 LEU B C 1
ATOM 5605 O O . LEU B 1 126 ? 13.477 -123.062 -80.625 1 90.5 126 LEU B O 1
ATOM 5609 N N . ILE B 1 127 ? 14.93 -123.312 -78.938 1 92 127 ILE B N 1
ATOM 5610 C CA . ILE B 1 127 ? 16.031 -122.812 -79.75 1 92 127 ILE B CA 1
ATOM 5611 C C . ILE B 1 127 ? 16.953 -123.938 -80.188 1 92 127 ILE B C 1
ATOM 5613 O O . ILE B 1 127 ? 17.594 -124.625 -79.312 1 92 127 ILE B O 1
ATOM 5617 N N . ARG B 1 128 ? 16.953 -124.25 -81.5 1 87.94 128 ARG B N 1
ATOM 5618 C CA . ARG B 1 128 ? 17.781 -125.312 -82.062 1 87.94 128 ARG B CA 1
ATOM 5619 C C . ARG B 1 128 ? 18.609 -124.812 -83.188 1 87.94 128 ARG B C 1
ATOM 5621 O O . ARG B 1 128 ? 18.047 -124.25 -84.188 1 87.94 128 ARG B O 1
ATOM 5628 N N . ASP B 1 129 ? 19.859 -125.125 -83.25 1 81.5 129 ASP B N 1
ATOM 5629 C CA . ASP B 1 129 ? 20.766 -124.688 -84.375 1 81.5 129 ASP B CA 1
ATOM 5630 C C . ASP B 1 129 ? 20.484 -123.25 -84.812 1 81.5 129 ASP B C 1
ATOM 5632 O O . ASP B 1 129 ? 20.359 -123 -86 1 81.5 129 ASP B O 1
ATOM 5636 N N . GLU B 1 130 ? 20.344 -122.188 -83.875 1 79.75 130 GLU B N 1
ATOM 5637 C CA . GLU B 1 130 ? 20.141 -120.75 -84.062 1 79.75 130 GLU B CA 1
ATOM 5638 C C . GLU B 1 130 ? 18.812 -120.438 -84.75 1 79.75 130 GLU B C 1
ATOM 5640 O O . GLU B 1 130 ? 18.688 -119.438 -85.438 1 79.75 130 GLU B O 1
ATOM 5645 N N . LYS B 1 131 ? 17.859 -121.312 -84.562 1 83.88 131 LYS B N 1
ATOM 5646 C CA . LYS B 1 131 ? 16.516 -121.125 -85.125 1 83.88 131 LYS B CA 1
ATOM 5647 C C . LYS B 1 131 ? 15.469 -121.375 -84 1 83.88 131 LYS B C 1
ATOM 5649 O O . LYS B 1 131 ? 15.648 -122.188 -83.125 1 83.88 131 LYS B O 1
ATOM 5654 N N . VAL B 1 132 ? 14.398 -120.562 -84.125 1 88.94 132 VAL B N 1
ATOM 5655 C CA . VAL B 1 132 ? 13.32 -120.625 -83.125 1 88.94 132 VAL B CA 1
ATOM 5656 C C . VAL B 1 132 ? 12.219 -121.562 -83.688 1 88.94 132 VAL B C 1
ATOM 5658 O O . VAL B 1 132 ? 11.711 -121.375 -84.75 1 88.94 132 VAL B O 1
ATOM 5661 N N . LYS B 1 133 ? 11.945 -122.625 -83 1 88.38 133 LYS B N 1
ATOM 5662 C CA . LYS B 1 133 ? 10.844 -123.562 -83.312 1 88.38 133 LYS B CA 1
ATOM 5663 C C . LYS B 1 133 ? 9.734 -123.438 -82.25 1 88.38 133 LYS B C 1
ATOM 5665 O O . LYS B 1 133 ? 10 -123.5 -81.062 1 88.38 133 LYS B O 1
ATOM 5670 N N . THR B 1 134 ? 8.617 -123.25 -82.75 1 88.06 134 THR B N 1
ATOM 5671 C CA . THR B 1 134 ? 7.457 -123.188 -81.875 1 88.06 134 THR B CA 1
ATOM 5672 C C . THR B 1 134 ? 6.758 -124.562 -81.812 1 88.06 134 THR B C 1
ATOM 5674 O O . THR B 1 134 ? 6.949 -125.375 -82.688 1 88.06 134 THR B O 1
ATOM 5677 N N . PHE B 1 135 ? 6.191 -124.812 -80.812 1 83.69 135 PHE B N 1
ATOM 5678 C CA . PHE B 1 135 ? 5.535 -126.125 -80.625 1 83.69 135 PHE B CA 1
ATOM 5679 C C . PHE B 1 135 ? 4.086 -126.062 -81.062 1 83.69 135 PHE B C 1
ATOM 5681 O O . PHE B 1 135 ? 3.441 -127.062 -81.25 1 83.69 135 PHE B O 1
ATOM 5688 N N . GLU B 1 136 ? 3.531 -124.875 -81.375 1 77.06 136 GLU B N 1
ATOM 5689 C CA . GLU B 1 136 ? 2.172 -124.75 -81.875 1 77.06 136 GLU B CA 1
ATOM 5690 C C . GLU B 1 136 ? 2.174 -124.438 -83.375 1 77.06 136 GLU B C 1
ATOM 5692 O O . GLU B 1 136 ? 3.049 -123.688 -83.875 1 77.06 136 GLU B O 1
ATOM 5697 N N . ARG B 1 137 ? 1.428 -125.25 -84.438 1 65.19 137 ARG B N 1
ATOM 5698 C CA . ARG B 1 137 ? 1.443 -125.25 -85.875 1 65.19 137 ARG B CA 1
ATOM 5699 C C . ARG B 1 137 ? 1.375 -123.812 -86.438 1 65.19 137 ARG B C 1
ATOM 5701 O O . ARG B 1 137 ? 2.002 -123.562 -87.5 1 65.19 137 ARG B O 1
ATOM 5708 N N . ASN B 1 138 ? 0.649 -122.938 -85.938 1 62.81 138 ASN B N 1
ATOM 5709 C CA . ASN B 1 138 ? 0.375 -121.688 -86.625 1 62.81 138 ASN B CA 1
ATOM 5710 C C . ASN B 1 138 ? 0.988 -120.5 -85.875 1 62.81 138 ASN B C 1
ATOM 5712 O O . ASN B 1 138 ? 0.633 -119.375 -86.125 1 62.81 138 ASN B O 1
ATOM 5716 N N . GLU B 1 139 ? 2.002 -120.812 -85 1 70.31 139 GLU B N 1
ATOM 5717 C CA . GLU B 1 139 ? 2.502 -119.688 -84.25 1 70.31 139 GLU B CA 1
ATOM 5718 C C . GLU B 1 139 ? 3.939 -119.375 -84.625 1 70.31 139 GLU B C 1
ATOM 5720 O O . GLU B 1 139 ? 4.805 -120.25 -84.625 1 70.31 139 GLU B O 1
ATOM 5725 N N . LYS B 1 140 ? 4.113 -118.25 -85.5 1 69.19 140 LYS B N 1
ATOM 5726 C CA . LYS B 1 140 ? 5.445 -117.75 -85.812 1 69.19 140 LYS B CA 1
ATOM 5727 C C . LYS B 1 140 ? 5.906 -116.688 -84.75 1 69.19 140 LYS B C 1
ATOM 5729 O O . LYS B 1 140 ? 5.25 -115.688 -84.562 1 69.19 140 LYS B O 1
ATOM 5734 N N . LEU B 1 141 ? 6.871 -117.125 -83.812 1 80.81 141 LEU B N 1
ATOM 5735 C CA . LEU B 1 141 ? 7.457 -116.25 -82.812 1 80.81 141 LEU B CA 1
ATOM 5736 C C . LEU B 1 141 ? 8.797 -115.688 -83.312 1 80.81 141 LEU B C 1
ATOM 5738 O O . LEU B 1 141 ? 9.68 -116.5 -83.688 1 80.81 141 LEU B O 1
ATOM 5742 N N . HIS B 1 142 ? 8.898 -114.438 -83.625 1 82 142 HIS B N 1
ATOM 5743 C CA . HIS B 1 142 ? 10.156 -113.812 -84.062 1 82 142 HIS B CA 1
ATOM 5744 C C . HIS B 1 142 ? 10.969 -113.375 -82.812 1 82 142 HIS B C 1
ATOM 5746 O O . HIS B 1 142 ? 10.719 -112.312 -82.25 1 82 142 HIS B O 1
ATOM 5752 N N . VAL B 1 143 ? 11.844 -114.188 -82.375 1 88.06 143 VAL B N 1
ATOM 5753 C CA . VAL B 1 143 ? 12.758 -113.875 -81.312 1 88.06 143 VAL B CA 1
ATOM 5754 C C . VAL B 1 143 ? 14.07 -113.375 -81.875 1 88.06 143 VAL B C 1
ATOM 5756 O O . VAL B 1 143 ? 14.703 -114 -82.688 1 88.06 143 VAL B O 1
ATOM 5759 N N . PRO B 1 144 ? 14.422 -112.125 -81.562 1 88.25 144 PRO B N 1
ATOM 5760 C CA . PRO B 1 144 ? 15.664 -111.562 -82.062 1 88.25 144 PRO B CA 1
ATOM 5761 C C . PRO B 1 144 ? 16.875 -112.438 -81.812 1 88.25 144 PRO B C 1
ATOM 5763 O O . PRO B 1 144 ? 16.938 -113.188 -80.812 1 88.25 144 PRO B O 1
ATOM 5766 N N . THR B 1 145 ? 17.859 -112.312 -82.688 1 87.5 145 THR B N 1
ATOM 5767 C CA . THR B 1 145 ? 19.078 -113.188 -82.688 1 87.5 145 THR B CA 1
ATOM 5768 C C . THR B 1 145 ? 19.891 -112.875 -81.375 1 87.5 145 THR B C 1
ATOM 5770 O O . THR B 1 145 ? 20.562 -113.75 -80.875 1 87.5 145 THR B O 1
ATOM 5773 N N . SER B 1 146 ? 19.734 -111.688 -80.938 1 87.75 146 SER B N 1
ATOM 5774 C CA . SER B 1 146 ? 20.484 -111.312 -79.75 1 87.75 146 SER B CA 1
ATOM 5775 C C . SER B 1 146 ? 20.016 -112.125 -78.562 1 87.75 146 SER B C 1
ATOM 5777 O O . SER B 1 146 ? 20.828 -112.625 -77.75 1 87.75 146 SER B O 1
ATOM 5779 N N . ILE B 1 147 ? 18.734 -112.312 -78.438 1 91.12 147 ILE B N 1
ATOM 5780 C CA . ILE B 1 147 ? 18.156 -113.125 -77.375 1 91.12 147 ILE B CA 1
ATOM 5781 C C . ILE B 1 147 ? 18.531 -114.625 -77.562 1 91.12 147 ILE B C 1
ATOM 5783 O O . ILE B 1 147 ? 18.891 -115.25 -76.562 1 91.12 147 ILE B O 1
ATOM 5787 N N . GLN B 1 148 ? 18.578 -115.062 -78.75 1 89.56 148 GLN B N 1
ATOM 5788 C CA . GLN B 1 148 ? 18.906 -116.438 -79.062 1 89.56 148 GLN B CA 1
ATOM 5789 C C . GLN B 1 148 ? 20.344 -116.75 -78.688 1 89.56 148 GLN B C 1
ATOM 5791 O O . GLN B 1 148 ? 20.625 -117.75 -78.062 1 89.56 148 GLN B O 1
ATOM 5796 N N . LYS B 1 149 ? 21.219 -115.875 -78.875 1 88.38 149 LYS B N 1
ATOM 5797 C CA . LYS B 1 149 ? 22.641 -116.062 -78.625 1 88.38 149 LYS B CA 1
ATOM 5798 C C . LYS B 1 149 ? 22.891 -116.062 -77.125 1 88.38 149 LYS B C 1
ATOM 5800 O O . LYS B 1 149 ? 23.672 -116.875 -76.625 1 88.38 149 LYS B O 1
ATOM 5805 N N . THR B 1 150 ? 22.172 -115.188 -76.5 1 87.75 150 THR B N 1
ATOM 5806 C CA . THR B 1 150 ? 22.359 -115.125 -75.062 1 87.75 150 THR B CA 1
ATOM 5807 C C . THR B 1 150 ? 21.875 -116.375 -74.375 1 87.75 150 THR B C 1
ATOM 5809 O O . THR B 1 150 ? 22.562 -116.938 -73.5 1 87.75 150 THR B O 1
ATOM 5812 N N . ILE B 1 151 ? 20.766 -116.812 -74.688 1 88.06 151 ILE B N 1
ATOM 5813 C CA . ILE B 1 151 ? 20.172 -118 -74.062 1 88.06 151 ILE B CA 1
ATOM 5814 C C . ILE B 1 151 ? 21 -119.25 -74.5 1 88.06 151 ILE B C 1
ATOM 5816 O O . ILE B 1 151 ? 21.234 -120.125 -73.625 1 88.06 151 ILE B O 1
ATOM 5820 N N . ALA B 1 152 ? 21.453 -119.312 -75.75 1 84.25 152 ALA B N 1
ATOM 5821 C CA . ALA B 1 152 ? 22.25 -120.438 -76.25 1 84.25 152 ALA B CA 1
ATOM 5822 C C . ALA B 1 152 ? 23.594 -120.5 -75.5 1 84.25 152 ALA B C 1
ATOM 5824 O O . ALA B 1 152 ? 24.094 -121.562 -75.25 1 84.25 152 ALA B O 1
ATOM 5825 N N . LYS B 1 153 ? 24.094 -119.375 -75.188 1 85.88 153 LYS B N 1
ATOM 5826 C CA . LYS B 1 153 ? 25.391 -119.25 -74.5 1 85.88 153 LYS B CA 1
ATOM 5827 C C . LYS B 1 153 ? 25.281 -119.75 -73.062 1 85.88 153 LYS B C 1
ATOM 5829 O O . LYS B 1 153 ? 26.156 -120.438 -72.562 1 85.88 153 LYS B O 1
ATOM 5834 N N . GLN B 1 154 ? 24.172 -119.438 -72.375 1 86.31 154 GLN B N 1
ATOM 5835 C CA . GLN B 1 154 ? 24.047 -119.75 -70.938 1 86.31 154 GLN B CA 1
ATOM 5836 C C . GLN B 1 154 ? 23.547 -121.125 -70.75 1 86.31 154 GLN B C 1
ATOM 5838 O O . GLN B 1 154 ? 23.797 -121.75 -69.688 1 86.31 154 GLN B O 1
ATOM 5843 N N . LYS B 1 155 ? 22.922 -121.75 -71.688 1 83.25 155 LYS B N 1
ATOM 5844 C CA . LYS B 1 155 ? 22.406 -123.125 -71.75 1 83.25 155 LYS B CA 1
ATOM 5845 C C . LYS B 1 155 ? 21.312 -123.375 -70.688 1 83.25 155 LYS B C 1
ATOM 5847 O O . LYS B 1 155 ? 20.297 -124 -71 1 83.25 155 LYS B O 1
ATOM 5852 N N . ASN B 1 156 ? 21.531 -122.875 -69.312 1 87.69 156 ASN B N 1
ATOM 5853 C CA . ASN B 1 156 ? 20.547 -123 -68.25 1 87.69 156 ASN B CA 1
ATOM 5854 C C . ASN B 1 156 ? 20.516 -121.688 -67.375 1 87.69 156 ASN B C 1
ATOM 5856 O O . ASN B 1 156 ? 21.547 -121.062 -67.188 1 87.69 156 ASN B O 1
ATOM 5860 N N . GLY B 1 157 ? 19.188 -121.25 -67.062 1 88.31 157 GLY B N 1
ATOM 5861 C CA . GLY B 1 157 ? 19.094 -120.125 -66.125 1 88.31 157 GLY B CA 1
ATOM 5862 C C . GLY B 1 157 ? 17.938 -119.188 -66.438 1 88.31 157 GLY B C 1
ATOM 5863 O O . GLY B 1 157 ? 16.953 -119.625 -67.062 1 88.31 157 GLY B O 1
ATOM 5864 N N . VAL B 1 158 ? 17.953 -118.062 -65.688 1 92.12 158 VAL B N 1
ATOM 5865 C CA . VAL B 1 158 ? 16.938 -117 -65.812 1 92.12 158 VAL B CA 1
ATOM 5866 C C . VAL B 1 158 ? 17.594 -115.688 -66.25 1 92.12 158 VAL B C 1
ATOM 5868 O O . VAL B 1 158 ? 18.672 -115.375 -65.75 1 92.12 158 VAL B O 1
ATOM 5871 N N . SER B 1 159 ? 17.141 -115 -67.188 1 91.62 159 SER B N 1
ATOM 5872 C CA . SER B 1 159 ? 17.656 -113.688 -67.688 1 91.62 159 SER B CA 1
ATOM 5873 C C . SER B 1 159 ? 16.516 -112.688 -67.938 1 91.62 159 SER B C 1
ATOM 5875 O O . SER B 1 159 ? 15.398 -113.125 -68.25 1 91.62 159 SER B O 1
ATOM 5877 N N . HIS B 1 160 ? 16.844 -111.562 -67.625 1 91.44 160 HIS B N 1
ATOM 5878 C CA . HIS B 1 160 ? 15.93 -110.438 -67.938 1 91.44 160 HIS B CA 1
ATOM 5879 C C . HIS B 1 160 ? 16.344 -109.75 -69.25 1 91.44 160 HIS B C 1
ATOM 5881 O O . HIS B 1 160 ? 17.406 -109.125 -69.312 1 91.44 160 HIS B O 1
ATOM 5887 N N . LEU B 1 161 ? 15.523 -109.875 -70.312 1 87.31 161 LEU B N 1
ATOM 5888 C CA . LEU B 1 161 ? 15.875 -109.25 -71.625 1 87.31 161 LEU B CA 1
ATOM 5889 C C . LEU B 1 161 ? 14.703 -108.5 -72.188 1 87.31 161 LEU B C 1
ATOM 5891 O O . LEU B 1 161 ? 13.547 -108.75 -71.812 1 87.31 161 LEU B O 1
ATOM 5895 N N . GLU B 1 162 ? 15.023 -107.625 -73.062 1 90.19 162 GLU B N 1
ATOM 5896 C CA . GLU B 1 162 ? 14.016 -106.75 -73.688 1 90.19 162 GLU B CA 1
ATOM 5897 C C . GLU B 1 162 ? 13.555 -107.375 -75 1 90.19 162 GLU B C 1
ATOM 5899 O O . GLU B 1 162 ? 14.375 -107.75 -75.875 1 90.19 162 GLU B O 1
ATOM 5904 N N . TRP B 1 163 ? 12.328 -107.688 -75 1 84.62 163 TRP B N 1
ATOM 5905 C CA . TRP B 1 163 ? 11.695 -108.25 -76.188 1 84.62 163 TRP B CA 1
ATOM 5906 C C . TRP B 1 163 ? 10.492 -107.375 -76.625 1 84.62 163 TRP B C 1
ATOM 5908 O O . TRP B 1 163 ? 9.547 -107.25 -75.875 1 84.62 163 TRP B O 1
ATOM 5918 N N . ASN B 1 164 ? 10.492 -106.812 -77.812 1 83.75 164 ASN B N 1
ATOM 5919 C CA . ASN B 1 164 ? 9.422 -105.938 -78.375 1 83.75 164 ASN B CA 1
ATOM 5920 C C . ASN B 1 164 ? 9.117 -104.812 -77.438 1 83.75 164 ASN B C 1
ATOM 5922 O O . ASN B 1 164 ? 7.949 -104.5 -77.125 1 83.75 164 ASN B O 1
ATOM 5926 N N . ARG B 1 165 ? 10.125 -104.188 -76.812 1 83.12 165 ARG B N 1
ATOM 5927 C CA . ARG B 1 165 ? 10.07 -102.938 -76 1 83.12 165 ARG B CA 1
ATOM 5928 C C . ARG B 1 165 ? 9.477 -103.25 -74.625 1 83.12 165 ARG B C 1
ATOM 5930 O O . ARG B 1 165 ? 8.992 -102.312 -73.938 1 83.12 165 ARG B O 1
ATOM 5937 N N . ARG B 1 166 ? 9.453 -104.438 -74.375 1 88.12 166 ARG B N 1
ATOM 5938 C CA . ARG B 1 166 ? 9.031 -104.875 -73 1 88.12 166 ARG B CA 1
ATOM 5939 C C . ARG B 1 166 ? 10.07 -105.75 -72.375 1 88.12 166 ARG B C 1
ATOM 5941 O O . ARG B 1 166 ? 10.789 -106.5 -73.062 1 88.12 166 ARG B O 1
ATOM 5948 N N . THR B 1 167 ? 10.141 -105.562 -71.062 1 89.44 167 THR B N 1
ATOM 5949 C CA . THR B 1 167 ? 11.07 -106.438 -70.312 1 89.44 167 THR B CA 1
ATOM 5950 C C . THR B 1 167 ? 10.445 -107.812 -70 1 89.44 167 THR B C 1
ATOM 5952 O O . THR B 1 167 ? 9.32 -107.875 -69.5 1 89.44 167 THR B O 1
ATOM 5955 N N . TYR B 1 168 ? 11.141 -108.875 -70.5 1 89.19 168 TYR B N 1
ATOM 5956 C CA . TYR B 1 168 ? 10.688 -110.25 -70.312 1 89.19 168 TYR B CA 1
ATOM 5957 C C . TYR B 1 168 ? 11.625 -111 -69.375 1 89.19 168 TYR B C 1
ATOM 5959 O O . TYR B 1 168 ? 12.828 -110.75 -69.312 1 89.19 168 TYR B O 1
ATOM 5967 N N . THR B 1 169 ? 11.125 -111.75 -68.562 1 92.44 169 THR B N 1
ATOM 5968 C CA . THR B 1 169 ? 11.898 -112.75 -67.812 1 92.44 169 THR B CA 1
ATOM 5969 C C . THR B 1 169 ? 11.938 -114.062 -68.562 1 92.44 169 THR B C 1
ATOM 5971 O O . THR B 1 169 ? 10.898 -114.688 -68.812 1 92.44 169 THR B O 1
ATOM 5974 N N . PHE B 1 170 ? 13.125 -114.562 -68.938 1 92.19 170 PHE B N 1
ATOM 5975 C CA . PHE B 1 170 ? 13.328 -115.75 -69.688 1 92.19 170 PHE B CA 1
ATOM 5976 C C . PHE B 1 170 ? 13.906 -116.875 -68.75 1 92.19 170 PHE B C 1
ATOM 5978 O O . PHE B 1 170 ? 14.898 -116.625 -68.062 1 92.19 170 PHE B O 1
ATOM 5985 N N . ALA B 1 171 ? 13.312 -117.812 -68.688 1 93.88 171 ALA B N 1
ATOM 5986 C CA . ALA B 1 171 ? 13.867 -119 -68.062 1 93.88 171 ALA B CA 1
ATOM 5987 C C . ALA B 1 171 ? 14.141 -120.125 -69.125 1 93.88 171 ALA B C 1
ATOM 5989 O O . ALA B 1 171 ? 13.312 -120.312 -70 1 93.88 171 ALA B O 1
ATOM 5990 N N . TYR B 1 172 ? 15.242 -120.688 -69.062 1 93.19 172 TYR B N 1
ATOM 5991 C CA . TYR B 1 172 ? 15.602 -121.625 -70.125 1 93.19 172 TYR B CA 1
ATOM 5992 C C . TYR B 1 172 ? 16.453 -122.75 -69.562 1 93.19 172 TYR B C 1
ATOM 5994 O O . TYR B 1 172 ? 17.141 -122.625 -68.562 1 93.19 172 TYR B O 1
ATOM 6002 N N . LYS B 1 173 ? 16.344 -123.812 -70.312 1 92.62 173 LYS B N 1
ATOM 6003 C CA . LYS B 1 173 ? 17.078 -125.062 -69.938 1 92.62 173 LYS B CA 1
ATOM 6004 C C . LYS B 1 173 ? 17.391 -125.875 -71.188 1 92.62 173 LYS B C 1
ATOM 6006 O O . LYS B 1 173 ? 16.484 -126.125 -72 1 92.62 173 LYS B O 1
ATOM 6011 N N . THR B 1 174 ? 18.578 -126.312 -71.375 1 93.44 174 THR B N 1
ATOM 6012 C CA . THR B 1 174 ? 18.984 -127.125 -72.5 1 93.44 174 THR B CA 1
ATOM 6013 C C . THR B 1 174 ? 18.562 -128.625 -72.312 1 93.44 174 THR B C 1
ATOM 6015 O O . THR B 1 174 ? 18.875 -129.125 -71.312 1 93.44 174 THR B O 1
ATOM 6018 N N . ILE B 1 175 ? 17.828 -129 -73.25 1 91 175 ILE B N 1
ATOM 6019 C CA . ILE B 1 175 ? 17.312 -130.375 -73.25 1 91 175 ILE B CA 1
ATOM 6020 C C . ILE B 1 175 ? 17.953 -131.125 -74.375 1 91 175 ILE B C 1
ATOM 6022 O O . ILE B 1 175 ? 17.672 -130.875 -75.562 1 91 175 ILE B O 1
ATOM 6026 N N . GLN B 1 176 ? 18.672 -132.125 -74.125 1 87.5 176 GLN B N 1
ATOM 6027 C CA . GLN B 1 176 ? 19.422 -133 -75.125 1 87.5 176 GLN B CA 1
ATOM 6028 C C . GLN B 1 176 ? 18.469 -133.75 -76 1 87.5 176 GLN B C 1
ATOM 6030 O O . GLN B 1 176 ? 18.703 -133.875 -77.188 1 87.5 176 GLN B O 1
ATOM 6035 N N . GLU B 1 177 ? 17.469 -134.25 -75.438 1 86.75 177 GLU B N 1
ATOM 6036 C CA . GLU B 1 177 ? 16.484 -135 -76.188 1 86.75 177 GLU B CA 1
ATOM 6037 C C . GLU B 1 177 ? 15.812 -134.125 -77.25 1 86.75 177 GLU B C 1
ATOM 6039 O O . GLU B 1 177 ? 15.367 -134.75 -78.25 1 86.75 177 GLU B O 1
ATOM 6044 N N . LEU B 1 178 ? 15.875 -132.875 -77.062 1 89.56 178 LEU B N 1
ATOM 6045 C CA . LEU B 1 178 ? 15.242 -132 -78.062 1 89.56 178 LEU B CA 1
ATOM 6046 C C . LEU B 1 178 ? 16.297 -131.375 -78.938 1 89.56 178 LEU B C 1
ATOM 6048 O O . LEU B 1 178 ? 15.961 -130.625 -79.875 1 89.56 178 LEU B O 1
ATOM 6052 N N . LYS B 1 179 ? 17.547 -131.75 -78.688 1 88.75 179 LYS B N 1
ATOM 6053 C CA . LYS B 1 179 ? 18.688 -131.125 -79.438 1 88.75 179 LYS B CA 1
ATOM 6054 C C . LYS B 1 179 ? 18.562 -129.625 -79.5 1 88.75 179 LYS B C 1
ATOM 6056 O O . LYS B 1 179 ? 18.781 -129 -80.5 1 88.75 179 LYS B O 1
ATOM 6061 N N . GLY B 1 180 ? 18.109 -129.125 -78.312 1 91.25 180 GLY B N 1
ATOM 6062 C CA . GLY B 1 180 ? 17.938 -127.625 -78.25 1 91.25 180 GLY B CA 1
ATOM 6063 C C . GLY B 1 180 ? 17.672 -127.125 -76.812 1 91.25 180 GLY B C 1
ATOM 6064 O O . GLY B 1 180 ? 17.734 -127.875 -75.875 1 91.25 180 GLY B O 1
ATOM 6065 N N . THR B 1 181 ? 17.469 -125.75 -76.812 1 92.81 181 THR B N 1
ATOM 6066 C CA . THR B 1 181 ? 17.219 -125.062 -75.5 1 92.81 181 THR B CA 1
ATOM 6067 C C . THR B 1 181 ? 15.75 -124.688 -75.375 1 92.81 181 THR B C 1
ATOM 6069 O O . THR B 1 181 ? 15.242 -123.938 -76.25 1 92.81 181 THR B O 1
ATOM 6072 N N . TYR B 1 182 ? 15.023 -125.188 -74.375 1 93.31 182 TYR B N 1
ATOM 6073 C CA . TYR B 1 182 ? 13.633 -124.875 -74.062 1 93.31 182 TYR B CA 1
ATOM 6074 C C . TYR B 1 182 ? 13.523 -123.562 -73.312 1 93.31 182 TYR B C 1
ATOM 6076 O O . TYR B 1 182 ? 14.203 -123.312 -72.312 1 93.31 182 TYR B O 1
ATOM 6084 N N . VAL B 1 183 ? 12.727 -122.688 -73.75 1 93 183 VAL B N 1
ATOM 6085 C CA . VAL B 1 183 ? 12.641 -121.375 -73.188 1 93 183 VAL B CA 1
ATOM 6086 C C . VAL B 1 183 ? 11.195 -121.062 -72.875 1 93 183 VAL B C 1
ATOM 6088 O O . VAL B 1 183 ? 10.281 -121.312 -73.625 1 93 183 VAL B O 1
ATOM 6091 N N . VAL B 1 184 ? 11.023 -120.5 -71.688 1 93.06 184 VAL B N 1
ATOM 6092 C CA . VAL B 1 184 ? 9.758 -119.938 -71.188 1 93.06 184 VAL B CA 1
ATOM 6093 C C . VAL B 1 184 ? 9.914 -118.438 -70.938 1 93.06 184 VAL B C 1
ATOM 6095 O O . VAL B 1 184 ? 10.734 -118 -70.062 1 93.06 184 VAL B O 1
ATOM 6098 N N . ALA B 1 185 ? 9.188 -117.688 -71.562 1 92.44 185 ALA B N 1
ATOM 6099 C CA . ALA B 1 185 ? 9.297 -116.25 -71.438 1 92.44 185 ALA B CA 1
ATOM 6100 C C . ALA B 1 185 ? 7.988 -115.625 -70.875 1 92.44 185 ALA B C 1
ATOM 6102 O O . ALA B 1 185 ? 6.906 -116 -71.375 1 92.44 185 ALA B O 1
ATOM 6103 N N . VAL B 1 186 ? 8.062 -114.688 -69.875 1 91.56 186 VAL B N 1
ATOM 6104 C CA . VAL B 1 186 ? 6.906 -114 -69.312 1 91.56 186 VAL B CA 1
ATOM 6105 C C . VAL B 1 186 ? 7.18 -112.5 -69.25 1 91.56 186 VAL B C 1
ATOM 6107 O O . VAL B 1 186 ? 8.242 -112.062 -68.812 1 91.56 186 VAL B O 1
ATOM 6110 N N . PRO B 1 187 ? 6.312 -111.688 -69.75 1 89.5 187 PRO B N 1
ATOM 6111 C CA . PRO B 1 187 ? 6.469 -110.25 -69.562 1 89.5 187 PRO B CA 1
ATOM 6112 C C . PRO B 1 187 ? 6.375 -109.75 -68.125 1 89.5 187 PRO B C 1
ATOM 6114 O O . PRO B 1 187 ? 5.492 -110.25 -67.375 1 89.5 187 PRO B O 1
ATOM 6117 N N . ASP B 1 188 ? 7.301 -109 -67.75 1 87.69 188 ASP B N 1
ATOM 6118 C CA . ASP B 1 188 ? 7.391 -108.5 -66.375 1 87.69 188 ASP B CA 1
ATOM 6119 C C . ASP B 1 188 ? 6.113 -107.75 -66 1 87.69 188 ASP B C 1
ATOM 6121 O O . ASP B 1 188 ? 5.742 -107.75 -64.812 1 87.69 188 ASP B O 1
ATOM 6125 N N . GLU B 1 189 ? 5.449 -107.188 -66.938 1 86.75 189 GLU B N 1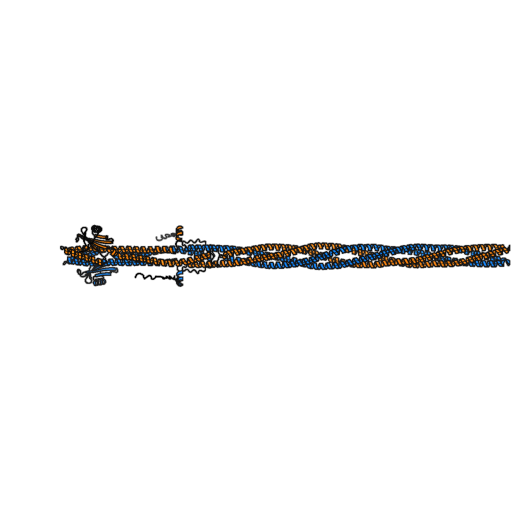
ATOM 6126 C CA . GLU B 1 189 ? 4.266 -106.375 -66.625 1 86.75 189 GLU B CA 1
ATOM 6127 C C . GLU B 1 189 ? 3.156 -107.188 -66 1 86.75 189 GLU B C 1
ATOM 6129 O O . GLU B 1 189 ? 2.314 -106.688 -65.312 1 86.75 189 GLU B O 1
ATOM 6134 N N . GLN B 1 190 ? 3.191 -108.5 -66.25 1 81.31 190 GLN B N 1
ATOM 6135 C CA . GLN B 1 190 ? 2.123 -109.375 -65.812 1 81.31 190 GLN B CA 1
ATOM 6136 C C . GLN B 1 190 ? 2.186 -109.562 -64.312 1 81.31 190 GLN B C 1
ATOM 6138 O O . GLN B 1 190 ? 1.155 -109.75 -63.656 1 81.31 190 GLN B O 1
ATOM 6143 N N . PHE B 1 191 ? 3.377 -109.375 -63.656 1 79.25 191 PHE B N 1
ATOM 6144 C CA . PHE B 1 191 ? 3.441 -109.625 -62.219 1 79.25 191 PHE B CA 1
ATOM 6145 C C . PHE B 1 191 ? 3.852 -108.312 -61.5 1 79.25 191 PHE B C 1
ATOM 6147 O O . PHE B 1 191 ? 3.877 -108.312 -60.25 1 79.25 191 PHE B O 1
ATOM 6154 N N . MET B 1 192 ? 4.02 -107.375 -62.188 1 81.88 192 MET B N 1
ATOM 6155 C CA . MET B 1 192 ? 4.391 -106.062 -61.562 1 81.88 192 MET B CA 1
ATOM 6156 C C . MET B 1 192 ? 3.16 -105.25 -61.25 1 81.88 192 MET B C 1
ATOM 6158 O O . MET B 1 192 ? 3.26 -104.188 -60.625 1 81.88 192 MET B O 1
ATOM 6162 N N . GLN B 1 193 ? 2.029 -105.625 -61.625 1 81.25 193 GLN B N 1
ATOM 6163 C CA . GLN B 1 193 ? 0.804 -104.812 -61.5 1 81.25 193 GLN B CA 1
ATOM 6164 C C . GLN B 1 193 ? 0.527 -104.5 -60.031 1 81.25 193 GLN B C 1
ATOM 6166 O O . GLN B 1 193 ? 0.242 -103.375 -59.719 1 81.25 193 GLN B O 1
ATOM 6171 N N . PRO B 1 194 ? 0.785 -105.375 -59.062 1 74.62 194 PRO B N 1
ATOM 6172 C CA . PRO B 1 194 ? 0.522 -105.062 -57.656 1 74.62 194 PRO B CA 1
ATOM 6173 C C . PRO B 1 194 ? 1.5 -104 -57.125 1 74.62 194 PRO B C 1
ATOM 6175 O O . PRO B 1 194 ? 1.134 -103.188 -56.25 1 74.62 194 PRO B O 1
ATOM 6178 N N . ILE B 1 195 ? 2.65 -104 -57.688 1 78.12 195 ILE B N 1
ATOM 6179 C CA . ILE B 1 195 ? 3.684 -103.125 -57.25 1 78.12 195 ILE B CA 1
ATOM 6180 C C . ILE B 1 195 ? 3.367 -101.688 -57.75 1 78.12 195 ILE B C 1
ATOM 6182 O O . ILE B 1 195 ? 3.561 -100.688 -57.031 1 78.12 195 ILE B O 1
ATOM 6186 N N . GLN B 1 196 ? 2.881 -101.625 -58.938 1 82.94 196 GLN B N 1
ATOM 6187 C CA . GLN B 1 196 ? 2.482 -100.312 -59.5 1 82.94 196 GLN B CA 1
ATOM 6188 C C . GLN B 1 196 ? 1.287 -99.75 -58.75 1 82.94 196 GLN B C 1
ATOM 6190 O O . GLN B 1 196 ? 1.19 -98.5 -58.531 1 82.94 196 GLN B O 1
ATOM 6195 N N . GLN B 1 197 ? 0.451 -100.625 -58.156 1 81.31 197 GLN B N 1
ATOM 6196 C CA . GLN B 1 197 ? -0.682 -100.188 -57.375 1 81.31 197 GLN B CA 1
ATOM 6197 C C . GLN B 1 197 ? -0.218 -99.625 -56.031 1 81.31 197 GLN B C 1
ATOM 6199 O O . GLN B 1 197 ? -0.768 -98.625 -55.531 1 81.31 197 GLN B O 1
ATOM 6204 N N . LEU B 1 198 ? 0.856 -100.188 -55.531 1 78.94 198 LEU B N 1
ATOM 6205 C CA . LEU B 1 198 ? 1.447 -99.688 -54.312 1 78.94 198 LEU B CA 1
ATOM 6206 C C . LEU B 1 198 ? 2.008 -98.312 -54.5 1 78.94 198 LEU B C 1
ATOM 6208 O O . LEU B 1 198 ? 1.819 -97.438 -53.625 1 78.94 198 LEU B O 1
ATOM 6212 N N . ALA B 1 199 ? 2.637 -98.188 -55.625 1 81.81 199 ALA B N 1
ATOM 6213 C CA . ALA B 1 199 ? 3.221 -96.875 -55.906 1 81.81 199 ALA B CA 1
ATOM 6214 C C . ALA B 1 199 ? 2.143 -95.75 -56.031 1 81.81 199 ALA B C 1
ATOM 6216 O O . ALA B 1 199 ? 2.283 -94.688 -55.469 1 81.81 199 ALA B O 1
ATOM 6217 N N . ASN B 1 200 ? 1.009 -96.062 -56.656 1 86.44 200 ASN B N 1
ATOM 6218 C CA . ASN B 1 200 ? -0.062 -95.125 -56.844 1 86.44 200 ASN B CA 1
ATOM 6219 C C . ASN B 1 200 ? -0.772 -94.812 -55.531 1 86.44 200 ASN B C 1
ATOM 6221 O O . ASN B 1 200 ? -1.115 -93.625 -55.25 1 86.44 200 ASN B O 1
ATOM 6225 N N . LEU B 1 201 ? -0.816 -95.812 -54.625 1 80.81 201 LEU B N 1
ATOM 6226 C CA . LEU B 1 201 ? -1.476 -95.625 -53.344 1 80.81 201 LEU B CA 1
ATOM 6227 C C . LEU B 1 201 ? -0.602 -94.75 -52.406 1 80.81 201 LEU B C 1
ATOM 6229 O O . LEU B 1 201 ? -1.107 -93.875 -51.688 1 80.81 201 LEU B O 1
ATOM 6233 N N . THR B 1 202 ? 0.68 -95.062 -52.562 1 79.5 202 THR B N 1
ATOM 6234 C CA . THR B 1 202 ? 1.599 -94.25 -51.75 1 79.5 202 THR B CA 1
ATOM 6235 C C . THR B 1 202 ? 1.577 -92.812 -52.188 1 79.5 202 THR B C 1
ATOM 6237 O O . THR B 1 202 ? 1.555 -91.875 -51.344 1 79.5 202 THR B O 1
ATOM 6240 N N . LEU B 1 203 ? 1.501 -92.562 -53.469 1 85.19 203 LEU B N 1
ATOM 6241 C CA . LEU B 1 203 ? 1.472 -91.188 -53.969 1 85.19 203 LEU B CA 1
ATOM 6242 C C . LEU B 1 203 ? 0.185 -90.5 -53.562 1 85.19 203 LEU B C 1
ATOM 6244 O O . LEU B 1 203 ? 0.208 -89.312 -53.219 1 85.19 203 LEU B O 1
ATOM 6248 N N . MET B 1 204 ? -0.919 -91.25 -53.562 1 86.12 204 MET B N 1
ATOM 6249 C CA . MET B 1 204 ? -2.191 -90.688 -53.125 1 86.12 204 MET B CA 1
ATOM 6250 C C . MET B 1 204 ? -2.164 -90.312 -51.656 1 86.12 204 MET B C 1
ATOM 6252 O O . MET B 1 204 ? -2.66 -89.312 -51.25 1 86.12 204 MET B O 1
ATOM 6256 N N . ALA B 1 205 ? -1.473 -91.125 -50.844 1 79.69 205 ALA B N 1
ATOM 6257 C CA . ALA B 1 205 ? -1.376 -90.875 -49.406 1 79.69 205 ALA B CA 1
ATOM 6258 C C . ALA B 1 205 ? -0.543 -89.625 -49.156 1 79.69 205 ALA B C 1
ATOM 6260 O O . ALA B 1 205 ? -0.87 -88.812 -48.25 1 79.69 205 ALA B O 1
ATOM 6261 N N . ILE B 1 206 ? 0.456 -89.5 -49.938 1 81.94 206 ILE B N 1
ATOM 6262 C CA . ILE B 1 206 ? 1.305 -88.312 -49.781 1 81.94 206 ILE B CA 1
ATOM 6263 C C . ILE B 1 206 ? 0.498 -87.062 -50.094 1 81.94 206 ILE B C 1
ATOM 6265 O O . ILE B 1 206 ? 0.515 -86.062 -49.312 1 81.94 206 ILE B O 1
ATOM 6269 N N . VAL B 1 207 ? -0.277 -87.062 -51.156 1 87.25 207 VAL B N 1
ATOM 6270 C CA . VAL B 1 207 ? -1.037 -85.875 -51.562 1 87.25 207 VAL B CA 1
ATOM 6271 C C . VAL B 1 207 ? -2.098 -85.562 -50.531 1 87.25 207 VAL B C 1
ATOM 6273 O O . VAL B 1 207 ? -2.234 -84.375 -50.125 1 87.25 207 VAL B O 1
ATOM 6276 N N . ILE B 1 208 ? -2.729 -86.625 -49.969 1 86.12 208 ILE B N 1
ATOM 6277 C CA . ILE B 1 208 ? -3.773 -86.375 -48.969 1 86.12 208 ILE B CA 1
ATOM 6278 C C . ILE B 1 208 ? -3.154 -85.875 -47.688 1 86.12 208 ILE B C 1
ATOM 6280 O O . ILE B 1 208 ? -3.695 -84.938 -47.094 1 86.12 208 ILE B O 1
ATOM 6284 N N . SER B 1 209 ? -1.993 -86.375 -47.344 1 83.5 209 SER B N 1
ATOM 6285 C CA . SER B 1 209 ? -1.334 -85.938 -46.125 1 83.5 209 SER B CA 1
ATOM 6286 C C . SER B 1 209 ? -0.908 -84.438 -46.25 1 83.5 209 SER B C 1
ATOM 6288 O O . SER B 1 209 ? -1.022 -83.688 -45.281 1 83.5 209 SER B O 1
ATOM 6290 N N . VAL B 1 210 ? -0.464 -84.062 -47.375 1 83.31 210 VAL B N 1
ATOM 6291 C CA . VAL B 1 210 ? -0.022 -82.688 -47.594 1 83.31 210 VAL B CA 1
ATOM 6292 C C . VAL B 1 210 ? -1.221 -81.75 -47.531 1 83.31 210 VAL B C 1
ATOM 6294 O O . VAL B 1 210 ? -1.138 -80.688 -46.938 1 83.31 210 VAL B O 1
ATOM 6297 N N . ILE B 1 211 ? -2.359 -82.125 -48.062 1 87.5 211 ILE B N 1
ATOM 6298 C CA . ILE B 1 211 ? -3.559 -81.312 -48.062 1 87.5 211 ILE B CA 1
ATOM 6299 C C . ILE B 1 211 ? -4.055 -81.125 -46.625 1 87.5 211 ILE B C 1
ATOM 6301 O O . ILE B 1 211 ? -4.348 -80 -46.188 1 87.5 211 ILE B O 1
ATOM 6305 N N . VAL B 1 212 ? -4.039 -82.188 -45.812 1 84.44 212 VAL B N 1
ATOM 6306 C CA . VAL B 1 212 ? -4.508 -82.125 -44.406 1 84.44 212 VAL B CA 1
ATOM 6307 C C . VAL B 1 212 ? -3.57 -81.25 -43.594 1 84.44 212 VAL B C 1
ATOM 6309 O O . VAL B 1 212 ? -4.02 -80.375 -42.812 1 84.44 212 VAL B O 1
ATOM 6312 N N . ALA B 1 213 ? -2.332 -81.438 -43.844 1 81.31 213 ALA B N 1
ATOM 6313 C CA . ALA B 1 213 ? -1.346 -80.625 -43.125 1 81.31 213 ALA B CA 1
ATOM 6314 C C . ALA B 1 213 ? -1.492 -79.125 -43.438 1 81.31 213 ALA B C 1
ATOM 6316 O O . ALA B 1 213 ? -1.396 -78.312 -42.562 1 81.31 213 ALA B O 1
ATOM 6317 N N . THR B 1 214 ? -1.746 -78.812 -44.719 1 83 214 THR B N 1
ATOM 6318 C CA . THR B 1 214 ? -1.901 -77.438 -45.156 1 83 214 THR B CA 1
ATOM 6319 C C . THR B 1 214 ? -3.102 -76.812 -44.469 1 83 214 THR B C 1
ATOM 6321 O O . THR B 1 214 ? -3.004 -75.688 -43.969 1 83 214 THR B O 1
ATOM 6324 N N . LEU B 1 215 ? -4.184 -77.438 -44.344 1 85.31 215 LEU B N 1
ATOM 6325 C CA . LEU B 1 215 ? -5.395 -76.938 -43.75 1 85.31 215 LEU B CA 1
ATOM 6326 C C . LEU B 1 215 ? -5.195 -76.75 -42.25 1 85.31 215 LEU B C 1
ATOM 6328 O O . LEU B 1 215 ? -5.605 -75.688 -41.688 1 85.31 215 LEU B O 1
ATOM 6332 N N . MET B 1 216 ? -4.477 -77.562 -41.625 1 80.38 216 MET B N 1
ATOM 6333 C CA . MET B 1 216 ? -4.25 -77.5 -40.188 1 80.38 216 MET B CA 1
ATOM 6334 C C . MET B 1 216 ? -3.324 -76.312 -39.844 1 80.38 216 MET B C 1
ATOM 6336 O O . MET B 1 216 ? -3.576 -75.625 -38.906 1 80.38 216 MET B O 1
ATOM 6340 N N . ILE B 1 217 ? -2.305 -76.188 -40.625 1 79.12 217 ILE B N 1
ATOM 6341 C CA . ILE B 1 217 ? -1.335 -75.125 -40.406 1 79.12 217 ILE B CA 1
ATOM 6342 C C . ILE B 1 217 ? -1.999 -73.75 -40.594 1 79.12 217 ILE B C 1
ATOM 6344 O O . ILE B 1 217 ? -1.791 -72.875 -39.812 1 79.12 217 ILE B O 1
ATOM 6348 N N . ARG B 1 218 ? -2.783 -73.688 -41.625 1 80.88 218 ARG B N 1
ATOM 6349 C CA . ARG B 1 218 ? -3.473 -72.375 -41.875 1 80.88 218 ARG B CA 1
ATOM 6350 C C . ARG B 1 218 ? -4.41 -72.062 -40.75 1 80.88 218 ARG B C 1
ATOM 6352 O O . ARG B 1 218 ? -4.496 -70.875 -40.344 1 80.88 218 ARG B O 1
ATOM 6359 N N . TRP B 1 219 ? -5.004 -73 -40.219 1 80.31 219 TRP B N 1
ATOM 6360 C CA . TRP B 1 219 ? -5.934 -72.812 -39.125 1 80.31 219 TRP B CA 1
ATOM 6361 C C . TRP B 1 219 ? -5.195 -72.375 -37.844 1 80.31 219 TRP B C 1
ATOM 6363 O O . TRP B 1 219 ? -5.598 -71.438 -37.188 1 80.31 219 TRP B O 1
ATOM 6373 N N . LEU B 1 220 ? -4.055 -72.875 -37.531 1 75 220 LEU B N 1
ATOM 6374 C CA . LEU B 1 220 ? -3.277 -72.562 -36.312 1 75 220 LEU B CA 1
ATOM 6375 C C . LEU B 1 220 ? -2.617 -71.188 -36.438 1 75 220 LEU B C 1
ATOM 6377 O O . LEU B 1 220 ? -2.68 -70.438 -35.5 1 75 220 LEU B O 1
ATOM 6381 N N . VAL B 1 221 ? -2.035 -71.062 -37.562 1 76.31 221 VAL B N 1
ATOM 6382 C CA . VAL B 1 221 ? -1.264 -69.812 -37.75 1 76.31 221 VAL B CA 1
ATOM 6383 C C . VAL B 1 221 ? -2.197 -68.625 -37.75 1 76.31 221 VAL B C 1
ATOM 6385 O O . VAL B 1 221 ? -1.854 -67.562 -37.219 1 76.31 221 VAL B O 1
ATOM 6388 N N . SER B 1 222 ? -3.355 -68.75 -38.281 1 77.5 222 SER B N 1
ATOM 6389 C CA . SER B 1 222 ? -4.309 -67.688 -38.312 1 77.5 222 SER B CA 1
ATOM 6390 C C . SER B 1 222 ? -4.754 -67.312 -36.875 1 77.5 222 SER B C 1
ATOM 6392 O O . SER B 1 222 ? -5.004 -66.125 -36.594 1 77.5 222 SER B O 1
ATOM 6394 N N . GLY B 1 223 ? -4.844 -68.25 -36 1 74.75 223 GLY B N 1
ATOM 6395 C CA . GLY B 1 223 ? -5.195 -68 -34.594 1 74.75 223 GLY B CA 1
ATOM 6396 C C . GLY B 1 223 ? -4.105 -67.312 -33.812 1 74.75 223 GLY B C 1
ATOM 6397 O O . GLY B 1 223 ? -4.383 -66.625 -32.812 1 74.75 223 GLY B O 1
ATOM 6398 N N . LEU B 1 224 ? -2.881 -67.312 -34.281 1 73.5 224 LEU B N 1
ATOM 6399 C CA . LEU B 1 224 ? -1.744 -66.688 -33.625 1 73.5 224 LEU B CA 1
ATOM 6400 C C . LEU B 1 224 ? -1.453 -65.312 -34.219 1 73.5 224 LEU B C 1
ATOM 6402 O O . LEU B 1 224 ? -1.192 -64.375 -33.469 1 73.5 224 LEU B O 1
ATOM 6406 N N . THR B 1 225 ? -1.517 -65.25 -35.438 1 76.69 225 THR B N 1
ATOM 6407 C CA . THR B 1 225 ? -1.049 -64 -36.125 1 76.69 225 THR B CA 1
ATOM 6408 C C . THR B 1 225 ? -2.094 -62.906 -36.031 1 76.69 225 THR B C 1
ATOM 6410 O O . THR B 1 225 ? -1.747 -61.75 -35.969 1 76.69 225 THR B O 1
ATOM 6413 N N . LYS B 1 226 ? -3.363 -63.281 -35.969 1 81.31 226 LYS B N 1
ATOM 6414 C CA . LYS B 1 226 ? -4.406 -62.25 -35.969 1 81.31 226 LYS B CA 1
ATOM 6415 C C . LYS B 1 226 ? -4.367 -61.438 -34.688 1 81.31 226 LYS B C 1
ATOM 6417 O O . LYS B 1 226 ? -4.316 -60.219 -34.719 1 81.31 226 LYS B O 1
ATOM 6422 N N . PRO B 1 227 ? -4.305 -62.125 -33.531 1 81.31 227 PRO B N 1
ATOM 6423 C CA . PRO B 1 227 ? -4.234 -61.312 -32.312 1 81.31 227 PRO B CA 1
ATOM 6424 C C . PRO B 1 227 ? -2.947 -60.5 -32.188 1 81.31 227 PRO B C 1
ATOM 6426 O O . PRO B 1 227 ? -2.961 -59.406 -31.672 1 81.31 227 PRO B O 1
ATOM 6429 N N . ILE B 1 228 ? -1.883 -60.906 -32.625 1 80.75 228 ILE B N 1
ATOM 6430 C CA . ILE B 1 228 ? -0.612 -60.188 -32.594 1 80.75 228 ILE B CA 1
ATOM 6431 C C . ILE B 1 228 ? -0.711 -58.969 -33.5 1 80.75 228 ILE B C 1
ATOM 6433 O O . ILE B 1 228 ? -0.212 -57.906 -33.125 1 80.75 228 ILE B O 1
ATOM 6437 N N . ALA B 1 229 ? -1.352 -59.156 -34.625 1 82.31 229 ALA B N 1
ATOM 6438 C CA . ALA B 1 229 ? -1.551 -58 -35.531 1 82.31 229 ALA B CA 1
ATOM 6439 C C . ALA B 1 229 ? -2.443 -56.969 -34.875 1 82.31 229 ALA B C 1
ATOM 6441 O O . ALA B 1 229 ? -2.189 -55.75 -35.031 1 82.31 229 ALA B O 1
ATOM 6442 N N . GLN B 1 230 ? -3.443 -57.375 -34.188 1 85.56 230 GLN B N 1
ATOM 6443 C CA . GLN B 1 230 ? -4.328 -56.438 -33.5 1 85.56 230 GLN B CA 1
ATOM 6444 C C . GLN B 1 230 ? -3.584 -55.688 -32.406 1 85.56 230 GLN B C 1
ATOM 6446 O O . GLN B 1 230 ? -3.762 -54.469 -32.25 1 85.56 230 GLN B O 1
ATOM 6451 N N . LEU B 1 231 ? -2.822 -56.344 -31.609 1 84.38 231 LEU B N 1
ATOM 6452 C CA . LEU B 1 231 ? -2.016 -55.719 -30.578 1 84.38 231 LEU B CA 1
ATOM 6453 C C . LEU B 1 231 ? -1.034 -54.719 -31.172 1 84.38 231 LEU B C 1
ATOM 6455 O O . LEU B 1 231 ? -0.842 -53.625 -30.625 1 84.38 231 LEU B O 1
ATOM 6459 N N . ARG B 1 232 ? -0.443 -55.188 -32.281 1 83.56 232 ARG B N 1
ATOM 6460 C CA . ARG B 1 232 ? 0.47 -54.281 -32.969 1 83.56 232 ARG B CA 1
ATOM 6461 C C . ARG B 1 232 ? -0.239 -53 -33.406 1 83.56 232 ARG B C 1
ATOM 6463 O O . ARG B 1 232 ? 0.295 -51.906 -33.25 1 83.56 232 ARG B O 1
ATOM 6470 N N . HIS B 1 233 ? -1.437 -53.156 -33.969 1 86.44 233 HIS B N 1
ATOM 6471 C CA . HIS B 1 233 ? -2.213 -52 -34.406 1 86.44 233 HIS B CA 1
ATOM 6472 C C . HIS B 1 233 ? -2.588 -51.094 -33.219 1 86.44 233 HIS B C 1
ATOM 6474 O O . HIS B 1 233 ? -2.48 -49.875 -33.281 1 86.44 233 HIS B O 1
ATOM 6480 N N . ALA B 1 234 ? -2.973 -51.656 -32.156 1 86.38 234 ALA B N 1
ATOM 6481 C CA . ALA B 1 234 ? -3.332 -50.938 -30.938 1 86.38 234 ALA B CA 1
ATOM 6482 C C . ALA B 1 234 ? -2.129 -50.156 -30.391 1 86.38 234 ALA B C 1
ATOM 6484 O O . ALA B 1 234 ? -2.24 -49 -30.016 1 86.38 234 ALA B O 1
ATOM 6485 N N . MET B 1 235 ? -1.021 -50.781 -30.328 1 83.5 235 MET B N 1
ATOM 6486 C CA . MET B 1 235 ? 0.201 -50.156 -29.828 1 83.5 235 MET B CA 1
ATOM 6487 C C . MET B 1 235 ? 0.647 -49 -30.734 1 83.5 235 MET B C 1
ATOM 6489 O O . MET B 1 235 ? 1.12 -47.969 -30.25 1 83.5 235 MET B O 1
ATOM 6493 N N . SER B 1 236 ? 0.502 -49.281 -32 1 84.88 236 SER B N 1
ATOM 6494 C CA . SER B 1 236 ? 0.848 -48.219 -32.938 1 84.88 236 SER B CA 1
ATOM 6495 C C . SER B 1 236 ? -0.046 -47 -32.781 1 84.88 236 SER B C 1
ATOM 6497 O O . SER B 1 236 ? 0.436 -45.875 -32.781 1 84.88 236 SER B O 1
ATOM 6499 N N . ARG B 1 237 ? -1.294 -47.25 -32.594 1 85.88 237 ARG B N 1
ATOM 6500 C CA . ARG B 1 237 ? -2.225 -46.125 -32.344 1 85.88 237 ARG B CA 1
ATOM 6501 C C . ARG B 1 237 ? -1.894 -45.406 -31.047 1 85.88 237 ARG B C 1
ATOM 6503 O O . ARG B 1 237 ? -1.935 -44.188 -30.984 1 85.88 237 ARG B O 1
ATOM 6510 N N . LEU B 1 238 ? -1.606 -46.156 -30.047 1 83.44 238 LEU B N 1
ATOM 6511 C CA . LEU B 1 238 ? -1.232 -45.562 -28.766 1 83.44 238 LEU B CA 1
ATOM 6512 C C . LEU B 1 238 ? 0.023 -44.719 -28.891 1 83.44 238 LEU B C 1
ATOM 6514 O O . LEU B 1 238 ? 0.112 -43.625 -28.297 1 83.44 238 LEU B O 1
ATOM 6518 N N . SER B 1 239 ? 1.006 -45.219 -29.656 1 81.25 239 SER B N 1
ATOM 6519 C CA . SER B 1 239 ? 2.252 -44.5 -29.859 1 81.25 239 SER B CA 1
ATOM 6520 C C . SER B 1 239 ? 2.004 -43.156 -30.562 1 81.25 239 SER B C 1
ATOM 6522 O O . SER B 1 239 ? 2.807 -42.25 -30.453 1 81.25 239 SER B O 1
ATOM 6524 N N . ARG B 1 240 ? 0.891 -43.125 -31.375 1 82.19 240 ARG B N 1
ATOM 6525 C CA . ARG B 1 240 ? 0.534 -41.906 -32.094 1 82.19 240 ARG B CA 1
ATOM 6526 C C . ARG B 1 240 ? -0.403 -41.031 -31.234 1 82.19 240 ARG B C 1
ATOM 6528 O O . ARG B 1 240 ? -0.935 -40.031 -31.719 1 82.19 240 ARG B O 1
ATOM 6535 N N . GLY B 1 241 ? -0.661 -41.5 -30.078 1 85.56 241 GLY B N 1
ATOM 6536 C CA . GLY B 1 241 ? -1.388 -40.656 -29.141 1 85.56 241 GLY B CA 1
ATOM 6537 C C . GLY B 1 241 ? -2.836 -41.062 -28.969 1 85.56 241 GLY B C 1
ATOM 6538 O O . GLY B 1 241 ? -3.58 -40.438 -28.203 1 85.56 241 GLY B O 1
ATOM 6539 N N . ASP B 1 242 ? -3.297 -42.125 -29.594 1 87.19 242 ASP B N 1
ATOM 6540 C CA . ASP B 1 242 ? -4.676 -42.594 -29.5 1 87.19 242 ASP B CA 1
ATOM 6541 C C . ASP B 1 242 ? -4.844 -43.562 -28.328 1 87.19 242 ASP B C 1
ATOM 6543 O O . ASP B 1 242 ? -4.492 -44.75 -28.438 1 87.19 242 ASP B O 1
ATOM 6547 N N . LEU B 1 243 ? -5.422 -43.031 -27.234 1 85.94 243 LEU B N 1
ATOM 6548 C CA . LEU B 1 243 ? -5.609 -43.875 -26.062 1 85.94 243 LEU B CA 1
ATOM 6549 C C . LEU B 1 243 ? -7.012 -44.469 -26.031 1 85.94 243 LEU B C 1
ATOM 6551 O O . LEU B 1 243 ? -7.395 -45.125 -25.047 1 85.94 243 LEU B O 1
ATOM 6555 N N . THR B 1 244 ? -7.84 -44.344 -27.109 1 85.25 244 THR B N 1
ATOM 6556 C CA . THR B 1 244 ? -9.211 -44.844 -27.156 1 85.25 244 THR B CA 1
ATOM 6557 C C . THR B 1 244 ? -9.234 -46.312 -27.625 1 85.25 244 THR B C 1
ATOM 6559 O O . THR B 1 244 ? -10.305 -46.906 -27.812 1 85.25 244 THR B O 1
ATOM 6562 N N . VAL B 1 245 ? -8.117 -46.875 -27.766 1 76.81 245 VAL B N 1
ATOM 6563 C CA . VAL B 1 245 ? -8.023 -48.25 -28.281 1 76.81 245 VAL B CA 1
ATOM 6564 C C . VAL B 1 245 ? -8.633 -49.219 -27.281 1 76.81 245 VAL B C 1
ATOM 6566 O O . VAL B 1 245 ? -8.266 -49.219 -26.094 1 76.81 245 VAL B O 1
ATOM 6569 N N . ASP B 1 246 ? -9.945 -49.438 -27.141 1 66.94 246 ASP B N 1
ATOM 6570 C CA . ASP B 1 246 ? -10.617 -50.438 -26.297 1 66.94 246 ASP B CA 1
ATOM 6571 C C . ASP B 1 246 ? -10.781 -51.75 -27.016 1 66.94 246 ASP B C 1
ATOM 6573 O O . ASP B 1 246 ? -11.828 -52.031 -27.609 1 66.94 246 ASP B O 1
ATOM 6577 N N . GLU B 1 247 ? -9.734 -52.344 -27.5 1 62.12 247 GLU B N 1
ATOM 6578 C CA . GLU B 1 247 ? -10.031 -53.594 -28.219 1 62.12 247 GLU B CA 1
ATOM 6579 C C . GLU B 1 247 ? -9.875 -54.812 -27.312 1 62.12 247 GLU B C 1
ATOM 6581 O O . GLU B 1 247 ? -8.797 -55.031 -26.766 1 62.12 247 GLU B O 1
ATOM 6586 N N . HIS B 1 248 ? -11 -55.219 -26.703 1 66.94 248 HIS B N 1
ATOM 6587 C CA . HIS B 1 248 ? -10.977 -56.531 -26.078 1 66.94 248 HIS B CA 1
ATOM 6588 C C . HIS B 1 248 ? -10.297 -57.562 -27 1 66.94 248 HIS B C 1
ATOM 6590 O O . HIS B 1 248 ? -10.797 -57.875 -28.078 1 66.94 248 HIS B O 1
ATOM 6596 N N . MET B 1 249 ? -8.953 -57.656 -26.906 1 68.88 249 MET B N 1
ATOM 6597 C CA . MET B 1 249 ? -8.211 -58.625 -27.719 1 68.88 249 MET B CA 1
ATOM 6598 C C . MET B 1 249 ? -8.328 -60.031 -27.141 1 68.88 249 MET B C 1
ATOM 6600 O O . MET B 1 249 ? -8.07 -60.25 -25.969 1 68.88 249 MET B O 1
ATOM 6604 N N . TYR B 1 250 ? -9.102 -60.75 -27.906 1 67.69 250 TYR B N 1
ATOM 6605 C CA . TYR B 1 250 ? -9.328 -62.125 -27.516 1 67.69 250 TYR B CA 1
ATOM 6606 C C . TYR B 1 250 ? -8.312 -63.062 -28.172 1 67.69 250 TYR B C 1
ATOM 6608 O O . TYR B 1 250 ? -8.039 -62.938 -29.375 1 67.69 250 TYR B O 1
ATOM 6616 N N . SER B 1 251 ? -7.395 -63.594 -27.281 1 73.88 251 SER B N 1
ATOM 6617 C CA . SER B 1 251 ? -6.52 -64.625 -27.844 1 73.88 251 SER B CA 1
ATOM 6618 C C . SER B 1 251 ? -6.742 -65.938 -27.156 1 73.88 251 SER B C 1
ATOM 6620 O O . SER B 1 251 ? -7.16 -66 -26 1 73.88 251 SER B O 1
ATOM 6622 N N . THR B 1 252 ? -6.723 -66.938 -27.906 1 72.75 252 THR B N 1
ATOM 6623 C CA . THR B 1 252 ? -6.883 -68.312 -27.391 1 72.75 252 THR B CA 1
ATOM 6624 C C . THR B 1 252 ? -5.551 -68.875 -26.891 1 72.75 252 THR B C 1
ATOM 6626 O O . THR B 1 252 ? -5.508 -69.938 -26.266 1 72.75 252 THR B O 1
ATOM 6629 N N . THR B 1 253 ? -4.465 -68.25 -27.172 1 75.12 253 THR B N 1
ATOM 6630 C CA . THR B 1 253 ? -3.152 -68.688 -26.703 1 75.12 253 THR B CA 1
ATOM 6631 C C . THR B 1 253 ? -2.748 -67.875 -25.453 1 75.12 253 THR B C 1
ATOM 6633 O O . THR B 1 253 ? -2.824 -66.688 -25.422 1 75.12 253 THR B O 1
ATOM 6636 N N . PRO B 1 254 ? -2.352 -68.625 -24.453 1 77.56 254 PRO B N 1
ATOM 6637 C CA . PRO B 1 254 ? -2.02 -67.938 -23.188 1 77.56 254 PRO B CA 1
ATOM 6638 C C . PRO B 1 254 ? -0.918 -66.875 -23.344 1 77.56 254 PRO B C 1
ATOM 6640 O O . PRO B 1 254 ? -0.946 -65.875 -22.656 1 77.56 254 PRO B O 1
ATOM 6643 N N . GLU B 1 255 ? 0.033 -67.125 -24.219 1 76.44 255 GLU B N 1
ATOM 6644 C CA . GLU B 1 255 ? 1.141 -66.188 -24.391 1 76.44 255 GLU B CA 1
ATOM 6645 C C . GLU B 1 255 ? 0.652 -64.875 -24.953 1 76.44 255 GLU B C 1
ATOM 6647 O O . GLU B 1 255 ? 1.061 -63.812 -24.484 1 76.44 255 GLU B O 1
ATOM 6652 N N . ILE B 1 256 ? -0.26 -64.938 -25.844 1 79.56 256 ILE B N 1
ATOM 6653 C CA . ILE B 1 256 ? -0.781 -63.719 -26.469 1 79.56 256 ILE B CA 1
ATOM 6654 C C . ILE B 1 256 ? -1.786 -63.031 -25.531 1 79.56 256 ILE B C 1
ATOM 6656 O O . ILE B 1 256 ? -1.851 -61.812 -25.453 1 79.56 256 ILE B O 1
ATOM 6660 N N . ASP B 1 257 ? -2.51 -63.875 -24.781 1 84.19 257 ASP B N 1
ATOM 6661 C CA . ASP B 1 257 ? -3.467 -63.344 -23.812 1 84.19 257 ASP B CA 1
ATOM 6662 C C . ASP B 1 257 ? -2.758 -62.531 -22.719 1 84.19 257 ASP B C 1
ATOM 6664 O O . ASP B 1 257 ? -3.211 -61.469 -22.344 1 84.19 257 ASP B O 1
ATOM 6668 N N . SER B 1 258 ? -1.665 -63.094 -22.172 1 82.31 258 SER B N 1
ATOM 6669 C CA . SER B 1 258 ? -0.893 -62.406 -21.156 1 82.31 258 SER B CA 1
ATOM 6670 C C . SER B 1 258 ? -0.324 -61.094 -21.688 1 82.31 258 SER B C 1
ATOM 6672 O O . SER B 1 258 ? -0.274 -60.094 -20.969 1 82.31 258 SER B O 1
ATOM 6674 N N . LEU B 1 259 ? 0.081 -61.062 -22.891 1 82.19 259 LEU B N 1
ATOM 6675 C CA . LEU B 1 259 ? 0.589 -59.844 -23.531 1 82.19 259 LEU B CA 1
ATOM 6676 C C . LEU B 1 259 ? -0.509 -58.812 -23.656 1 82.19 259 LEU B C 1
ATOM 6678 O O . LEU B 1 259 ? -0.283 -57.625 -23.375 1 82.19 259 LEU B O 1
ATOM 6682 N N . ALA B 1 260 ? -1.668 -59.25 -24.125 1 85.12 260 ALA B N 1
ATOM 6683 C CA . ALA B 1 260 ? -2.809 -58.344 -24.281 1 85.12 260 ALA B CA 1
ATOM 6684 C C . ALA B 1 260 ? -3.199 -57.719 -22.938 1 85.12 260 ALA B C 1
ATOM 6686 O O . ALA B 1 260 ? -3.494 -56.531 -22.875 1 85.12 260 ALA B O 1
ATOM 6687 N N . ARG B 1 261 ? -3.15 -58.438 -21.828 1 84.94 261 ARG B N 1
ATOM 6688 C CA . ARG B 1 261 ? -3.486 -57.938 -20.5 1 84.94 261 ARG B CA 1
ATOM 6689 C C . ARG B 1 261 ? -2.459 -56.938 -20.016 1 84.94 261 ARG B C 1
ATOM 6691 O O . ARG B 1 261 ? -2.816 -55.906 -19.406 1 84.94 261 ARG B O 1
ATOM 6698 N N . SER B 1 262 ? -1.212 -57.219 -20.297 1 82.94 262 SER B N 1
ATOM 6699 C CA . SER B 1 262 ? -0.161 -56.281 -19.922 1 82.94 262 SER B CA 1
ATOM 6700 C C . SER B 1 262 ? -0.302 -54.969 -20.672 1 82.94 262 SER B C 1
ATOM 6702 O O . SER B 1 262 ? -0.104 -53.875 -20.109 1 82.94 262 SER B O 1
ATOM 6704 N N . PHE B 1 263 ? -0.655 -55.062 -21.922 1 85.88 263 PHE B N 1
ATOM 6705 C CA . PHE B 1 263 ? -0.912 -53.875 -22.734 1 85.88 263 PHE B CA 1
ATOM 6706 C C . PHE B 1 263 ? -2.082 -53.062 -22.156 1 85.88 263 PHE B C 1
ATOM 6708 O O . PHE B 1 263 ? -2.006 -51.844 -22.031 1 85.88 263 PHE B O 1
ATOM 6715 N N . GLN B 1 264 ? -3.115 -53.781 -21.781 1 85.69 264 GLN B N 1
ATOM 6716 C CA . GLN B 1 264 ? -4.293 -53.125 -21.234 1 85.69 264 GLN B CA 1
ATOM 6717 C C . GLN B 1 264 ? -3.959 -52.375 -19.953 1 85.69 264 GLN B C 1
ATOM 6719 O O . GLN B 1 264 ? -4.449 -51.281 -19.719 1 85.69 264 GLN B O 1
ATOM 6724 N N . ARG B 1 265 ? -3.172 -52.906 -19.062 1 84.25 265 ARG B N 1
ATOM 6725 C CA . ARG B 1 265 ? -2.752 -52.25 -17.828 1 84.25 265 ARG B CA 1
ATOM 6726 C C . ARG B 1 265 ? -1.93 -51 -18.125 1 84.25 265 ARG B C 1
ATOM 6728 O O . ARG B 1 265 ? -2.102 -49.969 -17.469 1 84.25 265 ARG B O 1
ATOM 6735 N N . MET B 1 266 ? -1.105 -51.125 -19.016 1 82.62 266 MET B N 1
ATOM 6736 C CA . MET B 1 266 ? -0.296 -50 -19.438 1 82.62 266 MET B CA 1
ATOM 6737 C C . MET B 1 266 ? -1.175 -48.875 -20 1 82.62 266 MET B C 1
ATOM 6739 O O . MET B 1 266 ? -0.972 -47.719 -19.672 1 82.62 266 MET B O 1
ATOM 6743 N N . LEU B 1 267 ? -2.07 -49.281 -20.875 1 85 267 LEU B N 1
ATOM 6744 C CA . LEU B 1 267 ? -2.992 -48.312 -21.469 1 85 267 LEU B CA 1
ATOM 6745 C C . LEU B 1 267 ? -3.775 -47.562 -20.375 1 85 267 LEU B C 1
ATOM 6747 O O . LEU B 1 267 ? -3.9 -46.344 -20.422 1 85 267 LEU B O 1
ATOM 6751 N N . THR B 1 268 ? -4.219 -48.281 -19.375 1 85.94 268 THR B N 1
ATOM 6752 C CA . THR B 1 268 ? -4.977 -47.688 -18.281 1 85.94 268 THR B CA 1
ATOM 6753 C C . THR B 1 268 ? -4.109 -46.719 -17.469 1 85.94 268 THR B C 1
ATOM 6755 O O . THR B 1 268 ? -4.559 -45.656 -17.094 1 85.94 268 THR B O 1
ATOM 6758 N N . SER B 1 269 ? -2.918 -47.094 -17.234 1 83.31 269 SER B N 1
ATOM 6759 C CA . SER B 1 269 ? -1.993 -46.25 -16.5 1 83.31 269 SER B CA 1
ATOM 6760 C C . SER B 1 269 ? -1.708 -44.969 -17.281 1 83.31 269 SER B C 1
ATOM 6762 O O . SER B 1 269 ? -1.703 -43.875 -16.703 1 83.31 269 SER B O 1
ATOM 6764 N N . MET B 1 270 ? -1.557 -45.062 -18.516 1 83.25 270 MET B N 1
ATOM 6765 C CA . MET B 1 270 ? -1.291 -43.906 -19.359 1 83.25 270 MET B CA 1
ATOM 6766 C C . MET B 1 270 ? -2.502 -43 -19.406 1 83.25 270 MET B C 1
ATOM 6768 O O . MET B 1 270 ? -2.357 -41.75 -19.328 1 83.25 270 MET B O 1
ATOM 6772 N N . LYS B 1 271 ? -3.635 -43.625 -19.547 1 87.38 271 LYS B N 1
ATOM 6773 C CA . LYS B 1 271 ? -4.859 -42.844 -19.547 1 87.38 271 LYS B CA 1
ATOM 6774 C C . LYS B 1 271 ? -4.977 -42.031 -18.25 1 87.38 271 LYS B C 1
ATOM 6776 O O . LYS B 1 271 ? -5.32 -40.844 -18.297 1 87.38 271 LYS B O 1
ATOM 6781 N N . THR B 1 272 ? -4.625 -42.594 -17.141 1 84.81 272 THR B N 1
ATOM 6782 C CA . THR B 1 272 ? -4.707 -41.906 -15.844 1 84.81 272 THR B CA 1
ATOM 6783 C C . THR B 1 272 ? -3.717 -40.75 -15.773 1 84.81 272 THR B C 1
ATOM 6785 O O . THR B 1 272 ? -4.066 -39.656 -15.32 1 84.81 272 THR B O 1
ATOM 6788 N N . VAL B 1 273 ? -2.559 -40.969 -16.234 1 82.94 273 VAL B N 1
ATOM 6789 C CA . VAL B 1 273 ? -1.525 -39.938 -16.219 1 82.94 273 VAL B CA 1
ATOM 6790 C C . VAL B 1 273 ? -1.949 -38.781 -17.094 1 82.94 273 VAL B C 1
ATOM 6792 O O . VAL B 1 273 ? -1.863 -37.625 -16.672 1 82.94 273 VAL B O 1
ATOM 6795 N N . ILE B 1 274 ? -2.4 -39.031 -18.266 1 86.25 274 ILE B N 1
ATOM 6796 C CA . ILE B 1 274 ? -2.766 -38 -19.203 1 86.25 274 ILE B CA 1
ATOM 6797 C C . ILE B 1 274 ? -3.992 -37.25 -18.688 1 86.25 274 ILE B C 1
ATOM 6799 O O . ILE B 1 274 ? -4.074 -36 -18.812 1 86.25 274 ILE B O 1
ATOM 6803 N N . ARG B 1 275 ? -4.938 -37.938 -18.094 1 88.94 275 ARG B N 1
ATOM 6804 C CA . ARG B 1 275 ? -6.113 -37.312 -17.516 1 88.94 275 ARG B CA 1
ATOM 6805 C C . ARG B 1 275 ? -5.715 -36.344 -16.391 1 88.94 275 ARG B C 1
ATOM 6807 O O . ARG B 1 275 ? -6.191 -35.219 -16.344 1 88.94 275 ARG B O 1
ATOM 6814 N N . GLU B 1 276 ? -4.867 -36.75 -15.555 1 83.06 276 GLU B N 1
ATOM 6815 C CA . GLU B 1 276 ? -4.395 -35.938 -14.453 1 83.06 276 GLU B CA 1
ATOM 6816 C C . GLU B 1 276 ? -3.604 -34.719 -14.969 1 83.06 276 GLU B C 1
ATOM 6818 O O . GLU B 1 276 ? -3.719 -33.625 -14.438 1 83.06 276 GLU B O 1
ATOM 6823 N N . MET B 1 277 ? -2.854 -34.969 -15.93 1 82.38 277 MET B N 1
ATOM 6824 C CA . MET B 1 277 ? -2.096 -33.875 -16.547 1 82.38 277 MET B CA 1
ATOM 6825 C C . MET B 1 277 ? -3.029 -32.844 -17.156 1 82.38 277 MET B C 1
ATOM 6827 O O . MET B 1 277 ? -2.799 -31.625 -17.031 1 82.38 277 MET B O 1
ATOM 6831 N N . ASN B 1 278 ? -4.031 -33.344 -17.75 1 87.44 278 ASN B N 1
ATOM 6832 C CA . ASN B 1 278 ? -5.02 -32.406 -18.328 1 87.44 278 ASN B CA 1
ATOM 6833 C C . ASN B 1 278 ? -5.684 -31.562 -17.25 1 87.44 278 ASN B C 1
ATOM 6835 O O . ASN B 1 278 ? -5.848 -30.359 -17.438 1 87.44 278 ASN B O 1
ATOM 6839 N N . GLU B 1 279 ? -6.039 -32.156 -16.203 1 85.69 279 GLU B N 1
ATOM 6840 C CA . GLU B 1 279 ? -6.66 -31.438 -15.094 1 85.69 279 GLU B CA 1
ATOM 6841 C C . GLU B 1 279 ? -5.699 -30.422 -14.492 1 85.69 279 GLU B C 1
ATOM 6843 O O . GLU B 1 279 ? -6.086 -29.297 -14.203 1 85.69 279 GLU B O 1
ATOM 6848 N N . THR B 1 280 ? -4.52 -30.844 -14.336 1 81.94 280 THR B N 1
ATOM 6849 C CA . THR B 1 280 ? -3.5 -29.953 -13.797 1 81.94 280 THR B CA 1
ATOM 6850 C C . THR B 1 280 ? -3.283 -28.766 -14.727 1 81.94 280 THR B C 1
ATOM 6852 O O . THR B 1 280 ? -3.154 -27.625 -14.266 1 81.94 280 THR B O 1
ATOM 6855 N N . THR B 1 281 ? -3.207 -29 -16 1 84.44 281 THR B N 1
ATOM 6856 C CA . THR B 1 281 ? -3.025 -27.953 -17 1 84.44 281 THR B CA 1
ATOM 6857 C C . THR B 1 281 ? -4.137 -26.922 -16.906 1 84.44 281 THR B C 1
ATOM 6859 O O . THR B 1 281 ? -3.873 -25.719 -16.922 1 84.44 281 THR B O 1
ATOM 6862 N N . LYS B 1 282 ? -5.34 -27.391 -16.75 1 86.94 282 LYS B N 1
ATOM 6863 C CA . LYS B 1 282 ? -6.473 -26.484 -16.609 1 86.94 282 LYS B CA 1
ATOM 6864 C C . LYS B 1 282 ? -6.352 -25.625 -15.352 1 86.94 282 LYS B C 1
ATOM 6866 O O . LYS B 1 282 ? -6.566 -24.422 -15.383 1 86.94 282 LYS B O 1
ATOM 6871 N N . GLN B 1 283 ? -5.992 -26.234 -14.32 1 83.25 283 GLN B N 1
ATOM 6872 C CA . GLN B 1 283 ? -5.855 -25.531 -13.047 1 83.25 283 GLN B CA 1
ATOM 6873 C C . GLN B 1 283 ? -4.727 -24.516 -13.109 1 83.25 283 GLN B C 1
ATOM 6875 O O . GLN B 1 283 ? -4.848 -23.422 -12.547 1 83.25 283 GLN B O 1
ATOM 6880 N N . LEU B 1 284 ? -3.658 -24.844 -13.766 1 81.69 284 LEU B N 1
ATOM 6881 C CA . LEU B 1 284 ? -2.531 -23.938 -13.922 1 81.69 284 LEU B CA 1
ATOM 6882 C C . LEU B 1 284 ? -2.934 -22.703 -14.727 1 81.69 284 LEU B C 1
ATOM 6884 O O . LEU B 1 284 ? -2.572 -21.578 -14.367 1 81.69 284 LEU B O 1
ATOM 6888 N N . ALA B 1 285 ? -3.699 -22.891 -15.734 1 85.06 285 ALA B N 1
ATOM 6889 C CA . ALA B 1 285 ? -4.164 -21.766 -16.562 1 85.06 285 ALA B CA 1
ATOM 6890 C C . ALA B 1 285 ? -5.051 -20.828 -15.75 1 85.06 285 ALA B C 1
ATOM 6892 O O . ALA B 1 285 ? -4.898 -19.609 -15.82 1 85.06 285 ALA B O 1
ATOM 6893 N N . ILE B 1 286 ? -5.918 -21.344 -14.961 1 86.12 286 ILE B N 1
ATOM 6894 C CA . ILE B 1 286 ? -6.816 -20.562 -14.125 1 86.12 286 ILE B CA 1
ATOM 6895 C C . ILE B 1 286 ? -6.012 -19.781 -13.086 1 86.12 286 ILE B C 1
ATOM 6897 O O . ILE B 1 286 ? -6.191 -18.578 -12.922 1 86.12 286 ILE B O 1
ATOM 6901 N N . THR B 1 287 ? -5.121 -20.5 -12.469 1 82.62 287 THR B N 1
ATOM 6902 C CA . THR B 1 287 ? -4.305 -19.891 -11.43 1 82.62 287 THR B CA 1
ATOM 6903 C C . THR B 1 287 ? -3.426 -18.781 -12.023 1 82.62 287 THR B C 1
ATOM 6905 O O . THR B 1 287 ? -3.273 -17.719 -11.422 1 82.62 287 THR B O 1
ATOM 6908 N N . GLY B 1 288 ? -2.789 -19.109 -13.156 1 83.69 288 GLY B N 1
ATOM 6909 C CA . GLY B 1 288 ? -2.012 -18.078 -13.844 1 83.69 288 GLY B CA 1
ATOM 6910 C C . GLY B 1 288 ? -2.82 -16.844 -14.188 1 83.69 288 GLY B C 1
ATOM 6911 O O . GLY B 1 288 ? -2.373 -15.719 -13.961 1 83.69 288 GLY B O 1
ATOM 6912 N N . GLY B 1 289 ? -4 -17.016 -14.648 1 84.75 289 GLY B N 1
ATOM 6913 C CA . GLY B 1 289 ? -4.898 -15.906 -14.93 1 84.75 289 GLY B CA 1
ATOM 6914 C C . GLY B 1 289 ? -5.273 -15.117 -13.688 1 84.75 289 GLY B C 1
ATOM 6915 O O . GLY B 1 289 ? -5.281 -13.883 -13.711 1 84.75 289 GLY B O 1
ATOM 6916 N N . ASP B 1 290 ? -5.523 -15.758 -12.656 1 83.06 290 ASP B N 1
ATOM 6917 C CA . ASP B 1 290 ? -5.855 -15.109 -11.391 1 83.06 290 ASP B CA 1
ATOM 6918 C C . ASP B 1 290 ? -4.699 -14.258 -10.883 1 83.06 290 ASP B C 1
ATOM 6920 O O . ASP B 1 290 ? -4.902 -13.133 -10.422 1 83.06 290 ASP B O 1
ATOM 6924 N N . LEU B 1 291 ? -3.523 -14.758 -11.031 1 82.94 291 LEU B N 1
ATOM 6925 C CA . LEU B 1 291 ? -2.342 -14.039 -10.57 1 82.94 291 LEU B CA 1
ATOM 6926 C C . LEU B 1 291 ? -2.125 -12.773 -11.398 1 82.94 291 LEU B C 1
ATOM 6928 O O . LEU B 1 291 ? -1.807 -11.711 -10.844 1 82.94 291 LEU B O 1
ATOM 6932 N N . GLU B 1 292 ? -2.295 -12.891 -12.648 1 86.62 292 GLU B N 1
ATOM 6933 C CA . GLU B 1 292 ? -2.168 -11.719 -13.508 1 86.62 292 GLU B CA 1
ATOM 6934 C C . GLU B 1 292 ? -3.193 -10.648 -13.133 1 86.62 292 GLU B C 1
ATOM 6936 O O . GLU B 1 292 ? -2.852 -9.477 -13 1 86.62 292 GLU B O 1
ATOM 6941 N N . HIS B 1 293 ? -4.371 -11.047 -12.891 1 87.06 293 HIS B N 1
ATOM 6942 C CA . HIS B 1 293 ? -5.453 -10.133 -12.547 1 87.06 293 HIS B CA 1
ATOM 6943 C C . HIS B 1 293 ? -5.199 -9.453 -11.203 1 87.06 293 HIS B C 1
ATOM 6945 O O . HIS B 1 293 ? -5.32 -8.234 -11.086 1 87.06 293 HIS B O 1
ATOM 6951 N N . VAL B 1 294 ? -4.852 -10.25 -10.227 1 84.38 294 VAL B N 1
ATOM 6952 C CA . VAL B 1 294 ? -4.602 -9.711 -8.891 1 84.38 294 VAL B CA 1
ATOM 6953 C C . VAL B 1 294 ? -3.416 -8.75 -8.93 1 84.38 294 VAL B C 1
ATOM 6955 O O . VAL B 1 294 ? -3.451 -7.684 -8.312 1 84.38 294 VAL B O 1
ATOM 6958 N N . SER B 1 295 ? -2.355 -9.102 -9.625 1 86.44 295 SER B N 1
ATOM 6959 C CA . SER B 1 295 ? -1.177 -8.25 -9.742 1 86.44 295 SER B CA 1
ATOM 6960 C C . SER B 1 295 ? -1.523 -6.91 -10.383 1 86.44 295 SER B C 1
ATOM 6962 O O . SER B 1 295 ? -1.116 -5.855 -9.891 1 86.44 295 SER B O 1
ATOM 6964 N N . GLU B 1 296 ? -2.35 -6.965 -11.398 1 87.5 296 GLU B N 1
ATOM 6965 C CA . GLU B 1 296 ? -2.766 -5.738 -12.078 1 87.5 296 GLU B CA 1
ATOM 6966 C C . GLU B 1 296 ? -3.586 -4.848 -11.148 1 87.5 296 GLU B C 1
ATOM 6968 O O . GLU B 1 296 ? -3.383 -3.633 -11.102 1 87.5 296 GLU B O 1
ATOM 6973 N N . HIS B 1 297 ? -4.406 -5.457 -10.461 1 87.19 297 HIS B N 1
ATOM 6974 C CA . HIS B 1 297 ? -5.262 -4.711 -9.547 1 87.19 297 HIS B CA 1
ATOM 6975 C C . HIS B 1 297 ? -4.445 -4.066 -8.43 1 87.19 297 HIS B C 1
ATOM 6977 O O . HIS B 1 297 ? -4.68 -2.91 -8.07 1 87.19 297 HIS B O 1
ATOM 6983 N N . VAL B 1 298 ? -3.488 -4.77 -7.906 1 86.31 298 VAL B N 1
ATOM 6984 C CA . VAL B 1 298 ? -2.67 -4.242 -6.82 1 86.31 298 VAL B CA 1
ATOM 6985 C C . VAL B 1 298 ? -1.78 -3.117 -7.34 1 86.31 298 VAL B C 1
ATOM 6987 O O . VAL B 1 298 ? -1.555 -2.125 -6.645 1 86.31 298 VAL B O 1
ATOM 6990 N N . ILE B 1 299 ? -1.341 -3.277 -8.547 1 88.81 299 ILE B N 1
ATOM 6991 C CA . ILE B 1 299 ? -0.533 -2.221 -9.148 1 88.81 299 ILE B CA 1
ATOM 6992 C C . ILE B 1 299 ? -1.368 -0.95 -9.289 1 88.81 299 ILE B C 1
ATOM 6994 O O . ILE B 1 299 ? -0.912 0.141 -8.938 1 88.81 299 ILE B O 1
ATOM 6998 N N . GLU B 1 300 ? -2.605 -1.046 -9.703 1 90.25 300 GLU B N 1
ATOM 6999 C CA . GLU B 1 300 ? -3.508 0.094 -9.82 1 90.25 300 GLU B CA 1
ATOM 7000 C C . GLU B 1 300 ? -3.789 0.721 -8.461 1 90.25 300 GLU B C 1
ATOM 7002 O O . GLU B 1 300 ? -3.781 1.946 -8.32 1 90.25 300 GLU B O 1
ATOM 7007 N N . SER B 1 301 ? -4.059 -0.146 -7.523 1 88.94 301 SER B N 1
ATOM 7008 C CA . SER B 1 301 ? -4.305 0.321 -6.164 1 88.94 301 SER B CA 1
ATOM 7009 C C . SER B 1 301 ? -3.08 1.028 -5.59 1 88.94 301 SER B C 1
ATOM 7011 O O . SER B 1 301 ? -3.211 2.008 -4.852 1 88.94 301 SER B O 1
ATOM 7013 N N . ASN B 1 302 ? -1.933 0.591 -5.922 1 89.69 302 ASN B N 1
ATOM 7014 C CA . ASN B 1 302 ? -0.697 1.217 -5.461 1 89.69 302 ASN B CA 1
ATOM 7015 C C . ASN B 1 302 ? -0.506 2.6 -6.078 1 89.69 302 ASN B C 1
ATOM 7017 O O . ASN B 1 302 ? 0.012 3.508 -5.43 1 89.69 302 ASN B O 1
ATOM 7021 N N . ASP B 1 303 ? -0.951 2.711 -7.27 1 91.62 303 ASP B N 1
ATOM 7022 C CA . ASP B 1 303 ? -0.902 4.027 -7.898 1 91.62 303 ASP B CA 1
ATOM 7023 C C . ASP B 1 303 ? -1.776 5.027 -7.145 1 91.62 303 ASP B C 1
ATOM 7025 O O . ASP B 1 303 ? -1.383 6.18 -6.949 1 91.62 303 ASP B O 1
ATOM 7029 N N . GLN B 1 304 ? -2.896 4.562 -6.758 1 90.19 304 GLN B N 1
ATOM 7030 C CA . GLN B 1 304 ? -3.789 5.395 -5.957 1 90.19 304 GLN B CA 1
ATOM 7031 C C . GLN B 1 304 ? -3.158 5.738 -4.609 1 90.19 304 GLN B C 1
ATOM 7033 O O . GLN B 1 304 ? -3.264 6.871 -4.141 1 90.19 304 GLN B O 1
ATOM 7038 N N . LEU B 1 305 ? -2.51 4.805 -4.062 1 91.12 305 LEU B N 1
ATOM 7039 C CA . LEU B 1 305 ? -1.836 5.012 -2.785 1 91.12 305 LEU B CA 1
ATOM 7040 C C . LEU B 1 305 ? -0.714 6.035 -2.922 1 91.12 305 LEU B C 1
ATOM 7042 O O . LEU B 1 305 ? -0.593 6.945 -2.096 1 91.12 305 LEU B O 1
ATOM 7046 N N . ILE B 1 306 ? 0.057 5.91 -3.951 1 93.38 306 ILE B N 1
ATOM 7047 C CA . ILE B 1 306 ? 1.171 6.816 -4.195 1 93.38 306 ILE B CA 1
ATOM 7048 C C . ILE B 1 306 ? 0.646 8.242 -4.375 1 93.38 306 ILE B C 1
ATOM 7050 O O . ILE B 1 306 ? 1.216 9.195 -3.834 1 93.38 306 ILE B O 1
ATOM 7054 N N . SER B 1 307 ? -0.472 8.398 -5.031 1 94.5 307 SER B N 1
ATOM 7055 C CA . SER B 1 307 ? -1.087 9.711 -5.227 1 94.5 307 SER B CA 1
ATOM 7056 C C . SER B 1 307 ? -1.554 10.305 -3.9 1 94.5 307 SER B C 1
ATOM 7058 O O . SER B 1 307 ? -1.32 11.484 -3.627 1 94.5 307 SER B O 1
ATOM 7060 N N . ALA B 1 308 ? -2.189 9.469 -3.154 1 93.56 308 ALA B N 1
ATOM 7061 C CA . ALA B 1 308 ? -2.668 9.914 -1.849 1 93.56 308 ALA B CA 1
ATOM 7062 C C . ALA B 1 308 ? -1.505 10.297 -0.938 1 93.56 308 ALA B C 1
ATOM 7064 O O . ALA B 1 308 ? -1.569 11.297 -0.224 1 93.56 308 ALA B O 1
ATOM 7065 N N . ILE B 1 309 ? -0.424 9.562 -1 1 94.56 309 ILE B N 1
ATOM 7066 C CA . ILE B 1 309 ? 0.765 9.836 -0.2 1 94.56 309 ILE B CA 1
ATOM 7067 C C . ILE B 1 309 ? 1.389 11.156 -0.638 1 94.56 309 ILE B C 1
ATOM 7069 O O . ILE B 1 309 ? 1.835 11.945 0.197 1 94.56 309 ILE B O 1
ATOM 7073 N N . THR B 1 310 ? 1.389 11.398 -1.922 1 94.62 310 THR B N 1
ATOM 7074 C CA . THR B 1 310 ? 1.938 12.648 -2.449 1 94.62 310 THR B CA 1
ATOM 7075 C C . THR B 1 310 ? 1.14 13.844 -1.946 1 94.62 310 THR B C 1
ATOM 7077 O O . THR B 1 310 ? 1.716 14.875 -1.581 1 94.62 310 THR B O 1
ATOM 7080 N N . THR B 1 311 ? -0.147 13.695 -1.881 1 93.38 311 THR B N 1
ATOM 7081 C CA . THR B 1 311 ? -1.013 14.75 -1.358 1 93.38 311 THR B CA 1
ATOM 7082 C C . THR B 1 311 ? -0.716 15.016 0.116 1 93.38 311 THR B C 1
ATOM 7084 O O . THR B 1 311 ? -0.61 16.172 0.538 1 93.38 311 THR B O 1
ATOM 7087 N N . VAL B 1 312 ? -0.558 13.977 0.868 1 94.62 312 VAL B N 1
ATOM 7088 C CA . VAL B 1 312 ? -0.24 14.078 2.289 1 94.62 312 VAL B CA 1
ATOM 7089 C C . VAL B 1 312 ? 1.116 14.75 2.469 1 94.62 312 VAL B C 1
ATOM 7091 O O . VAL B 1 312 ? 1.272 15.617 3.332 1 94.62 312 VAL B O 1
ATOM 7094 N N . ARG B 1 313 ? 2.066 14.352 1.65 1 95.56 313 ARG B N 1
ATOM 7095 C CA . ARG B 1 313 ? 3.402 14.93 1.709 1 95.56 313 ARG B CA 1
ATOM 7096 C C . ARG B 1 313 ? 3.361 16.422 1.409 1 95.56 313 ARG B C 1
ATOM 7098 O O . ARG B 1 313 ? 3.975 17.219 2.121 1 95.56 313 ARG B O 1
ATOM 7105 N N . GLN B 1 314 ? 2.633 16.844 0.422 1 94.69 314 GLN B N 1
ATOM 7106 C CA . GLN B 1 314 ? 2.488 18.25 0.054 1 94.69 314 GLN B CA 1
ATOM 7107 C C . GLN B 1 314 ? 1.808 19.047 1.165 1 94.69 314 GLN B C 1
ATOM 7109 O O . GLN B 1 314 ? 2.229 20.156 1.488 1 94.69 314 GLN B O 1
ATOM 7114 N N . GLY B 1 315 ? 0.766 18.375 1.687 1 93.06 315 GLY B N 1
ATOM 7115 C CA . GLY B 1 315 ? 0.099 19 2.816 1 93.06 315 GLY B CA 1
ATOM 7116 C C . GLY B 1 315 ? 1.011 19.203 4.012 1 93.06 315 GLY B C 1
ATOM 7117 O O . GLY B 1 315 ? 0.99 20.266 4.648 1 93.06 315 GLY B O 1
ATOM 7118 N N . ALA B 1 316 ? 1.822 18.281 4.297 1 93.94 316 ALA B N 1
ATOM 7119 C CA . ALA B 1 316 ? 2.762 18.359 5.41 1 93.94 316 ALA B CA 1
ATOM 7120 C C . ALA B 1 316 ? 3.826 19.422 5.16 1 93.94 316 ALA B C 1
ATOM 7122 O O . ALA B 1 316 ? 4.207 20.156 6.074 1 93.94 316 ALA B O 1
ATOM 7123 N N . GLU B 1 317 ? 4.305 19.578 3.951 1 94.38 317 GLU B N 1
ATOM 7124 C CA . GLU B 1 317 ? 5.277 20.594 3.586 1 94.38 317 GLU B CA 1
ATOM 7125 C C . GLU B 1 317 ? 4.688 22 3.729 1 94.38 317 GLU B C 1
ATOM 7127 O O . GLU B 1 317 ? 5.344 22.906 4.246 1 94.38 317 GLU B O 1
ATOM 7132 N N . GLU B 1 318 ? 3.463 22.125 3.322 1 92.75 318 GLU B N 1
ATOM 7133 C CA . GLU B 1 318 ? 2.76 23.406 3.461 1 92.75 318 GLU B CA 1
ATOM 7134 C C . GLU B 1 318 ? 2.568 23.766 4.93 1 92.75 318 GLU B C 1
ATOM 7136 O O . GLU B 1 318 ? 2.762 24.922 5.316 1 92.75 318 GLU B O 1
ATOM 7141 N N . THR B 1 319 ? 2.256 22.781 5.645 1 92.44 319 THR B N 1
ATOM 7142 C CA . THR B 1 319 ? 2.053 23 7.074 1 92.44 319 THR B CA 1
ATOM 7143 C C . THR B 1 319 ? 3.361 23.391 7.754 1 92.44 319 THR B C 1
ATOM 7145 O O . THR B 1 319 ? 3.389 24.297 8.586 1 92.44 319 THR B O 1
ATOM 7148 N N . ALA B 1 320 ? 4.441 22.734 7.426 1 93.94 320 ALA B N 1
ATOM 7149 C CA . ALA B 1 320 ? 5.746 23.047 8 1 93.94 320 ALA B CA 1
ATOM 7150 C C . ALA B 1 320 ? 6.172 24.469 7.66 1 93.94 320 ALA B C 1
ATOM 7152 O O . ALA B 1 320 ? 6.574 25.234 8.539 1 93.94 320 ALA B O 1
ATOM 7153 N N . ASN B 1 321 ? 6.008 24.922 6.426 1 94.31 321 ASN B N 1
ATOM 7154 C CA . ASN B 1 321 ? 6.387 26.25 5.969 1 94.31 321 ASN B CA 1
ATOM 7155 C C . ASN B 1 321 ? 5.523 27.328 6.617 1 94.31 321 ASN B C 1
ATOM 7157 O O . ASN B 1 321 ? 6.043 28.344 7.078 1 94.31 321 ASN B O 1
ATOM 7161 N N . ALA B 1 322 ? 4.242 27.031 6.637 1 92.5 322 ALA B N 1
ATOM 7162 C CA . ALA B 1 322 ? 3.311 27.984 7.238 1 92.5 322 ALA B CA 1
ATOM 7163 C C . ALA B 1 322 ? 3.559 28.125 8.742 1 92.5 322 ALA B C 1
ATOM 7165 O O . ALA B 1 322 ? 3.404 29.203 9.305 1 92.5 322 ALA B O 1
ATOM 7166 N N . SER B 1 323 ? 3.93 27.031 9.375 1 93.81 323 SER B N 1
ATOM 7167 C CA . SER B 1 323 ? 4.246 27.047 10.797 1 93.81 323 SER B CA 1
ATOM 7168 C C . SER B 1 323 ? 5.48 27.906 11.078 1 93.81 323 SER B C 1
ATOM 7170 O O . SER B 1 323 ? 5.5 28.672 12.031 1 93.81 323 SER B O 1
ATOM 7172 N N . ASP B 1 324 ? 6.469 27.812 10.234 1 93.62 324 ASP B N 1
ATOM 7173 C CA . ASP B 1 324 ? 7.684 28.609 10.383 1 93.62 324 ASP B CA 1
ATOM 7174 C C . ASP B 1 324 ? 7.375 30.094 10.266 1 93.62 324 ASP B C 1
ATOM 7176 O O . ASP B 1 324 ? 7.844 30.906 11.078 1 93.62 324 ASP B O 1
ATOM 7180 N N . GLU B 1 325 ? 6.551 30.438 9.352 1 92.25 325 GLU B N 1
ATOM 7181 C CA . GLU B 1 325 ? 6.141 31.828 9.164 1 92.25 325 GLU B CA 1
ATOM 7182 C C . GLU B 1 325 ? 5.332 32.344 10.359 1 92.25 325 GLU B C 1
ATOM 7184 O O . GLU B 1 325 ? 5.531 33.469 10.82 1 92.25 325 GLU B O 1
ATOM 7189 N N . SER B 1 326 ? 4.504 31.453 10.859 1 92.44 326 SER B N 1
ATOM 7190 C CA . SER B 1 326 ? 3.646 31.828 11.984 1 92.44 326 SER B CA 1
ATOM 7191 C C . SER B 1 326 ? 4.465 32.031 13.258 1 92.44 326 SER B C 1
ATOM 7193 O O . SER B 1 326 ? 4.164 32.906 14.055 1 92.44 326 SER B O 1
ATOM 7195 N N . ILE B 1 327 ? 5.465 31.203 13.43 1 93.56 327 ILE B N 1
ATOM 7196 C CA . ILE B 1 327 ? 6.355 31.344 14.578 1 93.56 327 ILE B CA 1
ATOM 7197 C C . ILE B 1 327 ? 7.027 32.719 14.539 1 93.56 327 ILE B C 1
ATOM 7199 O O . ILE B 1 327 ? 7.121 33.406 15.57 1 93.56 327 ILE B O 1
ATOM 7203 N N . HIS B 1 328 ? 7.395 33.188 13.367 1 93.88 328 HIS B N 1
ATOM 7204 C CA . HIS B 1 328 ? 8.008 34.5 13.195 1 93.88 328 HIS B CA 1
ATOM 7205 C C . HIS B 1 328 ? 7.016 35.625 13.516 1 93.88 328 HIS B C 1
ATOM 7207 O O . HIS B 1 328 ? 7.363 36.594 14.188 1 93.88 328 HIS B O 1
ATOM 7213 N N . HIS B 1 329 ? 5.773 35.438 13.07 1 92.44 329 HIS B N 1
ATOM 7214 C CA . HIS B 1 329 ? 4.742 36.438 13.328 1 92.44 329 HIS B CA 1
ATOM 7215 C C . HIS B 1 329 ? 4.441 36.531 14.82 1 92.44 329 HIS B C 1
ATOM 7217 O O . HIS B 1 329 ? 4.273 37.656 15.344 1 92.44 329 HIS B O 1
ATOM 7223 N N . VAL B 1 330 ? 4.418 35.438 15.492 1 92.19 330 VAL B N 1
ATOM 7224 C CA . VAL B 1 330 ? 4.133 35.406 16.922 1 92.19 330 VAL B CA 1
ATOM 7225 C C . VAL B 1 330 ? 5.273 36.094 17.688 1 92.19 330 VAL B C 1
ATOM 7227 O O . VAL B 1 330 ? 5.039 36.844 18.641 1 92.19 330 VAL B O 1
ATOM 7230 N N . ASP B 1 331 ? 6.469 35.844 17.25 1 93.56 331 ASP B N 1
ATOM 7231 C CA . ASP B 1 331 ? 7.629 36.469 17.859 1 93.56 331 ASP B CA 1
ATOM 7232 C C . ASP B 1 331 ? 7.582 37.969 17.703 1 93.56 331 ASP B C 1
ATOM 7234 O O . ASP B 1 331 ? 7.871 38.719 18.641 1 93.56 331 ASP B O 1
ATOM 7238 N N . GLU B 1 332 ? 7.199 38.406 16.547 1 93.44 332 GLU B N 1
ATOM 7239 C CA . GLU B 1 332 ? 7.051 39.844 16.281 1 93.44 332 GLU B CA 1
ATOM 7240 C C . GLU B 1 332 ? 5.957 40.469 17.156 1 93.44 332 GLU B C 1
ATOM 7242 O O . GLU B 1 332 ? 6.113 41.562 17.656 1 93.44 332 GLU B O 1
ATOM 7247 N N . MET B 1 333 ? 4.945 39.75 17.328 1 90.94 333 MET B N 1
ATOM 7248 C CA . MET B 1 333 ? 3.838 40.219 18.156 1 90.94 333 MET B CA 1
ATOM 7249 C C . MET B 1 333 ? 4.262 40.344 19.609 1 90.94 333 MET B C 1
ATOM 7251 O O . MET B 1 333 ? 3.877 41.312 20.297 1 90.94 333 MET B O 1
ATOM 7255 N N . LYS B 1 334 ? 5.016 39.438 20.078 1 92.06 334 LYS B N 1
ATOM 7256 C CA . LYS B 1 334 ? 5.516 39.5 21.453 1 92.06 334 LYS B CA 1
ATOM 7257 C C . LYS B 1 334 ? 6.363 40.75 21.688 1 92.06 334 LYS B C 1
ATOM 7259 O O . LYS B 1 334 ? 6.219 41.406 22.719 1 92.06 334 LYS B O 1
ATOM 7264 N N . LYS B 1 335 ? 7.246 41.062 20.75 1 92.75 335 LYS B N 1
ATOM 7265 C CA . LYS B 1 335 ? 8.102 42.219 20.844 1 92.75 335 LYS B CA 1
ATOM 7266 C C . LYS B 1 335 ? 7.27 43.5 20.844 1 92.75 335 LYS B C 1
ATOM 7268 O O . LYS B 1 335 ? 7.52 44.406 21.656 1 92.75 335 LYS B O 1
ATOM 7273 N N . ARG B 1 336 ? 6.312 43.5 20.031 1 92.44 336 ARG B N 1
ATOM 7274 C CA . ARG B 1 336 ? 5.465 44.688 19.922 1 92.44 336 ARG B CA 1
ATOM 7275 C C . ARG B 1 336 ? 4.602 44.844 21.172 1 92.44 336 ARG B C 1
ATOM 7277 O O . ARG B 1 336 ? 4.336 45.969 21.594 1 92.44 336 ARG B O 1
ATOM 7284 N N . MET B 1 337 ? 4.18 43.781 21.688 1 91.81 337 MET B N 1
ATOM 7285 C CA . MET B 1 337 ? 3.393 43.781 22.922 1 91.81 337 MET B CA 1
ATOM 7286 C C . MET B 1 337 ? 4.195 44.375 24.078 1 91.81 337 MET B C 1
ATOM 7288 O O . MET B 1 337 ? 3.652 45.125 24.906 1 91.81 337 MET B O 1
ATOM 7292 N N . GLN B 1 338 ? 5.457 44.125 24.109 1 92.69 338 GLN B N 1
ATOM 7293 C CA . GLN B 1 338 ? 6.324 44.688 25.141 1 92.69 338 GLN B CA 1
ATOM 7294 C C . GLN B 1 338 ? 6.418 46.188 25.016 1 92.69 338 GLN B C 1
ATOM 7296 O O . GLN B 1 338 ? 6.422 46.906 26.031 1 92.69 338 GLN B O 1
ATOM 7301 N N . HIS B 1 339 ? 6.414 46.688 23.797 1 94.06 339 HIS B N 1
ATOM 7302 C CA . HIS B 1 339 ? 6.453 48.125 23.562 1 94.06 339 HIS B CA 1
ATOM 7303 C C . HIS B 1 339 ? 5.156 48.781 24.016 1 94.06 339 HIS B C 1
ATOM 7305 O O . HIS B 1 339 ? 5.188 49.875 24.625 1 94.06 339 HIS B O 1
ATOM 7311 N N . VAL B 1 340 ? 4.078 48.125 23.75 1 95.19 340 VAL B N 1
ATOM 7312 C CA . VAL B 1 340 ? 2.783 48.656 24.156 1 95.19 340 VAL B CA 1
ATOM 7313 C C . VAL B 1 340 ? 2.688 48.719 25.672 1 95.19 340 VAL B C 1
ATOM 7315 O O . VAL B 1 340 ? 2.24 49.719 26.25 1 95.19 340 VAL B O 1
ATOM 7318 N N . LEU B 1 341 ? 3.145 47.656 26.312 1 94.81 341 LEU B N 1
ATOM 7319 C CA . LEU B 1 341 ? 3.125 47.594 27.766 1 94.81 341 LEU B CA 1
ATOM 7320 C C . LEU B 1 341 ? 3.971 48.688 28.375 1 94.81 341 LEU B C 1
ATOM 7322 O O . LEU B 1 341 ? 3.564 49.312 29.359 1 94.81 341 LEU B O 1
ATOM 7326 N N . ALA B 1 342 ? 5.109 48.938 27.797 1 95.69 342 ALA B N 1
ATOM 7327 C CA . ALA B 1 342 ? 5.984 50.031 28.281 1 95.69 342 ALA B CA 1
ATOM 7328 C C . ALA B 1 342 ? 5.312 51.375 28.109 1 95.69 342 ALA B C 1
ATOM 7330 O O . ALA B 1 342 ? 5.402 52.219 29 1 95.69 342 ALA B O 1
ATOM 7331 N N . SER B 1 343 ? 4.672 51.531 26.984 1 96.81 343 SER B N 1
ATOM 7332 C CA . SER B 1 343 ? 3.971 52.812 26.734 1 96.81 343 SER B CA 1
ATOM 7333 C C . SER B 1 343 ? 2.846 53.031 27.734 1 96.81 343 SER B C 1
ATOM 7335 O O . SER B 1 343 ? 2.66 54.125 28.234 1 96.81 343 SER B O 1
ATOM 7337 N N . VAL B 1 344 ? 2.127 51.969 28.031 1 97 344 VAL B N 1
ATOM 7338 C CA . VAL B 1 344 ? 1.021 52.062 28.984 1 97 344 VAL B CA 1
ATOM 7339 C C . VAL B 1 344 ? 1.55 52.438 30.359 1 97 344 VAL B C 1
ATOM 7341 O O . VAL B 1 344 ? 0.956 53.25 31.062 1 97 344 VAL B O 1
ATOM 7344 N N . GLN B 1 345 ? 2.684 51.906 30.766 1 96.44 345 GLN B N 1
ATOM 7345 C CA . GLN B 1 345 ? 3.299 52.188 32.062 1 96.44 345 GLN B CA 1
ATOM 7346 C C . GLN B 1 345 ? 3.762 53.656 32.125 1 96.44 345 GLN B C 1
ATOM 7348 O O . GLN B 1 345 ? 3.602 54.312 33.125 1 96.44 345 GLN B O 1
ATOM 7353 N N . ASN B 1 346 ? 4.258 54.125 31.031 1 97.56 346 ASN B N 1
ATOM 7354 C CA . ASN B 1 346 ? 4.691 55.531 30.953 1 97.56 346 ASN B CA 1
ATOM 7355 C C . ASN B 1 346 ? 3.514 56.5 31.062 1 97.56 346 ASN B C 1
ATOM 7357 O O . ASN B 1 346 ? 3.607 57.531 31.734 1 97.56 346 ASN B O 1
ATOM 7361 N N . ILE B 1 347 ? 2.459 56.156 30.422 1 98.06 347 ILE B N 1
ATOM 7362 C CA . ILE B 1 347 ? 1.264 56.969 30.484 1 98.06 347 ILE B CA 1
ATOM 7363 C C . ILE B 1 347 ? 0.726 57 31.906 1 98.06 347 ILE B C 1
ATOM 7365 O O . ILE B 1 347 ? 0.312 58.062 32.406 1 98.06 347 ILE B O 1
ATOM 7369 N N . SER B 1 348 ? 0.724 55.844 32.5 1 97.44 348 SER B N 1
ATOM 7370 C CA . SER B 1 348 ? 0.273 55.75 33.906 1 97.44 348 SER B CA 1
ATOM 7371 C C . SER B 1 348 ? 1.105 56.625 34.812 1 97.44 348 SER B C 1
ATOM 7373 O O . SER B 1 348 ? 0.56 57.344 35.656 1 97.44 348 SER B O 1
ATOM 7375 N N . ALA B 1 349 ? 2.416 56.625 34.688 1 97.38 349 ALA B N 1
ATOM 7376 C CA . ALA B 1 349 ? 3.316 57.469 35.469 1 97.38 349 ALA B CA 1
ATOM 7377 C C . ALA B 1 349 ? 3.061 58.938 35.219 1 97.38 349 ALA B C 1
ATOM 7379 O O . ALA B 1 349 ? 3.02 59.75 36.156 1 97.38 349 ALA B O 1
ATOM 7380 N N . SER B 1 350 ? 2.867 59.25 33.938 1 98.12 350 SER B N 1
ATOM 7381 C CA . SER B 1 350 ? 2.582 60.625 33.594 1 98.12 350 SER B CA 1
ATOM 7382 C C . SER B 1 350 ? 1.262 61.094 34.188 1 98.12 350 SER B C 1
ATOM 7384 O O . SER B 1 350 ? 1.153 62.219 34.656 1 98.12 350 SER B O 1
ATOM 7386 N N . ALA B 1 351 ? 0.311 60.25 34.156 1 97.62 351 ALA B N 1
ATOM 7387 C CA . ALA B 1 351 ? -0.996 60.594 34.719 1 97.62 351 ALA B CA 1
ATOM 7388 C C . ALA B 1 351 ? -0.896 60.812 36.219 1 97.62 351 ALA B C 1
ATOM 7390 O O . ALA B 1 351 ? -1.534 61.75 36.75 1 97.62 351 ALA B O 1
ATOM 7391 N N . THR B 1 352 ? -0.117 60.062 36.938 1 97 352 THR B N 1
ATOM 7392 C CA . THR B 1 352 ? 0.095 60.219 38.375 1 97 352 THR B CA 1
ATOM 7393 C C . THR B 1 352 ? 0.762 61.562 38.656 1 97 352 THR B C 1
ATOM 7395 O O . THR B 1 352 ? 0.334 62.281 39.562 1 97 352 THR B O 1
ATOM 7398 N N . ASP B 1 353 ? 1.751 61.906 37.875 1 97.62 353 ASP B N 1
ATOM 7399 C CA . ASP B 1 353 ? 2.447 63.188 38.031 1 97.62 353 ASP B CA 1
ATOM 7400 C C . ASP B 1 353 ? 1.51 64.375 37.75 1 97.62 353 ASP B C 1
ATOM 7402 O O . ASP B 1 353 ? 1.538 65.375 38.469 1 97.62 353 ASP B O 1
ATOM 7406 N N . MET B 1 354 ? 0.713 64.188 36.75 1 97.81 354 MET B N 1
ATOM 7407 C CA . MET B 1 354 ? -0.246 65.25 36.375 1 97.81 354 MET B CA 1
ATOM 7408 C C . MET B 1 354 ? -1.266 65.438 37.5 1 97.81 354 MET B C 1
ATOM 7410 O O . MET B 1 354 ? -1.648 66.562 37.812 1 97.81 354 MET B O 1
ATOM 7414 N N . ASN B 1 355 ? -1.688 64.312 38.062 1 97.25 355 ASN B N 1
ATOM 7415 C CA . ASN B 1 355 ? -2.635 64.375 39.156 1 97.25 355 ASN B CA 1
ATOM 7416 C C . ASN B 1 355 ? -2.066 65.188 40.344 1 97.25 355 ASN B C 1
ATOM 7418 O O . ASN B 1 355 ? -2.74 66.062 40.875 1 97.25 355 ASN B O 1
ATOM 7422 N N . GLU B 1 356 ? -0.825 64.938 40.719 1 96.75 356 GLU B N 1
ATOM 7423 C CA . GLU B 1 356 ? -0.165 65.688 41.812 1 96.75 356 GLU B CA 1
ATOM 7424 C C . GLU B 1 356 ? 0.013 67.125 41.5 1 96.75 356 GLU B C 1
ATOM 7426 O O . GLU B 1 356 ? -0.268 68 42.344 1 96.75 356 GLU B O 1
ATOM 7431 N N . SER B 1 357 ? 0.423 67.375 40.312 1 96.56 357 SER B N 1
ATOM 7432 C CA . SER B 1 357 ? 0.633 68.75 39.875 1 96.56 357 SER B CA 1
ATOM 7433 C C . SER B 1 357 ? -0.679 69.562 39.875 1 96.56 357 SER B C 1
ATOM 7435 O O . SER B 1 357 ? -0.725 70.688 40.281 1 96.56 357 SER B O 1
ATOM 7437 N N . SER B 1 358 ? -1.717 68.938 39.406 1 97.31 358 SER B N 1
ATOM 7438 C CA . SER B 1 358 ? -3.025 69.562 39.312 1 97.31 358 SER B CA 1
ATOM 7439 C C . SER B 1 358 ? -3.596 69.812 40.688 1 97.31 358 SER B C 1
ATOM 7441 O O . SER B 1 358 ? -4.121 70.938 40.969 1 97.31 358 SER B O 1
ATOM 7443 N N . LYS B 1 359 ? -3.459 68.875 41.625 1 96 359 LYS B N 1
ATOM 7444 C CA . LYS B 1 359 ? -3.928 69.062 43 1 96 359 LYS B CA 1
ATOM 7445 C C . LYS B 1 359 ? -3.162 70.188 43.688 1 96 359 LYS B C 1
ATOM 7447 O O . LYS B 1 359 ? -3.756 71 44.406 1 96 359 LYS B O 1
ATOM 7452 N N . GLY B 1 360 ? -1.866 70.125 43.5 1 95.06 360 GLY B N 1
ATOM 7453 C CA . GLY B 1 360 ? -1.045 71.25 44.031 1 95.06 360 GLY B CA 1
ATOM 7454 C C . GLY B 1 360 ? -1.396 72.562 43.5 1 95.06 360 GLY B C 1
ATOM 7455 O O . GLY B 1 360 ? -1.517 73.562 44.25 1 95.06 360 GLY B O 1
ATOM 7456 N N . GLY B 1 361 ? -1.562 72.625 42.156 1 94.62 361 GLY B N 1
ATOM 7457 C CA . GLY B 1 361 ? -1.95 73.875 41.5 1 94.62 361 GLY B CA 1
ATOM 7458 C C . GLY B 1 361 ? -3.307 74.375 41.969 1 94.62 361 GLY B C 1
ATOM 7459 O O . GLY B 1 361 ? -3.475 75.562 42.25 1 94.62 361 GLY B O 1
ATOM 7460 N N . GLU B 1 362 ? -4.242 73.5 42.062 1 94.38 362 GLU B N 1
ATOM 7461 C CA . GLU B 1 362 ? -5.586 73.812 42.531 1 94.38 362 GLU B CA 1
ATOM 7462 C C . GLU B 1 362 ? -5.566 74.375 43.969 1 94.38 362 GLU B C 1
ATOM 7464 O O . GLU B 1 362 ? -6.23 75.375 44.25 1 94.38 362 GLU B O 1
ATOM 7469 N N . LYS B 1 363 ? -4.812 73.812 44.938 1 94.88 363 LYS B N 1
ATOM 7470 C CA . LYS B 1 363 ? -4.688 74.25 46.312 1 94.88 363 LYS B CA 1
ATOM 7471 C C . LYS B 1 363 ? -4.066 75.688 46.406 1 94.88 363 LYS B C 1
ATOM 7473 O O . LYS B 1 363 ? -4.527 76.5 47.156 1 94.88 363 LYS B O 1
ATOM 7478 N N . ARG B 1 364 ? -3.076 75.875 45.594 1 94.25 364 ARG B N 1
ATOM 7479 C CA . ARG B 1 364 ? -2.41 77.125 45.594 1 94.25 364 ARG B CA 1
ATOM 7480 C C . ARG B 1 364 ? -3.348 78.25 45.094 1 94.25 364 ARG B C 1
ATOM 7482 O O . ARG B 1 364 ? -3.33 79.375 45.594 1 94.25 364 ARG B O 1
ATOM 7489 N N . LEU B 1 365 ? -4.156 77.875 44.156 1 95.81 365 LEU B N 1
ATOM 7490 C CA . LEU B 1 365 ? -5.102 78.875 43.625 1 95.81 365 LEU B CA 1
ATOM 7491 C C . LEU B 1 365 ? -6.227 79.125 44.594 1 95.81 365 LEU B C 1
ATOM 7493 O O . LEU B 1 365 ? -6.727 80.25 44.688 1 95.81 365 LEU B O 1
ATOM 7497 N N . ALA B 1 366 ? -6.645 78.125 45.344 1 94.25 366 ALA B N 1
ATOM 7498 C CA . ALA B 1 366 ? -7.648 78.312 46.375 1 94.25 366 ALA B CA 1
ATOM 7499 C C . ALA B 1 366 ? -7.148 79.312 47.438 1 94.25 366 ALA B C 1
ATOM 7501 O O . ALA B 1 366 ? -7.879 80.188 47.875 1 94.25 366 ALA B O 1
ATOM 7502 N N . HIS B 1 367 ? -5.91 79.188 47.812 1 94.19 367 HIS B N 1
ATOM 7503 C CA . HIS B 1 367 ? -5.297 80.125 48.781 1 94.19 367 HIS B CA 1
ATOM 7504 C C . HIS B 1 367 ? -5.195 81.5 48.188 1 94.19 367 HIS B C 1
ATOM 7506 O O . HIS B 1 367 ? -5.441 82.5 48.906 1 94.19 367 HIS B O 1
ATOM 7512 N N . LEU B 1 368 ? -4.836 81.5 46.938 1 95.62 368 LEU B N 1
ATOM 7513 C CA . LEU B 1 368 ? -4.711 82.812 46.281 1 95.62 368 LEU B CA 1
ATOM 7514 C C . LEU B 1 368 ? -6.047 83.562 46.25 1 95.62 368 LEU B C 1
ATOM 7516 O O . LEU B 1 368 ? -6.109 84.75 46.5 1 95.62 368 LEU B O 1
ATOM 7520 N N . ILE B 1 369 ? -7.086 82.875 45.938 1 95.62 369 ILE B N 1
ATOM 7521 C CA . ILE B 1 369 ? -8.43 83.438 45.906 1 95.62 369 ILE B CA 1
ATOM 7522 C C . ILE B 1 369 ? -8.828 83.938 47.281 1 95.62 369 ILE B C 1
ATOM 7524 O O . ILE B 1 369 ? -9.352 85.062 47.406 1 95.62 369 ILE B O 1
ATOM 7528 N N . ALA B 1 370 ? -8.516 83.188 48.344 1 94.12 370 ALA B N 1
ATOM 7529 C CA . ALA B 1 370 ? -8.797 83.625 49.719 1 94.12 370 ALA B CA 1
ATOM 7530 C C . ALA B 1 370 ? -7.992 84.875 50.062 1 94.12 370 ALA B C 1
ATOM 7532 O O . ALA B 1 370 ? -8.508 85.812 50.719 1 94.12 370 ALA B O 1
ATOM 7533 N N . ASP B 1 371 ? -6.824 84.875 49.594 1 92.31 371 ASP B N 1
ATOM 7534 C CA . ASP B 1 371 ? -5.957 86.062 49.875 1 92.31 371 ASP B CA 1
ATOM 7535 C C . ASP B 1 371 ? -6.496 87.312 49.188 1 92.31 371 ASP B C 1
ATOM 7537 O O . ASP B 1 371 ? -6.473 88.375 49.781 1 92.31 371 ASP B O 1
ATOM 7541 N N . ILE B 1 372 ? -6.988 87.188 48 1 92.56 372 ILE B N 1
ATOM 7542 C CA . ILE B 1 372 ? -7.535 88.312 47.25 1 92.56 372 ILE B CA 1
ATOM 7543 C C . ILE B 1 372 ? -8.789 88.812 47.938 1 92.56 372 ILE B C 1
ATOM 7545 O O . ILE B 1 372 ? -8.984 90.062 48.062 1 92.56 372 ILE B O 1
ATOM 7549 N N . HIS B 1 373 ? -9.57 87.938 48.531 1 91.62 373 HIS B N 1
ATOM 7550 C CA . HIS B 1 373 ? -10.734 88.375 49.312 1 91.62 373 HIS B CA 1
ATOM 7551 C C . HIS B 1 373 ? -10.336 89.125 50.562 1 91.62 373 HIS B C 1
ATOM 7553 O O . HIS B 1 373 ? -10.906 90.188 50.875 1 91.62 373 HIS B O 1
ATOM 7559 N N . SER B 1 374 ? -9.367 88.625 51.25 1 90 374 SER B N 1
ATOM 7560 C CA . SER B 1 374 ? -8.875 89.312 52.469 1 90 374 SER B CA 1
ATOM 7561 C C . SER B 1 374 ? -8.289 90.688 52.156 1 90 374 SER B C 1
ATOM 7563 O O . SER B 1 374 ? -8.484 91.625 52.906 1 90 374 SER B O 1
ATOM 7565 N N . PHE B 1 375 ? -7.637 90.688 51.031 1 86.56 375 PHE B N 1
ATOM 7566 C CA . PHE B 1 375 ? -7.035 91.938 50.562 1 86.56 375 PHE B CA 1
ATOM 7567 C C . PHE B 1 375 ? -8.109 93 50.25 1 86.56 375 PHE B C 1
ATOM 7569 O O . PHE B 1 375 ? -7.969 94.125 50.594 1 86.56 375 PHE B O 1
ATOM 7576 N N . ALA B 1 376 ? -9.195 92.5 49.625 1 85.12 376 ALA B N 1
ATOM 7577 C CA . ALA B 1 376 ? -10.32 93.375 49.312 1 85.12 376 ALA B CA 1
ATOM 7578 C C . ALA B 1 376 ? -10.93 94 50.594 1 85.12 376 ALA B C 1
ATOM 7580 O O . ALA B 1 376 ? -11.328 95.125 50.594 1 85.12 376 ALA B O 1
ATOM 7581 N N . GLU B 1 377 ? -10.922 93.312 51.719 1 86.69 377 GLU B N 1
ATOM 7582 C CA . GLU B 1 377 ? -11.461 93.75 52.969 1 86.69 377 GLU B CA 1
ATOM 7583 C C . GLU B 1 377 ? -10.539 94.812 53.625 1 86.69 377 GLU B C 1
ATOM 7585 O O . GLU B 1 377 ? -11.008 95.812 54.156 1 86.69 377 GLU B O 1
ATOM 7590 N N . GLN B 1 378 ? -9.312 94.5 53.531 1 82.31 378 GLN B N 1
ATOM 7591 C CA . GLN B 1 378 ? -8.336 95.438 54.094 1 82.31 378 GLN B CA 1
ATOM 7592 C C . GLN B 1 378 ? -8.344 96.75 53.312 1 82.31 378 GLN B C 1
ATOM 7594 O O . GLN B 1 378 ? -8.172 97.812 53.875 1 82.31 378 GLN B O 1
ATOM 7599 N N . PHE B 1 379 ? -8.562 96.5 52.062 1 80.69 379 PHE B N 1
ATOM 7600 C CA . PHE B 1 379 ? -8.625 97.688 51.188 1 80.69 379 PHE B CA 1
ATOM 7601 C C . PHE B 1 379 ? -9.805 98.562 51.562 1 80.69 379 PHE B C 1
ATOM 7603 O O . PHE B 1 379 ? -9.695 99.812 51.5 1 80.69 379 PHE B O 1
ATOM 7610 N N . LYS B 1 380 ? -10.898 98.125 51.906 1 82.62 380 LYS B N 1
ATOM 7611 C CA . LYS B 1 380 ? -12.062 98.875 52.375 1 82.62 380 LYS B CA 1
ATOM 7612 C C . LYS B 1 380 ? -11.75 99.688 53.625 1 82.62 380 LYS B C 1
ATOM 7614 O O . LYS B 1 380 ? -12.195 100.812 53.75 1 82.62 380 LYS B O 1
ATOM 7619 N N . GLU B 1 381 ? -11 99.125 54.469 1 83.12 381 GLU B N 1
ATOM 7620 C CA . GLU B 1 381 ? -10.609 99.812 55.688 1 83.12 381 GLU B CA 1
ATOM 7621 C C . GLU B 1 381 ? -9.742 101.062 55.375 1 83.12 381 GLU B C 1
ATOM 7623 O O . GLU B 1 381 ? -9.875 102.062 56.031 1 83.12 381 GLU B O 1
ATOM 7628 N N . VAL B 1 382 ? -8.906 100.875 54.469 1 80.25 382 VAL B N 1
ATOM 7629 C CA . VAL B 1 382 ? -8.039 101.938 54.062 1 80.25 382 VAL B CA 1
ATOM 7630 C C . VAL B 1 382 ? -8.875 103.062 53.438 1 80.25 382 VAL B C 1
ATOM 7632 O O . VAL B 1 382 ? -8.633 104.25 53.688 1 80.25 382 VAL B O 1
ATOM 7635 N N . ASN B 1 383 ? -9.859 102.75 52.594 1 80.56 383 ASN B N 1
ATOM 7636 C CA . ASN B 1 383 ? -10.766 103.688 52 1 80.56 383 ASN B CA 1
ATOM 7637 C C . ASN B 1 383 ? -11.516 104.5 53.062 1 80.56 383 ASN B C 1
ATOM 7639 O O . ASN B 1 383 ? -11.656 105.75 52.969 1 80.56 383 ASN B O 1
ATOM 7643 N N . ASP B 1 384 ? -11.875 103.875 54.125 1 83.94 384 ASP B N 1
ATOM 7644 C CA . ASP B 1 384 ? -12.562 104.5 55.25 1 83.94 384 ASP B CA 1
ATOM 7645 C C . ASP B 1 384 ? -11.641 105.5 55.969 1 83.94 384 ASP B C 1
ATOM 7647 O O . ASP B 1 384 ? -12.07 106.562 56.344 1 83.94 384 ASP B O 1
ATOM 7651 N N . THR B 1 385 ? -10.469 105.062 56.031 1 80 385 THR B N 1
ATOM 7652 C CA . THR B 1 385 ? -9.469 105.875 56.656 1 80 385 THR B CA 1
ATOM 7653 C C . THR B 1 385 ? -9.25 107.188 55.875 1 80 385 THR B C 1
ATOM 7655 O O . THR B 1 385 ? -9.195 108.25 56.438 1 80 385 THR B O 1
ATOM 7658 N N . ILE B 1 386 ? -9.234 107.062 54.562 1 80.06 386 ILE B N 1
ATOM 7659 C CA . ILE B 1 386 ? -9.023 108.188 53.688 1 80.06 386 ILE B CA 1
ATOM 7660 C C . ILE B 1 386 ? -10.25 109.125 53.719 1 80.06 386 ILE B C 1
ATOM 7662 O O . ILE B 1 386 ? -10.125 110.312 53.688 1 80.06 386 ILE B O 1
ATOM 7666 N N . GLN B 1 387 ? -11.398 108.625 53.875 1 83.75 387 GLN B N 1
ATOM 7667 C CA . GLN B 1 387 ? -12.625 109.438 54 1 83.75 387 GLN B CA 1
ATOM 7668 C C . GLN B 1 387 ? -12.648 110.188 55.312 1 83.75 387 GLN B C 1
ATOM 7670 O O . GLN B 1 387 ? -13.156 111.312 55.375 1 83.75 387 GLN B O 1
ATOM 7675 N N . SER B 1 388 ? -12.094 109.625 56.312 1 84.44 388 SER B N 1
ATOM 7676 C CA . SER B 1 388 ? -11.992 110.312 57.594 1 84.44 388 SER B CA 1
ATOM 7677 C C . SER B 1 388 ? -11.07 111.562 57.5 1 84.44 388 SER B C 1
ATOM 7679 O O . SER B 1 388 ? -11.336 112.562 58.125 1 84.44 388 SER B O 1
ATOM 7681 N N . VAL B 1 389 ? -10.062 111.312 56.719 1 81.38 389 VAL B N 1
ATOM 7682 C CA . VAL B 1 389 ? -9.141 112.375 56.469 1 81.38 389 VAL B CA 1
ATOM 7683 C C . VAL B 1 389 ? -9.883 113.562 55.781 1 81.38 389 VAL B C 1
ATOM 7685 O O . VAL B 1 389 ? -9.727 114.688 56.156 1 81.38 389 VAL B O 1
ATOM 7688 N N . LYS B 1 390 ? -10.641 113.25 54.844 1 82 390 LYS B N 1
ATOM 7689 C CA . LYS B 1 390 ? -11.438 114.25 54.125 1 82 390 LYS B CA 1
ATOM 7690 C C . LYS B 1 390 ? -12.398 114.938 55.062 1 82 390 LYS B C 1
ATOM 7692 O O . LYS B 1 390 ? -12.516 116.188 55 1 82 390 LYS B O 1
ATOM 7697 N N . HIS B 1 391 ? -12.992 114.312 55.969 1 86.88 391 HIS B N 1
ATOM 7698 C CA . HIS B 1 391 ? -13.953 114.875 56.906 1 86.88 391 HIS B CA 1
ATOM 7699 C C . HIS B 1 391 ? -13.266 115.812 57.875 1 86.88 391 HIS B C 1
ATOM 7701 O O . HIS B 1 391 ? -13.742 116.938 58.125 1 86.88 391 HIS B O 1
ATOM 7707 N N . HIS B 1 392 ? -12.203 115.375 58.375 1 84.5 392 HIS B N 1
ATOM 7708 C CA . HIS B 1 392 ? -11.469 116.25 59.312 1 84.5 392 HIS B CA 1
ATOM 7709 C C . HIS B 1 392 ? -10.93 117.5 58.594 1 84.5 392 HIS B C 1
ATOM 7711 O O . HIS B 1 392 ? -10.945 118.562 59.188 1 84.5 392 HIS B O 1
ATOM 7717 N N . SER B 1 393 ? -10.547 117.25 57.344 1 84.56 393 SER B N 1
ATOM 7718 C CA . SER B 1 393 ? -10.055 118.438 56.562 1 84.56 393 SER B CA 1
ATOM 7719 C C . SER B 1 393 ? -11.148 119.438 56.344 1 84.56 393 SER B C 1
ATOM 7721 O O . SER B 1 393 ? -10.898 120.625 56.438 1 84.56 393 SER B O 1
ATOM 7723 N N . MET B 1 394 ? -12.297 119.062 56.188 1 86.88 394 MET B N 1
ATOM 7724 C CA . MET B 1 394 ? -13.438 119.938 56 1 86.88 394 MET B CA 1
ATOM 7725 C C . MET B 1 394 ? -13.758 120.688 57.312 1 86.88 394 MET B C 1
ATOM 7727 O O . MET B 1 394 ? -14.062 121.875 57.281 1 86.88 394 MET B O 1
ATOM 7731 N N . SER B 1 395 ? -13.633 120.062 58.344 1 89.06 395 SER B N 1
ATOM 7732 C CA . SER B 1 395 ? -13.875 120.688 59.656 1 89.06 395 SER B CA 1
ATOM 7733 C C . SER B 1 395 ? -12.844 121.75 59.969 1 89.06 395 SER B C 1
ATOM 7735 O O . SER B 1 395 ? -13.18 122.812 60.5 1 89.06 395 SER B O 1
ATOM 7737 N N . ILE B 1 396 ? -11.719 121.375 59.594 1 90.06 396 ILE B N 1
ATOM 7738 C CA . ILE B 1 396 ? -10.641 122.312 59.812 1 90.06 396 ILE B CA 1
ATOM 7739 C C . ILE B 1 396 ? -10.852 123.562 58.969 1 90.06 396 ILE B C 1
ATOM 7741 O O . ILE B 1 396 ? -10.625 124.688 59.406 1 90.06 396 ILE B O 1
ATOM 7745 N N . THR B 1 397 ? -11.281 123.438 57.812 1 88.44 397 THR B N 1
ATOM 7746 C CA . THR B 1 397 ? -11.555 124.5 56.906 1 88.44 397 THR B CA 1
ATOM 7747 C C . THR B 1 397 ? -12.562 125.5 57.5 1 88.44 397 THR B C 1
ATOM 7749 O O . THR B 1 397 ? -12.367 126.688 57.469 1 88.44 397 THR B O 1
ATOM 7752 N N . LYS B 1 398 ? -13.484 125.062 58.156 1 92.88 398 LYS B N 1
ATOM 7753 C CA . LYS B 1 398 ? -14.516 125.875 58.781 1 92.88 398 LYS B CA 1
ATOM 7754 C C . LYS B 1 398 ? -13.953 126.688 59.969 1 92.88 398 LYS B C 1
ATOM 7756 O O . LYS B 1 398 ? -14.242 127.875 60.094 1 92.88 398 LYS B O 1
ATOM 7761 N N . VAL B 1 399 ? -13.219 126.062 60.688 1 93.25 399 VAL B N 1
ATOM 7762 C CA . VAL B 1 399 ? -12.68 126.688 61.875 1 93.25 399 VAL B CA 1
ATOM 7763 C C . VAL B 1 399 ? -11.648 127.75 61.469 1 93.25 399 VAL B C 1
ATOM 7765 O O . VAL B 1 399 ? -11.57 128.75 62.094 1 93.25 399 VAL B O 1
ATOM 7768 N N . VAL B 1 400 ? -10.93 127.438 60.469 1 93.69 400 VAL B N 1
ATOM 7769 C CA . VAL B 1 400 ? -9.922 128.375 60 1 93.69 400 VAL B CA 1
ATOM 7770 C C . VAL B 1 400 ? -10.602 129.625 59.438 1 93.69 400 VAL B C 1
ATOM 7772 O O . VAL B 1 400 ? -10.109 130.75 59.594 1 93.69 400 VAL B O 1
ATOM 7775 N N . ASP B 1 401 ? -11.656 129.375 58.844 1 92.06 401 ASP B N 1
ATOM 7776 C CA . ASP B 1 401 ? -12.445 130.5 58.375 1 92.06 401 ASP B CA 1
ATOM 7777 C C . ASP B 1 401 ? -12.906 131.375 59.531 1 92.06 401 ASP B C 1
ATOM 7779 O O . ASP B 1 401 ? -12.891 132.625 59.406 1 92.06 401 ASP B O 1
ATOM 7783 N N . VAL B 1 402 ? -13.25 130.875 60.562 1 93.56 402 VAL B N 1
ATOM 7784 C CA . VAL B 1 402 ? -13.656 131.625 61.75 1 93.56 402 VAL B CA 1
ATOM 7785 C C . VAL B 1 402 ? -12.469 132.375 62.281 1 93.56 402 VAL B C 1
ATOM 7787 O O . VAL B 1 402 ? -12.602 133.625 62.625 1 93.56 402 VAL B O 1
ATOM 7790 N N . ILE B 1 403 ? -11.422 131.75 62.25 1 93.56 403 ILE B N 1
ATOM 7791 C CA . ILE B 1 403 ? -10.219 132.5 62.75 1 93.56 403 ILE B CA 1
ATOM 7792 C C . ILE B 1 403 ? -9.852 133.625 61.844 1 93.56 403 ILE B C 1
ATOM 7794 O O . ILE B 1 403 ? -9.438 134.625 62.344 1 93.56 403 ILE B O 1
ATOM 7798 N N . ARG B 1 404 ? -9.992 133.5 60.688 1 92.81 404 ARG B N 1
ATOM 7799 C CA . ARG B 1 404 ? -9.727 134.625 59.719 1 92.81 404 ARG B CA 1
ATOM 7800 C C . ARG B 1 404 ? -10.664 135.75 59.938 1 92.81 404 ARG B C 1
ATOM 7802 O O . ARG B 1 404 ? -10.234 136.875 59.938 1 92.81 404 ARG B O 1
ATOM 7809 N N . GLN B 1 405 ? -11.82 135.5 60.219 1 93.81 405 GLN B N 1
ATOM 7810 C CA . GLN B 1 405 ? -12.805 136.5 60.5 1 93.81 405 GLN B CA 1
ATOM 7811 C C . GLN B 1 405 ? -12.477 137.25 61.781 1 93.81 405 GLN B C 1
ATOM 7813 O O . GLN B 1 405 ? -12.578 138.5 61.875 1 93.81 405 GLN B O 1
ATOM 7818 N N . ILE B 1 406 ? -12.094 136.5 62.625 1 93.69 406 ILE B N 1
ATOM 7819 C CA . ILE B 1 406 ? -11.703 137 63.906 1 93.69 406 ILE B CA 1
ATOM 7820 C C . ILE B 1 406 ? -10.492 137.875 63.719 1 93.69 406 ILE B C 1
ATOM 7822 O O . ILE B 1 406 ? -10.438 139 64.312 1 93.69 406 ILE B O 1
ATOM 7826 N N . ALA B 1 407 ? -9.625 137.5 62.969 1 94.19 407 ALA B N 1
ATOM 7827 C CA . ALA B 1 407 ? -8.422 138.25 62.688 1 94.19 407 ALA B CA 1
ATOM 7828 C C . ALA B 1 407 ? -8.758 139.5 61.969 1 94.19 407 ALA B C 1
ATOM 7830 O O . ALA B 1 407 ? -8.227 140.625 62.281 1 94.19 407 ALA B O 1
ATOM 7831 N N . GLU B 1 408 ? -9.625 139.5 61.156 1 93.56 408 GLU B N 1
ATOM 7832 C CA . GLU B 1 408 ? -10.047 140.75 60.438 1 93.56 408 GLU B CA 1
ATOM 7833 C C . GLU B 1 408 ? -10.828 141.75 61.312 1 93.56 408 GLU B C 1
ATOM 7835 O O . GLU B 1 408 ? -10.656 142.875 61.219 1 93.56 408 GLU B O 1
ATOM 7840 N N . GLN B 1 409 ? -11.586 141.125 62.062 1 94 409 GLN B N 1
ATOM 7841 C CA . GLN B 1 409 ? -12.352 142 62.969 1 94 409 GLN B CA 1
ATOM 7842 C C . GLN B 1 409 ? -11.445 142.625 64 1 94 409 GLN B C 1
ATOM 7844 O O . GLN B 1 409 ? -11.633 143.875 64.375 1 94 409 GLN B O 1
ATOM 7849 N N . THR B 1 410 ? -10.516 141.875 64.438 1 92 410 THR B N 1
ATOM 7850 C CA . THR B 1 410 ? -9.539 142.375 65.375 1 92 410 THR B CA 1
ATOM 7851 C C . THR B 1 410 ? -8.703 143.5 64.688 1 92 410 THR B C 1
ATOM 7853 O O . THR B 1 410 ? -8.406 144.5 65.312 1 92 410 THR B O 1
ATOM 7856 N N . LYS B 1 411 ? -8.344 143.375 63.594 1 92.38 411 LYS B N 1
ATOM 7857 C CA . LYS B 1 411 ? -7.609 144.375 62.844 1 92.38 411 LYS B CA 1
ATOM 7858 C C . LYS B 1 411 ? -8.406 145.625 62.688 1 92.38 411 LYS B C 1
ATOM 7860 O O . LYS B 1 411 ? -7.875 146.75 62.906 1 92.38 411 LYS B O 1
ATOM 7865 N N . LEU B 1 412 ? -9.648 145.625 62.531 1 92.44 412 LEU B N 1
ATOM 7866 C CA . LEU B 1 412 ? -10.523 146.75 62.375 1 92.44 412 LEU B CA 1
ATOM 7867 C C . LEU B 1 412 ? -10.719 147.5 63.719 1 92.44 412 LEU B C 1
ATOM 7869 O O . LEU B 1 412 ? -10.719 148.625 63.781 1 92.44 412 LEU B O 1
ATOM 7873 N N . LEU B 1 413 ? -10.859 146.625 64.625 1 91 413 LEU B N 1
ATOM 7874 C CA . LEU B 1 413 ? -11 147.25 65.938 1 91 413 LEU B CA 1
ATOM 7875 C C . LEU B 1 413 ? -9.727 147.875 66.375 1 91 413 LEU B C 1
ATOM 7877 O O . LEU B 1 413 ? -9.781 149 67 1 91 413 LEU B O 1
ATOM 7881 N N . ALA B 1 414 ? -8.648 147.375 66 1 91.06 414 ALA B N 1
ATOM 7882 C CA . ALA B 1 414 ? -7.352 148 66.312 1 91.06 414 ALA B CA 1
ATOM 7883 C C . ALA B 1 414 ? -7.137 149.25 65.5 1 91.06 414 ALA B C 1
ATOM 7885 O O . ALA B 1 414 ? -6.57 150.25 66 1 91.06 414 ALA B O 1
ATOM 7886 N N . LEU B 1 415 ? -7.617 149.375 64.375 1 89.06 415 LEU B N 1
ATOM 7887 C CA . LEU B 1 415 ? -7.547 150.5 63.531 1 89.06 415 LEU B CA 1
ATOM 7888 C C . LEU B 1 415 ? -8.406 151.625 64.125 1 89.06 415 LEU B C 1
ATOM 7890 O O . LEU B 1 415 ? -7.969 152.875 64.188 1 89.06 415 LEU B O 1
ATOM 7894 N N . ASN B 1 416 ? -9.438 151.375 64.5 1 85.5 416 ASN B N 1
ATOM 7895 C CA . ASN B 1 416 ? -10.328 152.375 65.125 1 85.5 416 ASN B CA 1
ATOM 7896 C C . ASN B 1 416 ? -9.75 152.875 66.438 1 85.5 416 ASN B C 1
ATOM 7898 O O . ASN B 1 416 ? -9.891 154 66.75 1 85.5 416 ASN B O 1
ATOM 7902 N N . ALA B 1 417 ? -9.188 151.875 67.062 1 84.38 417 ALA B N 1
ATOM 7903 C CA . ALA B 1 417 ? -8.539 152.25 68.312 1 84.38 417 ALA B CA 1
ATOM 7904 C C . ALA B 1 417 ? -7.336 153.125 68.062 1 84.38 417 ALA B C 1
ATOM 7906 O O . ALA B 1 417 ? -7.062 154.125 68.875 1 84.38 417 ALA B O 1
ATOM 7907 N N . THR B 1 418 ? -6.645 153 67.062 1 86.62 418 THR B N 1
ATOM 7908 C CA . THR B 1 418 ? -5.535 153.875 66.625 1 86.62 418 THR B CA 1
ATOM 7909 C C . THR B 1 418 ? -6.031 155.25 66.25 1 86.62 418 THR B C 1
ATOM 7911 O O . THR B 1 418 ? -5.402 156.25 66.625 1 86.62 418 THR B O 1
ATOM 7914 N N . ILE B 1 419 ? -7.094 155.375 65.75 1 82.62 419 ILE B N 1
ATOM 7915 C CA . ILE B 1 419 ? -7.688 156.625 65.312 1 82.62 419 ILE B CA 1
ATOM 7916 C C . ILE B 1 419 ? -8.156 157.375 66.562 1 82.62 419 ILE B C 1
ATOM 7918 O O . ILE B 1 419 ? -7.926 158.625 66.688 1 82.62 419 ILE B O 1
ATOM 7922 N N . GLU B 1 420 ? -8.789 156.75 67.375 1 78.75 420 GLU B N 1
ATOM 7923 C CA . GLU B 1 420 ? -9.297 157.375 68.625 1 78.75 420 GLU B CA 1
ATOM 7924 C C . GLU B 1 420 ? -8.164 157.875 69.5 1 78.75 420 GLU B C 1
ATOM 7926 O O . GLU B 1 420 ? -8.266 158.875 70.188 1 78.75 420 GLU B O 1
ATOM 7931 N N . ALA B 1 421 ? -7.117 157 69.5 1 82.94 421 ALA B N 1
ATOM 7932 C CA . ALA B 1 421 ? -5.934 157.375 70.312 1 82.94 421 ALA B CA 1
ATOM 7933 C C . ALA B 1 421 ? -5.281 158.625 69.75 1 82.94 421 ALA B C 1
ATOM 7935 O O . ALA B 1 421 ? -4.781 159.5 70.5 1 82.94 421 ALA B O 1
ATOM 7936 N N . ALA B 1 422 ? -5.297 159 68.562 1 81.44 422 ALA B N 1
ATOM 7937 C CA . ALA B 1 422 ? -4.766 160.125 67.875 1 81.44 422 ALA B CA 1
ATOM 7938 C C . ALA B 1 422 ? -5.629 161.375 68.25 1 81.44 422 ALA B C 1
ATOM 7940 O O . ALA B 1 422 ? -5.105 162.5 68.438 1 81.44 422 ALA B O 1
ATOM 7941 N N . ARG B 1 423 ? -6.789 161.25 68.375 1 79.38 423 ARG B N 1
ATOM 7942 C CA . ARG B 1 423 ? -7.762 162.25 68.625 1 79.38 423 ARG B CA 1
ATOM 7943 C C . ARG B 1 423 ? -7.652 162.75 70.062 1 79.38 423 ARG B C 1
ATOM 7945 O O . ARG B 1 423 ? -7.902 164 70.312 1 79.38 423 ARG B O 1
ATOM 7952 N N . ALA B 1 424 ? -7.207 161.875 70.812 1 79.81 424 ALA B N 1
ATOM 7953 C CA . ALA B 1 424 ? -7.125 162.125 72.25 1 79.81 424 ALA B CA 1
ATOM 7954 C C . ALA B 1 424 ? -5.812 162.875 72.625 1 79.81 424 ALA B C 1
ATOM 7956 O O . ALA B 1 424 ? -5.574 163.25 73.75 1 79.81 424 ALA B O 1
ATOM 7957 N N . GLY B 1 425 ? -4.859 163.125 71.625 1 77.69 425 GLY B N 1
ATOM 7958 C CA . GLY B 1 425 ? -3.643 163.875 71.75 1 77.69 425 GLY B CA 1
ATOM 7959 C C . GLY B 1 425 ? -2.604 163.25 72.625 1 77.69 425 GLY B C 1
ATOM 7960 O O . GLY B 1 425 ? -2.246 162.125 72.438 1 77.69 425 GLY B O 1
ATOM 7961 N N . GLU B 1 426 ? -2.264 164 73.812 1 76.56 426 GLU B N 1
ATOM 7962 C CA . GLU B 1 426 ? -1.182 163.5 74.688 1 76.56 426 GLU B CA 1
ATOM 7963 C C . GLU B 1 426 ? -1.63 162.375 75.625 1 76.56 426 GLU B C 1
ATOM 7965 O O . GLU B 1 426 ? -0.832 161.5 75.938 1 76.56 426 GLU B O 1
ATOM 7970 N N . ALA B 1 427 ? -2.844 162.25 75.875 1 74.81 427 ALA B N 1
ATOM 7971 C CA . ALA B 1 427 ? -3.4 161.25 76.812 1 74.81 427 ALA B CA 1
ATOM 7972 C C . ALA B 1 427 ? -3.568 159.875 76.062 1 74.81 427 ALA B C 1
ATOM 7974 O O . ALA B 1 427 ? -3.688 158.875 76.75 1 74.81 427 ALA B O 1
ATOM 7975 N N . GLY B 1 428 ? -3.357 160 74.688 1 78.88 428 GLY B N 1
ATOM 7976 C CA . GLY B 1 428 ? -3.631 158.75 73.938 1 78.88 428 GLY B CA 1
ATOM 7977 C C . GLY B 1 428 ? -2.375 158.125 73.438 1 78.88 428 GLY B C 1
ATOM 7978 O O . GLY B 1 428 ? -2.451 157.125 72.688 1 78.88 428 GLY B O 1
ATOM 7979 N N . LYS B 1 429 ? -1.339 158.5 73.812 1 81.44 429 LYS B N 1
ATOM 7980 C CA . LYS B 1 429 ? -0.071 158 73.25 1 81.44 429 LYS B CA 1
ATOM 7981 C C . LYS B 1 429 ? 0.182 156.625 73.688 1 81.44 429 LYS B C 1
ATOM 7983 O O . LYS B 1 429 ? 0.645 155.75 72.875 1 81.44 429 LYS B O 1
ATOM 7988 N N . GLY B 1 430 ? -0.09 156.25 74.812 1 81.06 430 GLY B N 1
ATOM 7989 C CA . GLY B 1 430 ? 0.068 154.875 75.312 1 81.06 430 GLY B CA 1
ATOM 7990 C C . GLY B 1 430 ? -0.882 153.875 74.625 1 81.06 430 GLY B C 1
ATOM 7991 O O . GLY B 1 430 ? -0.489 152.875 74.25 1 81.06 430 GLY B O 1
ATOM 7992 N N . PHE B 1 431 ? -2.09 154.375 74.312 1 83.44 431 PHE B N 1
ATOM 7993 C CA . PHE B 1 431 ? -3.109 153.5 73.688 1 83.44 431 PHE B CA 1
ATOM 7994 C C . PHE B 1 431 ? -2.797 153.375 72.188 1 83.44 431 PHE B C 1
ATOM 7996 O O . PHE B 1 431 ? -3.08 152.25 71.625 1 83.44 431 PHE B O 1
ATOM 8003 N N . ALA B 1 432 ? -2.191 154.375 71.625 1 85.75 432 ALA B N 1
ATOM 8004 C CA . ALA B 1 432 ? -1.806 154.25 70.188 1 85.75 432 ALA B CA 1
ATOM 8005 C C . ALA B 1 432 ? -0.769 153.125 70 1 85.75 432 ALA B C 1
ATOM 8007 O O . ALA B 1 432 ? -0.821 152.5 69 1 85.75 432 ALA B O 1
ATOM 8008 N N . VAL B 1 433 ? 0.063 152.875 70.938 1 88.5 433 VAL B N 1
ATOM 8009 C CA . VAL B 1 433 ? 1.101 151.875 70.875 1 88.5 433 VAL B CA 1
ATOM 8010 C C . VAL B 1 433 ? 0.473 150.5 71 1 88.5 433 VAL B C 1
ATOM 8012 O O . VAL B 1 433 ? 0.79 149.625 70.188 1 88.5 433 VAL B O 1
ATOM 8015 N N . VAL B 1 434 ? -0.414 150.375 71.875 1 88.56 434 VAL B N 1
ATOM 8016 C CA . VAL B 1 434 ? -1.095 149.125 72.062 1 88.56 434 VAL B CA 1
ATOM 8017 C C . VAL B 1 434 ? -1.963 148.875 70.875 1 88.56 434 VAL B C 1
ATOM 8019 O O . VAL B 1 434 ? -1.975 147.625 70.375 1 88.56 434 VAL B O 1
ATOM 8022 N N . ALA B 1 435 ? -2.664 149.75 70.312 1 86.88 435 ALA B N 1
ATOM 8023 C CA . ALA B 1 435 ? -3.543 149.5 69.188 1 86.88 435 ALA B CA 1
ATOM 8024 C C . ALA B 1 435 ? -2.744 149.125 67.938 1 86.88 435 ALA B C 1
ATOM 8026 O O . ALA B 1 435 ? -3.17 148.25 67.188 1 86.88 435 ALA B O 1
ATOM 8027 N N . THR B 1 436 ? -1.561 149.75 67.812 1 89.75 436 THR B N 1
ATOM 8028 C CA . THR B 1 436 ? -0.712 149.375 66.688 1 89.75 436 THR B CA 1
ATOM 8029 C C . THR B 1 436 ? -0.152 148 66.812 1 89.75 436 THR B C 1
ATOM 8031 O O . THR B 1 436 ? -0.054 147.25 65.812 1 89.75 436 THR B O 1
ATOM 8034 N N . GLU B 1 437 ? 0.082 147.625 68 1 92.56 437 GLU B N 1
ATOM 8035 C CA . GLU B 1 437 ? 0.613 146.25 68.188 1 92.56 437 GLU B CA 1
ATOM 8036 C C . GLU B 1 437 ? -0.464 145.25 68 1 92.56 437 GLU B C 1
ATOM 8038 O O . GLU B 1 437 ? -0.2 144.125 67.375 1 92.56 437 GLU B O 1
ATOM 8043 N N . VAL B 1 438 ? -1.619 145.5 68.375 1 91.88 438 VAL B N 1
ATOM 8044 C CA . VAL B 1 438 ? -2.74 144.5 68.188 1 91.88 438 VAL B CA 1
ATOM 8045 C C . VAL B 1 438 ? -3.062 144.5 66.688 1 91.88 438 VAL B C 1
ATOM 8047 O O . VAL B 1 438 ? -3.402 143.375 66.188 1 91.88 438 VAL B O 1
ATOM 8050 N N . ARG B 1 439 ? -2.939 145.5 66.062 1 92.62 439 ARG B N 1
ATOM 8051 C CA . ARG B 1 439 ? -3.166 145.5 64.625 1 92.62 439 ARG B CA 1
ATOM 8052 C C . ARG B 1 439 ? -2.139 144.75 63.906 1 92.62 439 ARG B C 1
ATOM 8054 O O . ARG B 1 439 ? -2.49 143.875 63.031 1 92.62 439 ARG B O 1
ATOM 8061 N N . LYS B 1 440 ? -0.93 144.75 64.312 1 93.44 440 LYS B N 1
ATOM 8062 C CA . LYS B 1 440 ? 0.138 143.875 63.719 1 93.44 440 LYS B CA 1
ATOM 8063 C C . LYS B 1 440 ? -0.076 142.375 64 1 93.44 440 LYS B C 1
ATOM 8065 O O . LYS B 1 440 ? 0.142 141.625 63.125 1 93.44 440 LYS B O 1
ATOM 8070 N N . LEU B 1 441 ? -0.561 142.125 65.062 1 92.25 441 LEU B N 1
ATOM 8071 C CA . LEU B 1 441 ? -0.83 140.75 65.438 1 92.25 441 LEU B CA 1
ATOM 8072 C C . LEU B 1 441 ? -2.02 140.125 64.688 1 92.25 441 LEU B C 1
ATOM 8074 O O . LEU B 1 441 ? -2.01 139 64.25 1 92.25 441 LEU B O 1
ATOM 8078 N N . ALA B 1 442 ? -2.975 141 64.5 1 93.38 442 ALA B N 1
ATOM 8079 C CA . ALA B 1 442 ? -4.137 140.5 63.688 1 93.38 442 ALA B CA 1
ATOM 8080 C C . ALA B 1 442 ? -3.756 140.375 62.25 1 93.38 442 ALA B C 1
ATOM 8082 O O . ALA B 1 442 ? -4.266 139.375 61.594 1 93.38 442 ALA B O 1
ATOM 8083 N N . GLU B 1 443 ? -2.863 141.125 61.781 1 93.38 443 GLU B N 1
ATOM 8084 C CA . GLU B 1 443 ? -2.373 141 60.406 1 93.38 443 GLU B CA 1
ATOM 8085 C C . GLU B 1 443 ? -1.562 139.75 60.25 1 93.38 443 GLU B C 1
ATOM 8087 O O . GLU B 1 443 ? -1.668 139 59.25 1 93.38 443 GLU B O 1
ATOM 8092 N N . HIS B 1 444 ? -0.854 139.375 61.281 1 93.75 444 HIS B N 1
ATOM 8093 C CA . HIS B 1 444 ? -0.077 138.125 61.281 1 93.75 444 HIS B CA 1
ATOM 8094 C C . HIS B 1 444 ? -0.985 137 61.375 1 93.75 444 HIS B C 1
ATOM 8096 O O . HIS B 1 444 ? -0.729 136 60.75 1 93.75 444 HIS B O 1
ATOM 8102 N N . ALA B 1 445 ? -1.985 137 62.062 1 92.5 445 ALA B N 1
ATOM 8103 C CA . ALA B 1 445 ? -2.947 135.875 62.188 1 92.5 445 ALA B CA 1
ATOM 8104 C C . ALA B 1 445 ? -3.693 135.625 60.906 1 92.5 445 ALA B C 1
ATOM 8106 O O . ALA B 1 445 ? -3.947 134.5 60.5 1 92.5 445 ALA B O 1
ATOM 8107 N N . SER B 1 446 ? -4.02 136.75 60.281 1 93.38 446 SER B N 1
ATOM 8108 C CA . SER B 1 446 ? -4.695 136.625 59 1 93.38 446 SER B CA 1
ATOM 8109 C C . SER B 1 446 ? -3.818 136 57.969 1 93.38 446 SER B C 1
ATOM 8111 O O . SER B 1 446 ? -4.293 135.125 57.219 1 93.38 446 SER B O 1
ATOM 8113 N N . LYS B 1 447 ? -2.529 136.25 58.031 1 93.62 447 LYS B N 1
ATOM 8114 C CA . LYS B 1 447 ? -1.593 135.625 57.094 1 93.62 447 LYS B CA 1
ATOM 8115 C C . LYS B 1 447 ? -1.421 134.125 57.438 1 93.62 447 LYS B C 1
ATOM 8117 O O . LYS B 1 447 ? -1.336 133.25 56.531 1 93.62 447 LYS B O 1
ATOM 8122 N N . ALA B 1 448 ? -1.468 133.875 58.594 1 92.31 448 ALA B N 1
ATOM 8123 C CA . ALA B 1 448 ? -1.351 132.5 59.031 1 92.31 448 ALA B CA 1
ATOM 8124 C C . ALA B 1 448 ? -2.578 131.625 58.625 1 92.31 448 ALA B C 1
ATOM 8126 O O . ALA B 1 448 ? -2.461 130.5 58.219 1 92.31 448 ALA B O 1
ATOM 8127 N N . THR B 1 449 ? -3.715 132.125 58.688 1 92.94 449 THR B N 1
ATOM 8128 C CA . THR B 1 449 ? -4.938 131.5 58.312 1 92.94 449 THR B CA 1
ATOM 8129 C C . THR B 1 449 ? -4.953 131.125 56.812 1 92.94 449 THR B C 1
ATOM 8131 O O . THR B 1 449 ? -5.492 130.125 56.375 1 92.94 449 THR B O 1
ATOM 8134 N N . GLU B 1 450 ? -4.305 132.125 56.094 1 92.62 450 GLU B N 1
ATOM 8135 C CA . GLU B 1 450 ? -4.195 132 54.656 1 92.62 450 GLU B CA 1
ATOM 8136 C C . GLU B 1 450 ? -3.287 130.75 54.344 1 92.62 450 GLU B C 1
ATOM 8138 O O . GLU B 1 450 ? -3.57 130 53.438 1 92.62 450 GLU B O 1
ATOM 8143 N N . GLU B 1 451 ? -2.309 130.625 55.188 1 92.56 451 GLU B N 1
ATOM 8144 C CA . GLU B 1 451 ? -1.397 129.5 55 1 92.56 451 GLU B CA 1
ATOM 8145 C C . GLU B 1 451 ? -2.076 128.125 55.375 1 92.56 451 GLU B C 1
ATOM 8147 O O . GLU B 1 451 ? -1.891 127.188 54.688 1 92.56 451 GLU B O 1
ATOM 8152 N N . ILE B 1 452 ? -2.848 128.125 56.281 1 91.81 452 ILE B N 1
ATOM 8153 C CA . ILE B 1 452 ? -3.574 126.938 56.688 1 91.81 452 ILE B CA 1
ATOM 8154 C C . ILE B 1 452 ? -4.598 126.562 55.625 1 91.81 452 ILE B C 1
ATOM 8156 O O . ILE B 1 452 ? -4.754 125.375 55.281 1 91.81 452 ILE B O 1
ATOM 8160 N N . THR B 1 453 ? -5.289 127.625 55.188 1 90.62 453 THR B N 1
ATOM 8161 C CA . THR B 1 453 ? -6.301 127.375 54.156 1 90.62 453 THR B CA 1
ATOM 8162 C C . THR B 1 453 ? -5.684 126.75 52.906 1 90.62 453 THR B C 1
ATOM 8164 O O . THR B 1 453 ? -6.25 125.812 52.344 1 90.62 453 THR B O 1
ATOM 8167 N N . SER B 1 454 ? -4.43 127.188 52.562 1 91.81 454 SER B N 1
ATOM 8168 C CA . SER B 1 454 ? -3.736 126.625 51.406 1 91.81 454 SER B CA 1
ATOM 8169 C C . SER B 1 454 ? -3.338 125.125 51.656 1 91.81 454 SER B C 1
ATOM 8171 O O . SER B 1 454 ? -3.475 124.312 50.781 1 91.81 454 SER B O 1
ATOM 8173 N N . SER B 1 455 ? -2.967 124.875 52.812 1 87.25 455 SER B N 1
ATOM 8174 C CA . SER B 1 455 ? -2.545 123.5 53.156 1 87.25 455 SER B CA 1
ATOM 8175 C C . SER B 1 455 ? -3.732 122.562 53.219 1 87.25 455 SER B C 1
ATOM 8177 O O . SER B 1 455 ? -3.631 121.375 52.781 1 87.25 455 SER B O 1
ATOM 8179 N N . ILE B 1 456 ? -4.816 122.938 53.688 1 88.06 456 ILE B N 1
ATOM 8180 C CA . ILE B 1 456 ? -6.016 122.125 53.781 1 88.06 456 ILE B CA 1
ATOM 8181 C C . ILE B 1 456 ? -6.551 121.812 52.375 1 88.06 456 ILE B C 1
ATOM 8183 O O . ILE B 1 456 ? -7.008 120.75 52.094 1 88.06 456 ILE B O 1
ATOM 8187 N N . PHE B 1 457 ? -6.453 122.938 51.562 1 88.25 457 PHE B N 1
ATOM 8188 C CA . PHE B 1 457 ? -6.887 122.75 50.188 1 88.25 457 PHE B CA 1
ATOM 8189 C C . PHE B 1 457 ? -6.035 121.688 49.5 1 88.25 457 PHE B C 1
ATOM 8191 O O . PHE B 1 457 ? -6.555 120.812 48.75 1 88.25 457 PHE B O 1
ATOM 8198 N N . ALA B 1 458 ? -4.773 121.688 49.812 1 84.81 458 ALA B N 1
ATOM 8199 C CA . ALA B 1 458 ? -3.875 120.688 49.25 1 84.81 458 ALA B CA 1
ATOM 8200 C C . ALA B 1 458 ? -4.191 119.25 49.812 1 84.81 458 ALA B C 1
ATOM 8202 O O . ALA B 1 458 ? -4.172 118.312 49.062 1 84.81 458 ALA B O 1
ATOM 8203 N N . MET B 1 459 ? -4.609 119.062 50.906 1 81.38 459 MET B N 1
ATOM 8204 C CA . MET B 1 459 ? -4.941 117.75 51.531 1 81.38 459 MET B CA 1
ATOM 8205 C C . MET B 1 459 ? -6.254 117.25 51 1 81.38 459 MET B C 1
ATOM 8207 O O . MET B 1 459 ? -6.391 116 50.781 1 81.38 459 MET B O 1
ATOM 8211 N N . GLU B 1 460 ? -7.184 118.188 50.812 1 80.44 460 GLU B N 1
ATOM 8212 C CA . GLU B 1 460 ? -8.461 117.812 50.25 1 80.44 460 GLU B CA 1
ATOM 8213 C C . GLU B 1 460 ? -8.266 117.25 48.812 1 80.44 460 GLU B C 1
ATOM 8215 O O . GLU B 1 460 ? -8.898 116.25 48.438 1 80.44 460 GLU B O 1
ATOM 8220 N N . GLU B 1 461 ? -7.332 117.875 48.125 1 84.38 461 GLU B N 1
ATOM 8221 C CA . GLU B 1 461 ? -7.059 117.438 46.75 1 84.38 461 GLU B CA 1
ATOM 8222 C C . GLU B 1 461 ? -6.398 116.062 46.75 1 84.38 461 GLU B C 1
ATOM 8224 O O . GLU B 1 461 ? -6.746 115.188 45.938 1 84.38 461 GLU B O 1
ATOM 8229 N N . VAL B 1 462 ? -5.578 115.812 47.656 1 78.56 462 VAL B N 1
ATOM 8230 C CA . VAL B 1 462 ? -4.883 114.562 47.781 1 78.56 462 VAL B CA 1
ATOM 8231 C C . VAL B 1 462 ? -5.871 113.5 48.188 1 78.56 462 VAL B C 1
ATOM 8233 O O . VAL B 1 462 ? -5.793 112.312 47.688 1 78.56 462 VAL B O 1
ATOM 8236 N N . SER B 1 463 ? -6.781 113.75 49.031 1 78 463 SER B N 1
ATOM 8237 C CA . SER B 1 463 ? -7.773 112.812 49.5 1 78 463 SER B CA 1
ATOM 8238 C C . SER B 1 463 ? -8.719 112.375 48.375 1 78 463 SER B C 1
ATOM 8240 O O . SER B 1 463 ? -9.102 111.25 48.25 1 78 463 SER B O 1
ATOM 8242 N N . ILE B 1 464 ? -9.055 113.438 47.594 1 81.94 464 ILE B N 1
ATOM 8243 C CA . ILE B 1 464 ? -9.93 113.188 46.438 1 81.94 464 ILE B CA 1
ATOM 8244 C C . ILE B 1 464 ? -9.211 112.312 45.438 1 81.94 464 ILE B C 1
ATOM 8246 O O . ILE B 1 464 ? -9.789 111.312 44.906 1 81.94 464 ILE B O 1
ATOM 8250 N N . HIS B 1 465 ? -7.945 112.562 45.281 1 83.38 465 HIS B N 1
ATOM 8251 C CA . HIS B 1 465 ? -7.141 111.75 44.375 1 83.38 465 HIS B CA 1
ATOM 8252 C C . HIS B 1 465 ? -6.98 110.312 44.875 1 83.38 465 HIS B C 1
ATOM 8254 O O . HIS B 1 465 ? -7.086 109.375 44.094 1 83.38 465 HIS B O 1
ATOM 8260 N N . ALA B 1 466 ? -6.855 110.125 46.094 1 78.75 466 ALA B N 1
ATOM 8261 C CA . ALA B 1 466 ? -6.691 108.812 46.688 1 78.75 466 ALA B CA 1
ATOM 8262 C C . ALA B 1 466 ? -7.98 108 46.594 1 78.75 466 ALA B C 1
ATOM 8264 O O . ALA B 1 466 ? -7.941 106.75 46.312 1 78.75 466 ALA B O 1
ATOM 8265 N N . THR B 1 467 ? -9.086 108.625 46.875 1 78.88 467 THR B N 1
ATOM 8266 C CA . THR B 1 467 ? -10.375 107.938 46.781 1 78.88 467 THR B CA 1
ATOM 8267 C C . THR B 1 467 ? -10.641 107.5 45.375 1 78.88 467 THR B C 1
ATOM 8269 O O . THR B 1 467 ? -11.148 106.375 45.188 1 78.88 467 THR B O 1
ATOM 8272 N N . ASN B 1 468 ? -10.211 108.312 44.344 1 84.06 468 ASN B N 1
ATOM 8273 C CA . ASN B 1 468 ? -10.375 107.938 42.969 1 84.06 468 ASN B CA 1
ATOM 8274 C C . ASN B 1 468 ? -9.477 106.75 42.594 1 84.06 468 ASN B C 1
ATOM 8276 O O . ASN B 1 468 ? -9.891 105.812 41.875 1 84.06 468 ASN B O 1
ATOM 8280 N N . GLN B 1 469 ? -8.336 106.75 43.094 1 79.25 469 GLN B N 1
ATOM 8281 C CA . GLN B 1 469 ? -7.41 105.625 42.844 1 79.25 469 GLN B CA 1
ATOM 8282 C C . GLN B 1 469 ? -7.906 104.312 43.5 1 79.25 469 GLN B C 1
ATOM 8284 O O . GLN B 1 469 ? -7.785 103.25 42.906 1 79.25 469 GLN B O 1
ATOM 8289 N N . PHE B 1 470 ? -8.562 104.438 44.594 1 79.38 470 PHE B N 1
ATOM 8290 C CA . PHE B 1 470 ? -9.102 103.312 45.312 1 79.38 470 PHE B CA 1
ATOM 8291 C C . PHE B 1 470 ? -10.242 102.688 44.562 1 79.38 470 PHE B C 1
ATOM 8293 O O . PHE B 1 470 ? -10.352 101.438 44.5 1 79.38 470 PHE B O 1
ATOM 8300 N N . GLN B 1 471 ? -11.031 103.5 44 1 82.25 471 GLN B N 1
ATOM 8301 C CA . GLN B 1 471 ? -12.141 103 43.219 1 82.25 471 GLN B CA 1
ATOM 8302 C C . GLN B 1 471 ? -11.648 102.188 42.031 1 82.25 471 GLN B C 1
ATOM 8304 O O . GLN B 1 471 ? -12.219 101.125 41.688 1 82.25 471 GLN B O 1
ATOM 8309 N N . GLY B 1 472 ? -10.539 102.625 41.438 1 84.31 472 GLY B N 1
ATOM 8310 C CA . GLY B 1 472 ? -9.914 101.875 40.344 1 84.31 472 GLY B CA 1
ATOM 8311 C C . GLY B 1 472 ? -9.305 100.562 40.812 1 84.31 472 GLY B C 1
ATOM 8312 O O . GLY B 1 472 ? -9.383 99.562 40.094 1 84.31 472 GLY B O 1
ATOM 8313 N N . MET B 1 473 ? -8.844 100.5 41.938 1 84.19 473 MET B N 1
ATOM 8314 C CA . MET B 1 473 ? -8.195 99.312 42.5 1 84.19 473 MET B CA 1
ATOM 8315 C C . MET B 1 473 ? -9.227 98.25 42.812 1 84.19 473 MET B C 1
ATOM 8317 O O . MET B 1 473 ? -8.953 97.062 42.656 1 84.19 473 MET B O 1
ATOM 8321 N N . VAL B 1 474 ? -10.398 98.625 43.312 1 84.06 474 VAL B N 1
ATOM 8322 C CA . VAL B 1 474 ? -11.461 97.688 43.594 1 84.06 474 VAL B CA 1
ATOM 8323 C C . VAL B 1 474 ? -11.859 96.938 42.312 1 84.06 474 VAL B C 1
ATOM 8325 O O . VAL B 1 474 ? -12.086 95.75 42.344 1 84.06 474 VAL B O 1
ATOM 8328 N N . THR B 1 475 ? -11.852 97.688 41.188 1 87.44 475 THR B N 1
ATOM 8329 C CA . THR B 1 475 ? -12.18 97.062 39.906 1 87.44 475 THR B CA 1
ATOM 8330 C C . THR B 1 475 ? -11.094 96.062 39.469 1 87.44 475 THR B C 1
ATOM 8332 O O . THR B 1 475 ? -11.406 95 38.969 1 87.44 475 THR B O 1
ATOM 8335 N N . HIS B 1 476 ? -9.875 96.375 39.781 1 87.12 476 HIS B N 1
ATOM 8336 C CA . HIS B 1 476 ? -8.766 95.5 39.438 1 87.12 476 HIS B CA 1
ATOM 8337 C C . HIS B 1 476 ? -8.805 94.25 40.281 1 87.12 476 HIS B C 1
ATOM 8339 O O . HIS B 1 476 ? -8.453 93.188 39.781 1 87.12 476 HIS B O 1
ATOM 8345 N N . LEU B 1 477 ? -9.227 94.312 41.5 1 90.38 477 LEU B N 1
ATOM 8346 C CA . LEU B 1 477 ? -9.336 93.188 42.375 1 90.38 477 LEU B CA 1
ATOM 8347 C C . LEU B 1 477 ? -10.422 92.188 41.906 1 90.38 477 LEU B C 1
ATOM 8349 O O . LEU B 1 477 ? -10.266 91 41.969 1 90.38 477 LEU B O 1
ATOM 8353 N N . GLN B 1 478 ? -11.469 92.812 41.344 1 91.31 478 GLN B N 1
ATOM 8354 C CA . GLN B 1 478 ? -12.539 92 40.812 1 91.31 478 GLN B CA 1
ATOM 8355 C C . GLN B 1 478 ? -12.062 91.188 39.594 1 91.31 478 GLN B C 1
ATOM 8357 O O . GLN B 1 478 ? -12.414 90 39.406 1 91.31 478 GLN B O 1
ATOM 8362 N N . HIS B 1 479 ? -11.203 91.875 38.812 1 91.12 479 HIS B N 1
ATOM 8363 C CA . HIS B 1 479 ? -10.633 91.188 37.656 1 91.12 479 HIS B CA 1
ATOM 8364 C C . HIS B 1 479 ? -9.664 90.062 38.062 1 91.12 479 HIS B C 1
ATOM 8366 O O . HIS B 1 479 ? -9.641 89 37.438 1 91.12 479 HIS B O 1
ATOM 8372 N N . GLN B 1 480 ? -8.945 90.312 39.062 1 92.69 480 GLN B N 1
ATOM 8373 C CA . GLN B 1 480 ? -8.023 89.312 39.594 1 92.69 480 GLN B CA 1
ATOM 8374 C C . GLN B 1 480 ? -8.773 88.062 40.094 1 92.69 480 GLN B C 1
ATOM 8376 O O . GLN B 1 480 ? -8.375 86.938 39.812 1 92.69 480 GLN B O 1
ATOM 8381 N N . LEU B 1 481 ? -9.852 88.312 40.812 1 93.88 481 LEU B N 1
ATOM 8382 C CA . LEU B 1 481 ? -10.664 87.25 41.312 1 93.88 481 LEU B CA 1
ATOM 8383 C C . LEU B 1 481 ? -11.258 86.438 40.188 1 93.88 481 LEU B C 1
ATOM 8385 O O . LEU B 1 481 ? -11.297 85.188 40.281 1 93.88 481 LEU B O 1
ATOM 8389 N N . ALA B 1 482 ? -11.648 87.062 39.094 1 93.81 482 ALA B N 1
ATOM 8390 C CA . ALA B 1 482 ? -12.203 86.375 37.969 1 93.81 482 ALA B CA 1
ATOM 8391 C C . ALA B 1 482 ? -11.148 85.5 37.281 1 93.81 482 ALA B C 1
ATOM 8393 O O . ALA B 1 482 ? -11.414 84.312 36.938 1 93.81 482 ALA B O 1
ATOM 8394 N N . SER B 1 483 ? -9.984 86.062 37.094 1 93.44 483 SER B N 1
ATOM 8395 C CA . SER B 1 483 ? -8.891 85.312 36.469 1 93.44 483 SER B CA 1
ATOM 8396 C C . SER B 1 483 ? -8.461 84.125 37.312 1 93.44 483 SER B C 1
ATOM 8398 O O . SER B 1 483 ? -8.219 83 36.781 1 93.44 483 SER B O 1
ATOM 8400 N N . ALA B 1 484 ? -8.398 84.188 38.562 1 94.88 484 ALA B N 1
ATOM 8401 C CA . ALA B 1 484 ? -8.016 83.125 39.469 1 94.88 484 ALA B CA 1
ATOM 8402 C C . ALA B 1 484 ? -9.062 82 39.469 1 94.88 484 ALA B C 1
ATOM 8404 O O . ALA B 1 484 ? -8.719 80.812 39.469 1 94.88 484 ALA B O 1
ATOM 8405 N N . ASN B 1 485 ? -10.312 82.5 39.469 1 95.12 485 ASN B N 1
ATOM 8406 C CA . ASN B 1 485 ? -11.391 81.5 39.438 1 95.12 485 ASN B CA 1
ATOM 8407 C C . ASN B 1 485 ? -11.391 80.688 38.125 1 95.12 485 ASN B C 1
ATOM 8409 O O . ASN B 1 485 ? -11.641 79.5 38.125 1 95.12 485 ASN B O 1
ATOM 8413 N N . GLU B 1 486 ? -11.086 81.375 37.062 1 94.44 486 GLU B N 1
ATOM 8414 C CA . GLU B 1 486 ? -11.023 80.688 35.781 1 94.44 486 GLU B CA 1
ATOM 8415 C C . GLU B 1 486 ? -9.844 79.688 35.75 1 94.44 486 GLU B C 1
ATOM 8417 O O . GLU B 1 486 ? -9.953 78.625 35.188 1 94.44 486 GLU B O 1
ATOM 8422 N N . ALA B 1 487 ? -8.758 80.062 36.25 1 95.38 487 ALA B N 1
ATOM 8423 C CA . ALA B 1 487 ? -7.605 79.125 36.344 1 95.38 487 ALA B CA 1
ATOM 8424 C C . ALA B 1 487 ? -7.91 77.938 37.219 1 95.38 487 ALA B C 1
ATOM 8426 O O . ALA B 1 487 ? -7.496 76.812 36.906 1 95.38 487 ALA B O 1
ATOM 8427 N N . LYS B 1 488 ? -8.594 78.188 38.281 1 95.81 488 LYS B N 1
ATOM 8428 C CA . LYS B 1 488 ? -8.984 77.062 39.156 1 95.81 488 LYS B CA 1
ATOM 8429 C C . LYS B 1 488 ? -9.891 76.062 38.438 1 95.81 488 LYS B C 1
ATOM 8431 O O . LYS B 1 488 ? -9.766 74.875 38.594 1 95.81 488 LYS B O 1
ATOM 8436 N N . ARG B 1 489 ? -10.773 76.562 37.594 1 95.19 489 ARG B N 1
ATOM 8437 C CA . ARG B 1 489 ? -11.656 75.75 36.781 1 95.19 489 ARG B CA 1
ATOM 8438 C C . ARG B 1 489 ? -10.859 74.875 35.812 1 95.19 489 ARG B C 1
ATOM 8440 O O . ARG B 1 489 ? -11.227 73.75 35.5 1 95.19 489 ARG B O 1
ATOM 8447 N N . SER B 1 490 ? -9.82 75.5 35.312 1 97.12 490 SER B N 1
ATOM 8448 C CA . SER B 1 490 ? -8.945 74.75 34.406 1 97.12 490 SER B CA 1
ATOM 8449 C C . SER B 1 490 ? -8.312 73.562 35.125 1 97.12 490 SER B C 1
ATOM 8451 O O . SER B 1 490 ? -8.242 72.5 34.562 1 97.12 490 SER B O 1
ATOM 8453 N N . PHE B 1 491 ? -7.887 73.688 36.344 1 96.5 491 PHE B N 1
ATOM 8454 C CA . PHE B 1 491 ? -7.332 72.625 37.125 1 96.5 491 PHE B CA 1
ATOM 8455 C C . PHE B 1 491 ? -8.406 71.562 37.438 1 96.5 491 PHE B C 1
ATOM 8457 O O . PHE B 1 491 ? -8.133 70.375 37.375 1 96.5 491 PHE B O 1
ATOM 8464 N N . ASP B 1 492 ? -9.617 72.062 37.688 1 95.88 492 ASP B N 1
ATOM 8465 C CA . ASP B 1 492 ? -10.719 71.125 37.938 1 95.88 492 ASP B CA 1
ATOM 8466 C C . ASP B 1 492 ? -10.977 70.25 36.719 1 95.88 492 ASP B C 1
ATOM 8468 O O . ASP B 1 492 ? -11.188 69.062 36.844 1 95.88 492 ASP B O 1
ATOM 8472 N N . HIS B 1 493 ? -10.945 70.875 35.594 1 96.75 493 HIS B N 1
ATOM 8473 C CA . HIS B 1 493 ? -11.133 70.125 34.344 1 96.75 493 HIS B CA 1
ATOM 8474 C C . HIS B 1 493 ? -9.992 69.188 34.094 1 96.75 493 HIS B C 1
ATOM 8476 O O . HIS B 1 493 ? -10.227 68 33.688 1 96.75 493 HIS B O 1
ATOM 8482 N N . LEU B 1 494 ? -8.805 69.5 34.375 1 97.44 494 LEU B N 1
ATOM 8483 C CA . LEU B 1 494 ? -7.637 68.688 34.219 1 97.44 494 LEU B CA 1
ATOM 8484 C C . LEU B 1 494 ? -7.734 67.438 35.125 1 97.44 494 LEU B C 1
ATOM 8486 O O . LEU B 1 494 ? -7.441 66.312 34.688 1 97.44 494 LEU B O 1
ATOM 8490 N N . LEU B 1 495 ? -8.164 67.625 36.375 1 97.5 495 LEU B N 1
ATOM 8491 C CA . LEU B 1 495 ? -8.297 66.562 37.312 1 97.5 495 LEU B CA 1
ATOM 8492 C C . LEU B 1 495 ? -9.312 65.5 36.812 1 97.5 495 LEU B C 1
ATOM 8494 O O . LEU B 1 495 ? -9.094 64.312 36.938 1 97.5 495 LEU B O 1
ATOM 8498 N N . LYS B 1 496 ? -10.367 65.938 36.125 1 97.25 496 LYS B N 1
ATOM 8499 C CA . LYS B 1 496 ? -11.367 65.062 35.531 1 97.25 496 LYS B CA 1
ATOM 8500 C C . LYS B 1 496 ? -10.797 64.25 34.375 1 97.25 496 LYS B C 1
ATOM 8502 O O . LYS B 1 496 ? -11.023 63.062 34.25 1 97.25 496 LYS B O 1
ATOM 8507 N N . GLU B 1 497 ? -10.094 65 33.531 1 97.62 497 GLU B N 1
ATOM 8508 C CA . GLU B 1 497 ? -9.516 64.312 32.375 1 97.62 497 GLU B CA 1
ATOM 8509 C C . GLU B 1 497 ? -8.422 63.312 32.781 1 97.62 497 GLU B C 1
ATOM 8511 O O . GLU B 1 497 ? -8.273 62.281 32.156 1 97.62 497 GLU B O 1
ATOM 8516 N N . ILE B 1 498 ? -7.617 63.625 33.781 1 97.94 498 ILE B N 1
ATOM 8517 C CA . ILE B 1 498 ? -6.586 62.75 34.281 1 97.94 498 ILE B CA 1
ATOM 8518 C C . ILE B 1 498 ? -7.234 61.469 34.812 1 97.94 498 ILE B C 1
ATOM 8520 O O . ILE B 1 498 ? -6.719 60.375 34.625 1 97.94 498 ILE B O 1
ATOM 8524 N N . GLN B 1 499 ? -8.383 61.625 35.469 1 97.31 499 GLN B N 1
ATOM 8525 C CA . GLN B 1 499 ? -9.125 60.469 35.938 1 97.31 499 GLN B CA 1
ATOM 8526 C C . GLN B 1 499 ? -9.586 59.594 34.781 1 97.31 499 GLN B C 1
ATOM 8528 O O . GLN B 1 499 ? -9.57 58.375 34.875 1 97.31 499 GLN B O 1
ATOM 8533 N N . ARG B 1 500 ? -9.938 60.188 33.719 1 97.12 500 ARG B N 1
ATOM 8534 C CA . ARG B 1 500 ? -10.336 59.438 32.531 1 97.12 500 ARG B CA 1
ATOM 8535 C C . ARG B 1 500 ? -9.156 58.688 31.922 1 97.12 500 ARG B C 1
ATOM 8537 O O . ARG B 1 500 ? -9.289 57.531 31.531 1 97.12 500 ARG B O 1
ATOM 8544 N N . VAL B 1 501 ? -8.016 59.281 31.859 1 97.56 501 VAL B N 1
ATOM 8545 C CA . VAL B 1 501 ? -6.805 58.625 31.375 1 97.56 501 VAL B CA 1
ATOM 8546 C C . VAL B 1 501 ? -6.473 57.438 32.25 1 97.56 501 VAL B C 1
ATOM 8548 O O . VAL B 1 501 ? -6.207 56.344 31.75 1 97.56 501 VAL B O 1
ATOM 8551 N N . ASN B 1 502 ? -6.582 57.625 33.562 1 97.25 502 ASN B N 1
ATOM 8552 C CA . ASN B 1 502 ? -6.27 56.562 34.5 1 97.25 502 ASN B CA 1
ATOM 8553 C C . ASN B 1 502 ? -7.207 55.375 34.312 1 97.25 502 ASN B C 1
ATOM 8555 O O . ASN B 1 502 ? -6.773 54.219 34.375 1 97.25 502 ASN B O 1
ATOM 8559 N N . ARG B 1 503 ? -8.453 55.625 34.031 1 96.69 503 ARG B N 1
ATOM 8560 C CA . ARG B 1 503 ? -9.422 54.531 33.812 1 96.69 503 ARG B CA 1
ATOM 8561 C C . ARG B 1 503 ? -9.109 53.781 32.531 1 96.69 503 ARG B C 1
ATOM 8563 O O . ARG B 1 503 ? -9.188 52.531 32.5 1 96.69 503 ARG B O 1
ATOM 8570 N N . ASN B 1 504 ? -8.766 54.5 31.562 1 96.88 504 ASN B N 1
ATOM 8571 C CA . ASN B 1 504 ? -8.453 53.875 30.281 1 96.88 504 ASN B CA 1
ATOM 8572 C C . ASN B 1 504 ? -7.145 53.094 30.359 1 96.88 504 ASN B C 1
ATOM 8574 O O . ASN B 1 504 ? -7.02 52.031 29.75 1 96.88 504 ASN B O 1
ATOM 8578 N N . VAL B 1 505 ? -6.18 53.562 31.047 1 96.75 505 VAL B N 1
ATOM 8579 C CA . VAL B 1 505 ? -4.914 52.875 31.266 1 96.75 505 VAL B CA 1
ATOM 8580 C C . VAL B 1 505 ? -5.156 51.562 32 1 96.75 505 VAL B C 1
ATOM 8582 O O . VAL B 1 505 ? -4.617 50.531 31.641 1 96.75 505 VAL B O 1
ATOM 8585 N N . ALA B 1 506 ? -5.992 51.656 33.031 1 95.88 506 ALA B N 1
ATOM 8586 C CA . ALA B 1 506 ? -6.32 50.469 33.812 1 95.88 506 ALA B CA 1
ATOM 8587 C C . ALA B 1 506 ? -7.004 49.406 32.938 1 95.88 506 ALA B C 1
ATOM 8589 O O . ALA B 1 506 ? -6.707 48.219 33.031 1 95.88 506 ALA B O 1
ATOM 8590 N N . GLN B 1 507 ? -7.844 49.844 32.094 1 95 507 GLN B N 1
ATOM 8591 C CA . GLN B 1 507 ? -8.523 48.969 31.172 1 95 507 GLN B CA 1
ATOM 8592 C C . GLN B 1 507 ? -7.535 48.344 30.188 1 95 507 GLN B C 1
ATOM 8594 O O . GLN B 1 507 ? -7.598 47.156 29.906 1 95 507 GLN B O 1
ATOM 8599 N N . MET B 1 508 ? -6.621 49.031 29.688 1 94.56 508 MET B N 1
ATOM 8600 C CA . MET B 1 508 ? -5.609 48.562 28.75 1 94.56 508 MET B CA 1
ATOM 8601 C C . MET B 1 508 ? -4.703 47.531 29.422 1 94.56 508 MET B C 1
ATOM 8603 O O . MET B 1 508 ? -4.363 46.5 28.812 1 94.56 508 MET B O 1
ATOM 8607 N N . GLU B 1 509 ? -4.312 47.875 30.625 1 94.81 509 GLU B N 1
ATOM 8608 C CA . GLU B 1 509 ? -3.473 46.938 31.375 1 94.81 509 GLU B CA 1
ATOM 8609 C C . GLU B 1 509 ? -4.156 45.594 31.516 1 94.81 509 GLU B C 1
ATOM 8611 O O . GLU B 1 509 ? -3.52 44.531 31.344 1 94.81 509 GLU B O 1
ATOM 8616 N N . SER B 1 510 ? -5.449 45.625 31.797 1 94.81 510 SER B N 1
ATOM 8617 C CA . SER B 1 510 ? -6.223 44.375 31.938 1 94.81 510 SER B CA 1
ATOM 8618 C C . SER B 1 510 ? -6.281 43.625 30.625 1 94.81 510 SER B C 1
ATOM 8620 O O . SER B 1 510 ? -6.121 42.406 30.609 1 94.81 510 SER B O 1
ATOM 8622 N N . GLU B 1 511 ? -6.492 44.312 29.531 1 94.19 511 GLU B N 1
ATOM 8623 C CA . GLU B 1 511 ? -6.543 43.688 28.203 1 94.19 511 GLU B CA 1
ATOM 8624 C C . GLU B 1 511 ? -5.188 43.125 27.812 1 94.19 511 GLU B C 1
ATOM 8626 O O . GLU B 1 511 ? -5.105 42 27.281 1 94.19 511 GLU B O 1
ATOM 8631 N N . LEU B 1 512 ? -4.137 43.812 28.109 1 92.25 512 LEU B N 1
ATOM 8632 C CA . LEU B 1 512 ? -2.787 43.406 27.75 1 92.25 512 LEU B CA 1
ATOM 8633 C C . LEU B 1 512 ? -2.344 42.188 28.562 1 92.25 512 LEU B C 1
ATOM 8635 O O . LEU B 1 512 ? -1.606 41.344 28.062 1 92.25 512 LEU B O 1
ATOM 8639 N N . GLU B 1 513 ? -2.836 42.094 29.781 1 92.12 513 GLU B N 1
ATOM 8640 C CA . GLU B 1 513 ? -2.578 40.906 30.594 1 92.12 513 GLU B CA 1
ATOM 8641 C C . GLU B 1 513 ? -3.18 39.656 29.938 1 92.12 513 GLU B C 1
ATOM 8643 O O . GLU B 1 513 ? -2.564 38.594 29.953 1 92.12 513 GLU B O 1
ATOM 8648 N N . GLN B 1 514 ? -4.32 39.812 29.422 1 90.44 514 GLN B N 1
ATOM 8649 C CA . GLN B 1 514 ? -4.961 38.719 28.719 1 90.44 514 GLN B CA 1
ATOM 8650 C C . GLN B 1 514 ? -4.203 38.344 27.453 1 90.44 514 GLN B C 1
ATOM 8652 O O . GLN B 1 514 ? -4.066 37.156 27.109 1 90.44 514 GLN B O 1
ATOM 8657 N N . PHE B 1 515 ? -3.646 39.281 26.766 1 89 515 PHE B N 1
ATOM 8658 C CA . PHE B 1 515 ? -2.828 39.062 25.594 1 89 515 PHE B CA 1
ATOM 8659 C C . PHE B 1 515 ? -1.58 38.25 25.938 1 89 515 PHE B C 1
ATOM 8661 O O . PHE B 1 515 ? -1.176 37.344 25.203 1 89 515 PHE B O 1
ATOM 8668 N N . GLN B 1 516 ? -1.046 38.594 27.031 1 88.31 516 GLN B N 1
ATOM 8669 C CA . GLN B 1 516 ? 0.169 37.938 27.484 1 88.31 516 GLN B CA 1
ATOM 8670 C C . GLN B 1 516 ? -0.09 36.469 27.766 1 88.31 516 GLN B C 1
ATOM 8672 O O . GLN B 1 516 ? 0.823 35.625 27.672 1 88.31 516 GLN B O 1
ATOM 8677 N N . GLN B 1 517 ? -1.389 36.094 27.984 1 90.88 517 GLN B N 1
ATOM 8678 C CA . GLN B 1 517 ? -1.749 34.719 28.234 1 90.88 517 GLN B CA 1
ATOM 8679 C C . GLN B 1 517 ? -2.08 34 26.922 1 90.88 517 GLN B C 1
ATOM 8681 O O . GLN B 1 517 ? -1.799 32.781 26.781 1 90.88 517 GLN B O 1
ATOM 8686 N N . LEU B 1 518 ? -2.621 34.656 25.953 1 90.5 518 LEU B N 1
ATOM 8687 C CA . LEU B 1 518 ? -3.102 34.062 24.719 1 90.5 518 LEU B CA 1
ATOM 8688 C C . LEU B 1 518 ? -1.952 33.812 23.734 1 90.5 518 LEU B C 1
ATOM 8690 O O . LEU B 1 518 ? -1.932 32.812 23.016 1 90.5 518 LEU B O 1
ATOM 8694 N N . LEU B 1 519 ? -0.955 34.688 23.766 1 89.69 519 LEU B N 1
ATOM 8695 C CA . LEU B 1 519 ? 0.123 34.656 22.781 1 89.69 519 LEU B CA 1
ATOM 8696 C C . LEU B 1 519 ? 0.962 33.406 22.953 1 89.69 519 LEU B C 1
ATOM 8698 O O . LEU B 1 519 ? 1.259 32.719 21.969 1 89.69 519 LEU B O 1
ATOM 8702 N N . PRO B 1 520 ? 1.293 33 24.203 1 91.12 520 PRO B N 1
ATOM 8703 C CA . PRO B 1 520 ? 2.031 31.734 24.375 1 91.12 520 PRO B CA 1
ATOM 8704 C C . PRO B 1 520 ? 1.232 30.516 23.922 1 91.12 520 PRO B C 1
ATOM 8706 O O . PRO B 1 520 ? 1.81 29.547 23.438 1 91.12 520 PRO B O 1
ATOM 8709 N N . MET B 1 521 ? -0.018 30.547 24.031 1 91.81 521 MET B N 1
ATOM 8710 C CA . MET B 1 521 ? -0.854 29.438 23.594 1 91.81 521 MET B CA 1
ATOM 8711 C C . MET B 1 521 ? -0.792 29.281 22.078 1 91.81 521 MET B C 1
ATOM 8713 O O . MET B 1 521 ? -0.689 28.156 21.562 1 91.81 521 MET B O 1
ATOM 8717 N N . ILE B 1 522 ? -0.825 30.344 21.406 1 90.81 522 ILE B N 1
ATOM 8718 C CA . ILE B 1 522 ? -0.72 30.312 19.953 1 90.81 522 ILE B CA 1
ATOM 8719 C C . ILE B 1 522 ? 0.669 29.828 19.547 1 90.81 522 ILE B C 1
ATOM 8721 O O . ILE B 1 522 ? 0.808 29.047 18.594 1 90.81 522 ILE B O 1
ATOM 8725 N N . GLU B 1 523 ? 1.658 30.281 20.234 1 92.88 523 GLU B N 1
ATOM 8726 C CA . GLU B 1 523 ? 3.027 29.859 19.969 1 92.88 523 GLU B CA 1
ATOM 8727 C C . GLU B 1 523 ? 3.172 28.344 20.109 1 92.88 523 GLU B C 1
ATOM 8729 O O . GLU B 1 523 ? 3.734 27.672 19.25 1 92.88 523 GLU B O 1
ATOM 8734 N N . THR B 1 524 ? 2.637 27.797 21.188 1 93.31 524 THR B N 1
ATOM 8735 C CA . THR B 1 524 ? 2.723 26.375 21.484 1 93.31 524 THR B CA 1
ATOM 8736 C C . THR B 1 524 ? 2.02 25.562 20.406 1 93.31 524 THR B C 1
ATOM 8738 O O . THR B 1 524 ? 2.547 24.547 19.953 1 93.31 524 THR B O 1
ATOM 8741 N N . VAL B 1 525 ? 0.883 26 20.047 1 93.44 525 VAL B N 1
ATOM 8742 C CA . VAL B 1 525 ? 0.103 25.312 19.031 1 93.44 525 VAL B CA 1
ATOM 8743 C C . VAL B 1 525 ? 0.846 25.328 17.703 1 93.44 525 VAL B C 1
ATOM 8745 O O . VAL B 1 525 ? 0.876 24.328 16.984 1 93.44 525 VAL B O 1
ATOM 8748 N N . THR B 1 526 ? 1.463 26.375 17.375 1 91.81 526 THR B N 1
ATOM 8749 C CA . THR B 1 526 ? 2.184 26.516 16.109 1 91.81 526 THR B CA 1
ATOM 8750 C C . THR B 1 526 ? 3.406 25.609 16.094 1 91.81 526 THR B C 1
ATOM 8752 O O . THR B 1 526 ? 3.703 24.984 15.062 1 91.81 526 THR B O 1
ATOM 8755 N N . VAL B 1 527 ? 4.086 25.531 17.188 1 92.69 527 VAL B N 1
ATOM 8756 C CA . VAL B 1 527 ? 5.227 24.625 17.297 1 92.69 527 VAL B CA 1
ATOM 8757 C C . VAL B 1 527 ? 4.758 23.172 17.156 1 92.69 527 VAL B C 1
ATOM 8759 O O . VAL B 1 527 ? 5.418 22.359 16.5 1 92.69 527 VAL B O 1
ATOM 8762 N N . ALA B 1 528 ? 3.648 22.906 17.734 1 92.31 528 ALA B N 1
ATOM 8763 C CA . ALA B 1 528 ? 3.064 21.562 17.625 1 92.31 528 ALA B CA 1
ATOM 8764 C C . ALA B 1 528 ? 2.729 21.234 16.172 1 92.31 528 ALA B C 1
ATOM 8766 O O . ALA B 1 528 ? 2.928 20.109 15.727 1 92.31 528 ALA B O 1
ATOM 8767 N N . PHE B 1 529 ? 2.242 22.172 15.398 1 92.56 529 PHE B N 1
ATOM 8768 C CA . PHE B 1 529 ? 1.948 21.984 13.984 1 92.56 529 PHE B CA 1
ATOM 8769 C C . PHE B 1 529 ? 3.211 21.625 13.211 1 92.56 529 PHE B C 1
ATOM 8771 O O . PHE B 1 529 ? 3.195 20.703 12.383 1 92.56 529 PHE B O 1
ATOM 8778 N N . ALA B 1 530 ? 4.27 22.359 13.508 1 93.75 530 ALA B N 1
ATOM 8779 C CA . ALA B 1 530 ? 5.543 22.078 12.844 1 93.75 530 ALA B CA 1
ATOM 8780 C C . ALA B 1 530 ? 6.004 20.656 13.141 1 93.75 530 ALA B C 1
ATOM 8782 O O . ALA B 1 530 ? 6.484 19.953 12.25 1 93.75 530 ALA B O 1
ATOM 8783 N N . SER B 1 531 ? 5.859 20.203 14.328 1 94.31 531 SER B N 1
ATOM 8784 C CA . SER B 1 531 ? 6.254 18.859 14.742 1 94.31 531 SER B CA 1
ATOM 8785 C C . SER B 1 531 ? 5.418 17.797 14.047 1 94.31 531 SER B C 1
ATOM 8787 O O . SER B 1 531 ? 5.953 16.812 13.531 1 94.31 531 SER B O 1
ATOM 8789 N N . VAL B 1 532 ? 4.133 17.984 14.023 1 92.62 532 VAL B N 1
ATOM 8790 C CA . VAL B 1 532 ? 3.229 17.047 13.367 1 92.62 532 VAL B CA 1
ATOM 8791 C C . VAL B 1 532 ? 3.547 16.984 11.875 1 92.62 532 VAL B C 1
ATOM 8793 O O . VAL B 1 532 ? 3.514 15.906 11.273 1 92.62 532 VAL B O 1
ATOM 8796 N N . ALA B 1 533 ? 3.826 18.125 11.289 1 94.44 533 ALA B N 1
ATOM 8797 C CA . ALA B 1 533 ? 4.18 18.172 9.875 1 94.44 533 ALA B CA 1
ATOM 8798 C C . ALA B 1 533 ? 5.438 17.344 9.594 1 94.44 533 ALA B C 1
ATOM 8800 O O . ALA B 1 533 ? 5.488 16.594 8.625 1 94.44 533 ALA B O 1
ATOM 8801 N N . GLN B 1 534 ? 6.434 17.469 10.461 1 93.81 534 GLN B N 1
ATOM 8802 C CA . GLN B 1 534 ? 7.668 16.719 10.289 1 93.81 534 GLN B CA 1
ATOM 8803 C C . GLN B 1 534 ? 7.418 15.219 10.43 1 93.81 534 GLN B C 1
ATOM 8805 O O . GLN B 1 534 ? 7.957 14.422 9.656 1 93.81 534 GLN B O 1
ATOM 8810 N N . GLN B 1 535 ? 6.652 14.859 11.383 1 92.62 535 GLN B N 1
ATOM 8811 C CA . GLN B 1 535 ? 6.297 13.461 11.57 1 92.62 535 GLN B CA 1
ATOM 8812 C C . GLN B 1 535 ? 5.531 12.922 10.367 1 92.62 535 GLN B C 1
ATOM 8814 O O . GLN B 1 535 ? 5.762 11.789 9.93 1 92.62 535 GLN B O 1
ATOM 8819 N N . THR B 1 536 ? 4.637 13.656 9.859 1 93.69 536 THR B N 1
ATOM 8820 C CA . THR B 1 536 ? 3.852 13.273 8.688 1 93.69 536 THR B CA 1
ATOM 8821 C C . THR B 1 536 ? 4.75 13.109 7.469 1 93.69 536 THR B C 1
ATOM 8823 O O . THR B 1 536 ? 4.574 12.18 6.684 1 93.69 536 THR B O 1
ATOM 8826 N N . LEU B 1 537 ? 5.703 14.055 7.336 1 95.69 537 LEU B N 1
ATOM 8827 C CA . LEU B 1 537 ? 6.656 13.945 6.238 1 95.69 537 LEU B CA 1
ATOM 8828 C C . LEU B 1 537 ? 7.453 12.648 6.336 1 95.69 537 LEU B C 1
ATOM 8830 O O . LEU B 1 537 ? 7.637 11.945 5.34 1 95.69 537 LEU B O 1
ATOM 8834 N N . ALA B 1 538 ? 7.895 12.305 7.504 1 94.94 538 ALA B N 1
ATOM 8835 C CA . ALA B 1 538 ? 8.633 11.062 7.719 1 94.94 538 ALA B CA 1
ATOM 8836 C C . ALA B 1 538 ? 7.773 9.844 7.395 1 94.94 538 ALA B C 1
ATOM 8838 O O . ALA B 1 538 ? 8.227 8.914 6.727 1 94.94 538 ALA B O 1
ATOM 8839 N N . SER B 1 539 ? 6.586 9.883 7.871 1 94.56 539 SER B N 1
ATOM 8840 C CA . SER B 1 539 ? 5.66 8.781 7.609 1 94.56 539 SER B CA 1
ATOM 8841 C C . SER B 1 539 ? 5.352 8.664 6.121 1 94.56 539 SER B C 1
ATOM 8843 O O . SER B 1 539 ? 5.242 7.559 5.59 1 94.56 539 SER B O 1
ATOM 8845 N N . ALA B 1 540 ? 5.156 9.734 5.461 1 93.88 540 ALA B N 1
ATOM 8846 C CA . ALA B 1 540 ? 4.898 9.734 4.023 1 93.88 540 ALA B CA 1
ATOM 8847 C C . ALA B 1 540 ? 6.066 9.125 3.256 1 93.88 540 ALA B C 1
ATOM 8849 O O . ALA B 1 540 ? 5.859 8.359 2.312 1 93.88 540 ALA B O 1
ATOM 8850 N N . GLU B 1 541 ? 7.273 9.453 3.678 1 94.44 541 GLU B N 1
ATOM 8851 C CA . GLU B 1 541 ? 8.453 8.867 3.047 1 94.44 541 GLU B CA 1
ATOM 8852 C C . GLU B 1 541 ? 8.492 7.352 3.242 1 94.44 541 GLU B C 1
ATOM 8854 O O . GLU B 1 541 ? 8.805 6.609 2.311 1 94.44 541 GLU B O 1
ATOM 8859 N N . GLU B 1 542 ? 8.203 6.949 4.406 1 93.44 542 GLU B N 1
ATOM 8860 C CA . GLU B 1 542 ? 8.133 5.52 4.695 1 93.44 542 GLU B CA 1
ATOM 8861 C C . GLU B 1 542 ? 7.07 4.832 3.846 1 93.44 542 GLU B C 1
ATOM 8863 O O . GLU B 1 542 ? 7.324 3.785 3.25 1 93.44 542 GLU B O 1
ATOM 8868 N N . MET B 1 543 ? 5.914 5.414 3.777 1 93.06 543 MET B N 1
ATOM 8869 C CA . MET B 1 543 ? 4.816 4.863 2.988 1 93.06 543 MET B CA 1
ATOM 8870 C C . MET B 1 543 ? 5.188 4.797 1.51 1 93.06 543 MET B C 1
ATOM 8872 O O . MET B 1 543 ? 4.867 3.824 0.827 1 93.06 543 MET B O 1
ATOM 8876 N N . MET B 1 544 ? 5.859 5.871 1.06 1 94 544 MET B N 1
ATOM 8877 C CA . MET B 1 544 ? 6.301 5.906 -0.332 1 94 544 MET B CA 1
ATOM 8878 C C . MET B 1 544 ? 7.266 4.766 -0.626 1 94 544 MET B C 1
ATOM 8880 O O . MET B 1 544 ? 7.145 4.094 -1.653 1 94 544 MET B O 1
ATOM 8884 N N . SER B 1 545 ? 8.211 4.531 0.239 1 94.5 545 SER B N 1
ATOM 8885 C CA . SER B 1 545 ? 9.18 3.455 0.084 1 94.5 545 SER B CA 1
ATOM 8886 C C . SER B 1 545 ? 8.5 2.092 0.04 1 94.5 545 SER B C 1
ATOM 8888 O O . SER B 1 545 ? 8.797 1.272 -0.833 1 94.5 545 SER B O 1
ATOM 8890 N N . VAL B 1 546 ? 7.602 1.88 0.978 1 92 546 VAL B N 1
ATOM 8891 C CA . VAL B 1 546 ? 6.871 0.62 1.044 1 92 546 VAL B CA 1
ATOM 8892 C C . VAL B 1 546 ? 6.059 0.426 -0.235 1 92 546 VAL B C 1
ATOM 8894 O O . VAL B 1 546 ? 6.012 -0.676 -0.788 1 92 546 VAL B O 1
ATOM 8897 N N . SER B 1 547 ? 5.426 1.473 -0.733 1 92.12 547 SER B N 1
ATOM 8898 C CA . SER B 1 547 ? 4.602 1.399 -1.935 1 92.12 547 SER B CA 1
ATOM 8899 C C . SER B 1 547 ? 5.441 1.061 -3.162 1 92.12 547 SER B C 1
ATOM 8901 O O . SER B 1 547 ? 5.027 0.263 -4.004 1 92.12 547 SER B O 1
ATOM 8903 N N . TYR B 1 548 ? 6.648 1.615 -3.287 1 91.56 548 TYR B N 1
ATOM 8904 C CA . TYR B 1 548 ? 7.539 1.303 -4.398 1 91.56 548 TYR B CA 1
ATOM 8905 C C . TYR B 1 548 ? 7.988 -0.153 -4.348 1 91.56 548 TYR B C 1
ATOM 8907 O O . TYR B 1 548 ? 8.016 -0.839 -5.371 1 91.56 548 TYR B O 1
ATOM 8915 N N . ASP B 1 549 ? 8.289 -0.591 -3.18 1 91.12 549 ASP B N 1
ATOM 8916 C CA . ASP B 1 549 ? 8.672 -1.987 -3.002 1 91.12 549 ASP B CA 1
ATOM 8917 C C . ASP B 1 549 ? 7.531 -2.926 -3.385 1 91.12 549 ASP B C 1
ATOM 8919 O O . ASP B 1 549 ? 7.75 -3.945 -4.043 1 91.12 549 ASP B O 1
ATOM 8923 N N . GLN B 1 550 ? 6.367 -2.545 -3.018 1 88.12 550 GLN B N 1
ATOM 8924 C CA . GLN B 1 550 ? 5.191 -3.348 -3.34 1 88.12 550 GLN B CA 1
ATOM 8925 C C . GLN B 1 550 ? 4.957 -3.396 -4.848 1 88.12 550 GLN B C 1
ATOM 8927 O O . GLN B 1 550 ? 4.578 -4.438 -5.387 1 88.12 550 GLN B O 1
ATOM 8932 N N . THR B 1 551 ? 5.16 -2.268 -5.461 1 89.94 551 THR B N 1
ATOM 8933 C CA . THR B 1 551 ? 5.023 -2.244 -6.914 1 89.94 551 THR B CA 1
ATOM 8934 C C . THR B 1 551 ? 6.004 -3.213 -7.566 1 89.94 551 THR B C 1
ATOM 8936 O O . THR B 1 551 ? 5.637 -3.961 -8.477 1 89.94 551 THR B O 1
ATOM 8939 N N . LYS B 1 552 ? 7.254 -3.26 -7.109 1 90.5 552 LYS B N 1
ATOM 8940 C CA . LYS B 1 552 ? 8.266 -4.18 -7.621 1 90.5 552 LYS B CA 1
ATOM 8941 C C . LYS B 1 552 ? 7.859 -5.633 -7.395 1 90.5 552 LYS B C 1
ATOM 8943 O O . LYS B 1 552 ? 7.977 -6.465 -8.297 1 90.5 552 LYS B O 1
ATOM 8948 N N . GLN B 1 553 ? 7.352 -5.887 -6.195 1 86.44 553 GLN B N 1
ATOM 8949 C CA . GLN B 1 553 ? 6.926 -7.238 -5.852 1 86.44 553 GLN B CA 1
ATOM 8950 C C . GLN B 1 553 ? 5.754 -7.684 -6.719 1 86.44 553 GLN B C 1
ATOM 8952 O O . GLN B 1 553 ? 5.695 -8.836 -7.148 1 86.44 553 GLN B O 1
ATOM 8957 N N . MET B 1 554 ? 4.883 -6.773 -7.039 1 87 554 MET B N 1
ATOM 8958 C CA . MET B 1 554 ? 3.717 -7.102 -7.859 1 87 554 MET B CA 1
ATOM 8959 C C . MET B 1 554 ? 4.121 -7.344 -9.305 1 87 554 MET B C 1
ATOM 8961 O O . MET B 1 554 ? 3.543 -8.195 -9.984 1 87 554 MET B O 1
ATOM 8965 N N . ASN B 1 555 ? 5.117 -6.648 -9.766 1 88.62 555 ASN B N 1
ATOM 8966 C CA . ASN B 1 555 ? 5.656 -6.918 -11.094 1 88.62 555 ASN B CA 1
ATOM 8967 C C . ASN B 1 555 ? 6.273 -8.312 -11.18 1 88.62 555 ASN B C 1
ATOM 8969 O O . ASN B 1 555 ? 6.094 -9.016 -12.172 1 88.62 555 ASN B O 1
ATOM 8973 N N . ASP B 1 556 ? 6.922 -8.672 -10.102 1 86 556 ASP B N 1
ATOM 8974 C CA . ASP B 1 556 ? 7.484 -10.016 -10.047 1 86 556 ASP B CA 1
ATOM 8975 C C . ASP B 1 556 ? 6.383 -11.078 -10.055 1 86 556 ASP B C 1
ATOM 8977 O O . ASP B 1 556 ? 6.492 -12.086 -10.75 1 86 556 ASP B O 1
ATOM 8981 N N . LEU B 1 557 ? 5.324 -10.812 -9.398 1 82.5 557 LEU B N 1
ATOM 8982 C CA . LEU B 1 557 ? 4.195 -11.734 -9.352 1 82.5 557 LEU B CA 1
ATOM 8983 C C . LEU B 1 557 ? 3.52 -11.844 -10.711 1 82.5 557 LEU B C 1
ATOM 8985 O O . LEU B 1 557 ? 3.09 -12.93 -11.117 1 82.5 557 LEU B O 1
ATOM 8989 N N . TYR B 1 558 ? 3.4 -10.742 -11.383 1 87.19 558 TYR B N 1
ATOM 8990 C CA . TYR B 1 558 ? 2.867 -10.734 -12.734 1 87.19 558 TYR B CA 1
ATOM 8991 C C . TYR B 1 558 ? 3.686 -11.641 -13.648 1 87.19 558 TYR B C 1
ATOM 8993 O O . TYR B 1 558 ? 3.127 -12.438 -14.406 1 87.19 558 TYR B O 1
ATOM 9001 N N . ARG B 1 559 ? 5.035 -11.602 -13.508 1 86.69 559 ARG B N 1
ATOM 9002 C CA . ARG B 1 559 ? 5.926 -12.445 -14.297 1 86.69 559 ARG B CA 1
ATOM 9003 C C . ARG B 1 559 ? 5.754 -13.914 -13.93 1 86.69 559 ARG B C 1
ATOM 9005 O O . ARG B 1 559 ? 5.82 -14.789 -14.805 1 86.69 559 ARG B O 1
ATOM 9012 N N . VAL B 1 560 ? 5.535 -14.117 -12.648 1 83 560 VAL B N 1
ATOM 9013 C CA . VAL B 1 560 ? 5.273 -15.484 -12.211 1 83 560 VAL B CA 1
ATOM 9014 C C . VAL B 1 560 ? 3.98 -15.992 -12.844 1 83 560 VAL B C 1
ATOM 9016 O O . VAL B 1 560 ? 3.912 -17.141 -13.297 1 83 560 VAL B O 1
ATOM 9019 N N . GLY B 1 561 ? 2.939 -15.133 -12.906 1 83.94 561 GLY B N 1
ATOM 9020 C CA . GLY B 1 561 ? 1.703 -15.484 -13.586 1 83.94 561 GLY B CA 1
ATOM 9021 C C . GLY B 1 561 ? 1.9 -15.805 -15.055 1 83.94 561 GLY B C 1
ATOM 9022 O O . GLY B 1 561 ? 1.36 -16.797 -15.562 1 83.94 561 GLY B O 1
ATOM 9023 N N . GLU B 1 562 ? 2.76 -15.078 -15.703 1 86.56 562 GLU B N 1
ATOM 9024 C CA . GLU B 1 562 ? 3.09 -15.328 -17.094 1 86.56 562 GLU B CA 1
ATOM 9025 C C . GLU B 1 562 ? 3.785 -16.672 -17.266 1 86.56 562 GLU B C 1
ATOM 9027 O O . GLU B 1 562 ? 3.459 -17.438 -18.188 1 86.56 562 GLU B O 1
ATOM 9032 N N . ARG B 1 563 ? 4.656 -16.922 -16.406 1 84.88 563 ARG B N 1
ATOM 9033 C CA . ARG B 1 563 ? 5.395 -18.188 -16.469 1 84.88 563 ARG B CA 1
ATOM 9034 C C . ARG B 1 563 ? 4.457 -19.375 -16.266 1 84.88 563 ARG B C 1
ATOM 9036 O O . ARG B 1 563 ? 4.598 -20.391 -16.938 1 84.88 563 ARG B O 1
ATOM 9043 N N . LEU B 1 564 ? 3.506 -19.266 -15.367 1 83.94 564 LEU B N 1
ATOM 9044 C CA . LEU B 1 564 ? 2.531 -20.328 -15.125 1 83.94 564 LEU B CA 1
ATOM 9045 C C . LEU B 1 564 ? 1.655 -20.547 -16.359 1 83.94 564 LEU B C 1
ATOM 9047 O O . LEU B 1 564 ? 1.351 -21.688 -16.703 1 83.94 564 LEU B O 1
ATOM 9051 N N . ASN B 1 565 ? 1.305 -19.5 -16.984 1 87.25 565 ASN B N 1
ATOM 9052 C CA . ASN B 1 565 ? 0.535 -19.594 -18.219 1 87.25 565 ASN B CA 1
ATOM 9053 C C . ASN B 1 565 ? 1.33 -20.297 -19.312 1 87.25 565 ASN B C 1
ATOM 9055 O O . ASN B 1 565 ? 0.792 -21.125 -20.047 1 87.25 565 ASN B O 1
ATOM 9059 N N . GLU B 1 566 ? 2.611 -20 -19.391 1 86.94 566 GLU B N 1
ATOM 9060 C CA . GLU B 1 566 ? 3.48 -20.656 -20.375 1 86.94 566 GLU B CA 1
ATOM 9061 C C . GLU B 1 566 ? 3.611 -22.141 -20.094 1 86.94 566 GLU B C 1
ATOM 9063 O O . GLU B 1 566 ? 3.561 -22.969 -21.016 1 86.94 566 GLU B O 1
ATOM 9068 N N . LEU B 1 567 ? 3.76 -22.406 -18.844 1 81.5 567 LEU B N 1
ATOM 9069 C CA . LEU B 1 567 ? 3.85 -23.812 -18.453 1 81.5 567 LEU B CA 1
ATOM 9070 C C . LEU B 1 567 ? 2.557 -24.562 -18.781 1 81.5 567 LEU B C 1
ATOM 9072 O O . LEU B 1 567 ? 2.592 -25.688 -19.266 1 81.5 567 LEU B O 1
ATOM 9076 N N . SER B 1 568 ? 1.435 -23.938 -18.484 1 87.19 568 SER B N 1
ATOM 9077 C CA . SER B 1 568 ? 0.132 -24.516 -18.797 1 87.19 568 SER B CA 1
ATOM 9078 C C . SER B 1 568 ? -0.007 -24.766 -20.297 1 87.19 568 SER B C 1
ATOM 9080 O O . SER B 1 568 ? -0.488 -25.828 -20.703 1 87.19 568 SER B O 1
ATOM 9082 N N . GLN B 1 569 ? 0.439 -23.875 -21.094 1 85.69 569 GLN B N 1
ATOM 9083 C CA . GLN B 1 569 ? 0.366 -24.016 -22.531 1 85.69 569 GLN B CA 1
ATOM 9084 C C . GLN B 1 569 ? 1.274 -25.141 -23.016 1 85.69 569 GLN B C 1
ATOM 9086 O O . GLN B 1 569 ? 0.883 -25.938 -23.875 1 85.69 569 GLN B O 1
ATOM 9091 N N . SER B 1 570 ? 2.432 -25.219 -22.422 1 83.69 570 SER B N 1
ATOM 9092 C CA . SER B 1 570 ? 3.373 -26.266 -22.781 1 83.69 570 SER B CA 1
ATOM 9093 C C . SER B 1 570 ? 2.814 -27.656 -22.453 1 83.69 570 SER B C 1
ATOM 9095 O O . SER B 1 570 ? 2.867 -28.562 -23.281 1 83.69 570 SER B O 1
ATOM 9097 N N . LEU B 1 571 ? 2.227 -27.781 -21.297 1 83.06 571 LEU B N 1
ATOM 9098 C CA . LEU B 1 571 ? 1.628 -29.047 -20.891 1 83.06 571 LEU B CA 1
ATOM 9099 C C . LEU B 1 571 ? 0.408 -29.375 -21.734 1 83.06 571 LEU B C 1
ATOM 9101 O O . LEU B 1 571 ? 0.183 -30.531 -22.078 1 83.06 571 LEU B O 1
ATOM 9105 N N . SER B 1 572 ? -0.357 -28.328 -22.047 1 86.75 572 SER B N 1
ATOM 9106 C CA . SER B 1 572 ? -1.531 -28.516 -22.891 1 86.75 572 SER B CA 1
ATOM 9107 C C . SER B 1 572 ? -1.146 -29.047 -24.266 1 86.75 572 SER B C 1
ATOM 9109 O O . SER B 1 572 ? -1.806 -29.953 -24.797 1 86.75 572 SER B O 1
ATOM 9111 N N . THR B 1 573 ? -0.061 -28.578 -24.828 1 85.56 573 THR B N 1
ATOM 9112 C CA . THR B 1 573 ? 0.421 -29.047 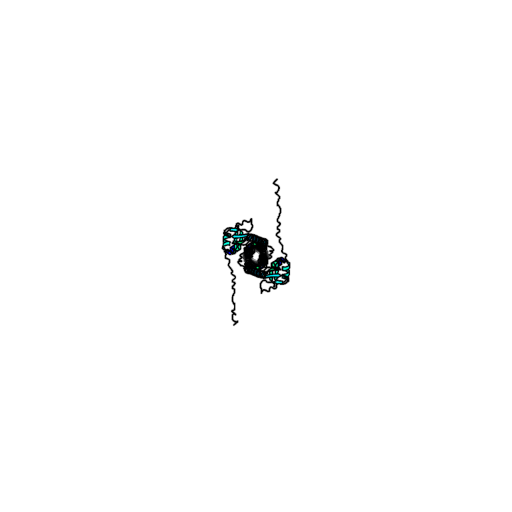-26.125 1 85.56 573 THR B CA 1
ATOM 9113 C C . THR B 1 573 ? 0.809 -30.516 -26.047 1 85.56 573 THR B C 1
ATOM 9115 O O . THR B 1 573 ? 0.534 -31.281 -26.984 1 85.56 573 THR B O 1
ATOM 9118 N N . LEU B 1 574 ? 1.332 -30.922 -24.922 1 80.31 574 LEU B N 1
ATOM 9119 C CA . LEU B 1 574 ? 1.729 -32.312 -24.75 1 80.31 574 LEU B CA 1
ATOM 9120 C C . LEU B 1 574 ? 0.507 -33.219 -24.594 1 80.31 574 LEU B C 1
ATOM 9122 O O . LEU B 1 574 ? 0.451 -34.281 -25.172 1 80.31 574 LEU B O 1
ATOM 9126 N N . THR B 1 575 ? -0.469 -32.719 -23.859 1 83.5 575 THR B N 1
ATOM 9127 C CA . THR B 1 575 ? -1.635 -33.562 -23.578 1 83.5 575 THR B CA 1
ATOM 9128 C C . THR B 1 575 ? -2.57 -33.594 -24.781 1 83.5 575 THR B C 1
ATOM 9130 O O . THR B 1 575 ? -3.283 -34.594 -24.984 1 83.5 575 THR B O 1
ATOM 9133 N N . THR B 1 576 ? -2.602 -32.531 -25.562 1 85.56 576 THR B N 1
ATOM 9134 C CA . THR B 1 576 ? -3.479 -32.5 -26.734 1 85.56 576 THR B CA 1
ATOM 9135 C C . THR B 1 576 ? -3.041 -33.5 -27.781 1 85.56 576 THR B C 1
ATOM 9137 O O . THR B 1 576 ? -3.846 -33.938 -28.609 1 85.56 576 THR B O 1
ATOM 9140 N N . ALA B 1 577 ? -1.79 -33.938 -27.688 1 82.5 577 ALA B N 1
ATOM 9141 C CA . ALA B 1 577 ? -1.285 -34.969 -28.609 1 82.5 577 ALA B CA 1
ATOM 9142 C C . ALA B 1 577 ? -1.907 -36.344 -28.312 1 82.5 577 ALA B C 1
ATOM 9144 O O . ALA B 1 577 ? -1.861 -37.25 -29.141 1 82.5 577 ALA B O 1
ATOM 9145 N N . PHE B 1 578 ? -2.51 -36.438 -27.156 1 85.19 578 PHE B N 1
ATOM 9146 C CA . PHE B 1 578 ? -3.119 -37.688 -26.75 1 85.19 578 PHE B CA 1
ATOM 9147 C C . PHE B 1 578 ? -4.641 -37.594 -26.766 1 85.19 578 PHE B C 1
ATOM 9149 O O . PHE B 1 578 ? -5.199 -36.594 -26.281 1 85.19 578 PHE B O 1
ATOM 9156 N N . LYS B 1 579 ? -5.293 -38.469 -27.5 1 87.44 579 LYS B N 1
ATOM 9157 C CA . LYS B 1 579 ? -6.75 -38.5 -27.516 1 87.44 579 LYS B CA 1
ATOM 9158 C C . LYS B 1 579 ? -7.273 -39.5 -26.484 1 87.44 579 LYS B C 1
ATOM 9160 O O . LYS B 1 579 ? -6.914 -40.688 -26.516 1 87.44 579 LYS B O 1
ATOM 9165 N N . LEU B 1 580 ? -8.133 -39.094 -25.578 1 81.19 580 LEU B N 1
ATOM 9166 C CA . LEU B 1 580 ? -8.695 -39.938 -24.531 1 81.19 580 LEU B CA 1
ATOM 9167 C C . LEU B 1 580 ? -10.117 -40.375 -24.891 1 81.19 580 LEU B C 1
ATOM 9169 O O . LEU B 1 580 ? -10.883 -39.594 -25.469 1 81.19 580 LEU B O 1
#

InterPro domains:
  IPR003660 HAMP domain [PF00672] (219-270)
  IPR003660 HAMP domain [PS50885] (222-275)
  IPR003660 HAMP domain [SM00304] (222-275)
  IPR004089 Methyl-accepting chemotaxis protein (MCP) signalling domain [PF00015] (378-517)
  IPR004089 Methyl-accepting chemotaxis protein (MCP) signalling domain [PS50111] (294-544)
  IPR004089 Methyl-accepting chemotaxis protein (MCP) signalling domain [SM00283] (304-565)

Solvent-accessible surface area (backbone atoms only — not comparable to full-atom values): 58431 Å² total; per-residue (Å²): 138,80,74,72,84,68,71,75,88,64,76,75,71,74,73,72,67,77,76,74,67,74,63,50,70,68,53,41,57,53,42,38,71,41,50,71,58,54,49,49,48,53,54,50,48,51,52,49,51,54,41,45,48,51,45,43,48,51,42,50,54,52,42,47,53,55,49,52,52,53,50,50,54,48,42,37,49,54,29,53,46,50,44,52,51,50,52,50,44,49,63,67,34,64,92,40,68,69,58,34,52,52,50,49,41,51,51,50,52,49,51,50,49,52,39,39,72,71,55,39,65,62,50,63,38,32,41,35,97,95,37,77,45,53,77,54,96,87,51,88,74,90,72,58,67,68,58,51,51,53,53,65,70,56,40,58,48,72,46,80,49,77,55,97,91,35,57,25,41,35,9,30,26,59,29,74,91,68,62,28,32,39,35,44,32,33,51,46,68,64,71,41,53,67,54,55,50,46,54,54,50,37,51,49,45,49,54,51,43,51,54,54,49,51,54,52,49,53,55,52,42,52,62,54,51,50,47,52,50,50,52,32,50,44,36,43,39,39,45,67,21,38,62,64,70,76,70,87,71,74,46,55,41,44,72,57,35,55,34,49,52,26,49,51,47,31,50,52,51,49,51,50,52,48,52,51,48,50,53,49,25,52,50,33,39,52,52,14,50,49,36,38,53,51,26,52,50,50,48,53,51,44,52,53,40,51,52,39,38,49,52,42,34,51,40,19,52,50,38,32,54,50,22,55,53,44,53,52,51,50,51,51,49,52,56,44,49,53,52,40,53,51,31,50,52,50,38,50,52,34,40,52,52,37,48,52,32,33,52,52,23,37,54,32,40,53,51,36,50,51,47,53,53,52,47,55,54,54,48,51,53,46,55,51,43,46,50,49,41,44,52,42,44,53,53,40,51,55,44,41,51,51,40,32,51,45,18,50,50,40,28,50,52,17,50,50,39,33,52,53,17,60,72,52,49,84,83,12,53,69,50,32,53,52,19,50,50,42,25,53,45,18,52,52,38,36,54,41,37,52,50,41,52,54,41,43,52,53,42,47,52,43,38,54,52,44,55,54,52,48,58,54,48,56,54,52,51,54,50,41,49,52,31,48,52,52,26,38,49,22,32,55,51,36,51,52,34,42,52,50,37,52,53,34,46,53,51,38,53,56,47,51,53,52,47,67,58,50,51,56,52,50,49,52,50,35,54,48,42,30,51,42,16,51,52,35,38,52,35,32,51,52,43,48,52,50,47,52,51,48,46,54,52,32,52,52,44,30,52,50,14,50,50,34,36,52,50,18,50,54,49,41,57,58,44,66,53,41,46,118,137,77,80,72,71,79,66,79,87,66,71,81,71,76,75,74,67,77,76,73,68,74,62,51,69,67,53,40,56,55,42,39,70,42,48,69,59,54,50,48,46,54,54,51,49,51,52,50,53,52,42,46,47,51,45,43,48,52,42,49,55,53,42,46,53,54,50,52,52,53,51,51,53,47,42,37,47,54,30,53,47,50,45,54,51,48,52,50,42,48,62,68,34,62,92,39,68,67,59,33,51,53,51,48,42,50,51,50,52,48,52,49,48,51,40,39,73,72,54,38,66,62,48,65,38,32,41,35,94,95,39,76,44,55,74,53,98,85,53,87,74,89,72,56,67,68,59,51,50,51,53,62,71,57,40,58,48,72,48,78,46,77,55,97,93,33,55,25,42,35,10,30,28,58,28,73,93,70,62,27,31,40,33,41,32,33,52,46,70,64,72,40,53,67,53,55,51,46,52,54,51,37,52,50,46,48,54,52,43,51,54,53,49,51,55,52,50,54,55,53,41,52,62,54,50,50,46,53,50,51,51,33,51,46,36,40,38,39,46,68,21,37,62,64,70,75,69,89,71,75,46,54,40,46,72,56,35,54,35,50,51,25,48,51,46,30,51,52,50,49,52,52,51,48,52,51,48,49,52,49,26,54,51,33,38,54,51,13,51,51,35,37,52,51,25,52,49,50,48,54,49,42,51,52,40,52,52,39,39,51,51,41,36,53,39,20,52,50,40,32,54,51,24,55,53,45,54,52,52,50,53,51,47,53,57,46,49,52,53,41,53,52,31,49,53,50,36,52,52,33,40,53,52,36,48,52,32,34,54,52,23,36,52,32,41,53,50,36,51,51,49,52,53,52,46,55,54,54,49,51,53,46,54,52,44,46,51,50,42,42,52,41,43,53,54,40,52,54,45,42,51,50,39,32,51,42,19,50,51,40,29,50,53,18,49,52,41,33,51,53,16,60,73,51,49,83,81,12,53,71,50,31,52,51,19,51,50,43,25,52,46,18,53,49,37,36,54,41,35,53,52,40,51,53,41,42,52,52,40,48,52,40,36,52,50,44,53,54,52,47,58,53,48,56,55,50,50,53,52,42,51,52,32,48,52,50,27,38,50,23,30,53,51,36,52,54,36,42,51,50,36,52,52,33,45,53,51,35,52,56,49,48,53,52,47,66,59,49,53,57,53,51,48,53,52,38,53,50,43,31,51,43,16,51,52,36,38,53,33,33,51,51,43,50,53,51,48,54,52,47,45,53,52,32,53,51,44,31,51,51,14,49,50,36,36,51,50,18,50,55,48,42,58,59,43,65,54,41,46,118

Organism: NCBI:txid1325335

Secondary structure (DSSP, 8-state):
--TT--------------------HHHHHHHTTS-HHHHHHHHHHHHHHHHHHHHHHHHHHHHHHHHHHHHHHHHHHHHHHHHHHHHHHHHHTTT-HHHHHHHHHHHHHHHHHHHHHTT---EEEEEETTEEE-SSTT------HHHHHHHHHH-EEEEEEEETTEEEEEEEEEEGGGTEEEEEEEETHHHHHHHHHHHHHHHHHHHHHHHHHHHHHHHHHHHHHHHHHHHHHHHHHHHTTB---------SSHHHHHHHHHHHHHHHHHHHHHHHHHHHHHHHHHHHHHHHHHHHHHHHHHHHHHHHHHHHHHHHHHHHHHHHHHHHHHHHHHHHHHHHHHHHHHHHHHHHHHHHHHHHHHHHHHHHHHHHHHHHHHHHHHHHHHHHHHHHHHHHHHHHHHHHHHHHHHHHHHHHHHHHHHHTGGGGHHHHHHHHHHHHHHHHHHHHHHHHHHHHHHHHHHHHHHHHHHHHHHHHHHHHHHHHHHHHHHHHHHHHHHHHHHHHHHHHHHHHHHHHHHHHHHHHHHHHHHHHHHHHHHHHHHHHHHHHHHHHHHHHHHHHHHHHHHHHHHHHHHHHTSB-/--GGG-------------------HHHHHHHTTS-HHHHHHHHHHHHHHHHHHHHHHHHHHHHHHHHHHHHHHHHHHHHHHHHHHHHHHHHHTTT-HHHHHHHHHHHHHHHHHHHHHTT---EEEEEETTEEEESSTT------HHHHHHHHHHSEEEEEEEETTEEEEEEEEEEGGGTEEEEEEEEGGGTSHHHHHHHHHHHHHHHHHHHHHHHHHHHHHHHHHHHHHHHHHHHHHHHTTB---------SSHHHHHHHHHHHHHHHHHHHHHHHHHHHHHHHHHHHHHHHHHHHHHHHHHHHHHHHHHHHHHHHHHHHHHHHHHHHHHHHHHHHHHHHHHHHHHHHHHHHHHHHHHHHHHHHHHHHHHHHHHHHHHHHHHHHHHHHHHHHHHHHHHHHHHHHHHHHHHHHHHHHHHHHHHHTGGGGHHHHHHHHHHHHHHHHHHHHHHHHHHHHHHHHHHHHHHHHHHHHHHHHHHHHHHHHHHHHHHHHHHHHHHHHHHHHHHHHHHHHHHHHHHHHHHHHHHHHHHHHHHHHHHHHHHHHHHHHHHHHHHHHHHHHHHHHHHHHHHHHHHHHTSB-

Radius of gyration: 103.32 Å; Cα contacts (8 Å, |Δi|>4): 1371; chains: 2; bounding box: 69×318×172 Å

pLDDT: mean 84.77, std 12.5, range [22.55, 98.12]

Foldseek 3Di:
DPDDPPPPPPDCVVCPPPPPVPPPPVVVVVVVPADPLRVCLVVVLVVLLVVLVVVLVVVLVVVVVVQVVVVQVVQQVLQVVLLVVLVVLCVVCPPPVVVSLVVSLVVVVVSQVVCVVVQWRKDKWWDAPQDTDDSDPPDDDDDDSVVSVVCQVVQFGWDWDDDPNFIKIKGWHHHVSVNTIMIIITTPCRRCVVSVVSSVVSVVVSVVVSVVSSVVSVVVVCLVVVLVVLVVVLVVCVVQFELVSPDPRDHPDPVSVVVVVVVVVVSVVVVVVLVVLLVVLVVLQVVLVVLLVVLVVLLVVLVVLLVVLVVLLVVLVVLLVVLVVVLVVLVVVVVVLVVVVVVLVVLLVVLVVLLVVLVVLLVVLVVVLVVLVVVLVVLVVVLVVLVVLLVVLVVVLVVLVVQLVVLVVQLVVLVVQLVVLVVVPPVSPVSNVVSVVSNVVSVVSNVVSVVSNVVSVVSNVVSVVVNVVSVVVSVVSVVVSVVSVVVSVVSVVSNVVSVVSNVVSVVVVVVSVVVVVVSVVSSVVSVVSNVVSVVSNVVSVVSNVVSVVSSVVSVVSNVVSVVSNVVSVVSCVVSVSHDD/DPDPDVPPPPDCPVCPPPPPVPPPPVRVVVVVPADPLRVCLVVVLVVLLVVLVVVLVVVLVVVVVVQVVVVQVVQQVLQVVLLVVLVVLCVVCPPPPVVSLVVSLVVVVVSQVVCVVVQWRKAKWWQAPLDTHHSDVPDDDDDDSVVSVVCQVVQAGWDWDDDPNFTKIKGWHHHVSVNTIMIIITTPCRRCVVSVVSSVVSVVVSVVVSVVVSVVSVVVVCLVVVLVVLVVVLVVCVVQFELVSPDPRDHPDPVSVVVVVVVVVVSVVVVVVLVVLLVVLVVLQVVLVVLLVVLVVLLVVLVVVLVVLVVLLVVLVVLLVVLVVVLVVLVVVVVVLVVVVVVLVVLLVVLVVLLVVLVVLLVVLVVVLVVLVVVLVVLVVVLVVLVVLLVVLVVVLVVLVVQLVVLVVQLVVLVVQLVVLVVVPPVSPVSNVVSVVSNVVSVVSNVVSVVSNVVSVVSNVVSVVVNVVSVVVSVVSVVVSVVSVVVSVVSVVSNVVSVVSNVVSVVVVVVSVVVVVVSVVSSVVSVVSNVVSVVSNVVSVVSNVVSVVSSVVSVVSNVVSVVSNVVSVVSCVVSVSHDD

Sequence (1160 aa):
MRAQMKQPLKNIKTHIGTFHAQLSPKVKKWLLKISLQNRLFILFFSVLITSLSIVGMIAYHQAKEATVKAIENRLEREATMMFEVTRNLMYIHAGNEQLFEKSLRSAIKQQKAELMQDGLSVDIFLIRDEKVKTFERNEKLHVPTSIQKTIAKQKNGVSHLEWNRRTYTFAYKTIQELKGTYVVAVPDEQFMQPIQQLANLTLMAIVISVIVATLMIRWLVSGLTKPIAQLRHAMSRLSRGDLTVDEHMYSTTPEIDSLARSFQRMLTSMKTVIREMNETTKQLAITGGDLEHVSEHVIESNDQLISAITTVRQGAEETANASDESIHHVDEMKKRMQHVLASVQNISASATDMNESSKGGEKRLAHLIADIHSFAEQFKEVNDTIQSVKHHSMSITKVVDVIRQIAEQTKLLALNATIEAARAGEAGKGFAVVATEVRKLAEHASKATEEITSSIFAMEEVSIHATNQFQGMVTHLQHQLASANEAKRSFDHLLKEIQRVNRNVAQMESELEQFQQLLPMIETVTVAFASVAQQTLASAEEMMSVSYDQTKQMNDLYRVGERLNELSQSLSTLTTAFKLMRAQMKQPLKNIKTHIGTFHAQLSPKVKKWLLKISLQNRLFILFFSVLITSLSIVGMIAYHQAKEATVKAIENRLEREATMMFEVTRNLMYIHAGNEQLFEKSLRSAIKQQKAELMQDGLSVDIFLIRDEKVKTFERNEKLHVPTSIQKTIAKQKNGVSHLEWNRRTYTFAYKTIQELKGTYVVAVPDEQFMQPIQQLANLTLMAIVISVIVATLMIRWLVSGLTKPIAQLRHAMSRLSRGDLTVDEHMYSTTPEIDSLARSFQRMLTSMKTVIREMNETTKQLAITGGDLEHVSEHVIESNDQLISAITTVRQGAEETANASDESIHHVDEMKKRMQHVLASVQNISASATDMNESSKGGEKRLAHLIADIHSFAEQFKEVNDTIQSVKHHSMSITKVVDVIRQIAEQTKLLALNATIEAARAGEAGKGFAVVATEVRKLAEHASKATEEITSSIFAMEEVSIHATNQFQGMVTHLQHQLASANEAKRSFDHLLKEIQRVNRNVAQMESELEQFQQLLPMIETVTVAFASVAQQTLASAEEMMSVSYDQTKQMNDLYRVGERLNELSQSLSTLTTAFKL

Nearest PDB structures (foldseek):
  3ja6-assembly1_I  TM=9.036E-01  e=7.185E-13  Escherichia coli
  8c5v-assembly1_I  TM=4.097E-01  e=2.067E-09  Escherichia coli
  1qu7-assembly1_B  TM=4.723E-01  e=7.008E-07  Escherichia coli
  6r1j-assembly1_D-2  TM=3.118E-01  e=3.248E-02  Aeromonas hydrophila J-1
  7zr1-assembly1_C  TM=1.896E-01  e=1.006E-03  Thermochaetoides thermophila